Protein AF-0000000077523556 (afdb_homodimer)

Foldseek 3Di:
DPPPPPPPPPPPPPPPPPPPVPPQPWDFQFKEKEWEAFFAAQAPDAPDPVCVVQHVVDHPAHGPRRLVLLLVLLLVLLVVCVVVPVDDLVCPQLQEAAEEEPDPRLVSSSQSSQQSSNPPSDPPDTHDYHYDDPPLLQQWADQQQFQALQVVLCVQVVPDDGPVVQVDDQSVLQSLLVSNVDDDVVCVVPGSSRVSNQVSCVLSPHDHPPVCVVCVLVSLQSNLVSVCCSQCFAPNPDLLSLLNNHQNNLQVVLCVLVLSLVCVVVPDDGDSSNHRYYYYGHHQSNVRSNCRLFQNNCVQQRSSHTQEHGKMKMWIWIDRPNFIWIWIWTQRYSDCDVPSPTDTCQLRTAQAPNPDSIGGSVSSSLRRLSNHDPDPSLSSDHPPPPPSVVVSVVVSVVVVVVVVPVD/DPPDPPPPPPPPPPPPPPPPVPPQPWDFQFKEKEWEAFFAAQAPDAPDPVCVVQHVVDHPAHGPRRLVLLLVLLLVLLVVCVVVPVDDLVCPQLQEAAEEEPDPRLVSSSQSSQQSSNPPSDPPDTHDYHYDDPPLLQQWADPQVFQALQVVLCVQQVPDDGPVVQVDDQSVLQSLLVSNVDDDVVCVVPGSSRVSNQVSCVLSPHDHPPVCVVCVLVSLQSNLVSVCCSQCFAPNPDLLSLLNNHQNNLQVVLCVLVLSLVCVVVPDDGDSSNHRYYYYGHHQSNVRSNCRLFQNNCVQQRSSHTQEHGKMKMWIWIDRPNFIWIWIWTQRYSDVDVPSPGDTCQLRTAQAPVPDSIGGSVSSSLRRLSNHDPDPSLSSDHPPPPPSVVVSVVVSVVVVVVVVPVD

Nearest PDB structures (foldseek):
  4job-assembly1_A  TM=7.271E-01  e=7.415E-16  Homo sapiens
  3it1-assembly1_A  TM=7.153E-01  e=1.197E-15  Francisella tularensis subsp. holarctica LVS
  4jod-assembly1_A  TM=7.222E-01  e=1.061E-14  Homo sapiens
  8gdl-assembly2_B  TM=6.266E-01  e=1.496E-12  Xenopsylla cheopis
  7z1j-assembly1_A  TM=6.451E-01  e=2.537E-08  Escherichia coli K-12

Solvent-accessible surface area (backbone atoms only — not comparable to full-atom values): 42852 Å² total; per-residue (Å²): 136,85,83,77,79,77,75,77,76,76,75,74,77,74,73,72,72,69,73,68,70,69,78,75,77,63,40,82,66,34,37,42,34,41,31,25,26,35,38,34,34,22,69,85,44,70,92,47,78,77,56,48,74,74,25,71,35,38,68,46,22,48,23,69,65,11,44,53,31,21,34,49,50,8,38,52,50,10,53,66,34,29,73,66,57,79,36,64,60,65,54,39,58,63,30,47,44,38,39,16,26,85,41,60,38,18,32,23,28,44,45,33,19,40,22,30,27,41,62,89,58,55,81,80,55,49,51,45,55,40,36,55,48,88,88,59,37,48,66,46,65,68,74,86,78,24,53,28,56,52,53,61,46,29,73,69,30,67,86,63,84,58,70,78,76,36,85,44,69,43,51,40,50,42,50,50,38,59,53,71,65,67,86,50,75,64,59,73,75,38,52,49,52,54,50,50,15,48,51,30,39,36,76,69,73,38,82,61,57,66,76,50,57,78,38,42,69,63,50,35,30,54,55,33,47,48,49,17,55,74,52,16,29,66,93,38,61,32,54,71,47,28,20,58,47,37,0,46,34,50,36,48,57,47,47,52,56,51,52,44,51,52,30,68,74,67,55,76,88,36,87,65,69,58,46,33,36,38,38,38,21,29,46,43,69,57,52,45,44,53,30,41,56,38,52,37,30,62,84,67,60,31,63,48,46,71,60,39,46,37,12,34,40,37,42,34,33,26,38,51,89,86,40,54,27,30,40,31,33,40,32,59,47,48,67,74,45,98,72,45,58,61,38,78,45,32,43,49,28,39,72,25,50,72,90,37,82,52,24,48,43,69,39,53,61,61,38,35,62,74,30,43,33,84,46,86,68,33,65,27,46,40,86,86,48,60,69,51,48,44,49,44,50,46,55,53,52,49,53,55,48,60,65,55,56,77,105,136,85,80,78,80,78,78,77,76,74,76,76,75,75,74,74,72,70,74,66,71,68,81,75,76,62,39,82,64,32,36,41,34,40,32,24,27,35,39,34,33,22,70,85,44,67,94,46,78,76,58,48,73,73,26,70,34,38,69,46,24,50,24,71,66,11,44,54,30,21,34,49,49,8,37,53,51,9,52,67,33,28,73,64,58,77,36,63,59,65,55,38,62,64,31,47,45,39,38,15,26,84,41,60,39,18,31,24,27,44,45,32,20,40,23,30,26,42,62,90,57,55,80,78,54,48,52,43,56,41,37,55,47,89,87,58,37,48,66,47,64,68,72,86,76,22,54,29,57,52,51,61,46,28,73,69,31,66,85,63,83,58,71,75,77,36,83,44,69,41,49,42,49,42,51,50,37,59,55,69,65,67,85,51,74,64,58,74,74,38,52,48,52,54,49,50,15,48,52,30,39,36,78,68,73,39,83,62,58,66,75,51,57,78,38,41,68,60,50,36,31,54,56,32,48,49,50,18,56,75,50,16,29,64,94,38,62,31,52,71,48,28,20,56,48,37,0,47,34,48,37,48,57,48,47,52,56,52,50,44,50,52,31,67,73,68,54,76,88,37,87,67,71,59,45,34,36,39,36,40,22,28,45,44,69,57,52,47,42,53,30,44,55,37,51,38,29,62,85,69,60,31,64,47,46,70,60,40,46,36,12,34,40,39,42,33,32,27,38,50,88,84,40,56,27,31,40,32,33,39,31,60,48,49,63,73,43,102,66,51,58,63,38,79,45,32,44,48,27,39,73,25,50,71,91,38,84,52,23,48,43,70,38,52,61,61,39,34,63,74,31,42,33,84,45,85,65,33,67,27,47,39,84,84,50,61,69,52,48,44,50,45,51,46,54,54,53,49,52,54,50,58,64,54,56,77,106

InterPro domains:
  IPR000560 Histidine phosphatase superfamily, clade-2 [PF00328] (27-330)
  IPR000560 Histidine phosphatase superfamily, clade-2 [cd07061] (27-330)
  IPR029033 Histidine phosphatase superfamily [G3DSA:3.40.50.1240] (22-374)
  IPR029033 Histidine phosphatase superfamily [SSF53254] (24-372)
  IPR033379 Histidine acid phosphatase active site [PS00616] (28-42)
  IPR050645 Histidine Acid Phosphatase [PTHR11567] (14-372)

Organism: NCBI:txid2777116

Secondary structure (DSSP, 8-state):
--------------------------EEEEEEEEEE---B--SS--SSGGGGGG-TT-TTSBPHHHHHHHHHHHHHHIIIIITTSSS-TT--GGGEEEEE-S-HHHHHHHHHHHHHHTTTSSTT----EEEPPTT--SSS--GGG-HHHHHHHHHH-TT---GGGGSSHHHHHHHHHHHTT---HHHHHS-HHHHHHHHHHHHTTPPPPHHHHHTHHHHHHHHHHHHHHHHT-GGG--HHHHHHHHHHHHHHHHHHHHHHHHHHHH-SS-TTTT--EEEEEE-HHHHHHHHHHHT-HHHHT-TTS-PPTT-EEEEEEEESSS-EEEEEEEE--S---TT--EEE-GGGSTTS-TT-SSEEHHHHHGGGGGG--SSTTGGGS-TT-HHHHHHHHHHHHHHHHHHHTT-/--------------------------EEEEEEEEEE---B--SS--SSGGGGGG-TT-TTSBPHHHHHHHHHHHHHHIIIIITTSSS-TT--GGGEEEEE-S-HHHHHHHHHHHHHHTTTSSTT----EEEPPTT--SSS--GGG-HHHHHHHHHH-TT---GGGTSSHHHHHHHHHHHTT---HHHHHS-HHHHHHHHHHHHTTPPPPHHHHHTHHHHHHHHHHHHHHHHT-GGG--HHHHHHHHHHHHHHHHHHHHHHHHHHHH-SS-TTTT--EEEEEE-HHHHHHHHHHHT-HHHHT-TTS-PPTT-EEEEEEEESSS-EEEEEEEE--S---TT--EEE-GGGSTTS-TT-SSEEHHHHHGGGGGG--SSTTGGGS-TT-HHHHHHHHHHHHHHHHHHHTT-

Structure (mmCIF, N/CA/C/O backbone):
data_AF-0000000077523556-model_v1
#
loop_
_entity.id
_entity.type
_entity.pdbx_description
1 polymer 'Uncharacterized protein'
#
loop_
_atom_site.group_PDB
_atom_site.id
_atom_site.type_symbol
_atom_site.label_atom_id
_atom_site.label_alt_id
_atom_site.label_comp_id
_atom_site.label_asym_id
_atom_site.label_entity_id
_atom_site.label_seq_id
_atom_site.pdbx_PDB_ins_code
_atom_site.Cartn_x
_atom_site.Cartn_y
_atom_site.Cartn_z
_atom_site.occupancy
_atom_site.B_iso_or_equiv
_atom_site.auth_seq_id
_atom_site.auth_comp_id
_atom_site.auth_asym_id
_atom_site.auth_atom_id
_atom_site.pdbx_PDB_model_num
ATOM 1 N N . MET A 1 1 ? -63.594 -56.781 -56.844 1 28.36 1 MET A N 1
ATOM 2 C CA . MET A 1 1 ? -63.531 -55.469 -56.219 1 28.36 1 MET A CA 1
ATOM 3 C C . MET A 1 1 ? -62.75 -55.5 -54.906 1 28.36 1 MET A C 1
ATOM 5 O O . MET A 1 1 ? -63.25 -56 -53.906 1 28.36 1 MET A O 1
ATOM 9 N N . LEU A 1 2 ? -61.406 -55.719 -55.062 1 31.08 2 LEU A N 1
ATOM 10 C CA . LEU A 1 2 ? -60.25 -55.812 -54.156 1 31.08 2 LEU A CA 1
ATOM 11 C C . LEU A 1 2 ? -60.094 -54.531 -53.344 1 31.08 2 LEU A C 1
ATOM 13 O O . LEU A 1 2 ? -59.906 -53.438 -53.906 1 31.08 2 LEU A O 1
ATOM 17 N N . ARG A 1 3 ? -60.75 -54.438 -52.125 1 28.98 3 ARG A N 1
ATOM 18 C CA . ARG A 1 3 ? -60.812 -53.406 -51.062 1 28.98 3 ARG A CA 1
ATOM 19 C C . ARG A 1 3 ? -59.406 -53.031 -50.625 1 28.98 3 ARG A C 1
ATOM 21 O O . ARG A 1 3 ? -58.625 -53.875 -50.156 1 28.98 3 ARG A O 1
ATOM 28 N N . ALA A 1 4 ? -58.781 -52.031 -51.25 1 32.06 4 ALA A N 1
ATOM 29 C CA . ALA A 1 4 ? -57.5 -51.312 -51.031 1 32.06 4 ALA A CA 1
ATOM 30 C C . ALA A 1 4 ? -57.438 -50.781 -49.594 1 32.06 4 ALA A C 1
ATOM 32 O O . ALA A 1 4 ? -58.25 -49.938 -49.219 1 32.06 4 ALA A O 1
ATOM 33 N N . ALA A 1 5 ? -57.125 -51.625 -48.594 1 33.22 5 ALA A N 1
ATOM 34 C CA . ALA A 1 5 ? -56.906 -51.25 -47.188 1 33.22 5 ALA A CA 1
ATOM 35 C C . ALA A 1 5 ? -55.875 -50.125 -47.094 1 33.22 5 ALA A C 1
ATOM 37 O O . ALA A 1 5 ? -54.719 -50.281 -47.5 1 33.22 5 ALA A O 1
ATOM 38 N N . LEU A 1 6 ? -56.25 -48.844 -47.312 1 31.56 6 LEU A N 1
ATOM 39 C CA . LEU A 1 6 ? -55.469 -47.656 -47.094 1 31.56 6 LEU A CA 1
ATOM 40 C C . LEU A 1 6 ? -54.875 -47.594 -45.688 1 31.56 6 LEU A C 1
ATOM 42 O O . LEU A 1 6 ? -55.625 -47.594 -44.719 1 31.56 6 LEU A O 1
ATOM 46 N N . SER A 1 7 ? -53.781 -48.312 -45.438 1 31.12 7 SER A N 1
ATOM 47 C CA . SER A 1 7 ? -53.031 -48.219 -44.156 1 31.12 7 SER A CA 1
ATOM 48 C C . SER A 1 7 ? -52.656 -46.781 -43.875 1 31.12 7 SER A C 1
ATOM 50 O O . SER A 1 7 ? -52 -46.125 -44.688 1 31.12 7 SER A O 1
ATOM 52 N N . ILE A 1 8 ? -53.531 -46 -43.219 1 35.09 8 ILE A N 1
ATOM 53 C CA . ILE A 1 8 ? -53.219 -44.688 -42.688 1 35.09 8 ILE A CA 1
ATOM 54 C C . ILE A 1 8 ? -52 -44.75 -41.812 1 35.09 8 ILE A C 1
ATOM 56 O O . ILE A 1 8 ? -52.031 -45.406 -40.75 1 35.09 8 ILE A O 1
ATOM 60 N N . LEU A 1 9 ? -50.781 -44.812 -42.375 1 33.62 9 LEU A N 1
ATOM 61 C CA . LEU A 1 9 ? -49.562 -44.594 -41.625 1 33.62 9 LEU A CA 1
ATOM 62 C C . LEU A 1 9 ? -49.625 -43.281 -40.812 1 33.62 9 LEU A C 1
ATOM 64 O O . LEU A 1 9 ? -49.719 -42.188 -41.406 1 33.62 9 LEU A O 1
ATOM 68 N N . GLY A 1 10 ? -50.344 -43.312 -39.656 1 32.75 10 GLY A N 1
ATOM 69 C CA . GLY A 1 10 ? -50.219 -42.219 -38.719 1 32.75 10 GLY A CA 1
ATOM 70 C C . GLY A 1 10 ? -48.812 -41.781 -38.438 1 32.75 10 GLY A C 1
ATOM 71 O O . GLY A 1 10 ? -47.969 -42.562 -38 1 32.75 10 GLY A O 1
ATOM 72 N N . VAL A 1 11 ? -48.281 -40.844 -39.25 1 36.41 11 VAL A N 1
ATOM 73 C CA . VAL A 1 11 ? -47.031 -40.156 -38.969 1 36.41 11 VAL A CA 1
ATOM 74 C C . VAL A 1 11 ? -47.094 -39.562 -37.562 1 36.41 11 VAL A C 1
ATOM 76 O O . VAL A 1 11 ? -47.906 -38.688 -37.281 1 36.41 11 VAL A O 1
ATOM 79 N N . ILE A 1 12 ? -46.906 -40.406 -36.562 1 33.72 12 ILE A N 1
ATOM 80 C CA . ILE A 1 12 ? -46.625 -39.844 -35.219 1 33.72 12 ILE A CA 1
ATOM 81 C C . ILE A 1 12 ? -45.531 -38.75 -35.344 1 33.72 12 ILE A C 1
ATOM 83 O O . ILE A 1 12 ? -44.406 -39.062 -35.719 1 33.72 12 ILE A O 1
ATOM 87 N N . TYR A 1 13 ? -45.938 -37.5 -35.625 1 33.94 13 TYR A N 1
ATOM 88 C CA . TYR A 1 13 ? -45.094 -36.344 -35.406 1 33.94 13 TYR A CA 1
ATOM 89 C C . TYR A 1 13 ? -44.5 -36.375 -34 1 33.94 13 TYR A C 1
ATOM 91 O O . TYR A 1 13 ? -45.219 -36.188 -33 1 33.94 13 TYR A O 1
ATOM 99 N N . LEU A 1 14 ? -43.531 -37.25 -33.781 1 32.66 14 LEU A N 1
ATOM 100 C CA . LEU A 1 14 ? -42.719 -37.031 -32.594 1 32.66 14 LEU A CA 1
ATOM 101 C C . LEU A 1 14 ? -42.219 -35.594 -32.5 1 32.66 14 LEU A C 1
ATOM 103 O O . LEU A 1 14 ? -41.438 -35.156 -33.344 1 32.66 14 LEU A O 1
ATOM 107 N N . ALA A 1 15 ? -43.125 -34.656 -32.062 1 34.34 15 ALA A N 1
ATOM 108 C CA . ALA A 1 15 ? -42.656 -33.344 -31.594 1 34.34 15 ALA A CA 1
ATOM 109 C C . ALA A 1 15 ? -41.406 -33.5 -30.734 1 34.34 15 ALA A C 1
ATOM 111 O O . ALA A 1 15 ? -41.469 -34.062 -29.641 1 34.34 15 ALA A O 1
ATOM 112 N N . SER A 1 16 ? -40.281 -33.625 -31.328 1 33.97 16 SER A N 1
ATOM 113 C CA . SER A 1 16 ? -39.031 -33.375 -30.594 1 33.97 16 SER A CA 1
ATOM 114 C C . SER A 1 16 ? -39.156 -32.094 -29.766 1 33.97 16 SER A C 1
ATOM 116 O O . SER A 1 16 ? -39.312 -31 -30.312 1 33.97 16 SER A O 1
ATOM 118 N N . THR A 1 17 ? -39.844 -32.125 -28.672 1 36.03 17 THR A N 1
ATOM 119 C CA . THR A 1 17 ? -39.625 -31.047 -27.719 1 36.03 17 THR A CA 1
ATOM 120 C C . THR A 1 17 ? -38.125 -30.781 -27.547 1 36.03 17 THR A C 1
ATOM 122 O O . THR A 1 17 ? -37.406 -31.625 -27.016 1 36.03 17 THR A O 1
ATOM 125 N N . ALA A 1 18 ? -37.531 -30.156 -28.531 1 35.34 18 ALA A N 1
ATOM 126 C CA . ALA A 1 18 ? -36.25 -29.531 -28.203 1 35.34 18 ALA A CA 1
ATOM 127 C C . ALA A 1 18 ? -36.312 -28.891 -26.812 1 35.34 18 ALA A C 1
ATOM 129 O O . ALA A 1 18 ? -37.094 -27.969 -26.578 1 35.34 18 ALA A O 1
ATOM 130 N N . VAL A 1 19 ? -36.125 -29.594 -25.812 1 36.22 19 VAL A N 1
ATOM 131 C CA . VAL A 1 19 ? -35.75 -28.938 -24.562 1 36.22 19 VAL A CA 1
ATOM 132 C C . VAL A 1 19 ? -34.844 -27.75 -24.844 1 36.22 19 VAL A C 1
ATOM 134 O O . VAL A 1 19 ? -33.719 -27.922 -25.328 1 36.22 19 VAL A O 1
ATOM 137 N N . GLN A 1 20 ? -35.406 -26.766 -25.516 1 34.78 20 GLN A N 1
ATOM 138 C CA . GLN A 1 20 ? -34.625 -25.547 -25.422 1 34.78 20 GLN A CA 1
ATOM 139 C C . GLN A 1 20 ? -34 -25.391 -24.031 1 34.78 20 GLN A C 1
ATOM 141 O O . GLN A 1 20 ? -34.688 -25.203 -23.047 1 34.78 20 GLN A O 1
ATOM 146 N N . ALA A 1 21 ? -33 -26.188 -23.688 1 35.81 21 ALA A N 1
ATOM 147 C CA . ALA A 1 21 ? -32.219 -25.812 -22.531 1 35.81 21 ALA A CA 1
ATOM 148 C C . ALA A 1 21 ? -32.188 -24.297 -22.344 1 35.81 21 ALA A C 1
ATOM 150 O O . ALA A 1 21 ? -31.781 -23.562 -23.234 1 35.81 21 ALA A O 1
ATOM 151 N N . GLN A 1 22 ? -33.156 -23.703 -21.844 1 37.97 22 GLN A N 1
ATOM 152 C CA . GLN A 1 22 ? -33.156 -22.312 -21.438 1 37.97 22 GLN A CA 1
ATOM 153 C C . GLN A 1 22 ? -31.75 -21.844 -21.078 1 37.97 22 GLN A C 1
ATOM 155 O O . GLN A 1 22 ? -31.125 -22.391 -20.156 1 37.97 22 GLN A O 1
ATOM 160 N N . LYS A 1 23 ? -30.891 -21.547 -21.938 1 44.22 23 LYS A N 1
ATOM 161 C CA . LYS A 1 23 ? -29.625 -20.891 -21.609 1 44.22 23 LYS A CA 1
ATOM 162 C C . LYS A 1 23 ? -29.75 -20.047 -20.344 1 44.22 23 LYS A C 1
ATOM 164 O O . LYS A 1 23 ? -30.406 -19 -20.359 1 44.22 23 LYS A O 1
ATOM 169 N N . ALA A 1 24 ? -30 -20.516 -19.109 1 52.69 24 ALA A N 1
ATOM 170 C CA . ALA A 1 24 ? -30.094 -19.891 -17.781 1 52.69 24 ALA A CA 1
ATOM 171 C C . ALA A 1 24 ? -29.109 -18.734 -17.656 1 52.69 24 ALA A C 1
ATOM 173 O O . ALA A 1 24 ? -27.953 -18.859 -18.047 1 52.69 24 ALA A O 1
ATOM 174 N N . ASN A 1 25 ? -29.5 -17.453 -17.719 1 78.38 25 ASN A N 1
ATOM 175 C CA . ASN A 1 25 ? -28.812 -16.156 -17.703 1 78.38 25 ASN A CA 1
ATOM 176 C C . ASN A 1 25 ? -27.938 -15.992 -16.469 1 78.38 25 ASN A C 1
ATOM 178 O O . ASN A 1 25 ? -28.438 -15.617 -15.398 1 78.38 25 ASN A O 1
ATOM 182 N N . ARG A 1 26 ? -26.734 -16.609 -16.344 1 93.81 26 ARG A N 1
ATOM 183 C CA . ARG A 1 26 ? -25.766 -16.453 -15.258 1 93.81 26 ARG A CA 1
ATOM 184 C C . ARG A 1 26 ? -25.312 -15 -15.133 1 93.81 26 ARG A C 1
ATOM 186 O O . ARG A 1 26 ? -25.062 -14.336 -16.141 1 93.81 26 ARG A O 1
ATOM 193 N N . THR A 1 27 ? -25.438 -14.562 -13.914 1 96.44 27 THR A N 1
ATOM 194 C CA . THR A 1 27 ? -24.969 -13.211 -13.633 1 96.44 27 THR A CA 1
ATOM 195 C C . THR A 1 27 ? -23.688 -13.227 -12.82 1 96.44 27 THR A C 1
ATOM 197 O O . THR A 1 27 ? -23.625 -13.852 -11.758 1 96.44 27 THR A O 1
ATOM 200 N N . LEU A 1 28 ? -22.641 -12.594 -13.328 1 98 28 LEU A N 1
ATOM 201 C CA . LEU A 1 28 ? -21.391 -12.469 -12.578 1 98 28 LEU A CA 1
ATOM 202 C C . LEU A 1 28 ? -21.594 -11.594 -11.336 1 98 28 LEU A C 1
ATOM 204 O O . LEU A 1 28 ? -22.078 -10.469 -11.438 1 98 28 LEU A O 1
ATOM 208 N N . ILE A 1 29 ? -21.203 -12.086 -10.102 1 96.56 29 ILE A N 1
ATOM 209 C CA . ILE A 1 29 ? -21.5 -11.281 -8.922 1 96.56 29 ILE A CA 1
ATOM 210 C C . ILE A 1 29 ? -20.203 -11 -8.156 1 96.56 29 ILE A C 1
ATOM 212 O O . ILE A 1 29 ? -20.172 -10.133 -7.277 1 96.56 29 ILE A O 1
ATOM 216 N N . PHE A 1 30 ? -19.109 -11.773 -8.5 1 98 30 PHE A N 1
ATOM 217 C CA . PHE A 1 30 ? -17.875 -11.578 -7.758 1 98 30 PHE A CA 1
ATOM 218 C C . PHE A 1 30 ? -16.688 -12.125 -8.539 1 98 30 PHE A C 1
ATOM 220 O O . PHE A 1 30 ? -16.812 -13.094 -9.289 1 98 30 PHE A O 1
ATOM 227 N N . ALA A 1 31 ? -15.5 -11.523 -8.344 1 98.5 31 ALA A N 1
ATOM 228 C CA . ALA A 1 31 ? -14.266 -12.023 -8.938 1 98.5 31 ALA A CA 1
ATOM 229 C C . ALA A 1 31 ? -13.094 -11.906 -7.965 1 98.5 31 ALA A C 1
ATOM 231 O O . ALA A 1 31 ? -12.812 -10.82 -7.449 1 98.5 31 ALA A O 1
ATOM 232 N N . ASN A 1 32 ? -12.367 -13.047 -7.703 1 97.56 32 ASN A N 1
ATOM 233 C CA . ASN A 1 32 ? -11.055 -13.102 -7.074 1 97.56 32 ASN A CA 1
ATOM 234 C C . ASN A 1 32 ? -9.938 -13.219 -8.109 1 97.56 32 ASN A C 1
ATOM 236 O O . ASN A 1 32 ? -9.922 -14.164 -8.906 1 97.56 32 ASN A O 1
ATOM 240 N N . VAL A 1 33 ? -9.039 -12.336 -7.984 1 98.25 33 VAL A N 1
ATOM 241 C CA . VAL A 1 33 ? -7.945 -12.336 -8.953 1 98.25 33 VAL A CA 1
ATOM 242 C C . VAL A 1 33 ? -6.605 -12.406 -8.219 1 98.25 33 VAL A C 1
ATOM 244 O O . VAL A 1 33 ? -6.398 -11.695 -7.23 1 98.25 33 VAL A O 1
ATOM 247 N N . LEU A 1 34 ? -5.734 -13.273 -8.594 1 98.06 34 LEU A N 1
ATOM 248 C CA . LEU A 1 34 ? -4.371 -13.406 -8.094 1 98.06 34 LEU A CA 1
ATOM 249 C C . LEU A 1 34 ? -3.369 -13.391 -9.25 1 98.06 34 LEU A C 1
ATOM 251 O O . LEU A 1 34 ? -3.467 -14.195 -10.172 1 98.06 34 LEU A O 1
ATOM 255 N N . PHE A 1 35 ? -2.43 -12.469 -9.18 1 97.44 35 PHE A N 1
ATOM 256 C CA . PHE A 1 35 ? -1.509 -12.422 -10.312 1 97.44 35 PHE A CA 1
ATOM 257 C C . PHE A 1 35 ? -0.071 -12.258 -9.836 1 97.44 35 PHE A C 1
ATOM 259 O O . PHE A 1 35 ? 0.172 -11.672 -8.773 1 97.44 35 PHE A O 1
ATOM 266 N N . ARG A 1 36 ? 0.867 -12.805 -10.609 1 97.19 36 ARG A N 1
ATOM 267 C CA . ARG A 1 36 ? 2.303 -12.664 -10.391 1 97.19 36 ARG A CA 1
ATOM 268 C C . ARG A 1 36 ? 2.805 -11.32 -10.906 1 97.19 36 ARG A C 1
ATOM 270 O O . ARG A 1 36 ? 2.305 -10.812 -11.914 1 97.19 36 ARG A O 1
ATOM 277 N N . HIS A 1 37 ? 3.738 -10.773 -10.289 1 97.88 37 HIS A N 1
ATOM 278 C CA . HIS A 1 37 ? 4.367 -9.539 -10.742 1 97.88 37 HIS A CA 1
ATOM 279 C C . HIS A 1 37 ? 4.965 -9.703 -12.141 1 97.88 37 HIS A C 1
ATOM 281 O O . HIS A 1 37 ? 5.07 -10.828 -12.641 1 97.88 37 HIS A O 1
ATOM 287 N N . GLY A 1 38 ? 5.379 -8.586 -12.781 1 96.94 38 GLY A N 1
ATOM 288 C CA . GLY A 1 38 ? 5.973 -8.578 -14.109 1 96.94 38 GLY A CA 1
ATOM 289 C C . GLY A 1 38 ? 7.43 -9 -14.109 1 96.94 38 GLY A C 1
ATOM 290 O O . GLY A 1 38 ? 8.031 -9.18 -13.047 1 96.94 38 GLY A O 1
ATOM 291 N N . ALA A 1 39 ? 7.934 -9.078 -15.312 1 97.06 39 ALA A N 1
ATOM 292 C CA . ALA A 1 39 ? 9.336 -9.445 -15.484 1 97.06 39 ALA A CA 1
ATOM 293 C C . ALA A 1 39 ? 10.258 -8.492 -14.719 1 97.06 39 ALA A C 1
ATOM 295 O O . ALA A 1 39 ? 9.977 -7.297 -14.633 1 97.06 39 ALA A O 1
ATOM 296 N N . ARG A 1 40 ? 11.359 -9.047 -14.258 1 97.56 40 ARG A N 1
ATOM 297 C CA . ARG A 1 40 ? 12.227 -8.266 -13.375 1 97.56 40 ARG A CA 1
ATOM 298 C C . ARG A 1 40 ? 13.695 -8.578 -13.625 1 97.56 40 ARG A C 1
ATOM 300 O O . ARG A 1 40 ? 14.016 -9.516 -14.359 1 97.56 40 ARG A O 1
ATOM 307 N N . ALA A 1 41 ? 14.539 -7.777 -13.047 1 97.75 41 ALA A N 1
ATOM 308 C CA . ALA A 1 41 ? 15.977 -8.031 -13.008 1 97.75 41 ALA A CA 1
ATOM 309 C C . ALA A 1 41 ? 16.297 -9.219 -12.102 1 97.75 41 ALA A C 1
ATOM 311 O O . ALA A 1 41 ? 15.477 -9.617 -11.273 1 97.75 41 ALA A O 1
ATOM 312 N N . PRO A 1 42 ? 17.562 -9.805 -12.344 1 96.44 42 PRO A N 1
ATOM 313 C CA . PRO A 1 42 ? 18.016 -10.773 -11.344 1 96.44 42 PRO A CA 1
ATOM 314 C C . PRO A 1 42 ? 18.016 -10.219 -9.922 1 96.44 42 PRO A C 1
ATOM 316 O O . PRO A 1 42 ? 18.125 -9 -9.734 1 96.44 42 PRO A O 1
ATOM 319 N N . SER A 1 43 ? 17.875 -11.109 -8.961 1 93.62 43 SER A N 1
ATOM 320 C CA . SER A 1 43 ? 17.719 -10.648 -7.59 1 93.62 43 SER A CA 1
ATOM 321 C C . SER A 1 43 ? 19.078 -10.336 -6.957 1 93.62 43 SER A C 1
ATOM 323 O O . SER A 1 43 ? 19.219 -9.359 -6.211 1 93.62 43 SER A O 1
ATOM 325 N N . ALA A 1 44 ? 20.109 -11.133 -7.32 1 91.19 44 ALA A N 1
ATOM 326 C CA . ALA A 1 44 ? 21.344 -11.062 -6.535 1 91.19 44 ALA A CA 1
ATOM 327 C C . ALA A 1 44 ? 22.484 -10.477 -7.359 1 91.19 44 ALA A C 1
ATOM 329 O O . ALA A 1 44 ? 23.359 -9.781 -6.824 1 91.19 44 ALA A O 1
ATOM 330 N N . GLN A 1 45 ? 22.5 -10.82 -8.633 1 94.31 45 GLN A N 1
ATOM 331 C CA . GLN A 1 45 ? 23.625 -10.414 -9.461 1 94.31 45 GLN A CA 1
ATOM 332 C C . GLN A 1 45 ? 23.281 -10.469 -10.945 1 94.31 45 GLN A C 1
ATOM 334 O O . GLN A 1 45 ? 22.312 -11.141 -11.336 1 94.31 45 GLN A O 1
ATOM 339 N N . PHE A 1 46 ? 24.078 -9.766 -11.641 1 96.56 46 PHE A N 1
ATOM 340 C CA . PHE A 1 46 ? 24.094 -9.953 -13.086 1 96.56 46 PHE A CA 1
ATOM 341 C C . PHE A 1 46 ? 25.203 -10.914 -13.5 1 96.56 46 PHE A C 1
ATOM 343 O O . PHE A 1 46 ? 26.234 -11.016 -12.828 1 96.56 46 PHE A O 1
ATOM 350 N N . THR A 1 47 ? 24.969 -11.664 -14.562 1 96.88 47 THR A N 1
ATOM 351 C CA . THR A 1 47 ? 25.984 -12.602 -15.039 1 96.88 47 THR A CA 1
ATOM 352 C C . THR A 1 47 ? 27.125 -11.859 -15.727 1 96.88 47 THR A C 1
ATOM 354 O O . THR A 1 47 ? 28.25 -12.375 -15.828 1 96.88 47 THR A O 1
ATOM 357 N N . ASN A 1 48 ? 26.797 -10.711 -16.266 1 96.44 48 ASN A N 1
ATOM 358 C CA . ASN A 1 48 ? 27.719 -9.727 -16.828 1 96.44 48 ASN A CA 1
ATOM 359 C C . ASN A 1 48 ? 27.344 -8.305 -16.406 1 96.44 48 ASN A C 1
ATOM 361 O O . ASN A 1 48 ? 26.188 -7.895 -16.547 1 96.44 48 ASN A O 1
ATOM 365 N N . ALA A 1 49 ? 28.328 -7.574 -15.938 1 94 49 ALA A N 1
ATOM 366 C CA . ALA A 1 49 ? 28.094 -6.238 -15.398 1 94 49 ALA A CA 1
ATOM 367 C C . ALA A 1 49 ? 27.422 -5.34 -16.438 1 94 49 ALA A C 1
ATOM 369 O O . ALA A 1 49 ? 26.641 -4.457 -16.078 1 94 49 ALA A O 1
ATOM 370 N N . SER A 1 50 ? 27.688 -5.531 -17.641 1 94.81 50 SER A N 1
ATOM 371 C CA . SER A 1 50 ? 27.156 -4.695 -18.703 1 94.81 50 SER A CA 1
ATOM 372 C C . SER A 1 50 ? 25.641 -4.836 -18.828 1 94.81 50 SER A C 1
ATOM 374 O O . SER A 1 50 ? 24.969 -3.965 -19.391 1 94.81 50 SER A O 1
ATOM 376 N N . TYR A 1 51 ? 25.047 -5.922 -18.312 1 95.69 51 TYR A N 1
ATOM 377 C CA . TYR A 1 51 ? 23.609 -6.16 -18.438 1 95.69 51 TYR A CA 1
ATOM 378 C C . TYR A 1 51 ? 22.828 -5.254 -17.5 1 95.69 51 TYR A C 1
ATOM 380 O O . TYR A 1 51 ? 21.609 -5.121 -17.625 1 95.69 51 TYR A O 1
ATOM 388 N N . ALA A 1 52 ? 23.5 -4.578 -16.625 1 94.69 52 ALA A N 1
ATOM 389 C CA . ALA A 1 52 ? 22.828 -3.664 -15.695 1 94.69 52 ALA A CA 1
ATOM 390 C C . ALA A 1 52 ? 22.109 -2.559 -16.453 1 94.69 52 ALA A C 1
ATOM 392 O O . ALA A 1 52 ? 21.047 -2.088 -16.016 1 94.69 52 ALA A O 1
ATOM 393 N N . GLU A 1 53 ? 22.594 -2.168 -17.547 1 94.56 53 GLU A N 1
ATOM 394 C CA . GLU A 1 53 ? 22.016 -1.094 -18.344 1 94.56 53 GLU A CA 1
ATOM 395 C C . GLU A 1 53 ? 20.609 -1.453 -18.828 1 94.56 53 GLU A C 1
ATOM 397 O O . GLU A 1 53 ? 19.766 -0.57 -19.031 1 94.56 53 GLU A O 1
ATOM 402 N N . LYS A 1 54 ? 20.375 -2.768 -18.953 1 95.75 54 LYS A N 1
ATOM 403 C CA . LYS A 1 54 ? 19.078 -3.242 -19.406 1 95.75 54 LYS A CA 1
ATOM 404 C C . LYS A 1 54 ? 18.062 -3.254 -18.266 1 95.75 54 LYS A C 1
ATOM 406 O O . LYS A 1 54 ? 16.859 -3.428 -18.5 1 95.75 54 LYS A O 1
ATOM 411 N N . PHE A 1 55 ? 18.547 -3.02 -17.125 1 97.25 55 PHE A N 1
ATOM 412 C CA . PHE A 1 55 ? 17.719 -3.033 -15.93 1 97.25 55 PHE A CA 1
ATOM 413 C C . PHE A 1 55 ? 17.938 -1.771 -15.102 1 97.25 55 PHE A C 1
ATOM 415 O O . PHE A 1 55 ? 18.422 -1.838 -13.969 1 97.25 55 PHE A O 1
ATOM 422 N N . PRO A 1 56 ? 17.469 -0.675 -15.586 1 95.06 56 PRO A N 1
ATOM 423 C CA . PRO A 1 56 ? 17.844 0.622 -15.023 1 95.06 56 PRO A CA 1
ATOM 424 C C . PRO A 1 56 ? 17.297 0.824 -13.609 1 95.06 56 PRO A C 1
ATOM 426 O O . PRO A 1 56 ? 17.766 1.704 -12.883 1 95.06 56 PRO A O 1
ATOM 429 N N . ARG A 1 57 ? 16.375 0.053 -13.141 1 96.25 57 ARG A N 1
ATOM 430 C CA . ARG A 1 57 ? 15.812 0.229 -11.805 1 96.25 57 ARG A CA 1
ATOM 431 C C . ARG A 1 57 ? 16.562 -0.613 -10.773 1 96.25 57 ARG A C 1
ATOM 433 O O . ARG A 1 57 ? 16.266 -0.543 -9.578 1 96.25 57 ARG A O 1
ATOM 440 N N . GLY A 1 58 ? 17.438 -1.497 -11.258 1 94.62 58 GLY A N 1
ATOM 441 C CA . GLY A 1 58 ? 18.328 -2.217 -10.352 1 94.62 58 GLY A CA 1
ATOM 442 C C . GLY A 1 58 ? 17.891 -3.654 -10.125 1 94.62 58 GLY A C 1
ATOM 443 O O . GLY A 1 58 ? 16.891 -4.102 -10.672 1 94.62 58 GLY A O 1
ATOM 444 N N . LEU A 1 59 ? 18.672 -4.406 -9.32 1 95 59 LEU A N 1
ATOM 445 C CA . LEU A 1 59 ? 18.5 -5.824 -9.031 1 95 59 LEU A CA 1
ATOM 446 C C . LEU A 1 59 ? 17.156 -6.082 -8.367 1 95 59 LEU A C 1
ATOM 448 O O . LEU A 1 59 ? 16.766 -5.359 -7.441 1 95 59 LEU A O 1
ATOM 452 N N . GLY A 1 60 ? 16.406 -7.051 -8.906 1 96.19 60 GLY A N 1
ATOM 453 C CA . GLY A 1 60 ? 15.156 -7.512 -8.305 1 96.19 60 GLY A CA 1
ATOM 454 C C . GLY A 1 60 ? 13.953 -6.684 -8.711 1 96.19 60 GLY A C 1
ATOM 455 O O . GLY A 1 60 ? 12.812 -7.082 -8.477 1 96.19 60 GLY A O 1
ATOM 456 N N . GLU A 1 61 ? 14.211 -5.559 -9.391 1 97.62 61 GLU A N 1
ATOM 457 C CA . GLU A 1 61 ? 13.125 -4.637 -9.711 1 97.62 61 GLU A CA 1
ATOM 458 C C . GLU A 1 61 ? 12.57 -4.91 -11.109 1 97.62 61 GLU A C 1
ATOM 460 O O . GLU A 1 61 ? 13.211 -5.574 -11.922 1 97.62 61 GLU A O 1
ATOM 465 N N . LEU A 1 62 ? 11.391 -4.383 -11.375 1 97.94 62 LEU A N 1
ATOM 466 C CA . LEU A 1 62 ? 10.727 -4.59 -12.664 1 97.94 62 LEU A CA 1
ATOM 467 C C . LEU A 1 62 ? 11.586 -4.078 -13.812 1 97.94 62 LEU A C 1
ATOM 469 O O . LEU A 1 62 ? 12.219 -3.023 -13.695 1 97.94 62 LEU A O 1
ATOM 473 N N . SER A 1 63 ? 11.625 -4.789 -14.859 1 97.06 63 SER A N 1
ATOM 474 C CA . SER A 1 63 ? 12.188 -4.316 -16.109 1 97.06 63 SER A CA 1
ATOM 475 C C . SER A 1 63 ? 11.164 -3.508 -16.906 1 97.06 63 SER A C 1
ATOM 477 O O . SER A 1 63 ? 9.992 -3.439 -16.531 1 97.06 63 SER A O 1
ATOM 479 N N . ASP A 1 64 ? 11.586 -2.902 -18.016 1 96 64 ASP A N 1
ATOM 480 C CA . ASP A 1 64 ? 10.656 -2.188 -18.891 1 96 64 ASP A CA 1
ATOM 481 C C . ASP A 1 64 ? 9.609 -3.133 -19.453 1 96 64 ASP A C 1
ATOM 483 O O . ASP A 1 64 ? 8.43 -2.779 -19.547 1 96 64 ASP A O 1
ATOM 487 N N . GLN A 1 65 ? 10.086 -4.324 -19.75 1 94.88 65 GLN A N 1
ATOM 488 C CA . GLN A 1 65 ? 9.156 -5.336 -20.234 1 94.88 65 GLN A CA 1
ATOM 489 C C . GLN A 1 65 ? 8.125 -5.699 -19.172 1 94.88 65 GLN A C 1
ATOM 491 O O . GLN A 1 65 ? 6.945 -5.879 -19.484 1 94.88 65 GLN A O 1
ATOM 496 N N . GLY A 1 66 ? 8.57 -5.848 -17.938 1 96.31 66 GLY A N 1
ATOM 497 C CA . GLY A 1 66 ? 7.66 -6.133 -16.844 1 96.31 66 GLY A CA 1
ATOM 498 C C . GLY A 1 66 ? 6.605 -5.062 -16.656 1 96.31 66 GLY A C 1
ATOM 499 O O . GLY A 1 66 ? 5.438 -5.371 -16.406 1 96.31 66 GLY A O 1
ATOM 500 N N . ILE A 1 67 ? 6.996 -3.85 -16.797 1 97.12 67 ILE A N 1
ATOM 501 C CA . ILE A 1 67 ? 6.082 -2.721 -16.656 1 97.12 67 ILE A CA 1
ATOM 502 C C . ILE A 1 67 ? 5.062 -2.738 -17.797 1 97.12 67 ILE A C 1
ATOM 504 O O . ILE A 1 67 ? 3.855 -2.629 -17.562 1 97.12 67 ILE A O 1
ATOM 508 N N . GLU A 1 68 ? 5.539 -2.918 -18.984 1 95.75 68 GLU A N 1
ATOM 509 C CA . GLU A 1 68 ? 4.664 -2.928 -20.156 1 95.75 68 GLU A CA 1
ATOM 510 C C . GLU A 1 68 ? 3.635 -4.055 -20.062 1 95.75 68 GLU A C 1
ATOM 512 O O . GLU A 1 68 ? 2.447 -3.838 -20.312 1 95.75 68 GLU A O 1
ATOM 517 N N . ASN A 1 69 ? 4.094 -5.219 -19.688 1 95.5 69 ASN A N 1
ATOM 518 C CA . ASN A 1 69 ? 3.186 -6.359 -19.609 1 95.5 69 ASN A CA 1
ATOM 519 C C . ASN A 1 69 ? 2.215 -6.234 -18.453 1 95.5 69 ASN A C 1
ATOM 521 O O . ASN A 1 69 ? 1.088 -6.727 -18.516 1 95.5 69 ASN A O 1
ATOM 525 N N . SER A 1 70 ? 2.617 -5.582 -17.391 1 96.69 70 SER A N 1
ATOM 526 C CA . SER A 1 70 ? 1.7 -5.301 -16.297 1 96.69 70 SER A CA 1
ATOM 527 C C . SER A 1 70 ? 0.585 -4.359 -16.734 1 96.69 70 SER A C 1
ATOM 529 O O . SER A 1 70 ? -0.57 -4.527 -16.328 1 96.69 70 SER A O 1
ATOM 531 N N . TYR A 1 71 ? 0.963 -3.373 -17.516 1 96.5 71 TYR A N 1
ATOM 532 C CA . TYR A 1 71 ? -0.035 -2.482 -18.109 1 96.5 71 TYR A CA 1
ATOM 533 C C . TYR A 1 71 ? -1.037 -3.262 -18.953 1 96.5 71 TYR A C 1
ATOM 535 O O . TYR A 1 71 ? -2.248 -3.07 -18.812 1 96.5 71 TYR A O 1
ATOM 543 N N . LYS A 1 72 ? -0.523 -4.148 -19.734 1 94.69 72 LYS A N 1
ATOM 544 C CA . LYS A 1 72 ? -1.39 -4.961 -20.578 1 94.69 72 LYS A CA 1
ATOM 545 C C . LYS A 1 72 ? -2.311 -5.84 -19.734 1 94.69 72 LYS A C 1
ATOM 547 O O . LYS A 1 72 ? -3.477 -6.043 -20.094 1 94.69 72 LYS A O 1
ATOM 552 N N . LEU A 1 73 ? -1.748 -6.383 -18.688 1 95.25 73 LEU A N 1
ATOM 553 C CA . LEU A 1 73 ? -2.57 -7.18 -17.797 1 95.25 73 LEU A CA 1
ATOM 554 C C . LEU A 1 73 ? -3.709 -6.348 -17.219 1 95.25 73 LEU A C 1
ATOM 556 O O . LEU A 1 73 ? -4.848 -6.812 -17.141 1 95.25 73 LEU A O 1
ATOM 560 N N . GLY A 1 74 ? -3.389 -5.094 -16.797 1 96.31 74 GLY A N 1
ATOM 561 C CA . GLY A 1 74 ? -4.418 -4.188 -16.312 1 96.31 74 GLY A CA 1
ATOM 562 C C . GLY A 1 74 ? -5.48 -3.879 -17.344 1 96.31 74 GLY A C 1
ATOM 563 O O . GLY A 1 74 ? -6.672 -3.871 -17.031 1 96.31 74 GLY A O 1
ATOM 564 N N . ARG A 1 75 ? -5.098 -3.654 -18.562 1 95.44 75 ARG A N 1
ATOM 565 C CA . ARG A 1 75 ? -6.059 -3.393 -19.641 1 95.44 75 ARG A CA 1
ATOM 566 C C . ARG A 1 75 ? -6.969 -4.594 -19.859 1 95.44 75 ARG A C 1
ATOM 568 O O . ARG A 1 75 ? -8.172 -4.434 -20.078 1 95.44 75 ARG A O 1
ATOM 575 N N . PHE A 1 76 ? -6.355 -5.754 -19.828 1 94.06 76 PHE A N 1
ATOM 576 C CA . PHE A 1 76 ? -7.129 -6.98 -19.953 1 94.06 76 PHE A CA 1
ATOM 577 C C . PHE A 1 76 ? -8.234 -7.043 -18.906 1 94.06 76 PHE A C 1
ATOM 579 O O . PHE A 1 76 ? -9.398 -7.281 -19.234 1 94.06 76 PHE A O 1
ATOM 586 N N . LEU A 1 77 ? -7.875 -6.816 -17.672 1 96.12 77 LEU A N 1
ATOM 587 C CA . LEU A 1 77 ? -8.844 -6.832 -16.578 1 96.12 77 LEU A CA 1
ATOM 588 C C . LEU A 1 77 ? -9.852 -5.699 -16.734 1 96.12 77 LEU A C 1
ATOM 590 O O . LEU A 1 77 ? -11.023 -5.848 -16.375 1 96.12 77 LEU A O 1
ATOM 594 N N . GLY A 1 78 ? -9.367 -4.516 -17.219 1 96.81 78 GLY A N 1
ATOM 595 C CA . GLY A 1 78 ? -10.25 -3.391 -17.469 1 96.81 78 GLY A CA 1
ATOM 596 C C . GLY A 1 78 ? -11.336 -3.699 -18.484 1 96.81 78 GLY A C 1
ATOM 597 O O . GLY A 1 78 ? -12.508 -3.389 -18.25 1 96.81 78 GLY A O 1
ATOM 598 N N . VAL A 1 79 ? -10.984 -4.32 -19.562 1 94.94 79 VAL A N 1
ATOM 599 C CA . VAL A 1 79 ? -11.945 -4.703 -20.594 1 94.94 79 VAL A CA 1
ATOM 600 C C . VAL A 1 79 ? -12.945 -5.703 -20.016 1 94.94 79 VAL A C 1
ATOM 602 O O . VAL A 1 79 ? -14.156 -5.574 -20.219 1 94.94 79 VAL A O 1
ATOM 605 N N . ARG A 1 80 ? -12.516 -6.578 -19.25 1 95 80 ARG A N 1
ATOM 606 C CA . ARG A 1 80 ? -13.336 -7.676 -18.75 1 95 80 ARG A CA 1
ATOM 607 C C . ARG A 1 80 ? -14.289 -7.203 -17.656 1 95 80 ARG A C 1
ATOM 609 O O . ARG A 1 80 ? -15.445 -7.629 -17.609 1 95 80 ARG A O 1
ATOM 616 N N . TYR A 1 81 ? -13.789 -6.301 -16.812 1 97.56 81 TYR A N 1
ATOM 617 C CA . TYR A 1 81 ? -14.57 -6.059 -15.602 1 97.56 81 TYR A CA 1
ATOM 618 C C . TYR A 1 81 ? -15.039 -4.609 -15.539 1 97.56 81 TYR A C 1
ATOM 620 O O . TYR A 1 81 ? -16.016 -4.297 -14.852 1 97.56 81 TYR A O 1
ATOM 628 N N . VAL A 1 82 ? -14.344 -3.66 -16.172 1 98.06 82 VAL A N 1
ATOM 629 C CA . VAL A 1 82 ? -14.742 -2.258 -16.109 1 98.06 82 VAL A CA 1
ATOM 630 C C . VAL A 1 82 ? -15.555 -1.896 -17.344 1 98.06 82 VAL A C 1
ATOM 632 O O . VAL A 1 82 ? -16.719 -1.48 -17.234 1 98.06 82 VAL A O 1
ATOM 635 N N . ASP A 1 83 ? -15.047 -2.188 -18.547 1 97.44 83 ASP A N 1
ATOM 636 C CA . ASP A 1 83 ? -15.719 -1.85 -19.797 1 97.44 83 ASP A CA 1
ATOM 637 C C . ASP A 1 83 ? -17.031 -2.623 -19.938 1 97.44 83 ASP A C 1
ATOM 639 O O . ASP A 1 83 ? -17.969 -2.143 -20.578 1 97.44 83 ASP A O 1
ATOM 643 N N . SER A 1 84 ? -17.141 -3.758 -19.328 1 96.19 84 SER A N 1
ATOM 644 C CA . SER A 1 84 ? -18.328 -4.602 -19.391 1 96.19 84 SER A CA 1
ATOM 645 C C . SER A 1 84 ? -19.453 -4.051 -18.516 1 96.19 84 SER A C 1
ATOM 647 O O . SER A 1 84 ? -20.609 -4.445 -18.656 1 96.19 84 SER A O 1
ATOM 649 N N . GLY A 1 85 ? -19.078 -3.234 -17.531 1 97 85 GLY A N 1
ATOM 650 C CA . GLY A 1 85 ? -20.062 -2.66 -16.641 1 97 85 GLY A CA 1
ATOM 651 C C . GLY A 1 85 ? -20.172 -3.412 -15.32 1 97 85 GLY A C 1
ATOM 652 O O . GLY A 1 85 ? -20.969 -3.047 -14.453 1 97 85 GLY A O 1
ATOM 653 N N . PHE A 1 86 ? -19.359 -4.469 -15.133 1 97.81 86 PHE A N 1
ATOM 654 C CA . PHE A 1 86 ? -19.359 -5.195 -13.867 1 97.81 86 PHE A CA 1
ATOM 655 C C . PHE A 1 86 ? -18.922 -4.293 -12.719 1 97.81 86 PHE A C 1
ATOM 657 O O . PHE A 1 86 ? -19.547 -4.277 -11.656 1 97.81 86 PHE A O 1
ATOM 664 N N . LEU A 1 87 ? -17.812 -3.582 -12.969 1 98 87 LEU A N 1
ATOM 665 C CA . LEU A 1 87 ? -17.344 -2.541 -12.055 1 98 87 LEU A CA 1
ATOM 666 C C . LEU A 1 87 ? -17.719 -1.157 -12.578 1 98 87 LEU A C 1
ATOM 668 O O . LEU A 1 87 ? -17.828 -0.957 -13.789 1 98 87 LEU A O 1
ATOM 672 N N . ASN A 1 88 ? -17.922 -0.24 -11.625 1 97.06 88 ASN A N 1
ATOM 673 C CA . ASN A 1 88 ? -18.25 1.127 -12.023 1 97.06 88 ASN A CA 1
ATOM 674 C C . ASN A 1 88 ? -17.078 1.803 -12.727 1 97.06 88 ASN A C 1
ATOM 676 O O . ASN A 1 88 ? -15.938 1.737 -12.25 1 97.06 88 ASN A O 1
ATOM 680 N N . LYS A 1 89 ? -17.359 2.465 -13.789 1 97.25 89 LYS A N 1
ATOM 681 C CA . LYS A 1 89 ? -16.344 3.078 -14.633 1 97.25 89 LYS A CA 1
ATOM 682 C C . LYS A 1 89 ? -15.664 4.25 -13.914 1 97.25 89 LYS A C 1
ATOM 684 O O . LYS A 1 89 ? -14.578 4.68 -14.305 1 97.25 89 LYS A O 1
ATOM 689 N N . LYS A 1 90 ? -16.281 4.805 -12.883 1 96 90 LYS A N 1
ATOM 690 C CA . LYS A 1 90 ? -15.766 5.973 -12.18 1 96 90 LYS A CA 1
ATOM 691 C C . LYS A 1 90 ? -14.867 5.562 -11.016 1 96 90 LYS A C 1
ATOM 693 O O . LYS A 1 90 ? -14.414 6.41 -10.242 1 96 90 LYS A O 1
ATOM 698 N N . LEU A 1 91 ? -14.562 4.246 -10.898 1 97.06 91 LEU A N 1
ATOM 699 C CA . LEU A 1 91 ? -13.727 3.682 -9.844 1 97.06 91 LEU A CA 1
ATOM 700 C C . LEU A 1 91 ? -14.336 3.928 -8.469 1 97.06 91 LEU A C 1
ATOM 702 O O . LEU A 1 91 ? -13.844 4.762 -7.711 1 97.06 91 LEU A O 1
ATOM 706 N N . ILE A 1 92 ? -15.312 3.234 -8.102 1 96.19 92 ILE A N 1
ATOM 707 C CA . ILE A 1 92 ? -15.82 3.182 -6.734 1 96.19 92 ILE A CA 1
ATOM 708 C C . ILE A 1 92 ? -14.93 2.268 -5.891 1 96.19 92 ILE A C 1
ATOM 710 O O . ILE A 1 92 ? -15.008 1.042 -6 1 96.19 92 ILE A O 1
ATOM 714 N N . CYS A 1 93 ? -14.117 2.846 -5.066 1 94.69 93 CYS A N 1
ATOM 715 C CA . CYS A 1 93 ? -13.086 2.117 -4.336 1 94.69 93 CYS A CA 1
ATOM 716 C C . CYS A 1 93 ? -13.695 0.997 -3.5 1 94.69 93 CYS A C 1
ATOM 718 O O . CYS A 1 93 ? -13.094 -0.066 -3.346 1 94.69 93 CYS A O 1
ATOM 720 N N . LYS A 1 94 ? -14.883 1.199 -3.002 1 93.88 94 LYS A N 1
ATOM 721 C CA . LYS A 1 94 ? -15.516 0.228 -2.113 1 93.88 94 LYS A CA 1
ATOM 722 C C . LYS A 1 94 ? -15.898 -1.043 -2.869 1 93.88 94 LYS A C 1
ATOM 724 O O . LYS A 1 94 ? -16.156 -2.078 -2.256 1 93.88 94 LYS A O 1
ATOM 729 N N . GLU A 1 95 ? -15.906 -1.004 -4.172 1 96.25 95 GLU A N 1
ATOM 730 C CA . GLU A 1 95 ? -16.219 -2.178 -4.98 1 96.25 95 GLU A CA 1
ATOM 731 C C . GLU A 1 95 ? -15.016 -3.098 -5.113 1 96.25 95 GLU A C 1
ATOM 733 O O . GLU A 1 95 ? -15.148 -4.25 -5.527 1 96.25 95 GLU A O 1
ATOM 738 N N . MET A 1 96 ? -13.914 -2.564 -4.766 1 96.75 96 MET A N 1
ATOM 739 C CA . MET A 1 96 ? -12.68 -3.283 -5.078 1 96.75 96 MET A CA 1
ATOM 740 C C . MET A 1 96 ? -11.805 -3.428 -3.836 1 96.75 96 MET A C 1
ATOM 742 O O . MET A 1 96 ? -11.938 -2.65 -2.889 1 96.75 96 MET A O 1
ATOM 746 N N . TYR A 1 97 ? -11 -4.402 -3.861 1 97 97 TYR A N 1
ATOM 747 C CA . TYR A 1 97 ? -9.977 -4.641 -2.854 1 97 97 TYR A CA 1
ATOM 748 C C . TYR A 1 97 ? -8.695 -5.16 -3.492 1 97 97 TYR A C 1
ATOM 750 O O . TYR A 1 97 ? -8.695 -6.215 -4.129 1 97 97 TYR A O 1
ATOM 758 N N . PHE A 1 98 ? -7.629 -4.387 -3.383 1 98.12 98 PHE A N 1
ATOM 759 C CA . PHE A 1 98 ? -6.305 -4.777 -3.85 1 98.12 98 PHE A CA 1
ATOM 760 C C . PHE A 1 98 ? -5.348 -4.945 -2.676 1 98.12 98 PHE A C 1
ATOM 762 O O . PHE A 1 98 ? -5.254 -4.074 -1.812 1 98.12 98 PHE A O 1
ATOM 769 N N . ARG A 1 99 ? -4.656 -6.008 -2.641 1 97.56 99 ARG A N 1
ATOM 770 C CA . ARG A 1 99 ? -3.609 -6.242 -1.648 1 97.56 99 ARG A CA 1
ATOM 771 C C . ARG A 1 99 ? -2.363 -6.836 -2.297 1 97.56 99 ARG A C 1
ATOM 773 O O . ARG A 1 99 ? -2.459 -7.723 -3.146 1 97.56 99 ARG A O 1
ATOM 780 N N . SER A 1 100 ? -1.201 -6.32 -1.922 1 98.31 100 SER A N 1
ATOM 781 C CA . SER A 1 100 ? 0.066 -6.793 -2.473 1 98.31 100 SER A CA 1
ATOM 782 C C . SER A 1 100 ? 1 -7.277 -1.369 1 98.31 100 SER A C 1
ATOM 784 O O . SER A 1 100 ? 0.972 -6.762 -0.251 1 98.31 100 SER A O 1
ATOM 786 N N . VAL A 1 101 ? 1.77 -8.281 -1.745 1 97.06 101 VAL A N 1
ATOM 787 C CA . VAL A 1 101 ? 2.893 -8.609 -0.874 1 97.06 101 VAL A CA 1
ATOM 788 C C . VAL A 1 101 ? 3.846 -7.418 -0.786 1 97.06 101 VAL A C 1
ATOM 790 O O . VAL A 1 101 ? 3.918 -6.605 -1.708 1 97.06 101 VAL A O 1
ATOM 793 N N . LYS A 1 102 ? 4.539 -7.309 0.304 1 94.56 102 LYS A N 1
ATOM 794 C CA . LYS A 1 102 ? 5.406 -6.168 0.599 1 94.56 102 LYS A CA 1
ATOM 795 C C . LYS A 1 102 ? 6.715 -6.258 -0.18 1 94.56 102 LYS A C 1
ATOM 797 O O . LYS A 1 102 ? 7.793 -6.328 0.414 1 94.56 102 LYS A O 1
ATOM 802 N N . LEU A 1 103 ? 6.703 -6.227 -1.431 1 95.69 103 LEU A N 1
ATOM 803 C CA . LEU A 1 103 ? 7.816 -6.172 -2.375 1 95.69 103 LEU A CA 1
ATOM 804 C C . LEU A 1 103 ? 7.59 -5.082 -3.418 1 95.69 103 LEU A C 1
ATOM 806 O O . LEU A 1 103 ? 6.492 -4.961 -3.967 1 95.69 103 LEU A O 1
ATOM 810 N N . SER A 1 104 ? 8.609 -4.348 -3.688 1 96.88 104 SER A N 1
ATOM 811 C CA . SER A 1 104 ? 8.477 -3.209 -4.59 1 96.88 104 SER A CA 1
ATOM 812 C C . SER A 1 104 ? 7.957 -3.645 -5.957 1 96.88 104 SER A C 1
ATOM 814 O O . SER A 1 104 ? 7.082 -2.994 -6.527 1 96.88 104 SER A O 1
ATOM 816 N N . ARG A 1 105 ? 8.461 -4.73 -6.488 1 97.94 105 ARG A N 1
ATOM 817 C CA . ARG A 1 105 ? 8.055 -5.195 -7.812 1 97.94 105 ARG A CA 1
ATOM 818 C C . ARG A 1 105 ? 6.59 -5.602 -7.828 1 97.94 105 ARG A C 1
ATOM 820 O O . ARG A 1 105 ? 5.895 -5.402 -8.828 1 97.94 105 ARG A O 1
ATOM 827 N N . CYS A 1 106 ? 6.09 -6.176 -6.75 1 98.38 106 CYS A N 1
ATOM 828 C CA . CYS A 1 106 ? 4.691 -6.582 -6.668 1 98.38 106 CYS A CA 1
ATOM 829 C C . CYS A 1 106 ? 3.785 -5.375 -6.453 1 98.38 106 CYS A C 1
ATOM 831 O O . CYS A 1 106 ? 2.721 -5.277 -7.062 1 98.38 106 CYS A O 1
ATOM 833 N N . LEU A 1 107 ? 4.215 -4.457 -5.609 1 98.62 107 LEU A N 1
ATOM 834 C CA . LEU A 1 107 ? 3.459 -3.232 -5.363 1 98.62 107 LEU A CA 1
ATOM 835 C C . LEU A 1 107 ? 3.342 -2.402 -6.637 1 98.62 107 LEU A C 1
ATOM 837 O O . LEU A 1 107 ? 2.26 -1.909 -6.961 1 98.62 107 LEU A O 1
ATOM 841 N N . MET A 1 108 ? 4.445 -2.25 -7.32 1 98.62 108 MET A N 1
ATOM 842 C CA . MET A 1 108 ? 4.414 -1.495 -8.57 1 98.62 108 MET A CA 1
ATOM 843 C C . MET A 1 108 ? 3.52 -2.178 -9.602 1 98.62 108 MET A C 1
ATOM 845 O O . MET A 1 108 ? 2.73 -1.518 -10.273 1 98.62 108 MET A O 1
ATOM 849 N N . THR A 1 109 ? 3.623 -3.512 -9.672 1 98.5 109 THR A N 1
ATOM 850 C CA . THR A 1 109 ? 2.766 -4.25 -10.594 1 98.5 109 THR A CA 1
ATOM 851 C C . THR A 1 109 ? 1.293 -4.02 -10.266 1 98.5 109 THR A C 1
ATOM 853 O O . THR A 1 109 ? 0.489 -3.74 -11.156 1 98.5 109 THR A O 1
ATOM 856 N N . ALA A 1 110 ? 0.964 -4.133 -9.008 1 98.81 110 ALA A N 1
ATOM 857 C CA . ALA A 1 110 ? -0.42 -3.922 -8.586 1 98.81 110 ALA A CA 1
ATOM 858 C C . ALA A 1 110 ? -0.9 -2.523 -8.961 1 98.81 110 ALA A C 1
ATOM 860 O O . ALA A 1 110 ? -2.027 -2.352 -9.43 1 98.81 110 ALA A O 1
ATOM 861 N N . ALA A 1 111 ? -0.058 -1.535 -8.734 1 98.69 111 ALA A N 1
ATOM 862 C CA . ALA A 1 111 ? -0.411 -0.151 -9.039 1 98.69 111 ALA A CA 1
ATOM 863 C C . ALA A 1 111 ? -0.642 0.038 -10.539 1 98.69 111 ALA A C 1
ATOM 865 O O . ALA A 1 111 ? -1.605 0.691 -10.945 1 98.69 111 ALA A O 1
ATOM 866 N N . ILE A 1 112 ? 0.214 -0.536 -11.352 1 98.31 112 ILE A N 1
ATOM 867 C CA .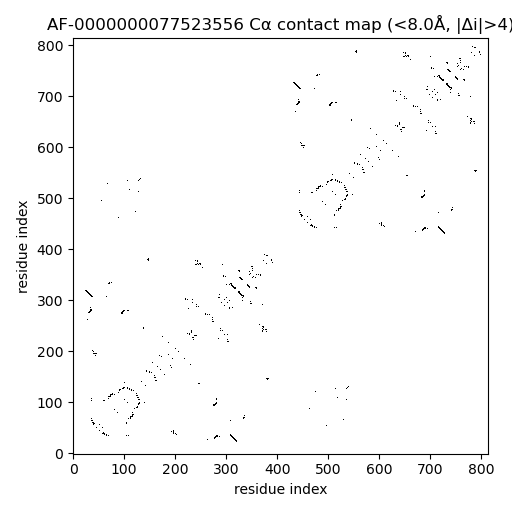 ILE A 1 112 ? 0.095 -0.428 -12.805 1 98.31 112 ILE A CA 1
ATOM 868 C C . ILE A 1 112 ? -1.194 -1.103 -13.266 1 98.31 112 ILE A C 1
ATOM 870 O O . ILE A 1 112 ? -1.967 -0.521 -14.031 1 98.31 112 ILE A O 1
ATOM 874 N N . VAL A 1 113 ? -1.383 -2.303 -12.758 1 98 113 VAL A N 1
ATOM 875 C CA . VAL A 1 113 ? -2.566 -3.064 -13.141 1 98 113 VAL A CA 1
ATOM 876 C C . VAL A 1 113 ? -3.826 -2.291 -12.758 1 98 113 VAL A C 1
ATOM 878 O O . VAL A 1 113 ? -4.719 -2.092 -13.586 1 98 113 VAL A O 1
ATOM 881 N N . GLY A 1 114 ? -3.893 -1.812 -11.555 1 98.38 114 GLY A N 1
ATOM 882 C CA . GLY A 1 114 ? -5.059 -1.079 -11.078 1 98.38 114 GLY A CA 1
ATOM 883 C C . GLY A 1 114 ? -5.344 0.17 -11.891 1 98.38 114 GLY A C 1
ATOM 884 O O . GLY A 1 114 ? -6.5 0.463 -12.203 1 98.38 114 GLY A O 1
ATOM 885 N N . SER A 1 115 ? -4.324 0.904 -12.164 1 97.88 115 SER A N 1
ATOM 886 C CA . SER A 1 115 ? -4.492 2.125 -12.953 1 97.88 115 SER A CA 1
ATOM 887 C C . SER A 1 115 ? -4.934 1.811 -14.375 1 97.88 115 SER A C 1
ATOM 889 O O . SER A 1 115 ? -5.836 2.459 -14.906 1 97.88 115 SER A O 1
ATOM 891 N N . ALA A 1 116 ? -4.352 0.815 -14.969 1 97.38 116 ALA A N 1
ATOM 892 C CA . ALA A 1 116 ? -4.625 0.463 -16.359 1 97.38 116 ALA A CA 1
ATOM 893 C C . ALA A 1 116 ? -6.047 -0.072 -16.516 1 97.38 116 ALA A C 1
ATOM 895 O O . ALA A 1 116 ? -6.645 0.046 -17.594 1 97.38 116 ALA A O 1
ATOM 896 N N . MET A 1 117 ? -6.605 -0.676 -15.523 1 97.62 117 MET A N 1
ATOM 897 C CA . MET A 1 117 ? -7.977 -1.174 -15.57 1 97.62 117 MET A CA 1
ATOM 898 C C . MET A 1 117 ? -8.953 -0.055 -15.922 1 97.62 117 MET A C 1
ATOM 900 O O . MET A 1 117 ? -9.992 -0.303 -16.531 1 97.62 117 MET A O 1
ATOM 904 N N . PHE A 1 118 ? -8.656 1.154 -15.555 1 98 118 PHE A N 1
ATOM 905 C CA . PHE A 1 118 ? -9.617 2.246 -15.68 1 98 118 PHE A CA 1
ATOM 906 C C . PHE A 1 118 ? -9.164 3.246 -16.734 1 98 118 PHE A C 1
ATOM 908 O O . PHE A 1 118 ? -9.711 4.348 -16.828 1 98 118 PHE A O 1
ATOM 915 N N . GLU A 1 119 ? -8.109 2.867 -17.453 1 95.69 119 GLU A N 1
ATOM 916 C CA . GLU A 1 119 ? -7.672 3.742 -18.531 1 95.69 119 GLU A CA 1
ATOM 917 C C . GLU A 1 119 ? -8.82 4.043 -19.5 1 95.69 119 GLU A C 1
ATOM 919 O O . GLU A 1 119 ? -9.555 3.141 -19.891 1 95.69 119 GLU A O 1
ATOM 924 N N . GLY A 1 120 ? -8.984 5.316 -19.812 1 96 120 GLY A N 1
ATOM 925 C CA . GLY A 1 120 ? -10.023 5.727 -20.734 1 96 120 GLY A CA 1
ATOM 926 C C . GLY A 1 120 ? -11.281 6.207 -20.047 1 96 120 GLY A C 1
ATOM 927 O O . GLY A 1 120 ? -12.195 6.727 -20.688 1 96 120 GLY A O 1
ATOM 928 N N . HIS A 1 121 ? -11.359 6.078 -18.75 1 96.69 121 HIS A N 1
ATOM 929 C CA . HIS A 1 121 ? -12.586 6.426 -18.031 1 96.69 121 HIS A CA 1
ATOM 930 C C . HIS A 1 121 ? -12.367 7.617 -17.109 1 96.69 121 HIS A C 1
ATOM 932 O O . HIS A 1 121 ? -13.305 8.078 -16.453 1 96.69 121 HIS A O 1
ATOM 938 N N . GLY A 1 122 ? -11.219 8.164 -17.094 1 93.19 122 GLY A N 1
ATOM 939 C CA . GLY A 1 122 ? -10.797 9.289 -16.281 1 93.19 122 GLY A CA 1
ATOM 940 C C . GLY A 1 122 ? -9.289 9.453 -16.219 1 93.19 122 GLY A C 1
ATOM 941 O O . GLY A 1 122 ? -8.547 8.516 -16.516 1 93.19 122 GLY A O 1
ATOM 942 N N . LYS A 1 123 ? -8.898 10.625 -15.797 1 92.75 123 LYS A N 1
ATOM 943 C CA . LYS A 1 123 ? -7.469 10.891 -15.703 1 92.75 123 LYS A CA 1
ATOM 944 C C . LYS A 1 123 ? -6.93 10.531 -14.32 1 92.75 123 LYS A C 1
ATOM 946 O O . LYS A 1 123 ? -7.57 10.82 -13.305 1 92.75 123 LYS A O 1
ATOM 951 N N . ASN A 1 124 ? -5.809 9.852 -14.273 1 95.62 124 ASN A N 1
ATOM 952 C CA . ASN A 1 124 ? -5.023 9.578 -13.078 1 95.62 124 ASN A CA 1
ATOM 953 C C . ASN A 1 124 ? -5.824 8.789 -12.039 1 95.62 124 ASN A C 1
ATOM 955 O O . ASN A 1 124 ? -5.77 9.094 -10.852 1 95.62 124 ASN A O 1
ATOM 959 N N . LEU A 1 125 ? -6.715 7.918 -12.555 1 97.19 125 LEU A N 1
ATOM 960 C CA . LEU A 1 125 ? -7.414 7.023 -11.641 1 97.19 125 LEU A CA 1
ATOM 961 C C . LEU A 1 125 ? -6.504 5.891 -11.188 1 97.19 125 LEU A C 1
ATOM 963 O O . LEU A 1 125 ? -5.973 5.145 -12.008 1 97.19 125 LEU A O 1
ATOM 967 N N . HIS A 1 126 ? -6.262 5.816 -9.891 1 97.56 126 HIS A N 1
ATOM 968 C CA . HIS A 1 126 ? -5.434 4.781 -9.281 1 97.56 126 HIS A CA 1
ATOM 969 C C . HIS A 1 126 ? -6.223 3.986 -8.25 1 97.56 126 HIS A C 1
ATOM 971 O O . HIS A 1 126 ? -6.836 4.562 -7.348 1 97.56 126 HIS A O 1
ATOM 977 N N . VAL A 1 127 ? -6.23 2.707 -8.406 1 98.06 127 VAL A N 1
ATOM 978 C CA . VAL A 1 127 ? -6.863 1.855 -7.402 1 98.06 127 VAL A CA 1
ATOM 979 C C . VAL A 1 127 ? -6.012 1.833 -6.133 1 98.06 127 VAL A C 1
ATOM 981 O O . VAL A 1 127 ? -4.797 1.637 -6.199 1 98.06 127 VAL A O 1
ATOM 984 N N . PRO A 1 128 ? -6.613 2.109 -4.992 1 97.94 128 PRO A N 1
ATOM 985 C CA . PRO A 1 128 ? -5.84 1.953 -3.758 1 97.94 128 PRO A CA 1
ATOM 986 C C . PRO A 1 128 ? -5.316 0.531 -3.566 1 97.94 128 PRO A C 1
ATOM 988 O O . PRO A 1 128 ? -6.086 -0.429 -3.637 1 97.94 128 PRO A O 1
ATOM 991 N N . VAL A 1 129 ? -4.035 0.396 -3.318 1 98.44 129 VAL A N 1
ATOM 992 C CA . VAL A 1 129 ? -3.406 -0.901 -3.094 1 98.44 129 VAL A CA 1
ATOM 993 C C . VAL A 1 129 ? -2.934 -1.003 -1.646 1 98.44 129 VAL A C 1
ATOM 995 O O . VAL A 1 129 ? -2.111 -0.2 -1.197 1 98.44 129 VAL A O 1
ATOM 998 N N . LEU A 1 130 ? -3.465 -1.942 -0.924 1 97.62 130 LEU A N 1
ATOM 999 C CA . LEU A 1 130 ? -3.002 -2.221 0.431 1 97.62 130 LEU A CA 1
ATOM 1000 C C . LEU A 1 130 ? -1.758 -3.102 0.41 1 97.62 130 LEU A C 1
ATOM 1002 O O . LEU A 1 130 ? -1.604 -3.947 -0.475 1 97.62 130 LEU A O 1
ATOM 1006 N N . THR A 1 131 ? -0.889 -2.896 1.372 1 96.94 131 THR A N 1
ATOM 1007 C CA . THR A 1 131 ? 0.278 -3.75 1.562 1 96.94 131 THR A CA 1
ATOM 1008 C C . THR A 1 131 ? -0.001 -4.82 2.611 1 96.94 131 THR A C 1
ATOM 1010 O O . THR A 1 131 ? -0.61 -4.539 3.646 1 96.94 131 THR A O 1
ATOM 1013 N N . GLU A 1 132 ? 0.443 -5.938 2.309 1 93.12 132 GLU A N 1
ATOM 1014 C CA . GLU A 1 132 ? 0.339 -6.98 3.324 1 93.12 132 GLU A CA 1
ATOM 1015 C C . GLU A 1 132 ? 1.018 -6.559 4.625 1 93.12 132 GLU A C 1
ATOM 1017 O O . GLU A 1 132 ? 2.1 -5.969 4.602 1 93.12 132 GLU A O 1
ATOM 1022 N N . GLU A 1 133 ? 0.414 -6.871 5.738 1 85.62 133 GLU A N 1
ATOM 1023 C CA . GLU A 1 133 ? 0.964 -6.527 7.047 1 85.62 133 GLU A CA 1
ATOM 1024 C C . GLU A 1 133 ? 2.029 -7.527 7.48 1 85.62 133 GLU A C 1
ATOM 1026 O O . GLU A 1 133 ? 2.041 -8.672 7.016 1 85.62 133 GLU A O 1
ATOM 1031 N N . THR A 1 134 ? 2.779 -7.027 8.359 1 79.06 134 THR A N 1
ATOM 1032 C CA . THR A 1 134 ? 3.777 -7.926 8.93 1 79.06 134 THR A CA 1
ATOM 1033 C C . THR A 1 134 ? 3.107 -9.07 9.68 1 79.06 134 THR A C 1
ATOM 1035 O O . THR A 1 134 ? 2.141 -8.859 10.414 1 79.06 134 THR A O 1
ATOM 1038 N N . ASN A 1 135 ? 3.479 -10.266 9.398 1 73.31 135 ASN A N 1
ATOM 1039 C CA . ASN A 1 135 ? 3.041 -11.477 10.078 1 73.31 135 ASN A CA 1
ATOM 1040 C C . ASN A 1 135 ? 1.621 -11.867 9.672 1 73.31 135 ASN A C 1
ATOM 1042 O O . ASN A 1 135 ? 0.984 -12.688 10.336 1 73.31 135 ASN A O 1
ATOM 1046 N N . GLU A 1 136 ? 1.121 -11.164 8.734 1 80.12 136 GLU A N 1
ATOM 1047 C CA . GLU A 1 136 ? -0.193 -11.547 8.227 1 80.12 136 GLU A CA 1
ATOM 1048 C C . GLU A 1 136 ? -0.136 -12.898 7.523 1 80.12 136 GLU A C 1
ATOM 1050 O O . GLU A 1 136 ? -1.112 -13.648 7.531 1 80.12 136 GLU A O 1
ATOM 1055 N N . ASN A 1 137 ? 0.961 -13.281 6.906 1 76.94 137 ASN A N 1
ATOM 1056 C CA . ASN A 1 137 ? 1.215 -14.531 6.203 1 76.94 137 ASN A CA 1
ATOM 1057 C C . ASN A 1 137 ? 0.123 -14.836 5.18 1 76.94 137 ASN A C 1
ATOM 1059 O O . ASN A 1 137 ? -0.37 -15.961 5.105 1 76.94 137 ASN A O 1
ATOM 1063 N N . LEU A 1 138 ? -0.296 -13.805 4.535 1 86.44 138 LEU A N 1
ATOM 1064 C CA . LEU A 1 138 ? -1.332 -13.938 3.52 1 86.44 138 LEU A CA 1
ATOM 1065 C C . LEU A 1 138 ? -0.717 -14.172 2.145 1 86.44 138 LEU A C 1
ATOM 1067 O O . LEU A 1 138 ? -1.039 -15.156 1.475 1 86.44 138 LEU A O 1
ATOM 1071 N N . LEU A 1 139 ? 0.152 -13.297 1.759 1 87.31 139 LEU A N 1
ATOM 1072 C CA . LEU A 1 139 ? 0.756 -13.359 0.432 1 87.31 139 LEU A CA 1
ATOM 1073 C C . LEU A 1 139 ? 2.244 -13.68 0.526 1 87.31 139 LEU A C 1
ATOM 1075 O O . LEU A 1 139 ? 2.973 -13.562 -0.462 1 87.31 139 LEU A O 1
ATOM 1079 N N . ASN A 1 140 ? 2.611 -13.836 1.733 1 79.69 140 ASN A N 1
ATOM 1080 C CA . ASN A 1 140 ? 3.973 -14.258 2.045 1 79.69 140 ASN A CA 1
ATOM 1081 C C . ASN A 1 140 ? 4.02 -15.125 3.299 1 79.69 140 ASN A C 1
ATOM 1083 O O . ASN A 1 140 ? 3.006 -15.289 3.98 1 79.69 140 ASN A O 1
ATOM 1087 N N . TYR A 1 141 ? 5.117 -15.789 3.418 1 78.69 141 TYR A N 1
ATOM 1088 C CA . TYR A 1 141 ? 5.289 -16.703 4.547 1 78.69 141 TYR A CA 1
ATOM 1089 C C . TYR A 1 141 ? 6.609 -16.438 5.262 1 78.69 141 TYR A C 1
ATOM 1091 O O . TYR A 1 141 ? 7.652 -16.297 4.617 1 78.69 141 TYR A O 1
ATOM 1099 N N . ASP A 1 142 ? 6.422 -16.25 6.574 1 72.19 142 ASP A N 1
ATOM 1100 C CA . ASP A 1 142 ? 7.633 -16.047 7.371 1 72.19 142 ASP A CA 1
ATOM 1101 C C . ASP A 1 142 ? 8.156 -17.375 7.906 1 72.19 142 ASP A C 1
ATOM 1103 O O . ASP A 1 142 ? 7.656 -17.891 8.906 1 72.19 142 ASP A O 1
ATOM 1107 N N . MET A 1 143 ? 9.164 -17.859 7.32 1 71.12 143 MET A N 1
ATOM 1108 C CA . MET A 1 143 ? 9.727 -19.172 7.691 1 71.12 143 MET A CA 1
ATOM 1109 C C . MET A 1 143 ? 10.414 -19.094 9.047 1 71.12 143 MET A C 1
ATOM 1111 O O . MET A 1 143 ? 10.594 -20.125 9.711 1 71.12 143 MET A O 1
ATOM 1115 N N . HIS A 1 144 ? 10.625 -17.891 9.547 1 70.06 144 HIS A N 1
ATOM 1116 C CA . HIS A 1 144 ? 11.414 -17.719 10.766 1 70.06 144 HIS A CA 1
ATOM 1117 C C . HIS A 1 144 ? 10.578 -18.031 12.008 1 70.06 144 HIS A C 1
ATOM 1119 O O . HIS A 1 144 ? 11.125 -18.453 13.039 1 70.06 144 HIS A O 1
ATOM 1125 N N . SER A 1 145 ? 9.414 -17.984 11.82 1 74.38 145 SER A N 1
ATOM 1126 C CA . SER A 1 145 ? 8.602 -18.047 13.031 1 74.38 145 SER A CA 1
ATOM 1127 C C . SER A 1 145 ? 7.832 -19.359 13.117 1 74.38 145 SER A C 1
ATOM 1129 O O . SER A 1 145 ? 7.109 -19.609 14.078 1 74.38 145 SER A O 1
ATOM 1131 N N . CYS A 1 146 ? 8.148 -20.281 12.141 1 85.12 146 CYS A N 1
ATOM 1132 C CA . CYS A 1 146 ? 7.348 -21.516 12.117 1 85.12 146 CYS A CA 1
ATOM 1133 C C . CYS A 1 146 ? 8.164 -22.703 12.586 1 85.12 146 CYS A C 1
ATOM 1135 O O . CYS A 1 146 ? 8.938 -23.281 11.812 1 85.12 146 CYS A O 1
ATOM 1137 N N . VAL A 1 147 ? 7.926 -23.188 13.766 1 86.44 147 VAL A N 1
ATOM 1138 C CA . VAL A 1 147 ? 8.664 -24.281 14.383 1 86.44 147 VAL A CA 1
ATOM 1139 C C . VAL A 1 147 ? 8.438 -25.562 13.602 1 86.44 147 VAL A C 1
ATOM 1141 O O . VAL A 1 147 ? 9.375 -26.328 13.383 1 86.44 147 VAL A O 1
ATOM 1144 N N . ARG A 1 148 ? 7.285 -25.781 13.234 1 89 148 ARG A N 1
ATOM 1145 C CA . ARG A 1 148 ? 6.938 -27.016 12.531 1 89 148 ARG A CA 1
ATOM 1146 C C . ARG A 1 148 ? 7.676 -27.109 11.203 1 89 148 ARG A C 1
ATOM 1148 O O . ARG A 1 148 ? 8.07 -28.203 10.797 1 89 148 ARG A O 1
ATOM 1155 N N . GLU A 1 149 ? 7.824 -26.047 10.508 1 88.81 149 GLU A N 1
ATOM 1156 C CA . GLU A 1 149 ? 8.555 -26.062 9.242 1 88.81 149 GLU A CA 1
ATOM 1157 C C . GLU A 1 149 ? 10.008 -26.469 9.453 1 88.81 149 GLU A C 1
ATOM 1159 O O . GLU A 1 149 ? 10.57 -27.219 8.648 1 88.81 149 GLU A O 1
ATOM 1164 N N . LYS A 1 150 ? 10.539 -25.953 10.469 1 88.69 150 LYS A N 1
ATOM 1165 C CA . LYS A 1 150 ? 11.906 -26.328 10.812 1 88.69 150 LYS A CA 1
ATOM 1166 C C . LYS A 1 150 ? 12.016 -27.828 11.062 1 88.69 150 LYS A C 1
ATOM 1168 O O . LYS A 1 150 ? 12.938 -28.484 10.562 1 88.69 150 LYS A O 1
ATOM 1173 N N . GLU A 1 151 ? 11.125 -28.328 11.75 1 90.44 151 GLU A N 1
ATOM 1174 C CA . GLU A 1 151 ? 11.117 -29.75 12.055 1 90.44 151 GLU A CA 1
ATOM 1175 C C . GLU A 1 151 ? 11.008 -30.594 10.789 1 90.44 151 GLU A C 1
ATOM 1177 O O . GLU A 1 151 ? 11.75 -31.547 10.609 1 90.44 151 GLU A O 1
ATOM 1182 N N . LEU A 1 152 ? 10.109 -30.203 9.938 1 90.56 152 LEU A N 1
ATOM 1183 C CA . LEU A 1 152 ? 9.883 -30.953 8.703 1 90.56 152 LEU A CA 1
ATOM 1184 C C . LEU A 1 152 ? 11.117 -30.906 7.812 1 90.56 152 LEU A C 1
ATOM 1186 O O . LEU A 1 152 ? 11.469 -31.906 7.176 1 90.56 152 LEU A O 1
ATOM 1190 N N . LEU A 1 153 ? 11.734 -29.75 7.781 1 90.81 153 LEU A N 1
ATOM 1191 C CA . LEU A 1 153 ? 12.945 -29.609 6.973 1 90.81 153 LEU A CA 1
ATOM 1192 C C . LEU A 1 153 ? 14.078 -30.453 7.547 1 90.81 153 LEU A C 1
ATOM 1194 O O . LEU A 1 153 ? 14.82 -31.094 6.801 1 90.81 153 LEU A O 1
ATOM 1198 N N . GLN A 1 154 ? 14.188 -30.5 8.828 1 91.75 154 GLN A N 1
ATOM 1199 C CA . GLN A 1 154 ? 15.266 -31.219 9.5 1 91.75 154 GLN A CA 1
ATOM 1200 C C . GLN A 1 154 ? 15.109 -32.719 9.352 1 91.75 154 GLN A C 1
ATOM 1202 O O . GLN A 1 154 ? 16.094 -33.469 9.461 1 91.75 154 GLN A O 1
ATOM 1207 N N . GLU A 1 155 ? 13.914 -33.125 9.117 1 92 155 GLU A N 1
ATOM 1208 C CA . GLU A 1 155 ? 13.688 -34.562 8.867 1 92 155 GLU A CA 1
ATOM 1209 C C . GLU A 1 155 ? 14.453 -35.031 7.633 1 92 155 GLU A C 1
ATOM 1211 O O . GLU A 1 155 ? 14.883 -36.188 7.566 1 92 155 GLU A O 1
ATOM 1216 N N . ILE A 1 156 ? 14.617 -34.188 6.75 1 93 156 ILE A N 1
ATOM 1217 C CA . ILE A 1 156 ? 15.258 -34.562 5.488 1 93 156 ILE A CA 1
ATOM 1218 C C . ILE A 1 156 ? 16.656 -33.938 5.43 1 93 156 ILE A C 1
ATOM 1220 O O . ILE A 1 156 ? 17.594 -34.562 4.918 1 93 156 ILE A O 1
ATOM 1224 N N . CYS A 1 157 ? 16.719 -32.719 5.934 1 94.25 157 CYS A N 1
ATOM 1225 C CA . CYS A 1 157 ? 17.984 -31.984 6.004 1 94.25 157 CYS A CA 1
ATOM 1226 C C . CYS A 1 157 ? 18.391 -31.734 7.449 1 94.25 157 CYS A C 1
ATOM 1228 O O . CYS A 1 157 ? 18.25 -30.609 7.949 1 94.25 157 CYS A O 1
ATOM 1230 N N . PRO A 1 158 ? 19.016 -32.594 8.07 1 92.94 158 PRO A N 1
ATOM 1231 C CA . PRO A 1 158 ? 19.266 -32.531 9.516 1 92.94 158 PRO A CA 1
ATOM 1232 C C . PRO A 1 158 ? 20.203 -31.391 9.891 1 92.94 158 PRO A C 1
ATOM 1234 O O . PRO A 1 158 ? 20.203 -30.938 11.039 1 92.94 158 PRO A O 1
ATOM 1237 N N . THR A 1 159 ? 20.984 -30.891 9 1 91.81 159 THR A N 1
ATOM 1238 C CA . THR A 1 159 ? 21.953 -29.844 9.312 1 91.81 159 THR A CA 1
ATOM 1239 C C . THR A 1 159 ? 21.281 -28.469 9.25 1 91.81 159 THR A C 1
ATOM 1241 O O . THR A 1 159 ? 21.922 -27.453 9.547 1 91.81 159 THR A O 1
ATOM 1244 N N . TYR A 1 160 ? 20.047 -28.5 8.844 1 89.94 160 TYR A N 1
ATOM 1245 C CA . TYR A 1 160 ? 19.344 -27.234 8.789 1 89.94 160 TYR A CA 1
ATOM 1246 C C . TYR A 1 160 ? 19.156 -26.656 10.188 1 89.94 160 TYR A C 1
ATOM 1248 O O . TYR A 1 160 ? 18.734 -27.359 11.109 1 89.94 160 TYR A O 1
ATOM 1256 N N . ASN A 1 161 ? 19.422 -25.359 10.383 1 84.12 161 ASN A N 1
ATOM 1257 C CA . ASN A 1 161 ? 19.219 -24.703 11.664 1 84.12 161 ASN A CA 1
ATOM 1258 C C . ASN A 1 161 ? 18.219 -23.547 11.547 1 84.12 161 ASN A C 1
ATOM 1260 O O . ASN A 1 161 ? 17.234 -23.5 12.273 1 84.12 161 ASN A O 1
ATOM 1264 N N . SER A 1 162 ? 18.531 -22.578 10.711 1 80.81 162 SER A N 1
ATOM 1265 C CA . SER A 1 162 ? 17.625 -21.453 10.477 1 80.81 162 SER A CA 1
ATOM 1266 C C . SER A 1 162 ? 17.844 -20.875 9.078 1 80.81 162 SER A C 1
ATOM 1268 O O . SER A 1 162 ? 18.906 -21.047 8.477 1 80.81 162 SER A O 1
ATOM 1270 N N . PHE A 1 163 ? 16.797 -20.203 8.688 1 74.81 163 PHE A N 1
ATOM 1271 C CA . PHE A 1 163 ? 16.922 -19.531 7.406 1 74.81 163 PHE A CA 1
ATOM 1272 C C . PHE A 1 163 ? 17.984 -18.438 7.469 1 74.81 163 PHE A C 1
ATOM 1274 O O . PHE A 1 163 ? 18.672 -18.172 6.484 1 74.81 163 PHE A O 1
ATOM 1281 N N . ASP A 1 164 ? 18.031 -17.797 8.594 1 70.12 164 ASP A N 1
ATOM 1282 C CA . ASP A 1 164 ? 18.938 -16.672 8.773 1 70.12 164 ASP A CA 1
ATOM 1283 C C . ASP A 1 164 ? 20.375 -17.062 8.492 1 70.12 164 ASP A C 1
ATOM 1285 O O . ASP A 1 164 ? 21.219 -16.219 8.164 1 70.12 164 ASP A O 1
ATOM 1289 N N . GLU A 1 165 ? 20.516 -18.25 8.516 1 69.81 165 GLU A N 1
ATOM 1290 C CA . GLU A 1 165 ? 21.859 -18.734 8.25 1 69.81 165 GLU A CA 1
ATOM 1291 C C . GLU A 1 165 ? 22.234 -18.594 6.777 1 69.81 165 GLU A C 1
ATOM 1293 O O . GLU A 1 165 ? 23.406 -18.578 6.422 1 69.81 165 GLU A O 1
ATOM 1298 N N . HIS A 1 166 ? 21.219 -18.516 5.902 1 66.62 166 HIS A N 1
ATOM 1299 C CA . HIS A 1 166 ? 21.5 -18.531 4.469 1 66.62 166 HIS A CA 1
ATOM 1300 C C . HIS A 1 166 ? 21.422 -17.141 3.869 1 66.62 166 HIS A C 1
ATOM 1302 O O . HIS A 1 166 ? 21.75 -16.938 2.693 1 66.62 166 HIS A O 1
ATOM 1308 N N . LYS A 1 167 ? 21.344 -16.047 4.496 1 67.38 167 LYS A N 1
ATOM 1309 C CA . LYS A 1 167 ? 21.453 -14.633 4.172 1 67.38 167 LYS A CA 1
ATOM 1310 C C . LYS A 1 167 ? 20.531 -14.25 3.021 1 67.38 167 LYS A C 1
ATOM 1312 O O . LYS A 1 167 ? 20.141 -13.086 2.893 1 67.38 167 LYS A O 1
ATOM 1317 N N . SER A 1 168 ? 20.25 -15.359 1.985 1 78.81 168 SER A N 1
ATOM 1318 C CA . SER A 1 168 ? 19.406 -15.055 0.827 1 78.81 168 SER A CA 1
ATOM 1319 C C . SER A 1 168 ? 18.656 -16.297 0.351 1 78.81 168 SER A C 1
ATOM 1321 O O . SER A 1 168 ? 19.031 -17.422 0.699 1 78.81 168 SER A O 1
ATOM 1323 N N . TRP A 1 169 ? 17.703 -16.109 -0.473 1 84.88 169 TRP A N 1
ATOM 1324 C CA . TRP A 1 169 ? 16.859 -17.188 -0.979 1 84.88 169 TRP A CA 1
ATOM 1325 C C . TRP A 1 169 ? 17.656 -18.125 -1.877 1 84.88 169 TRP A C 1
ATOM 1327 O O . TRP A 1 169 ? 17.625 -19.344 -1.697 1 84.88 169 TRP A O 1
ATOM 1337 N N . PRO A 1 170 ? 18.484 -17.641 -2.805 1 87.12 170 PRO A N 1
ATOM 1338 C CA . PRO A 1 170 ? 19.25 -18.562 -3.646 1 87.12 170 PRO A CA 1
ATOM 1339 C C . PRO A 1 170 ? 20.234 -19.406 -2.85 1 87.12 170 PRO A C 1
ATOM 1341 O O . PRO A 1 170 ? 20.484 -20.562 -3.195 1 87.12 170 PRO A O 1
ATOM 1344 N N . LEU A 1 171 ? 20.75 -18.828 -1.808 1 86.88 171 LEU A N 1
ATOM 1345 C CA . LEU A 1 171 ? 21.656 -19.594 -0.971 1 86.88 171 LEU A CA 1
ATOM 1346 C C . LEU A 1 171 ? 20.906 -20.688 -0.219 1 86.88 171 LEU A C 1
ATOM 1348 O O . LEU A 1 171 ? 21.422 -21.781 -0.009 1 86.88 171 LEU A O 1
ATOM 1352 N N . PHE A 1 172 ? 19.766 -20.344 0.134 1 91.31 172 PHE A N 1
ATOM 1353 C CA . PHE A 1 172 ? 18.922 -21.344 0.761 1 91.31 172 PHE A CA 1
ATOM 1354 C C . PHE A 1 172 ? 18.578 -22.469 -0.223 1 91.31 172 PHE A C 1
ATOM 1356 O O . PHE A 1 172 ? 18.609 -23.641 0.134 1 91.31 172 PHE A O 1
ATOM 1363 N N . GLU A 1 173 ? 18.312 -22.141 -1.411 1 93.19 173 GLU A N 1
ATOM 1364 C CA . GLU A 1 173 ? 18.047 -23.141 -2.449 1 93.19 173 GLU A CA 1
ATOM 1365 C C . GLU A 1 173 ? 19.25 -24.031 -2.689 1 93.19 173 GLU A C 1
ATOM 1367 O O . GLU A 1 173 ? 19.109 -25.234 -2.883 1 93.19 173 GLU A O 1
ATOM 1372 N N . ASP A 1 174 ? 20.406 -23.438 -2.672 1 92.62 174 ASP A N 1
ATOM 1373 C CA . ASP A 1 174 ? 21.641 -24.203 -2.803 1 92.62 174 ASP A CA 1
ATOM 1374 C C . ASP A 1 174 ? 21.766 -25.234 -1.683 1 92.62 174 ASP A C 1
ATOM 1376 O O . ASP A 1 174 ? 22.141 -26.391 -1.929 1 92.62 174 ASP A O 1
ATOM 1380 N N . PHE A 1 175 ? 21.531 -24.781 -0.548 1 93.31 175 PHE A N 1
ATOM 1381 C CA . PHE A 1 175 ? 21.594 -25.672 0.606 1 93.31 175 PHE A CA 1
ATOM 1382 C C . PHE A 1 175 ? 20.641 -26.844 0.432 1 93.31 175 PHE A C 1
ATOM 1384 O O . PHE A 1 175 ? 21.016 -28 0.641 1 93.31 175 PHE A O 1
ATOM 1391 N N . VAL A 1 176 ? 19.406 -26.547 0.092 1 94.75 176 VAL A N 1
ATOM 1392 C CA . VAL A 1 176 ? 18.375 -27.578 -0.068 1 94.75 176 VAL A CA 1
ATOM 1393 C C . VAL A 1 176 ? 18.766 -28.531 -1.188 1 94.75 176 VAL A C 1
ATOM 1395 O O . VAL A 1 176 ? 18.625 -29.75 -1.053 1 94.75 176 VAL A O 1
ATOM 1398 N N . TYR A 1 177 ? 19.234 -28 -2.289 1 95.75 177 TYR A N 1
ATOM 1399 C CA . TYR A 1 177 ? 19.719 -28.797 -3.404 1 95.75 177 TYR A CA 1
ATOM 1400 C C . TYR A 1 177 ? 20.75 -29.828 -2.934 1 95.75 177 TYR A C 1
ATOM 1402 O O . TYR A 1 177 ? 20.656 -31 -3.264 1 95.75 177 TYR A O 1
ATOM 1410 N N . ASN A 1 178 ? 21.688 -29.422 -2.184 1 94 178 ASN A N 1
ATOM 1411 C CA . ASN A 1 178 ? 22.734 -30.297 -1.674 1 94 178 ASN A CA 1
ATOM 1412 C C . ASN A 1 178 ? 22.172 -31.312 -0.689 1 94 178 ASN A C 1
ATOM 1414 O O . ASN A 1 178 ? 22.578 -32.469 -0.705 1 94 178 ASN A O 1
ATOM 1418 N N . CYS A 1 179 ? 21.297 -30.844 0.094 1 94.81 179 CYS A N 1
ATOM 1419 C CA . CYS A 1 179 ? 20.688 -31.719 1.099 1 94.81 179 CYS A CA 1
ATOM 1420 C C . CYS A 1 179 ? 19.922 -32.844 0.443 1 94.81 179 CYS A C 1
ATOM 1422 O O . CYS A 1 179 ? 19.906 -33.969 0.956 1 94.81 179 CYS A O 1
ATOM 1424 N N . LEU A 1 180 ? 19.234 -32.594 -0.63 1 95.25 180 LEU A N 1
ATOM 1425 C CA . LEU A 1 180 ? 18.406 -33.562 -1.326 1 95.25 180 LEU A CA 1
ATOM 1426 C C . LEU A 1 180 ? 19.266 -34.531 -2.145 1 95.25 180 LEU A C 1
ATOM 1428 O O . LEU A 1 180 ? 18.766 -35.5 -2.719 1 95.25 180 LEU A O 1
ATOM 1432 N N . ASN A 1 181 ? 20.547 -34.281 -2.264 1 93.88 181 ASN A N 1
ATOM 1433 C CA . ASN A 1 181 ? 21.516 -35.094 -3.012 1 93.88 181 ASN A CA 1
ATOM 1434 C C . ASN A 1 181 ? 21.109 -35.219 -4.473 1 93.88 181 ASN A C 1
ATOM 1436 O O . ASN A 1 181 ? 21.172 -36.312 -5.031 1 93.88 181 ASN A O 1
ATOM 1440 N N . ILE A 1 182 ? 20.531 -34.156 -4.996 1 93.25 182 ILE A N 1
ATOM 1441 C CA . ILE A 1 182 ? 20.219 -34.094 -6.422 1 93.25 182 ILE A CA 1
ATOM 1442 C C . ILE A 1 182 ? 21.516 -33.938 -7.219 1 93.25 182 ILE A C 1
ATOM 1444 O O . ILE A 1 182 ? 22.406 -33.188 -6.824 1 93.25 182 ILE A O 1
ATOM 1448 N N . SER A 1 183 ? 21.688 -34.719 -8.227 1 89.88 183 SER A N 1
ATOM 1449 C CA . SER A 1 183 ? 22.875 -34.625 -9.078 1 89.88 183 SER A CA 1
ATOM 1450 C C . SER A 1 183 ? 22.516 -34 -10.43 1 89.88 183 SER A C 1
ATOM 1452 O O . SER A 1 183 ? 21.703 -34.562 -11.18 1 89.88 183 SER A O 1
ATOM 1454 N N . ASN A 1 184 ? 23.047 -32.906 -10.727 1 93.94 184 ASN A N 1
ATOM 1455 C CA . ASN A 1 184 ? 22.938 -32.219 -12 1 93.94 184 ASN A CA 1
ATOM 1456 C C . ASN A 1 184 ? 24.219 -31.438 -12.328 1 93.94 184 ASN A C 1
ATOM 1458 O O . ASN A 1 184 ? 24.547 -30.469 -11.641 1 93.94 184 ASN A O 1
ATOM 1462 N N . PRO A 1 185 ? 24.891 -31.828 -13.375 1 94.19 185 PRO A N 1
ATOM 1463 C CA . PRO A 1 185 ? 26.203 -31.25 -13.672 1 94.19 185 PRO A CA 1
ATOM 1464 C C . PRO A 1 185 ? 26.141 -29.734 -13.859 1 94.19 185 PRO A C 1
ATOM 1466 O O . PRO A 1 185 ? 27.125 -29.047 -13.562 1 94.19 185 PRO A O 1
ATOM 1469 N N . ILE A 1 186 ? 25.094 -29.234 -14.328 1 95.88 186 ILE A N 1
ATOM 1470 C CA . ILE A 1 186 ? 24.984 -27.797 -14.555 1 95.88 186 ILE A CA 1
ATOM 1471 C C . ILE A 1 186 ? 25 -27.062 -13.219 1 95.88 186 ILE A C 1
ATOM 1473 O O . ILE A 1 186 ? 25.703 -26.062 -13.062 1 95.88 186 ILE A O 1
ATOM 1477 N N . PHE A 1 187 ? 24.25 -27.578 -12.219 1 94.88 187 PHE A N 1
ATOM 1478 C CA . PHE A 1 187 ? 24.156 -26.938 -10.914 1 94.88 187 PHE A CA 1
ATOM 1479 C C . PHE A 1 187 ? 25.438 -27.156 -10.109 1 94.88 187 PHE A C 1
ATOM 1481 O O . PHE A 1 187 ? 25.688 -26.453 -9.133 1 94.88 187 PHE A O 1
ATOM 1488 N N . ASP A 1 188 ? 26.234 -28.109 -10.539 1 92.38 188 ASP A N 1
ATOM 1489 C CA . ASP A 1 188 ? 27.547 -28.281 -9.93 1 92.38 188 ASP A CA 1
ATOM 1490 C C . ASP A 1 188 ? 28.5 -27.172 -10.359 1 92.38 188 ASP A C 1
ATOM 1492 O O . ASP A 1 188 ? 29.406 -26.797 -9.602 1 92.38 188 ASP A O 1
ATOM 1496 N N . LYS A 1 189 ? 28.234 -26.688 -11.555 1 93.19 189 LYS A N 1
ATOM 1497 C CA . LYS A 1 189 ? 29.094 -25.656 -12.109 1 93.19 189 LYS A CA 1
ATOM 1498 C C . LYS A 1 189 ? 28.562 -24.266 -11.789 1 93.19 189 LYS A C 1
ATOM 1500 O O . LYS A 1 189 ? 29.344 -23.328 -11.609 1 93.19 189 LYS A O 1
ATOM 1505 N N . TYR A 1 190 ? 27.234 -24.125 -11.812 1 95.12 190 TYR A N 1
ATOM 1506 C CA . TYR A 1 190 ? 26.594 -22.828 -11.602 1 95.12 190 TYR A CA 1
ATOM 1507 C C . TYR A 1 190 ? 25.734 -22.844 -10.344 1 95.12 190 TYR A C 1
ATOM 1509 O O . TYR A 1 190 ? 24.719 -23.531 -10.289 1 95.12 190 TYR A O 1
ATOM 1517 N N . PRO A 1 191 ? 26.094 -22.016 -9.383 1 94.19 191 PRO A N 1
ATOM 1518 C CA . PRO A 1 191 ? 25.219 -21.922 -8.203 1 94.19 191 PRO A CA 1
ATOM 1519 C C . PRO A 1 191 ? 23.844 -21.375 -8.539 1 94.19 191 PRO A C 1
ATOM 1521 O O . PRO A 1 191 ? 23.641 -20.781 -9.602 1 94.19 191 PRO A O 1
ATOM 1524 N N . PHE A 1 192 ? 22.859 -21.547 -7.621 1 95.19 192 PHE A N 1
ATOM 1525 C CA . PHE A 1 192 ? 21.469 -21.172 -7.848 1 95.19 192 PHE A CA 1
ATOM 1526 C C . PHE A 1 192 ? 21.359 -19.688 -8.148 1 95.19 192 PHE A C 1
ATOM 1528 O O . PHE A 1 192 ? 20.562 -19.266 -8.984 1 95.19 192 PHE A O 1
ATOM 1535 N N . LYS A 1 193 ? 22.109 -18.812 -7.469 1 94.56 193 LYS A N 1
ATOM 1536 C CA . LYS A 1 193 ? 22.062 -17.375 -7.711 1 94.56 193 LYS A CA 1
ATOM 1537 C C . LYS A 1 193 ? 22.406 -17.047 -9.164 1 94.56 193 LYS A C 1
ATOM 1539 O O . LYS A 1 193 ? 21.828 -16.125 -9.758 1 94.56 193 LYS A O 1
ATOM 1544 N N . THR A 1 194 ? 23.344 -17.812 -9.688 1 96.62 194 THR A N 1
ATOM 1545 C CA . THR A 1 194 ? 23.766 -17.594 -11.07 1 96.62 194 THR A CA 1
ATOM 1546 C C . THR A 1 194 ? 22.703 -18.094 -12.039 1 96.62 194 THR A C 1
ATOM 1548 O O . THR A 1 194 ? 22.422 -17.438 -13.039 1 96.62 194 THR A O 1
ATOM 1551 N N . ILE A 1 195 ? 22.172 -19.266 -11.758 1 96.69 195 ILE A N 1
ATOM 1552 C CA . ILE A 1 195 ? 21.125 -19.828 -12.602 1 96.69 195 ILE A CA 1
ATOM 1553 C C . ILE A 1 195 ? 19.906 -18.891 -12.609 1 96.69 195 ILE A C 1
ATOM 1555 O O . ILE A 1 195 ? 19.344 -18.609 -13.672 1 96.69 195 ILE A O 1
ATOM 1559 N N . GLU A 1 196 ? 19.531 -18.422 -11.469 1 95.88 196 GLU A N 1
ATOM 1560 C CA . GLU A 1 196 ? 18.422 -17.469 -11.359 1 95.88 196 GLU A CA 1
ATOM 1561 C C . GLU A 1 196 ? 18.688 -16.219 -12.195 1 95.88 196 GLU A C 1
ATOM 1563 O O . GLU A 1 196 ? 17.781 -15.711 -12.859 1 95.88 196 GLU A O 1
ATOM 1568 N N . ALA A 1 197 ? 19.906 -15.727 -12.156 1 97.25 197 ALA A N 1
ATOM 1569 C CA . ALA A 1 197 ? 20.281 -14.562 -12.953 1 97.25 197 ALA A CA 1
ATOM 1570 C C . ALA A 1 197 ? 20.125 -14.836 -14.445 1 97.25 197 ALA A C 1
ATOM 1572 O O . ALA A 1 197 ? 19.547 -14.031 -15.172 1 97.25 197 ALA A O 1
ATOM 1573 N N . TYR A 1 198 ? 20.609 -16.031 -14.867 1 97.69 198 TYR A N 1
ATOM 1574 C CA . TYR A 1 198 ? 20.484 -16.391 -16.266 1 97.69 198 TYR A CA 1
ATOM 1575 C C . TYR A 1 198 ? 19.016 -16.5 -16.688 1 97.69 198 TYR A C 1
ATOM 1577 O O . TYR A 1 198 ? 18.625 -16 -17.75 1 97.69 198 TYR A O 1
ATOM 1585 N N . ILE A 1 199 ? 18.203 -17.094 -15.867 1 95.88 199 ILE A N 1
ATOM 1586 C CA . ILE A 1 199 ? 16.797 -17.281 -16.188 1 95.88 199 ILE A CA 1
ATOM 1587 C C . ILE A 1 199 ? 16.094 -15.938 -16.328 1 95.88 199 ILE A C 1
ATOM 1589 O O . ILE A 1 199 ? 15.383 -15.703 -17.297 1 95.88 199 ILE A O 1
ATOM 1593 N N . ASN A 1 200 ? 16.312 -15.023 -15.414 1 96.19 200 ASN A N 1
ATOM 1594 C CA . ASN A 1 200 ? 15.641 -13.727 -15.453 1 96.19 200 ASN A CA 1
ATOM 1595 C C . ASN A 1 200 ? 16.156 -12.867 -16.609 1 96.19 200 ASN A C 1
ATOM 1597 O O . ASN A 1 200 ? 15.375 -12.164 -17.25 1 96.19 200 ASN A O 1
ATOM 1601 N N . GLN A 1 201 ? 17.484 -12.938 -16.828 1 97.81 201 GLN A N 1
ATOM 1602 C CA . GLN A 1 201 ? 18.047 -12.242 -17.984 1 97.81 201 GLN A CA 1
ATOM 1603 C C . GLN A 1 201 ? 17.469 -12.781 -19.297 1 97.81 201 GLN A C 1
ATOM 1605 O O . GLN A 1 201 ? 17.109 -12.016 -20.188 1 97.81 201 GLN A O 1
ATOM 1610 N N . PHE A 1 202 ? 17.312 -14.086 -19.375 1 96.69 202 PHE A N 1
ATOM 1611 C CA . PHE A 1 202 ? 16.75 -14.734 -20.547 1 96.69 202 PHE A CA 1
ATOM 1612 C C . PHE A 1 202 ? 15.305 -14.305 -20.766 1 96.69 202 PHE A C 1
ATOM 1614 O O . PHE A 1 202 ? 14.906 -13.992 -21.891 1 96.69 202 PHE A O 1
ATOM 1621 N N . LYS A 1 203 ? 14.508 -14.25 -19.688 1 94.56 203 LYS A N 1
ATOM 1622 C CA . LYS A 1 203 ? 13.102 -13.844 -19.734 1 94.56 203 LYS A CA 1
ATOM 1623 C C . LYS A 1 203 ? 12.961 -12.383 -20.141 1 94.56 203 LYS A C 1
ATOM 1625 O O . LYS A 1 203 ? 11.875 -11.93 -20.5 1 94.56 203 LYS A O 1
ATOM 1630 N N . ASN A 1 204 ? 14.047 -11.664 -20.109 1 95.56 204 ASN A N 1
ATOM 1631 C CA . ASN A 1 204 ? 14.055 -10.266 -20.516 1 95.56 204 ASN A CA 1
ATOM 1632 C C . ASN A 1 204 ? 14.805 -10.078 -21.828 1 95.56 204 ASN A C 1
ATOM 1634 O O . ASN A 1 204 ? 15.25 -8.969 -22.156 1 95.56 204 ASN A O 1
ATOM 1638 N N . GLY A 1 205 ? 15.086 -11.102 -22.547 1 95 205 GLY A N 1
ATOM 1639 C CA . GLY A 1 205 ? 15.57 -11.023 -23.906 1 95 205 GLY A CA 1
ATOM 1640 C C . GLY A 1 205 ? 17.062 -11.203 -24.031 1 95 205 GLY A C 1
ATOM 1641 O O . GLY A 1 205 ? 17.641 -11.023 -25.109 1 95 205 GLY A O 1
ATOM 1642 N N . ILE A 1 206 ? 17.75 -11.461 -22.953 1 97.12 206 ILE A N 1
ATOM 1643 C CA . ILE A 1 206 ? 19.188 -11.742 -23.031 1 97.12 206 ILE A CA 1
ATOM 1644 C C . ILE A 1 206 ? 19.406 -13.234 -23.234 1 97.12 206 ILE A C 1
ATOM 1646 O O . ILE A 1 206 ? 18.922 -14.062 -22.469 1 97.12 206 ILE A O 1
ATOM 1650 N N . ALA A 1 207 ? 20.219 -13.617 -24.188 1 97.06 207 ALA A N 1
ATOM 1651 C CA . ALA A 1 207 ? 20.391 -15.016 -24.578 1 97.06 207 ALA A CA 1
ATOM 1652 C C . ALA A 1 207 ? 21.109 -15.805 -23.484 1 97.06 207 ALA A C 1
ATOM 1654 O O . ALA A 1 207 ? 22.016 -15.281 -22.828 1 97.06 207 ALA A O 1
ATOM 1655 N N . LEU A 1 208 ? 20.797 -17.062 -23.391 1 97.44 208 LEU A N 1
ATOM 1656 C CA . LEU A 1 208 ? 21.484 -17.969 -22.484 1 97.44 208 LEU A CA 1
ATOM 1657 C C . LEU A 1 208 ? 22.797 -18.453 -23.094 1 97.44 208 LEU A C 1
ATOM 1659 O O . LEU A 1 208 ? 22.922 -18.562 -24.312 1 97.44 208 LEU A O 1
ATOM 1663 N N . PRO A 1 209 ? 23.766 -18.719 -22.203 1 96.5 209 PRO A N 1
ATOM 1664 C CA . PRO A 1 209 ? 24.891 -19.484 -22.734 1 96.5 209 PRO A CA 1
ATOM 1665 C C . PRO A 1 209 ? 24.469 -20.812 -23.344 1 96.5 209 PRO A C 1
ATOM 1667 O O . PRO A 1 209 ? 23.484 -21.422 -22.906 1 96.5 209 PRO A O 1
ATOM 1670 N N . LYS A 1 210 ? 25.281 -21.266 -24.281 1 96.94 210 LYS A N 1
ATOM 1671 C CA . LYS A 1 210 ? 24.938 -22.453 -25.047 1 96.94 210 LYS A CA 1
ATOM 1672 C C . LYS A 1 210 ? 24.656 -23.641 -24.141 1 96.94 210 LYS A C 1
ATOM 1674 O O . LYS A 1 210 ? 23.672 -24.375 -24.344 1 96.94 210 LYS A O 1
ATOM 1679 N N . VAL A 1 211 ? 25.438 -23.859 -23.141 1 96.5 211 VAL A N 1
ATOM 1680 C CA . VAL A 1 211 ? 25.312 -25.016 -22.25 1 96.5 211 VAL A CA 1
ATOM 1681 C C . VAL A 1 211 ? 23.953 -25 -21.562 1 96.5 211 VAL A C 1
ATOM 1683 O O . VAL A 1 211 ? 23.312 -26.031 -21.391 1 96.5 211 VAL A O 1
ATOM 1686 N N . LEU A 1 212 ? 23.484 -23.828 -21.156 1 97.31 212 LEU A N 1
ATOM 1687 C CA . LEU A 1 212 ? 22.188 -23.703 -20.484 1 97.31 212 LEU A CA 1
ATOM 1688 C C . LEU A 1 212 ? 21.047 -23.781 -21.5 1 97.31 212 LEU A C 1
ATOM 1690 O O . LEU A 1 212 ? 20.016 -24.406 -21.219 1 97.31 212 LEU A O 1
ATOM 1694 N N . ALA A 1 213 ? 21.25 -23.172 -22.609 1 97.5 213 ALA A N 1
ATOM 1695 C CA . ALA A 1 213 ? 20.219 -23.219 -23.656 1 97.5 213 ALA A CA 1
ATOM 1696 C C . ALA A 1 213 ? 19.938 -24.641 -24.094 1 97.5 213 ALA A C 1
ATOM 1698 O O . ALA A 1 213 ? 18.781 -25.047 -24.234 1 97.5 213 ALA A O 1
ATOM 1699 N N . ASP A 1 214 ? 21 -25.422 -24.281 1 97.38 214 ASP A N 1
ATOM 1700 C CA . ASP A 1 214 ? 20.875 -26.797 -24.766 1 97.38 214 ASP A CA 1
ATOM 1701 C C . ASP A 1 214 ? 20.234 -27.688 -23.703 1 97.38 214 ASP A C 1
ATOM 1703 O O . ASP A 1 214 ? 19.703 -28.75 -24.031 1 97.38 214 ASP A O 1
ATOM 1707 N N . ASN A 1 215 ? 20.281 -27.266 -22.484 1 96.75 215 ASN A N 1
ATOM 1708 C CA . ASN A 1 215 ? 19.797 -28.078 -21.375 1 96.75 215 ASN A CA 1
ATOM 1709 C C . ASN A 1 215 ? 18.703 -27.359 -20.594 1 96.75 215 ASN A C 1
ATOM 1711 O O . ASN A 1 215 ? 18.5 -27.625 -19.406 1 96.75 215 ASN A O 1
ATOM 1715 N N . TYR A 1 216 ? 18.062 -26.438 -21.156 1 96.12 216 TYR A N 1
ATOM 1716 C CA . TYR A 1 216 ? 17.141 -25.531 -20.469 1 96.12 216 TYR A CA 1
ATOM 1717 C C . TYR A 1 216 ? 16.078 -26.312 -19.719 1 96.12 216 TYR A C 1
ATOM 1719 O O . TYR A 1 216 ? 15.805 -26.031 -18.547 1 96.12 216 TYR A O 1
ATOM 1727 N N . ASP A 1 217 ? 15.445 -27.328 -20.312 1 95.38 217 ASP A N 1
ATOM 1728 C CA . ASP A 1 217 ? 14.367 -28.094 -19.688 1 95.38 217 ASP A CA 1
ATOM 1729 C C . ASP A 1 217 ? 14.852 -28.812 -18.438 1 95.38 217 ASP A C 1
ATOM 1731 O O . ASP A 1 217 ? 14.164 -28.844 -17.406 1 95.38 217 ASP A O 1
ATOM 1735 N N . THR A 1 218 ? 16 -29.406 -18.562 1 95.44 218 THR A N 1
ATOM 1736 C CA . THR A 1 218 ? 16.562 -30.109 -17.422 1 95.44 218 THR A CA 1
ATOM 1737 C C . THR A 1 218 ? 16.922 -29.156 -16.297 1 95.44 218 THR A C 1
ATOM 1739 O O . THR A 1 218 ? 16.766 -29.469 -15.117 1 95.44 218 THR A O 1
ATOM 1742 N N . VAL A 1 219 ? 17.422 -28.016 -16.672 1 96.56 219 VAL A N 1
ATOM 1743 C CA . VAL A 1 219 ? 17.75 -26.984 -15.695 1 96.56 219 VAL A CA 1
ATOM 1744 C C . VAL A 1 219 ? 16.5 -26.547 -14.961 1 96.56 219 VAL A C 1
ATOM 1746 O O . VAL A 1 219 ? 16.469 -26.516 -13.727 1 96.56 219 VAL A O 1
ATOM 1749 N N . MET A 1 220 ? 15.438 -26.281 -15.695 1 96.25 220 MET A N 1
ATOM 1750 C CA . MET A 1 220 ? 14.188 -25.828 -15.094 1 96.25 220 MET A CA 1
ATOM 1751 C C . MET A 1 220 ? 13.578 -26.906 -14.211 1 96.25 220 MET A C 1
ATOM 1753 O O . MET A 1 220 ? 13.023 -26.625 -13.148 1 96.25 220 MET A O 1
ATOM 1757 N N . LYS A 1 221 ? 13.68 -28.125 -14.641 1 96.06 221 LYS A N 1
ATOM 1758 C CA . LYS A 1 221 ? 13.172 -29.25 -13.852 1 96.06 221 LYS A CA 1
ATOM 1759 C C . LYS A 1 221 ? 13.852 -29.297 -12.484 1 96.06 221 LYS A C 1
ATOM 1761 O O . LYS A 1 221 ? 13.18 -29.406 -11.453 1 96.06 221 LYS A O 1
ATOM 1766 N N . THR A 1 222 ? 15.18 -29.203 -12.492 1 96.69 222 THR A N 1
ATOM 1767 C CA . THR A 1 222 ? 15.93 -29.234 -11.242 1 96.69 222 THR A CA 1
ATOM 1768 C C . THR A 1 222 ? 15.625 -28 -10.398 1 96.69 222 THR A C 1
ATOM 1770 O O . THR A 1 222 ? 15.422 -28.109 -9.18 1 96.69 222 THR A O 1
ATOM 1773 N N . TYR A 1 223 ? 15.594 -26.891 -11.07 1 96.56 223 TYR A N 1
ATOM 1774 C CA . TYR A 1 223 ? 15.312 -25.625 -10.406 1 96.56 223 TYR A CA 1
ATOM 1775 C C . TYR A 1 223 ? 13.961 -25.672 -9.695 1 96.56 223 TYR A C 1
ATOM 1777 O O . TYR A 1 223 ? 13.852 -25.297 -8.523 1 96.56 223 TYR A O 1
ATOM 1785 N N . THR A 1 224 ? 12.938 -26.141 -10.328 1 95.94 224 THR A N 1
ATOM 1786 C CA . THR A 1 224 ? 11.586 -26.188 -9.781 1 95.94 224 THR A CA 1
ATOM 1787 C C . THR A 1 224 ? 11.469 -27.281 -8.727 1 95.94 224 THR A C 1
ATOM 1789 O O . THR A 1 224 ? 10.719 -27.141 -7.758 1 95.94 224 THR A O 1
ATOM 1792 N N . GLN A 1 225 ? 12.18 -28.438 -8.945 1 96.62 225 GLN A N 1
ATOM 1793 C CA . GLN A 1 225 ? 12.172 -29.531 -7.984 1 96.62 225 GLN A CA 1
ATOM 1794 C C . GLN A 1 225 ? 12.578 -29.047 -6.594 1 96.62 225 GLN A C 1
ATOM 1796 O O . GLN A 1 225 ? 11.938 -29.391 -5.598 1 96.62 225 GLN A O 1
ATOM 1801 N N . VAL A 1 226 ? 13.578 -28.219 -6.559 1 96.81 226 VAL A N 1
ATOM 1802 C CA . VAL A 1 226 ? 14.055 -27.672 -5.293 1 96.81 226 VAL A CA 1
ATOM 1803 C C . VAL A 1 226 ? 12.984 -26.766 -4.695 1 96.81 226 VAL A C 1
ATOM 1805 O O . VAL A 1 226 ? 12.688 -26.844 -3.5 1 96.81 226 VAL A O 1
ATOM 1808 N N . GLY A 1 227 ? 12.398 -25.938 -5.551 1 95.56 227 GLY A N 1
ATOM 1809 C CA . GLY A 1 227 ? 11.312 -25.094 -5.105 1 95.56 227 GLY A CA 1
ATOM 1810 C C . GLY A 1 227 ? 10.125 -25.875 -4.57 1 95.56 227 GLY A C 1
ATOM 1811 O O . GLY A 1 227 ? 9.547 -25.516 -3.539 1 95.56 227 GLY A O 1
ATOM 1812 N N . HIS A 1 228 ? 9.789 -26.938 -5.227 1 97.06 228 HIS A N 1
ATOM 1813 C CA . HIS A 1 228 ? 8.68 -27.781 -4.805 1 97.06 228 HIS A CA 1
ATOM 1814 C C . HIS A 1 228 ? 8.953 -28.422 -3.451 1 97.06 228 HIS A C 1
ATOM 1816 O O . HIS A 1 228 ? 8.047 -28.578 -2.633 1 97.06 228 HIS A O 1
ATOM 1822 N N . PHE A 1 229 ? 10.164 -28.797 -3.271 1 96.94 229 PHE A N 1
ATOM 1823 C CA . PHE A 1 229 ? 10.523 -29.359 -1.974 1 96.94 229 PHE A CA 1
ATOM 1824 C C . PHE A 1 229 ? 10.32 -28.328 -0.866 1 96.94 229 PHE A C 1
ATOM 1826 O O . PHE A 1 229 ? 9.742 -28.641 0.177 1 96.94 229 PHE A O 1
ATOM 1833 N N . ILE A 1 230 ? 10.773 -27.141 -1.133 1 93.75 230 ILE A N 1
ATOM 1834 C CA . ILE A 1 230 ? 10.703 -26.078 -0.134 1 93.75 230 ILE A CA 1
ATOM 1835 C C . ILE A 1 230 ? 9.25 -25.734 0.15 1 93.75 230 ILE A C 1
ATOM 1837 O O . ILE A 1 230 ? 8.852 -25.594 1.31 1 93.75 230 ILE A O 1
ATOM 1841 N N . THR A 1 231 ? 8.375 -25.641 -0.822 1 94.69 231 THR A N 1
ATOM 1842 C CA . THR A 1 231 ? 7.02 -25.125 -0.688 1 94.69 231 THR A CA 1
ATOM 1843 C C . THR A 1 231 ? 6.047 -26.266 -0.36 1 94.69 231 THR A C 1
ATOM 1845 O O . THR A 1 231 ? 4.93 -26.016 0.095 1 94.69 231 THR A O 1
ATOM 1848 N N . GLY A 1 232 ? 6.473 -27.5 -0.622 1 95.62 232 GLY A N 1
ATOM 1849 C CA . GLY A 1 232 ? 5.586 -28.641 -0.441 1 95.62 232 GLY A CA 1
ATOM 1850 C C . GLY A 1 232 ? 4.59 -28.797 -1.574 1 95.62 232 GLY A C 1
ATOM 1851 O O . GLY A 1 232 ? 3.521 -29.391 -1.388 1 95.62 232 GLY A O 1
ATOM 1852 N N . THR A 1 233 ? 4.902 -28.297 -2.801 1 97.25 233 THR A N 1
ATOM 1853 C CA . THR A 1 233 ? 4.023 -28.391 -3.959 1 97.25 233 THR A CA 1
ATOM 1854 C C . THR A 1 233 ? 4.57 -29.375 -4.984 1 97.25 233 THR A C 1
ATOM 1856 O O . THR A 1 233 ? 5.645 -29.953 -4.785 1 97.25 233 THR A O 1
ATOM 1859 N N . GLY A 1 234 ? 3.73 -29.609 -6.031 1 96.38 234 GLY A N 1
ATOM 1860 C CA . GLY A 1 234 ? 4.188 -30.375 -7.184 1 96.38 234 GLY A CA 1
ATOM 1861 C C . GLY A 1 234 ? 4.734 -31.734 -6.82 1 96.38 234 GLY A C 1
ATOM 1862 O O . GLY A 1 234 ? 4.074 -32.531 -6.129 1 96.38 234 GLY A O 1
ATOM 1863 N N . MET A 1 235 ? 6.055 -32 -7.148 1 94.56 235 MET A N 1
ATOM 1864 C CA . MET A 1 235 ? 6.73 -33.281 -6.992 1 94.56 235 MET A CA 1
ATOM 1865 C C . MET A 1 235 ? 6.828 -33.688 -5.52 1 94.56 235 MET A C 1
ATOM 1867 O O . MET A 1 235 ? 6.977 -34.844 -5.191 1 94.56 235 MET A O 1
ATOM 1871 N N . TYR A 1 236 ? 6.742 -32.719 -4.688 1 96.06 236 TYR A N 1
ATOM 1872 C CA . TYR A 1 236 ? 6.844 -32.938 -3.25 1 96.06 236 TYR A CA 1
ATOM 1873 C C . TYR A 1 236 ? 5.555 -32.562 -2.541 1 96.06 236 TYR A C 1
ATOM 1875 O O . TYR A 1 236 ? 5.59 -31.969 -1.45 1 96.06 236 TYR A O 1
ATOM 1883 N N . HIS A 1 237 ? 4.516 -32.812 -3.16 1 96.44 237 HIS A N 1
ATOM 1884 C CA . HIS A 1 237 ? 3.201 -32.469 -2.639 1 96.44 237 HIS A CA 1
ATOM 1885 C C . HIS A 1 237 ? 3.035 -32.906 -1.195 1 96.44 237 HIS A C 1
ATOM 1887 O O . HIS A 1 237 ? 3.053 -34.125 -0.919 1 96.44 237 HIS A O 1
ATOM 1893 N N . ASP A 1 238 ? 2.861 -31.922 -0.272 1 95.5 238 ASP A N 1
ATOM 1894 C CA . ASP A 1 238 ? 2.693 -32.156 1.16 1 95.5 238 ASP A CA 1
ATOM 1895 C C . ASP A 1 238 ? 1.697 -31.156 1.76 1 95.5 238 ASP A C 1
ATOM 1897 O O . ASP A 1 238 ? 2.064 -30.031 2.105 1 95.5 238 ASP A O 1
ATOM 1901 N N . PRO A 1 239 ? 0.455 -31.594 1.993 1 94.31 239 PRO A N 1
ATOM 1902 C CA . PRO A 1 239 ? -0.578 -30.688 2.502 1 94.31 239 PRO A CA 1
ATOM 1903 C C . PRO A 1 239 ? -0.182 -30.016 3.818 1 94.31 239 PRO A C 1
ATOM 1905 O O . PRO A 1 239 ? -0.623 -28.906 4.109 1 94.31 239 PRO A O 1
ATOM 1908 N N . ARG A 1 240 ? 0.628 -30.672 4.672 1 92.19 240 ARG A N 1
ATOM 1909 C CA . ARG A 1 240 ? 1.065 -30.078 5.93 1 92.19 240 ARG A CA 1
ATOM 1910 C C . ARG A 1 240 ? 1.874 -28.812 5.676 1 92.19 240 ARG A C 1
ATOM 1912 O O . ARG A 1 240 ? 1.62 -27.766 6.293 1 92.19 240 ARG A O 1
ATOM 1919 N N . LYS A 1 241 ? 2.811 -28.859 4.738 1 92.94 241 LYS A N 1
ATOM 1920 C CA . LYS A 1 241 ? 3.621 -27.688 4.375 1 92.94 241 LYS A CA 1
ATOM 1921 C C . LYS A 1 241 ? 2.783 -26.641 3.668 1 92.94 241 LYS A C 1
ATOM 1923 O O . LYS A 1 241 ? 2.947 -25.438 3.914 1 92.94 241 LYS A O 1
ATOM 1928 N N . MET A 1 242 ? 1.939 -27.172 2.854 1 94.88 242 MET A N 1
ATOM 1929 C CA . MET A 1 242 ? 1.138 -26.25 2.051 1 94.88 242 MET A CA 1
ATOM 1930 C C . MET A 1 242 ? 0.167 -25.469 2.926 1 94.88 242 MET A C 1
ATOM 1932 O O . MET A 1 242 ? -0.075 -24.281 2.688 1 94.88 242 MET A O 1
ATOM 1936 N N . ARG A 1 243 ? -0.372 -26.047 3.945 1 92.56 243 ARG A N 1
ATOM 1937 C CA . ARG A 1 243 ? -1.253 -25.344 4.871 1 92.56 243 ARG A CA 1
ATOM 1938 C C . ARG A 1 243 ? -0.507 -24.219 5.598 1 92.56 243 ARG A C 1
ATOM 1940 O O . ARG A 1 243 ? -1.048 -23.141 5.801 1 92.56 243 ARG A O 1
ATOM 1947 N N . MET A 1 244 ? 0.696 -24.484 5.941 1 91.12 244 MET A N 1
ATOM 1948 C CA . MET A 1 244 ? 1.513 -23.5 6.648 1 91.12 244 MET A CA 1
ATOM 1949 C C . MET A 1 244 ? 1.797 -22.297 5.762 1 91.12 244 MET A C 1
ATOM 1951 O O . MET A 1 244 ? 1.789 -21.156 6.234 1 91.12 244 MET A O 1
ATOM 1955 N N . LYS A 1 245 ? 1.983 -22.578 4.574 1 93.12 245 LYS A N 1
ATOM 1956 C CA . LYS A 1 245 ? 2.521 -21.547 3.695 1 93.12 245 LYS A CA 1
ATOM 1957 C C . LYS A 1 245 ? 1.406 -20.844 2.92 1 93.12 245 LYS A C 1
ATOM 1959 O O . LYS A 1 245 ? 1.487 -19.656 2.646 1 93.12 245 LYS A O 1
ATOM 1964 N N . PHE A 1 246 ? 0.347 -21.625 2.572 1 95.25 246 PHE A N 1
ATOM 1965 C CA . PHE A 1 246 ? -0.67 -21.094 1.677 1 95.25 246 PHE A CA 1
ATOM 1966 C C . PHE A 1 246 ? -2.039 -21.094 2.344 1 95.25 246 PHE A C 1
ATOM 1968 O O . PHE A 1 246 ? -3.008 -20.562 1.797 1 95.25 246 PHE A O 1
ATOM 1975 N N . GLY A 1 247 ? -2.168 -21.703 3.49 1 94.38 247 GLY A N 1
ATOM 1976 C CA . GLY A 1 247 ? -3.459 -21.969 4.105 1 94.38 247 GLY A CA 1
ATOM 1977 C C . GLY A 1 247 ? -4.25 -20.703 4.398 1 94.38 247 GLY A C 1
ATOM 1978 O O . GLY A 1 247 ? -5.469 -20.688 4.242 1 94.38 247 GLY A O 1
ATOM 1979 N N . ASN A 1 248 ? -3.549 -19.672 4.875 1 93.44 248 ASN A N 1
ATOM 1980 C CA . ASN A 1 248 ? -4.234 -18.422 5.152 1 93.44 248 ASN A CA 1
ATOM 1981 C C . ASN A 1 248 ? -4.816 -17.797 3.883 1 93.44 248 ASN A C 1
ATOM 1983 O O . ASN A 1 248 ? -5.93 -17.281 3.896 1 93.44 248 ASN A O 1
ATOM 1987 N N . LEU A 1 249 ? -4.059 -17.812 2.83 1 96.06 249 LEU A N 1
ATOM 1988 C CA . LEU A 1 249 ? -4.539 -17.266 1.563 1 96.06 249 LEU A CA 1
ATOM 1989 C C . LEU A 1 249 ? -5.695 -18.109 1.022 1 96.06 249 LEU A C 1
ATOM 1991 O O . LEU A 1 249 ? -6.695 -17.562 0.552 1 96.06 249 LEU A O 1
ATOM 1995 N N . MET A 1 250 ? -5.559 -19.406 1.103 1 96.06 250 MET A N 1
ATOM 1996 C CA . MET A 1 250 ? -6.637 -20.297 0.667 1 96.06 250 MET A CA 1
ATOM 1997 C C . MET A 1 250 ? -7.918 -20.016 1.444 1 96.06 250 MET A C 1
ATOM 1999 O O . MET A 1 250 ? -9 -19.953 0.861 1 96.06 250 MET A O 1
ATOM 2003 N N . MET A 1 251 ? -7.742 -19.859 2.701 1 94.81 251 MET A N 1
ATOM 2004 C CA . MET A 1 251 ? -8.891 -19.531 3.539 1 94.81 251 MET A CA 1
ATOM 2005 C C . MET A 1 251 ? -9.516 -18.219 3.1 1 94.81 251 MET A C 1
ATOM 2007 O O . MET A 1 251 ? -10.742 -18.094 3.035 1 94.81 251 MET A O 1
ATOM 2011 N N . ALA A 1 252 ? -8.695 -17.266 2.854 1 95.12 252 ALA A N 1
ATOM 2012 C CA . ALA A 1 252 ? -9.195 -15.953 2.43 1 95.12 252 ALA A CA 1
ATOM 2013 C C . ALA A 1 252 ? -9.977 -16.062 1.126 1 95.12 252 ALA A C 1
ATOM 2015 O O . ALA A 1 252 ? -11.039 -15.445 0.982 1 95.12 252 ALA A O 1
ATOM 2016 N N . LEU A 1 253 ? -9.469 -16.797 0.204 1 96.62 253 LEU A N 1
ATOM 2017 C CA . LEU A 1 253 ? -10.133 -16.984 -1.082 1 96.62 253 LEU A CA 1
ATOM 2018 C C . LEU A 1 253 ? -11.508 -17.609 -0.899 1 96.62 253 LEU A C 1
ATOM 2020 O O . LEU A 1 253 ? -12.492 -17.172 -1.498 1 96.62 253 LEU A O 1
ATOM 2024 N N . MET A 1 254 ? -11.594 -18.641 -0.056 1 95.69 254 MET A N 1
ATOM 2025 C CA . MET A 1 254 ? -12.867 -19.312 0.208 1 95.69 254 MET A CA 1
ATOM 2026 C C . MET A 1 254 ? -13.828 -18.375 0.939 1 95.69 254 MET A C 1
ATOM 2028 O O . MET A 1 254 ? -15.016 -18.328 0.608 1 95.69 254 MET A O 1
ATOM 2032 N N . LYS A 1 255 ? -13.312 -17.656 1.865 1 93.44 255 LYS A N 1
ATOM 2033 C CA . LYS A 1 255 ? -14.141 -16.734 2.631 1 93.44 255 LYS A CA 1
ATOM 2034 C C . LYS A 1 255 ? -14.703 -15.625 1.738 1 93.44 255 LYS A C 1
ATOM 2036 O O . LYS A 1 255 ? -15.844 -15.195 1.914 1 93.44 255 LYS A O 1
ATOM 2041 N N . ASN A 1 256 ? -13.898 -15.133 0.843 1 94.94 256 ASN A N 1
ATOM 2042 C CA . ASN A 1 256 ? -14.336 -14.078 -0.057 1 94.94 256 ASN A CA 1
ATOM 2043 C C . ASN A 1 256 ? -15.586 -14.484 -0.83 1 94.94 256 ASN A C 1
ATOM 2045 O O . ASN A 1 256 ? -16.547 -13.727 -0.91 1 94.94 256 ASN A O 1
ATOM 2049 N N . VAL A 1 257 ? -15.594 -15.664 -1.369 1 95.44 257 VAL A N 1
ATOM 2050 C CA . VAL A 1 257 ? -16.719 -16.094 -2.197 1 95.44 257 VAL A CA 1
ATOM 2051 C C . VAL A 1 257 ? -17.922 -16.406 -1.312 1 95.44 257 VAL A C 1
ATOM 2053 O O . VAL A 1 257 ? -19.062 -16.078 -1.653 1 95.44 257 VAL A O 1
ATOM 2056 N N . LYS A 1 258 ? -17.688 -17.031 -0.198 1 92.69 258 LYS A N 1
ATOM 2057 C CA . LYS A 1 258 ? -18.781 -17.359 0.714 1 92.69 258 LYS A CA 1
ATOM 2058 C C . LYS A 1 258 ? -19.453 -16.094 1.235 1 92.69 258 LYS A C 1
ATOM 2060 O O . LYS A 1 258 ? -20.688 -15.984 1.238 1 92.69 258 LYS A O 1
ATOM 2065 N N . ASN A 1 259 ? -18.609 -15.172 1.704 1 92.19 259 ASN A N 1
ATOM 2066 C CA . ASN A 1 259 ? -19.141 -13.922 2.25 1 92.19 259 ASN A CA 1
ATOM 2067 C C . ASN A 1 259 ? -19.906 -13.133 1.194 1 92.19 259 ASN A C 1
ATOM 2069 O O . ASN A 1 259 ? -20.938 -12.539 1.489 1 92.19 259 ASN A O 1
ATOM 2073 N N . ARG A 1 260 ? -19.375 -13.109 0.033 1 94 260 ARG A N 1
ATOM 2074 C CA . ARG A 1 260 ? -20.062 -12.383 -1.028 1 94 260 ARG A CA 1
ATOM 2075 C C . ARG A 1 260 ? -21.438 -12.984 -1.301 1 94 260 ARG A C 1
ATOM 2077 O O . ARG A 1 260 ? -22.422 -12.258 -1.466 1 94 260 ARG A O 1
ATOM 2084 N N . TRP A 1 261 ? -21.484 -14.281 -1.379 1 93.94 261 TRP A N 1
ATOM 2085 C CA . TRP A 1 261 ? -22.766 -14.938 -1.636 1 93.94 261 TRP A CA 1
ATOM 2086 C C . TRP A 1 261 ? -23.766 -14.617 -0.536 1 93.94 261 TRP A C 1
ATOM 2088 O O . TRP A 1 261 ? -24.922 -14.266 -0.819 1 93.94 261 TRP A O 1
ATOM 2098 N N . SER A 1 262 ? -23.328 -14.711 0.635 1 91.31 262 SER A N 1
ATOM 2099 C CA . SER A 1 262 ? -24.188 -14.422 1.771 1 91.31 262 SER A CA 1
ATOM 2100 C C . SER A 1 262 ? -24.719 -12.992 1.718 1 91.31 262 SER A C 1
ATOM 2102 O O . SER A 1 262 ? -25.906 -12.742 1.955 1 91.31 262 SER A O 1
ATOM 2104 N N . CYS A 1 263 ? -23.844 -12.102 1.414 1 91.19 263 CYS A N 1
ATOM 2105 C CA . CYS A 1 263 ? -24.219 -10.695 1.334 1 91.19 263 CYS A CA 1
ATOM 2106 C C . CYS A 1 263 ? -25.172 -10.445 0.166 1 91.19 263 CYS A C 1
ATOM 2108 O O . CYS A 1 263 ? -26.125 -9.68 0.286 1 91.19 263 CYS A O 1
ATOM 2110 N N . TYR A 1 264 ? -24.875 -11.039 -0.909 1 90.56 264 TYR A N 1
ATOM 2111 C CA . TYR A 1 264 ? -25.688 -10.906 -2.123 1 90.56 264 TYR A CA 1
ATOM 2112 C C . TYR A 1 264 ? -27.094 -11.414 -1.901 1 90.56 264 TYR A C 1
ATOM 2114 O O . TYR A 1 264 ? -28.062 -10.797 -2.355 1 90.56 264 TYR A O 1
ATOM 2122 N N . LYS A 1 265 ? -27.234 -12.445 -1.223 1 87.94 265 LYS A N 1
ATOM 2123 C CA . LYS A 1 265 ? -28.531 -13.07 -0.993 1 87.94 265 LYS A CA 1
ATOM 2124 C C . LYS A 1 265 ? -29.328 -12.328 0.081 1 87.94 265 LYS A C 1
ATOM 2126 O O . LYS A 1 265 ? -30.531 -12.172 -0.034 1 87.94 265 LYS A O 1
ATOM 2131 N N . ASN A 1 266 ? -28.609 -11.938 1.083 1 80.94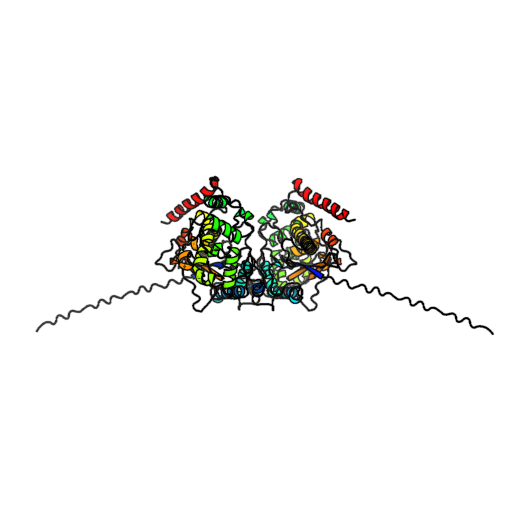 266 ASN A N 1
ATOM 2132 C CA . ASN A 1 266 ? -29.297 -11.422 2.252 1 80.94 266 ASN A CA 1
ATOM 2133 C C . ASN A 1 266 ? -29.344 -9.891 2.246 1 80.94 266 ASN A C 1
ATOM 2135 O O . ASN A 1 266 ? -30.109 -9.289 3 1 80.94 266 ASN A O 1
ATOM 2139 N N . GLY A 1 267 ? -28.688 -9.234 1.334 1 66.31 267 GLY A N 1
ATOM 2140 C CA . GLY A 1 267 ? -28.766 -7.809 1.067 1 66.31 267 GLY A CA 1
ATOM 2141 C C . GLY A 1 267 ? -28.016 -6.969 2.09 1 66.31 267 GLY A C 1
ATOM 2142 O O . GLY A 1 267 ? -27.125 -6.199 1.738 1 66.31 267 GLY A O 1
ATOM 2143 N N . LYS A 1 268 ? -28.719 -6.484 3.215 1 61.53 268 LYS A N 1
ATOM 2144 C CA . LYS A 1 268 ? -28.547 -5.188 3.865 1 61.53 268 LYS A CA 1
ATOM 2145 C C . LYS A 1 268 ? -27.375 -5.215 4.836 1 61.53 268 LYS A C 1
ATOM 2147 O O . LYS A 1 268 ? -26.656 -4.223 4.973 1 61.53 268 LYS A O 1
ATOM 2152 N N . ASN A 1 269 ? -27.094 -6.215 5.609 1 63.28 269 ASN A N 1
ATOM 2153 C CA . ASN A 1 269 ? -26.219 -5.934 6.746 1 63.28 269 ASN A CA 1
ATOM 2154 C C . ASN A 1 269 ? -24.859 -6.598 6.586 1 63.28 269 ASN A C 1
ATOM 2156 O O . ASN A 1 269 ? -24.359 -7.227 7.52 1 63.28 269 ASN A O 1
ATOM 2160 N N . CYS A 1 270 ? -24.359 -6.477 5.332 1 74.38 270 CYS A N 1
ATOM 2161 C CA . CYS A 1 270 ? -23.062 -7.129 5.258 1 74.38 270 CYS A CA 1
ATOM 2162 C C . CYS A 1 270 ? -21.938 -6.098 5.176 1 74.38 270 CYS A C 1
ATOM 2164 O O . CYS A 1 270 ? -22.125 -5.027 4.594 1 74.38 270 CYS A O 1
ATOM 2166 N N . ALA A 1 271 ? -20.938 -6.566 5.938 1 67.94 271 ALA A N 1
ATOM 2167 C CA . ALA A 1 271 ? -19.719 -5.762 5.852 1 67.94 271 ALA A CA 1
ATOM 2168 C C . ALA A 1 271 ? -19.203 -5.695 4.414 1 67.94 271 ALA A C 1
ATOM 2170 O O . ALA A 1 271 ? -19.328 -6.664 3.658 1 67.94 271 ALA A O 1
ATOM 2171 N N . HIS A 1 272 ? -18.875 -4.625 3.809 1 75.94 272 HIS A N 1
ATOM 2172 C CA . HIS A 1 272 ? -18.344 -4.391 2.475 1 75.94 272 HIS A CA 1
ATOM 2173 C C . HIS A 1 272 ? -19.344 -4.785 1.397 1 75.94 272 HIS A C 1
ATOM 2175 O O . HIS A 1 272 ? -19 -5.523 0.469 1 75.94 272 HIS A O 1
ATOM 2181 N N . LYS A 1 273 ? -20.531 -4.461 1.498 1 82.88 273 LYS A N 1
ATOM 2182 C CA . LYS A 1 273 ? -21.672 -4.809 0.657 1 82.88 273 LYS A CA 1
ATOM 2183 C C . LYS A 1 273 ? -21.375 -4.516 -0.812 1 82.88 273 LYS A C 1
ATOM 2185 O O . LYS A 1 273 ? -21.859 -5.223 -1.699 1 82.88 273 LYS A O 1
ATOM 2190 N N . LEU A 1 274 ? -20.484 -3.629 -1.013 1 89.06 274 LEU A N 1
ATOM 2191 C CA . LEU A 1 274 ? -20.281 -3.197 -2.391 1 89.06 274 LEU A CA 1
ATOM 2192 C C . LEU A 1 274 ? -19.125 -3.957 -3.027 1 89.06 274 LEU A C 1
ATOM 2194 O O . LEU A 1 274 ? -18.938 -3.916 -4.246 1 89.06 274 LEU A O 1
ATOM 2198 N N . ARG A 1 275 ? -18.359 -4.715 -2.27 1 94.38 275 ARG A N 1
ATOM 2199 C CA . ARG A 1 275 ? -17.156 -5.348 -2.779 1 94.38 275 ARG A CA 1
ATOM 2200 C C . ARG A 1 275 ? -17.484 -6.484 -3.738 1 94.38 275 ARG A C 1
ATOM 2202 O O . ARG A 1 275 ? -18.172 -7.434 -3.363 1 94.38 275 ARG A O 1
ATOM 2209 N N . ARG A 1 276 ? -16.969 -6.406 -4.938 1 95.38 276 ARG A N 1
ATOM 2210 C CA . ARG A 1 276 ? -17.266 -7.43 -5.934 1 95.38 276 ARG A CA 1
ATOM 2211 C C . ARG A 1 276 ? -16 -7.891 -6.641 1 95.38 276 ARG A C 1
ATOM 2213 O O . ARG A 1 276 ? -16.031 -8.828 -7.441 1 95.38 276 ARG A O 1
ATOM 2220 N N . PHE A 1 277 ? -14.891 -7.215 -6.359 1 98.38 277 PHE A N 1
ATOM 2221 C CA . PHE A 1 277 ? -13.625 -7.527 -7.012 1 98.38 277 PHE A CA 1
ATOM 2222 C C . PHE A 1 277 ? -12.477 -7.488 -6.012 1 98.38 277 PHE A C 1
ATOM 2224 O O . PHE A 1 277 ? -12.25 -6.469 -5.359 1 98.38 277 PHE A O 1
ATOM 2231 N N . VAL A 1 278 ? -11.797 -8.555 -5.844 1 98.31 278 VAL A N 1
ATOM 2232 C CA . VAL A 1 278 ? -10.641 -8.664 -4.953 1 98.31 278 VAL A CA 1
ATOM 2233 C C . VAL A 1 278 ? -9.422 -9.117 -5.742 1 98.31 278 VAL A C 1
ATOM 2235 O O . VAL A 1 278 ? -9.484 -10.094 -6.496 1 98.31 278 VAL A O 1
ATOM 2238 N N . ALA A 1 279 ? -8.336 -8.43 -5.594 1 98.62 279 ALA A N 1
ATOM 2239 C CA . ALA A 1 279 ? -7.117 -8.789 -6.324 1 98.62 279 ALA A CA 1
ATOM 2240 C C . ALA A 1 279 ? -5.918 -8.875 -5.383 1 98.62 279 ALA A C 1
ATOM 2242 O O . ALA A 1 279 ? -5.781 -8.055 -4.469 1 98.62 279 ALA A O 1
ATOM 2243 N N . TYR A 1 280 ? -5.09 -9.852 -5.605 1 98.38 280 TYR A N 1
ATOM 2244 C CA . TYR A 1 280 ? -3.84 -10.039 -4.879 1 98.38 280 TYR A CA 1
ATOM 2245 C C . TYR A 1 280 ? -2.646 -10.016 -5.828 1 98.38 280 TYR A C 1
ATOM 2247 O O . TYR A 1 280 ? -2.639 -10.711 -6.844 1 98.38 280 TYR A O 1
ATOM 2255 N N . SER A 1 281 ? -1.685 -9.148 -5.539 1 98.44 281 SER A N 1
ATOM 2256 C CA . SER A 1 281 ? -0.414 -9.102 -6.258 1 98.44 281 SER A CA 1
ATOM 2257 C C . SER A 1 281 ? 0.679 -9.844 -5.492 1 98.44 281 SER A C 1
ATOM 2259 O O . SER A 1 281 ? 0.971 -9.516 -4.344 1 98.44 281 SER A O 1
ATOM 2261 N N . THR A 1 282 ? 1.301 -10.773 -6.18 1 97.19 282 THR A N 1
ATOM 2262 C CA . THR A 1 282 ? 2.178 -11.664 -5.43 1 97.19 282 THR A CA 1
ATOM 2263 C C . THR A 1 282 ? 3.24 -12.273 -6.34 1 97.19 282 THR A C 1
ATOM 2265 O O . THR A 1 282 ? 3.623 -11.672 -7.344 1 97.19 282 THR A O 1
ATOM 2268 N N . GLN A 1 283 ? 3.775 -13.438 -5.926 1 96.25 283 GLN A N 1
ATOM 2269 C CA . GLN A 1 283 ? 4.91 -14.07 -6.59 1 96.25 283 GLN A CA 1
ATOM 2270 C C . GLN A 1 283 ? 4.516 -15.414 -7.195 1 96.25 283 GLN A C 1
ATOM 2272 O O . GLN A 1 283 ? 3.387 -15.875 -7.012 1 96.25 283 GLN A O 1
ATOM 2277 N N . ASP A 1 284 ? 5.406 -16.016 -7.949 1 95.31 284 ASP A N 1
ATOM 2278 C CA . ASP A 1 284 ? 5.172 -17.25 -8.688 1 95.31 284 ASP A CA 1
ATOM 2279 C C . ASP A 1 284 ? 4.887 -18.406 -7.734 1 95.31 284 ASP A C 1
ATOM 2281 O O . ASP A 1 284 ? 3.973 -19.203 -7.969 1 95.31 284 ASP A O 1
ATOM 2285 N N . TRP A 1 285 ? 5.656 -18.516 -6.66 1 95.06 285 TRP A N 1
ATOM 2286 C CA . TRP A 1 285 ? 5.531 -19.688 -5.793 1 95.06 285 TRP A CA 1
ATOM 2287 C C . TRP A 1 285 ? 4.203 -19.656 -5.043 1 95.06 285 TRP A C 1
ATOM 2289 O O . TRP A 1 285 ? 3.641 -20.719 -4.734 1 95.06 285 TRP A O 1
ATOM 2299 N N . ILE A 1 286 ? 3.672 -18.484 -4.793 1 96.44 286 ILE A N 1
ATOM 2300 C CA . ILE A 1 286 ? 2.361 -18.375 -4.16 1 96.44 286 ILE A CA 1
ATOM 2301 C C . ILE A 1 286 ? 1.276 -18.812 -5.137 1 96.44 286 ILE A C 1
ATOM 2303 O O . ILE A 1 286 ? 0.367 -19.562 -4.77 1 96.44 286 ILE A O 1
ATOM 2307 N N . LEU A 1 287 ? 1.388 -18.328 -6.332 1 96.56 287 LEU A N 1
ATOM 2308 C CA . LEU A 1 287 ? 0.443 -18.766 -7.359 1 96.56 287 LEU A CA 1
ATOM 2309 C C . LEU A 1 287 ? 0.467 -20.281 -7.516 1 96.56 287 LEU A C 1
ATOM 2311 O O . LEU A 1 287 ? -0.586 -20.922 -7.574 1 96.56 287 LEU A O 1
ATOM 2315 N N . SER A 1 288 ? 1.672 -20.844 -7.539 1 96.69 288 SER A N 1
ATOM 2316 C CA . SER A 1 288 ? 1.826 -22.297 -7.633 1 96.69 288 SER A CA 1
ATOM 2317 C C . SER A 1 288 ? 1.146 -23 -6.461 1 96.69 288 SER A C 1
ATOM 2319 O O . SER A 1 288 ? 0.499 -24.031 -6.645 1 96.69 288 SER A O 1
ATOM 2321 N N . GLY A 1 289 ? 1.349 -22.438 -5.277 1 97 289 GLY A N 1
ATOM 2322 C CA . GLY A 1 289 ? 0.743 -23.016 -4.094 1 97 289 GLY A CA 1
ATOM 2323 C C . GLY A 1 289 ? -0.773 -23.047 -4.156 1 97 289 GLY A C 1
ATOM 2324 O O . GLY A 1 289 ? -1.39 -24.078 -3.832 1 97 289 GLY A O 1
ATOM 2325 N N . VAL A 1 290 ? -1.357 -22 -4.598 1 97.44 290 VAL A N 1
ATOM 2326 C CA . VAL A 1 290 ? -2.809 -21.906 -4.719 1 97.44 290 VAL A CA 1
ATOM 2327 C C . VAL A 1 290 ? -3.297 -22.891 -5.785 1 97.44 290 VAL A C 1
ATOM 2329 O O . VAL A 1 290 ? -4.246 -23.641 -5.559 1 97.44 290 VAL A O 1
ATOM 2332 N N . MET A 1 291 ? -2.631 -22.922 -6.891 1 97.56 291 MET A N 1
ATOM 2333 C CA . MET A 1 291 ? -3.02 -23.797 -7.984 1 97.56 291 MET A CA 1
ATOM 2334 C C . MET A 1 291 ? -2.873 -25.266 -7.582 1 97.56 291 MET A C 1
ATOM 2336 O O . MET A 1 291 ? -3.719 -26.094 -7.926 1 97.56 291 MET A O 1
ATOM 2340 N N . GLU A 1 292 ? -1.79 -25.531 -6.879 1 97.69 292 GLU A N 1
ATOM 2341 C CA . GLU A 1 292 ? -1.594 -26.891 -6.395 1 97.69 292 GLU A CA 1
ATOM 2342 C C . GLU A 1 292 ? -2.684 -27.281 -5.398 1 97.69 292 GLU A C 1
ATOM 2344 O O . GLU A 1 292 ? -3.182 -28.406 -5.434 1 97.69 292 GLU A O 1
ATOM 2349 N N . SER A 1 293 ? -3.012 -26.391 -4.508 1 97.25 293 SER A N 1
ATOM 2350 C CA . SER A 1 293 ? -4.062 -26.656 -3.527 1 97.25 293 SER A CA 1
ATOM 2351 C C . SER A 1 293 ? -5.395 -26.938 -4.207 1 97.25 293 SER A C 1
ATOM 2353 O O . SER A 1 293 ? -6.168 -27.781 -3.736 1 97.25 293 SER A O 1
ATOM 2355 N N . LEU A 1 294 ? -5.625 -26.312 -5.344 1 97.75 294 LEU A N 1
ATOM 2356 C CA . LEU A 1 294 ? -6.871 -26.469 -6.082 1 97.75 294 LEU A CA 1
ATOM 2357 C C . LEU A 1 294 ? -6.785 -27.656 -7.035 1 97.75 294 LEU A C 1
ATOM 2359 O O . LEU A 1 294 ? -7.797 -28.078 -7.605 1 97.75 294 LEU A O 1
ATOM 2363 N N . GLY A 1 295 ? -5.625 -28.156 -7.254 1 96.5 295 GLY A N 1
ATOM 2364 C CA . GLY A 1 295 ? -5.414 -29.344 -8.055 1 96.5 295 GLY A CA 1
ATOM 2365 C C . GLY A 1 295 ? -5.238 -29.047 -9.531 1 96.5 295 GLY A C 1
ATOM 2366 O O . GLY A 1 295 ? -5.414 -29.938 -10.367 1 96.5 295 GLY A O 1
ATOM 2367 N N . VAL A 1 296 ? -4.852 -27.844 -9.906 1 97 296 VAL A N 1
ATOM 2368 C CA . VAL A 1 296 ? -4.855 -27.484 -11.32 1 97 296 VAL A CA 1
ATOM 2369 C C . VAL A 1 296 ? -3.426 -27.234 -11.797 1 97 296 VAL A C 1
ATOM 2371 O O . VAL A 1 296 ? -3.182 -27.078 -12.992 1 97 296 VAL A O 1
ATOM 2374 N N . LEU A 1 297 ? -2.41 -27.219 -10.938 1 97.25 297 LEU A N 1
ATOM 2375 C CA . LEU A 1 297 ? -1.046 -26.812 -11.258 1 97.25 297 LEU A CA 1
ATOM 2376 C C . LEU A 1 297 ? -0.457 -27.703 -12.344 1 97.25 297 LEU A C 1
ATOM 2378 O O . LEU A 1 297 ? 0.018 -27.203 -13.367 1 97.25 297 LEU A O 1
ATOM 2382 N N . ASN A 1 298 ? -0.51 -28.969 -12.172 1 96.44 298 ASN A N 1
ATOM 2383 C CA . ASN A 1 298 ? 0.146 -29.906 -13.086 1 96.44 298 ASN A CA 1
ATOM 2384 C C . ASN A 1 298 ? -0.438 -29.812 -14.492 1 96.44 298 ASN A C 1
ATOM 2386 O O . ASN A 1 298 ? 0.297 -29.875 -15.484 1 96.44 298 ASN A O 1
ATOM 2390 N N . SER A 1 299 ? -1.719 -29.609 -14.609 1 94.88 299 SER A N 1
ATOM 2391 C CA . SER A 1 299 ? -2.408 -29.609 -15.891 1 94.88 299 SER A CA 1
ATOM 2392 C C . SER A 1 299 ? -2.279 -28.266 -16.594 1 94.88 299 SER A C 1
ATOM 2394 O O . SER A 1 299 ? -2.629 -28.125 -17.766 1 94.88 299 SER A O 1
ATOM 2396 N N . THR A 1 300 ? -1.773 -27.25 -15.953 1 93.44 300 THR A N 1
ATOM 2397 C CA . THR A 1 300 ? -1.686 -25.922 -16.531 1 93.44 300 THR A CA 1
ATOM 2398 C C . THR A 1 300 ? -0.229 -25.5 -16.688 1 93.44 300 THR A C 1
ATOM 2400 O O . THR A 1 300 ? 0.3 -25.484 -17.812 1 93.44 300 THR A O 1
ATOM 2403 N N . VAL A 1 301 ? 0.467 -25.391 -15.664 1 92.69 301 VAL A N 1
ATOM 2404 C CA . VAL A 1 301 ? 1.849 -24.922 -15.641 1 92.69 301 VAL A CA 1
ATOM 2405 C C . VAL A 1 301 ? 2.799 -26.109 -15.797 1 92.69 301 VAL A C 1
ATOM 2407 O O . VAL A 1 301 ? 3.84 -26 -16.453 1 92.69 301 VAL A O 1
ATOM 2410 N N . THR A 1 302 ? 2.416 -27.266 -15.258 1 93.94 302 THR A N 1
ATOM 2411 C CA . THR A 1 302 ? 3.213 -28.469 -15.117 1 93.94 302 THR A CA 1
ATOM 2412 C C . THR A 1 302 ? 4.125 -28.391 -13.898 1 93.94 302 THR A C 1
ATOM 2414 O O . THR A 1 302 ? 4.195 -27.344 -13.242 1 93.94 302 THR A O 1
ATOM 2417 N N . TYR A 1 303 ? 4.801 -29.484 -13.578 1 94.44 303 TYR A N 1
ATOM 2418 C CA . TYR A 1 303 ? 5.66 -29.547 -12.398 1 94.44 303 TYR A CA 1
ATOM 2419 C C . TYR A 1 303 ? 7.098 -29.188 -12.758 1 94.44 303 TYR A C 1
ATOM 2421 O O . TYR A 1 303 ? 7.961 -29.109 -11.883 1 94.44 303 TYR A O 1
ATOM 2429 N N . THR A 1 304 ? 7.371 -28.812 -13.977 1 95.38 304 THR A N 1
ATOM 2430 C CA . THR A 1 304 ? 8.742 -28.531 -14.383 1 95.38 304 THR A CA 1
ATOM 2431 C C . THR A 1 304 ? 8.93 -27.062 -14.719 1 95.38 304 THR A C 1
ATOM 2433 O O . THR A 1 304 ? 9.953 -26.672 -15.273 1 95.38 304 THR A O 1
ATOM 2436 N N . LYS A 1 305 ? 7.93 -26.266 -14.406 1 93.5 305 LYS A N 1
ATOM 2437 C CA . LYS A 1 305 ? 7.988 -24.828 -14.656 1 93.5 305 LYS A CA 1
ATOM 2438 C C . LYS A 1 305 ? 7.344 -24.047 -13.508 1 93.5 305 LYS A C 1
ATOM 2440 O O . LYS A 1 305 ? 6.699 -24.641 -12.641 1 93.5 305 LYS A O 1
ATOM 2445 N N . TYR A 1 306 ? 7.605 -22.797 -13.508 1 94.06 306 TYR A N 1
ATOM 2446 C CA . TYR A 1 306 ? 6.879 -21.844 -12.656 1 94.06 306 TYR A CA 1
ATOM 2447 C C . TYR A 1 306 ? 5.895 -21.016 -13.477 1 94.06 306 TYR A C 1
ATOM 2449 O O . TYR A 1 306 ? 6.062 -20.859 -14.688 1 94.06 306 TYR A O 1
ATOM 2457 N N . PRO A 1 307 ? 4.816 -20.578 -12.766 1 95.31 307 PRO A N 1
ATOM 2458 C CA . PRO A 1 307 ? 3.98 -19.609 -13.484 1 95.31 307 PRO A CA 1
ATOM 2459 C C . PRO A 1 307 ? 4.785 -18.453 -14.062 1 95.31 307 PRO A C 1
ATOM 2461 O O . PRO A 1 307 ? 5.707 -17.953 -13.414 1 95.31 307 PRO A O 1
ATOM 2464 N N . GLU A 1 308 ? 4.469 -18.047 -15.227 1 94.5 308 GLU A N 1
ATOM 2465 C CA . GLU A 1 308 ? 5.207 -16.984 -15.922 1 94.5 308 GLU A CA 1
ATOM 2466 C C . GLU A 1 308 ? 4.914 -15.617 -15.312 1 94.5 308 GLU A C 1
ATOM 2468 O O . GLU A 1 308 ? 3.957 -15.461 -14.555 1 94.5 308 GLU A O 1
ATOM 2473 N N . TYR A 1 309 ? 5.789 -14.672 -15.633 1 95.81 309 TYR A N 1
ATOM 2474 C CA . TYR A 1 309 ? 5.535 -13.289 -15.25 1 95.81 309 TYR A CA 1
ATOM 2475 C C . TYR A 1 309 ? 4.184 -12.82 -15.773 1 95.81 309 TYR A C 1
ATOM 2477 O O . TYR A 1 309 ? 3.799 -13.156 -16.891 1 95.81 309 TYR A O 1
ATOM 2485 N N . ASN A 1 310 ? 3.436 -12.055 -14.906 1 95.81 310 ASN A N 1
ATOM 2486 C CA . ASN A 1 310 ? 2.135 -11.477 -15.219 1 95.81 310 ASN A CA 1
ATOM 2487 C C . ASN A 1 310 ? 1.091 -12.555 -15.492 1 95.81 310 ASN A C 1
ATOM 2489 O O . ASN A 1 310 ? 0.071 -12.289 -16.125 1 95.81 310 ASN A O 1
ATOM 2493 N N . SER A 1 311 ? 1.419 -13.812 -15.102 1 95.19 311 SER A N 1
ATOM 2494 C CA . SER A 1 311 ? 0.35 -14.812 -15.109 1 95.19 311 SER A CA 1
ATOM 2495 C C . SER A 1 311 ? -0.678 -14.531 -14.023 1 95.19 311 SER A C 1
ATOM 2497 O O . SER A 1 311 ? -0.43 -13.734 -13.117 1 95.19 311 SER A O 1
ATOM 2499 N N . MET A 1 312 ? -1.868 -15.219 -14.148 1 96.19 312 MET A N 1
ATOM 2500 C CA . MET A 1 312 ? -2.979 -14.82 -13.289 1 96.19 312 MET A CA 1
ATOM 2501 C C . MET A 1 312 ? -3.996 -15.945 -13.156 1 96.19 312 MET A C 1
ATOM 2503 O O . MET A 1 312 ? -4.219 -16.703 -14.102 1 96.19 312 MET A O 1
ATOM 2507 N N . ILE A 1 313 ? -4.52 -16.047 -11.977 1 96.69 313 ILE A N 1
ATOM 2508 C CA . ILE A 1 313 ? -5.695 -16.859 -11.711 1 96.69 313 ILE A CA 1
ATOM 2509 C C . ILE A 1 313 ? -6.906 -15.961 -11.469 1 96.69 313 ILE A C 1
ATOM 2511 O O . ILE A 1 313 ? -6.797 -14.938 -10.797 1 96.69 313 ILE A O 1
ATOM 2515 N N . ILE A 1 314 ? -8.016 -16.312 -12.055 1 97.62 314 ILE A N 1
ATOM 2516 C CA . ILE A 1 314 ? -9.289 -15.641 -11.828 1 97.62 314 ILE A CA 1
ATOM 2517 C C . ILE A 1 314 ? -10.32 -16.641 -11.312 1 97.62 314 ILE A C 1
ATOM 2519 O O . ILE A 1 314 ? -10.539 -17.688 -11.93 1 97.62 314 ILE A O 1
ATOM 2523 N N . ILE A 1 315 ? -10.938 -16.375 -10.234 1 98.44 315 ILE A N 1
ATOM 2524 C CA . ILE A 1 315 ? -12.062 -17.125 -9.695 1 98.44 315 ILE A CA 1
ATOM 2525 C C . ILE A 1 315 ? -13.312 -16.25 -9.695 1 98.44 315 ILE A C 1
ATOM 2527 O O . ILE A 1 315 ? -13.43 -15.328 -8.891 1 98.44 315 ILE A O 1
ATOM 2531 N N . GLU A 1 316 ? -14.227 -16.594 -10.531 1 98.38 316 GLU A N 1
ATOM 2532 C CA . GLU A 1 316 ? -15.461 -15.844 -10.672 1 98.38 316 GLU A CA 1
ATOM 2533 C C . GLU A 1 316 ? -16.641 -16.594 -10.039 1 98.38 316 GLU A C 1
ATOM 2535 O O . GLU A 1 316 ? -16.719 -17.812 -10.125 1 98.38 316 GLU A O 1
ATOM 2540 N N . MET A 1 317 ? -17.484 -15.844 -9.469 1 98.44 317 MET A N 1
ATOM 2541 C CA . MET A 1 317 ? -18.719 -16.422 -8.945 1 98.44 317 MET A CA 1
ATOM 2542 C C . MET A 1 317 ? -19.938 -15.891 -9.703 1 98.44 317 MET A C 1
ATOM 2544 O O . MET A 1 317 ? -20.062 -14.68 -9.914 1 98.44 317 MET A O 1
ATOM 2548 N N . TYR A 1 318 ? -20.812 -16.797 -10.047 1 97.88 318 TYR A N 1
ATOM 2549 C CA . TYR A 1 318 ? -22.016 -16.484 -10.797 1 97.88 318 TYR A CA 1
ATOM 2550 C C . TYR A 1 318 ? -23.266 -16.875 -10.008 1 97.88 318 TYR A C 1
ATOM 2552 O O . TYR A 1 318 ? -23.25 -17.844 -9.258 1 97.88 318 TYR A O 1
ATOM 2560 N N . ASP A 1 319 ? -24.266 -16.094 -10.164 1 97.06 319 ASP A N 1
ATOM 2561 C CA . ASP A 1 319 ? -25.594 -16.469 -9.719 1 97.06 319 ASP A CA 1
ATOM 2562 C C . ASP A 1 319 ? -26.391 -17.125 -10.859 1 97.06 319 ASP A C 1
ATOM 2564 O O . ASP A 1 319 ? -26.688 -16.469 -11.859 1 97.06 319 ASP A O 1
ATOM 2568 N N . ASN A 1 320 ? -26.656 -18.375 -10.711 1 96.44 320 ASN A N 1
ATOM 2569 C CA . ASN A 1 320 ? -27.5 -19.109 -11.648 1 96.44 320 ASN A CA 1
ATOM 2570 C C . ASN A 1 320 ? -28.891 -19.375 -11.07 1 96.44 320 ASN A C 1
ATOM 2572 O O . ASN A 1 320 ? -29.203 -20.5 -10.672 1 96.44 320 ASN A O 1
ATOM 2576 N N . GLY A 1 321 ? -29.766 -18.391 -11.156 1 94.12 321 GLY A N 1
ATOM 2577 C CA . GLY A 1 321 ? -31.125 -18.516 -10.648 1 94.12 321 GLY A CA 1
ATOM 2578 C C . GLY A 1 321 ? -31.172 -18.828 -9.164 1 94.12 321 GLY A C 1
ATOM 2579 O O . GLY A 1 321 ? -31.875 -19.75 -8.742 1 94.12 321 GLY A O 1
ATOM 2580 N N . GLY A 1 322 ? -30.281 -18.219 -8.469 1 93.94 322 GLY A N 1
ATOM 2581 C CA . GLY A 1 322 ? -30.281 -18.406 -7.027 1 93.94 322 GLY A CA 1
ATOM 2582 C C . GLY A 1 322 ? -29.281 -19.453 -6.566 1 93.94 322 GLY A C 1
ATOM 2583 O O . GLY A 1 322 ? -29.172 -19.719 -5.367 1 93.94 322 GLY A O 1
ATOM 2584 N N . LYS A 1 323 ? -28.578 -20.016 -7.438 1 95.81 323 LYS A N 1
ATOM 2585 C CA . LYS A 1 323 ? -27.547 -21 -7.117 1 95.81 323 LYS A CA 1
ATOM 2586 C C . LYS A 1 323 ? -26.156 -20.469 -7.441 1 95.81 323 LYS A C 1
ATOM 2588 O O . LYS A 1 323 ? -25.859 -20.156 -8.602 1 95.81 323 LYS A O 1
ATOM 2593 N N . PRO A 1 324 ? -25.359 -20.391 -6.418 1 97.12 324 PRO A N 1
ATOM 2594 C CA . PRO A 1 324 ? -24.016 -19.859 -6.68 1 97.12 324 PRO A CA 1
ATOM 2595 C C . PRO A 1 324 ? -23.109 -20.875 -7.383 1 97.12 324 PRO A C 1
ATOM 2597 O O . PRO A 1 324 ? -23.062 -22.047 -6.98 1 97.12 324 PRO A O 1
ATOM 2600 N N . GLU A 1 325 ? -22.406 -20.422 -8.406 1 98.06 325 GLU A N 1
ATOM 2601 C CA . GLU A 1 325 ? -21.484 -21.25 -9.18 1 98.06 325 GLU A CA 1
ATOM 2602 C C . GLU A 1 325 ? -20.156 -20.547 -9.414 1 98.06 325 GLU A C 1
ATOM 2604 O O . GLU A 1 325 ? -20.109 -19.312 -9.438 1 98.06 325 GLU A O 1
ATOM 2609 N N . ILE A 1 326 ? -19.156 -21.359 -9.609 1 98.19 326 ILE A N 1
ATOM 2610 C CA . ILE A 1 326 ? -17.797 -20.844 -9.742 1 98.19 326 ILE A CA 1
ATOM 2611 C C . ILE A 1 326 ? -17.25 -21.172 -11.117 1 98.19 326 ILE A C 1
ATOM 2613 O O . ILE A 1 326 ? -17.453 -22.281 -11.625 1 98.19 326 ILE A O 1
ATOM 2617 N N . LYS A 1 327 ? -16.562 -20.234 -11.695 1 97.88 327 LYS A N 1
ATOM 2618 C CA . LYS A 1 327 ? -15.68 -20.422 -12.836 1 97.88 327 LYS A CA 1
ATOM 2619 C C . LYS A 1 327 ? -14.258 -19.984 -12.508 1 97.88 327 LYS A C 1
ATOM 2621 O O . LYS A 1 327 ? -14.055 -18.953 -11.852 1 97.88 327 LYS A O 1
ATOM 2626 N N . MET A 1 328 ? -13.312 -20.781 -12.906 1 97.62 328 MET A N 1
ATOM 2627 C CA . MET A 1 328 ? -11.914 -20.438 -12.68 1 97.62 328 MET A CA 1
ATOM 2628 C C . MET A 1 328 ? -11.141 -20.406 -13.992 1 97.62 328 MET A C 1
ATOM 2630 O O . MET A 1 328 ? -11.305 -21.297 -14.836 1 97.62 328 MET A O 1
ATOM 2634 N N . PHE A 1 329 ? -10.305 -19.406 -14.133 1 96.5 329 PHE A N 1
ATOM 2635 C CA . PHE A 1 329 ? -9.469 -19.25 -15.312 1 96.5 329 PHE A CA 1
ATOM 2636 C C . PHE A 1 329 ? -8.008 -19.109 -14.922 1 96.5 329 PHE A C 1
ATOM 2638 O O . PHE A 1 329 ? -7.695 -18.609 -13.844 1 96.5 329 PHE A O 1
ATOM 2645 N N . TYR A 1 330 ? -7.133 -19.625 -15.742 1 95.69 330 TYR A N 1
ATOM 2646 C CA . TYR A 1 330 ? -5.695 -19.391 -15.656 1 95.69 330 TYR A CA 1
ATOM 2647 C C . TYR A 1 330 ? -5.18 -18.703 -16.906 1 95.69 330 TYR A C 1
ATOM 2649 O O . TYR A 1 330 ? -5.355 -19.188 -18.031 1 95.69 330 TYR A O 1
ATOM 2657 N N . LYS A 1 331 ? -4.637 -17.5 -16.703 1 93.75 331 LYS A N 1
ATOM 2658 C CA . LYS A 1 331 ? -3.941 -16.781 -17.766 1 93.75 331 LYS A CA 1
ATOM 2659 C C . LYS A 1 331 ? -2.434 -17.016 -17.688 1 93.75 331 LYS A C 1
ATOM 2661 O O . LYS A 1 331 ? -1.771 -16.547 -16.766 1 93.75 331 LYS A O 1
ATOM 2666 N N . LYS A 1 332 ? -1.842 -17.641 -18.672 1 87.56 332 LYS A N 1
ATOM 2667 C CA . LYS A 1 332 ? -0.496 -18.203 -18.625 1 87.56 332 LYS A CA 1
ATOM 2668 C C . LYS A 1 332 ? 0.562 -17.094 -18.719 1 87.56 332 LYS A C 1
ATOM 2670 O O . LYS A 1 332 ? 1.64 -17.219 -18.141 1 87.56 332 LYS A O 1
ATOM 2675 N N . ASP A 1 333 ? 0.49 -16.234 -19.641 1 73.81 333 ASP A N 1
ATOM 2676 C CA . ASP A 1 333 ? 1.617 -15.328 -19.828 1 73.81 333 ASP A CA 1
ATOM 2677 C C . ASP A 1 333 ? 1.138 -13.922 -20.156 1 73.81 333 ASP A C 1
ATOM 2679 O O . ASP A 1 333 ? -0.06 -13.633 -20.094 1 73.81 333 ASP A O 1
ATOM 2683 N N . GLU A 1 334 ? 2.148 -13.047 -20.344 1 63.97 334 GLU A N 1
ATOM 2684 C CA . GLU A 1 334 ? 2.012 -11.609 -20.562 1 63.97 334 GLU A CA 1
ATOM 2685 C C . GLU A 1 334 ? 1.375 -11.328 -21.922 1 63.97 334 GLU A C 1
ATOM 2687 O O . GLU A 1 334 ? 0.788 -10.266 -22.125 1 63.97 334 GLU A O 1
ATOM 2692 N N . VAL A 1 335 ? 1.621 -12.344 -22.875 1 58.38 335 VAL A N 1
ATOM 2693 C CA . VAL A 1 335 ? 1.265 -12.023 -24.25 1 58.38 335 VAL A CA 1
ATOM 2694 C C . VAL A 1 335 ? -0.247 -12.133 -24.438 1 58.38 335 VAL A C 1
ATOM 2696 O O . VAL A 1 335 ? -0.844 -13.164 -24.141 1 58.38 335 VAL A O 1
ATOM 2699 N N . ILE A 1 336 ? -0.832 -10.867 -24.422 1 51.56 336 ILE A N 1
ATOM 2700 C CA . ILE A 1 336 ? -2.264 -10.812 -24.703 1 51.56 336 ILE A CA 1
ATOM 2701 C C . ILE A 1 336 ? -2.51 -10.953 -26.203 1 51.56 336 ILE A C 1
ATOM 2703 O O . ILE A 1 336 ? -2.18 -10.055 -26.969 1 51.56 336 ILE A O 1
ATOM 2707 N N . THR A 1 337 ? -2.129 -11.93 -26.938 1 48.53 337 THR A N 1
ATOM 2708 C CA . THR A 1 337 ? -2.594 -12.055 -28.312 1 48.53 337 THR A CA 1
ATOM 2709 C C . THR A 1 337 ? -4.094 -12.344 -28.359 1 48.53 337 THR A C 1
ATOM 2711 O O . THR A 1 337 ? -4.688 -12.711 -27.344 1 48.53 337 THR A O 1
ATOM 2714 N N . ALA A 1 338 ? -4.707 -11.828 -29.422 1 46.75 338 ALA A N 1
ATOM 2715 C CA . ALA A 1 338 ? -6.121 -12.125 -29.625 1 46.75 338 ALA A CA 1
ATOM 2716 C C . ALA A 1 338 ? -6.496 -13.469 -29.016 1 46.75 338 ALA A C 1
ATOM 2718 O O . ALA A 1 338 ? -7.617 -13.641 -28.531 1 46.75 338 ALA A O 1
ATOM 2719 N N . GLU A 1 339 ? -5.66 -14.297 -29.25 1 44.97 339 GLU A N 1
ATOM 2720 C CA . GLU A 1 339 ? -5.82 -15.641 -28.688 1 44.97 339 GLU A CA 1
ATOM 2721 C C . GLU A 1 339 ? -5.363 -15.695 -27.234 1 44.97 339 GLU A C 1
ATOM 2723 O O . GLU A 1 339 ? -4.746 -16.672 -26.812 1 44.97 339 GLU A O 1
ATOM 2728 N N . ASN A 1 340 ? -5.008 -14.602 -26.609 1 51.94 340 ASN A N 1
ATOM 2729 C CA . ASN A 1 340 ? -4.566 -14.492 -25.234 1 51.94 340 ASN A CA 1
ATOM 2730 C C . ASN A 1 340 ? -5.426 -15.344 -24.297 1 51.94 340 ASN A C 1
ATOM 2732 O O . ASN A 1 340 ? -6.547 -14.961 -23.953 1 51.94 340 ASN A O 1
ATOM 2736 N N . GLU A 1 341 ? -5.031 -16.641 -24.328 1 63.72 341 GLU A N 1
ATOM 2737 C CA . GLU A 1 341 ? -5.559 -17.969 -24 1 63.72 341 GLU A CA 1
ATOM 2738 C C . GLU A 1 341 ? -5.852 -18.094 -22.516 1 63.72 341 GLU A C 1
ATOM 2740 O O . GLU A 1 341 ? -4.957 -18.406 -21.734 1 63.72 341 GLU A O 1
ATOM 2745 N N . MET A 1 342 ? -6.664 -17.234 -22 1 84.19 342 MET A N 1
ATOM 2746 C CA . MET A 1 342 ? -7.266 -17.609 -20.719 1 84.19 342 MET A CA 1
ATOM 2747 C C . MET A 1 342 ? -7.824 -19.031 -20.766 1 84.19 342 MET A C 1
ATOM 2749 O O . MET A 1 342 ? -8.672 -19.328 -21.609 1 84.19 342 MET A O 1
ATOM 2753 N N . LEU A 1 343 ? -7.25 -19.906 -20.016 1 91 343 LEU A N 1
ATOM 2754 C CA . LEU A 1 343 ? -7.68 -21.297 -19.922 1 91 343 LEU A CA 1
ATOM 2755 C C . LEU A 1 343 ? -8.789 -21.453 -18.875 1 91 343 LEU A C 1
ATOM 2757 O O . LEU A 1 343 ? -8.633 -21.031 -17.734 1 91 343 LEU A O 1
ATOM 2761 N N . ASP A 1 344 ? -9.914 -21.984 -19.328 1 94.56 344 ASP A N 1
ATOM 2762 C CA . ASP A 1 344 ? -10.914 -22.406 -18.344 1 94.56 344 ASP A CA 1
ATOM 2763 C C . ASP A 1 344 ? -10.477 -23.672 -17.625 1 94.56 344 ASP A C 1
ATOM 2765 O O . ASP A 1 344 ? -10.391 -24.75 -18.219 1 94.56 344 ASP A O 1
ATOM 2769 N N . VAL A 1 345 ? -10.234 -23.531 -16.344 1 96.5 345 VAL A N 1
ATOM 2770 C CA . VAL A 1 345 ? -9.68 -24.672 -15.609 1 96.5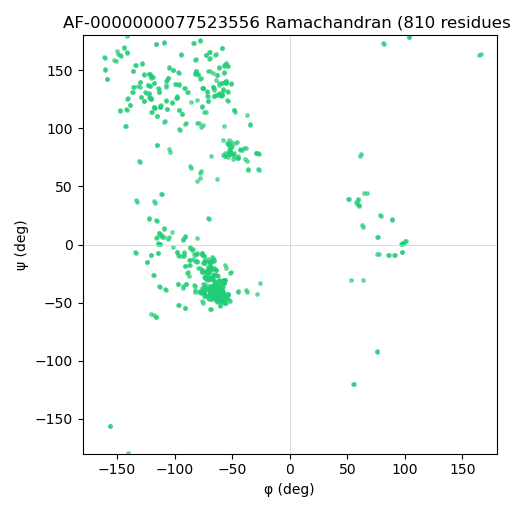 345 VAL A CA 1
ATOM 2771 C C . VAL A 1 345 ? -10.68 -25.141 -14.555 1 96.5 345 VAL A C 1
ATOM 2773 O O . VAL A 1 345 ? -10.305 -25.828 -13.594 1 96.5 345 VAL A O 1
ATOM 2776 N N . THR A 1 346 ? -11.906 -24.828 -14.688 1 97.62 346 THR A N 1
ATOM 2777 C CA . THR A 1 346 ? -12.945 -25.109 -13.703 1 97.62 346 THR A CA 1
ATOM 2778 C C . THR A 1 346 ? -13.07 -26.609 -13.461 1 97.62 346 THR A C 1
ATOM 2780 O O . THR A 1 346 ? -13.086 -27.062 -12.312 1 97.62 346 THR A O 1
ATOM 2783 N N . LYS A 1 347 ? -13.031 -27.375 -14.531 1 96.75 347 LYS A N 1
ATOM 2784 C CA . LYS A 1 347 ? -13.266 -28.812 -14.461 1 96.75 347 LYS A CA 1
ATOM 2785 C C . LYS A 1 347 ? -12.07 -29.531 -13.844 1 96.75 347 LYS A C 1
ATOM 2787 O O . LYS A 1 347 ? -12.164 -30.703 -13.477 1 96.75 347 LYS A O 1
ATOM 2792 N N . LEU A 1 348 ? -10.984 -28.797 -13.781 1 96.56 348 LEU A N 1
ATOM 2793 C CA . LEU A 1 348 ? -9.766 -29.406 -13.273 1 96.56 348 LEU A CA 1
ATOM 2794 C C . LEU A 1 348 ? -9.695 -29.297 -11.75 1 96.56 348 LEU A C 1
ATOM 2796 O O . LEU A 1 348 ? -8.898 -29.984 -11.109 1 96.56 348 LEU A O 1
ATOM 2800 N N . ILE A 1 349 ? -10.484 -28.406 -11.18 1 97.5 349 ILE A N 1
ATOM 2801 C CA . ILE A 1 349 ? -10.445 -28.172 -9.742 1 97.5 349 ILE A CA 1
ATOM 2802 C C . ILE A 1 349 ? -10.859 -29.422 -8.992 1 97.5 349 ILE A C 1
ATOM 2804 O O . ILE A 1 349 ? -11.789 -30.125 -9.398 1 97.5 349 ILE A O 1
ATOM 2808 N N . ARG A 1 350 ? -10.195 -29.531 -7.844 1 94.5 350 ARG A N 1
ATOM 2809 C CA . ARG A 1 350 ? -10.539 -30.656 -6.984 1 94.5 350 ARG A CA 1
ATOM 2810 C C . ARG A 1 350 ? -12.023 -30.625 -6.613 1 94.5 350 ARG A C 1
ATOM 2812 O O . ARG A 1 350 ? -12.562 -29.562 -6.305 1 94.5 350 ARG A O 1
ATOM 2819 N N . ASN A 1 351 ? -12.734 -31.703 -6.711 1 92.06 351 ASN A N 1
ATOM 2820 C CA . ASN A 1 351 ? -14.094 -31.938 -6.246 1 92.06 351 ASN A CA 1
ATOM 2821 C C . ASN A 1 351 ? -15.117 -31.297 -7.18 1 92.06 351 ASN A C 1
ATOM 2823 O O . ASN A 1 351 ? -16.328 -31.422 -6.973 1 92.06 351 ASN A O 1
ATOM 2827 N N . CYS A 1 352 ? -14.633 -30.484 -8.18 1 96.56 352 CYS A N 1
ATOM 2828 C CA . CYS A 1 352 ? -15.594 -29.938 -9.133 1 96.56 352 CYS A CA 1
ATOM 2829 C C . CYS A 1 352 ? -16 -31 -10.156 1 96.56 352 CYS A C 1
ATOM 2831 O O . CYS A 1 352 ? -15.18 -31.828 -10.562 1 96.56 352 CYS A O 1
ATOM 2833 N N . PRO A 1 353 ? -17.297 -30.938 -10.516 1 95.94 353 PRO A N 1
ATOM 2834 C CA . PRO A 1 353 ? -17.734 -31.906 -11.516 1 95.94 353 PRO A CA 1
ATOM 2835 C C . PRO A 1 353 ? -17 -31.75 -12.852 1 95.94 353 PRO A C 1
ATOM 2837 O O . PRO A 1 353 ? -16.812 -30.641 -13.328 1 95.94 353 PRO A O 1
ATOM 2840 N N . LYS A 1 354 ? -16.656 -32.844 -13.422 1 94.44 354 LYS A N 1
ATOM 2841 C CA . LYS A 1 354 ? -15.859 -32.812 -14.641 1 94.44 354 LYS A CA 1
ATOM 2842 C C . LYS A 1 354 ? -16.734 -32.625 -15.875 1 94.44 354 LYS A C 1
ATOM 2844 O O . LYS A 1 354 ? -16.234 -32.281 -16.953 1 94.44 354 LYS A O 1
ATOM 2849 N N . ASP A 1 355 ? -18.047 -32.781 -15.719 1 94.06 355 ASP A N 1
ATOM 2850 C CA . ASP A 1 355 ? -18.969 -32.75 -16.859 1 94.06 355 ASP A CA 1
ATOM 2851 C C . ASP A 1 355 ? -19.75 -31.438 -16.891 1 94.06 355 ASP A C 1
ATOM 2853 O O . ASP A 1 355 ? -20.672 -31.266 -17.688 1 94.06 355 ASP A O 1
ATOM 2857 N N . GLN A 1 356 ? -19.391 -30.531 -15.961 1 93.06 356 GLN A N 1
ATOM 2858 C CA . GLN A 1 356 ? -20.078 -29.25 -15.906 1 93.06 356 GLN A CA 1
ATOM 2859 C C . GLN A 1 356 ? -19.125 -28.078 -16.141 1 93.06 356 GLN A C 1
ATOM 2861 O O . GLN A 1 356 ? -17.984 -28.109 -15.664 1 93.06 356 GLN A O 1
ATOM 2866 N N . ASP A 1 357 ? -19.625 -27.141 -16.781 1 94.06 357 ASP A N 1
ATOM 2867 C CA . ASP A 1 357 ? -18.812 -25.969 -17.109 1 94.06 357 ASP A CA 1
ATOM 2868 C C . ASP A 1 357 ? -18.625 -25.078 -15.891 1 94.06 357 ASP A C 1
ATOM 2870 O O . ASP A 1 357 ? -17.703 -24.25 -15.852 1 94.06 357 ASP A O 1
ATOM 2874 N N . TYR A 1 358 ? -19.531 -25.188 -14.969 1 97.25 358 TYR A N 1
ATOM 2875 C CA . TYR A 1 358 ? -19.469 -24.422 -13.727 1 97.25 358 TYR A CA 1
ATOM 2876 C C . TYR A 1 358 ? -19.438 -25.359 -12.516 1 97.25 358 TYR A C 1
ATOM 2878 O O . TYR A 1 358 ? -20 -26.453 -12.547 1 97.25 358 TYR A O 1
ATOM 2886 N N . CYS A 1 359 ? -18.75 -24.891 -11.57 1 98 359 CYS A N 1
ATOM 2887 C CA . CYS A 1 359 ? -18.641 -25.656 -10.344 1 98 359 CYS A CA 1
ATOM 2888 C C . CYS A 1 359 ? -19.547 -25.094 -9.258 1 98 359 CYS A C 1
ATOM 2890 O O . CYS A 1 359 ? -19.438 -23.922 -8.898 1 98 359 CYS A O 1
ATOM 2892 N N . PRO A 1 360 ? -20.469 -25.906 -8.711 1 97.69 360 PRO A N 1
ATOM 2893 C CA . PRO A 1 360 ? -21.266 -25.391 -7.59 1 97.69 360 PRO A CA 1
ATOM 2894 C C . PRO A 1 360 ? -20.391 -24.891 -6.441 1 97.69 360 PRO A C 1
ATOM 2896 O O . PRO A 1 360 ? -19.375 -25.484 -6.117 1 97.69 360 PRO A O 1
ATOM 2899 N N . LEU A 1 361 ? -20.766 -23.797 -5.809 1 97 361 LEU A N 1
ATOM 2900 C CA . LEU A 1 361 ? -19.984 -23.156 -4.762 1 97 361 LEU A CA 1
ATOM 2901 C C . LEU A 1 361 ? -19.625 -24.141 -3.658 1 97 361 LEU A C 1
ATOM 2903 O O . LEU A 1 361 ? -18.5 -24.172 -3.182 1 97 361 LEU A O 1
ATOM 2907 N N . GLU A 1 362 ? -20.578 -24.938 -3.273 1 95 362 GLU A N 1
ATOM 2908 C CA . GLU A 1 362 ? -20.359 -25.891 -2.184 1 95 362 GLU A CA 1
ATOM 2909 C C . GLU A 1 362 ? -19.25 -26.875 -2.518 1 95 362 GLU A C 1
ATOM 2911 O O . GLU A 1 362 ? -18.422 -27.188 -1.66 1 95 362 GLU A O 1
ATOM 2916 N N . LYS A 1 363 ? -19.266 -27.312 -3.729 1 95.81 363 LYS A N 1
ATOM 2917 C CA . LYS A 1 363 ? -18.203 -28.234 -4.168 1 95.81 363 LYS A CA 1
ATOM 2918 C C . LYS A 1 363 ? -16.859 -27.531 -4.227 1 95.81 363 LYS A C 1
ATOM 2920 O O . LYS A 1 363 ? -15.836 -28.109 -3.832 1 95.81 363 LYS A O 1
ATOM 2925 N N . PHE A 1 364 ? -16.828 -26.359 -4.672 1 96.94 364 PHE A N 1
ATOM 2926 C CA . PHE A 1 364 ? -15.609 -25.578 -4.77 1 96.94 364 PHE A CA 1
ATOM 2927 C C . PHE A 1 364 ? -15 -25.344 -3.393 1 96.94 364 PHE A C 1
ATOM 2929 O O . PHE A 1 364 ? -13.797 -25.547 -3.199 1 96.94 364 PHE A O 1
ATOM 2936 N N . VAL A 1 365 ? -15.805 -24.922 -2.441 1 94.06 365 VAL A N 1
ATOM 2937 C CA . VAL A 1 365 ? -15.312 -24.562 -1.114 1 94.06 365 VAL A CA 1
ATOM 2938 C C . VAL A 1 365 ? -14.852 -25.828 -0.378 1 94.06 365 VAL A C 1
ATOM 2940 O O . VAL A 1 365 ? -13.922 -25.766 0.429 1 94.06 365 VAL A O 1
ATOM 2943 N N . SER A 1 366 ? -15.438 -26.922 -0.676 1 89.12 366 SER A N 1
ATOM 2944 C CA . SER A 1 366 ? -15.109 -28.156 0.027 1 89.12 366 SER A CA 1
ATOM 2945 C C . SER A 1 366 ? -13.922 -28.859 -0.622 1 89.12 366 SER A C 1
ATOM 2947 O O . SER A 1 366 ? -13.492 -29.922 -0.155 1 89.12 366 SER A O 1
ATOM 2949 N N . CYS A 1 367 ? -13.469 -28.25 -1.675 1 85.81 367 CYS A N 1
ATOM 2950 C CA . CYS A 1 367 ? -12.453 -28.938 -2.459 1 85.81 367 CYS A CA 1
ATOM 2951 C C . CYS A 1 367 ? -11.156 -29.078 -1.672 1 85.81 367 CYS A C 1
ATOM 2953 O O . CYS A 1 367 ? -10.359 -29.984 -1.924 1 85.81 367 CYS A O 1
ATOM 2955 N N . CYS A 1 368 ? -10.977 -28.141 -0.707 1 85.38 368 CYS A N 1
ATOM 2956 C CA . CYS A 1 368 ? -9.586 -27.938 -0.303 1 85.38 368 CYS A CA 1
ATOM 2957 C C . CYS A 1 368 ? -9.461 -27.922 1.215 1 85.38 368 CYS A C 1
ATOM 2959 O O . CYS A 1 368 ? -8.664 -27.156 1.762 1 85.38 368 CYS A O 1
ATOM 2961 N N . ASP A 1 369 ? -10.195 -28.703 1.801 1 88.12 369 ASP A N 1
ATOM 2962 C CA . ASP A 1 369 ? -10.188 -28.688 3.26 1 88.12 369 ASP A CA 1
ATOM 2963 C C . ASP A 1 369 ? -8.789 -28.969 3.809 1 88.12 369 ASP A C 1
ATOM 2965 O O . ASP A 1 369 ? -8.375 -28.359 4.797 1 88.12 369 ASP A O 1
ATOM 2969 N N . ASP A 1 370 ? -8.094 -29.875 3.166 1 90.5 370 ASP A N 1
ATOM 2970 C CA . ASP A 1 370 ? -6.766 -30.281 3.621 1 90.5 370 ASP A CA 1
ATOM 2971 C C . ASP A 1 370 ? -5.758 -29.141 3.469 1 90.5 370 ASP A C 1
ATOM 2973 O O . ASP A 1 370 ? -4.656 -29.203 4.02 1 90.5 370 ASP A O 1
ATOM 2977 N N . TYR A 1 371 ? -6.105 -28.094 2.793 1 94.38 371 TYR A N 1
ATOM 2978 C CA . TYR A 1 371 ? -5.148 -27.047 2.459 1 94.38 371 TYR A CA 1
ATOM 2979 C C . TYR A 1 371 ? -5.52 -25.734 3.143 1 94.38 371 TYR A C 1
ATOM 2981 O O . TYR A 1 371 ? -4.898 -24.703 2.893 1 94.38 371 TYR A O 1
ATOM 2989 N N . LEU A 1 372 ? -6.512 -25.75 3.996 1 92.88 372 LEU A N 1
ATOM 2990 C CA . LEU A 1 372 ? -6.992 -24.531 4.645 1 92.88 372 LEU A CA 1
ATOM 2991 C C . LEU A 1 372 ? -6.418 -24.406 6.051 1 92.88 372 LEU A C 1
ATOM 2993 O O . LEU A 1 372 ? -6.305 -25.391 6.773 1 92.88 372 LEU A O 1
ATOM 2997 N N . GLU A 1 373 ? -6.035 -23.156 6.352 1 87.69 373 GLU A N 1
ATOM 2998 C CA . GLU A 1 373 ? -5.676 -22.828 7.727 1 87.69 373 GLU A CA 1
ATOM 2999 C C . GLU A 1 373 ? -6.859 -22.219 8.477 1 87.69 373 GLU A C 1
ATOM 3001 O O . GLU A 1 373 ? -7.066 -21 8.445 1 87.69 373 GLU A O 1
ATOM 3006 N N . TYR A 1 374 ? -7.52 -23 9.242 1 81.5 374 TYR A N 1
ATOM 3007 C CA . TYR A 1 374 ? -8.734 -22.547 9.906 1 81.5 374 TYR A CA 1
ATOM 3008 C C . TYR A 1 374 ? -8.406 -21.625 11.07 1 81.5 374 TYR A C 1
ATOM 3010 O O . TYR A 1 374 ? -9.156 -20.688 11.352 1 81.5 374 TYR A O 1
ATOM 3018 N N . VAL A 1 375 ? -7.301 -21.922 11.688 1 79.12 375 VAL A N 1
ATOM 3019 C CA . VAL A 1 375 ? -6.777 -21.062 12.758 1 79.12 375 VAL A CA 1
ATOM 3020 C C . VAL A 1 375 ? -5.395 -20.547 12.375 1 79.12 375 VAL A C 1
ATOM 3022 O O . VAL A 1 375 ? -4.43 -21.312 12.32 1 79.12 375 VAL A O 1
ATOM 3025 N N . PRO A 1 376 ? -5.375 -19.312 12.203 1 81.25 376 PRO A N 1
ATOM 3026 C CA . PRO A 1 376 ? -4.094 -18.75 11.758 1 81.25 376 PRO A CA 1
ATOM 3027 C C . PRO A 1 376 ? -2.934 -19.141 12.672 1 81.25 376 PRO A C 1
ATOM 3029 O O . PRO A 1 376 ? -3.008 -18.938 13.883 1 81.25 376 PRO A O 1
ATOM 3032 N N . GLY A 1 377 ? -1.958 -19.734 12.047 1 81.19 377 GLY A N 1
ATOM 3033 C CA . GLY A 1 377 ? -0.736 -20.031 12.766 1 81.19 377 GLY A CA 1
ATOM 3034 C C . GLY A 1 377 ? -0.75 -21.422 13.406 1 81.19 377 GLY A C 1
ATOM 3035 O O . GLY A 1 377 ? 0.278 -21.891 13.891 1 81.19 377 GLY A O 1
ATOM 3036 N N . ALA A 1 378 ? -1.808 -22.094 13.422 1 82.5 378 ALA A N 1
ATOM 3037 C CA . ALA A 1 378 ? -1.938 -23.391 14.086 1 82.5 378 ALA A CA 1
ATOM 3038 C C . ALA A 1 378 ? -1.002 -24.422 13.461 1 82.5 378 ALA A C 1
ATOM 3040 O O . ALA A 1 378 ? -0.408 -25.234 14.172 1 82.5 378 ALA A O 1
ATOM 3041 N N . SER A 1 379 ? -0.858 -24.375 12.164 1 85.75 379 SER A N 1
ATOM 3042 C CA . SER A 1 379 ? -0.046 -25.359 11.461 1 85.75 379 SER A CA 1
ATOM 3043 C C . SER A 1 379 ? 1.436 -25.188 11.773 1 85.75 379 SER A C 1
ATOM 3045 O O . SER A 1 379 ? 2.244 -26.078 11.5 1 85.75 379 SER A O 1
ATOM 3047 N N . CYS A 1 380 ? 1.775 -24.047 12.32 1 85.94 380 CYS A N 1
ATOM 3048 C CA . CYS A 1 380 ? 3.178 -23.734 12.578 1 85.94 380 CYS A CA 1
ATOM 3049 C C . CYS A 1 380 ? 3.58 -24.156 13.984 1 85.94 380 CYS A C 1
ATOM 3051 O O . CYS A 1 380 ? 4.754 -24.094 14.344 1 85.94 380 CYS A O 1
ATOM 3053 N N . LEU A 1 381 ? 2.539 -24.578 14.711 1 79.75 381 LEU A N 1
ATOM 3054 C CA . LEU A 1 381 ? 2.844 -25 16.078 1 79.75 381 LEU A CA 1
ATOM 3055 C C . LEU A 1 381 ? 3.496 -26.375 16.078 1 79.75 381 LEU A C 1
ATOM 3057 O O . LEU A 1 381 ? 3.158 -27.234 15.258 1 79.75 381 LEU A O 1
ATOM 3061 N N . GLY A 1 382 ? 4.57 -26.594 16.828 1 68.38 382 GLY A N 1
ATOM 3062 C CA . GLY A 1 382 ? 5.34 -27.828 16.875 1 68.38 382 GLY A CA 1
ATOM 3063 C C . GLY A 1 382 ? 4.5 -29.047 17.219 1 68.38 382 GLY A C 1
ATOM 3064 O O . GLY A 1 382 ? 3.336 -28.906 17.594 1 68.38 382 GLY A O 1
ATOM 3065 N N . GLN A 1 383 ? 4.938 -30.234 16.844 1 61 383 GLN A N 1
ATOM 3066 C CA . GLN A 1 383 ? 4.273 -31.531 17.047 1 61 383 GLN A CA 1
ATOM 3067 C C . GLN A 1 383 ? 3.729 -31.656 18.469 1 61 383 GLN A C 1
ATOM 3069 O O . GLN A 1 383 ? 2.676 -32.25 18.672 1 61 383 GLN A O 1
ATOM 3074 N N . ASN A 1 384 ? 4.5 -31.188 19.422 1 50.72 384 ASN A N 1
ATOM 3075 C CA . ASN A 1 384 ? 4.094 -31.391 20.812 1 50.72 384 ASN A CA 1
ATOM 3076 C C . ASN A 1 384 ? 2.977 -30.438 21.203 1 50.72 384 ASN A C 1
ATOM 3078 O O . ASN A 1 384 ? 2.525 -30.438 22.359 1 50.72 384 ASN A O 1
ATOM 3082 N N . SER A 1 385 ? 2.742 -29.594 20.312 1 53.28 385 SER A N 1
ATOM 3083 C CA . SER A 1 385 ? 1.702 -28.656 20.719 1 53.28 385 SER A CA 1
ATOM 3084 C C . SER A 1 385 ? 0.312 -29.203 20.391 1 53.28 385 SER A C 1
ATOM 3086 O O . SER A 1 385 ? -0.107 -29.219 19.234 1 53.28 385 SER A O 1
ATOM 3088 N N . ASP A 1 386 ? -0.136 -30.203 20.984 1 46.56 386 ASP A N 1
ATOM 3089 C CA . ASP A 1 386 ? -1.389 -30.953 20.906 1 46.56 386 ASP A CA 1
ATOM 3090 C C . ASP A 1 386 ? -2.574 -30.016 20.688 1 46.56 386 ASP A C 1
ATOM 3092 O O . ASP A 1 386 ? -3.57 -30.406 20.078 1 46.56 386 ASP A O 1
ATOM 3096 N N . VAL A 1 387 ? -2.604 -28.906 21.297 1 47.06 387 VAL A N 1
ATOM 3097 C CA . VAL A 1 387 ? -3.854 -28.188 21.547 1 47.06 387 VAL A CA 1
ATOM 3098 C C . VAL A 1 387 ? -4.41 -27.656 20.219 1 47.06 387 VAL A C 1
ATOM 3100 O O . VAL A 1 387 ? -5.594 -27.828 19.922 1 47.06 387 VAL A O 1
ATOM 3103 N N . LEU A 1 388 ? -3.736 -26.922 19.469 1 48.91 388 LEU A N 1
ATOM 3104 C CA . LEU A 1 388 ? -4.309 -26.125 18.391 1 48.91 388 LEU A CA 1
ATOM 3105 C C . LEU A 1 388 ? -4.383 -26.906 17.094 1 48.91 388 LEU A C 1
ATOM 3107 O O . LEU A 1 388 ? -5.184 -26.594 16.219 1 48.91 388 LEU A O 1
ATOM 3111 N N . GLU A 1 389 ? -3.557 -27.938 16.891 1 48.72 389 GLU A N 1
ATOM 3112 C CA . GLU A 1 389 ? -3.709 -28.812 15.742 1 48.72 389 GLU A CA 1
ATOM 3113 C C . GLU A 1 389 ? -5.035 -29.562 15.789 1 48.72 389 GLU A C 1
ATOM 3115 O O . GLU A 1 389 ? -5.652 -29.812 14.75 1 48.72 389 GLU A O 1
ATOM 3120 N N . GLU A 1 390 ? -5.402 -29.875 16.953 1 46.78 390 GLU A N 1
ATOM 3121 C CA . GLU A 1 390 ? -6.719 -30.484 17.109 1 46.78 390 GLU A CA 1
ATOM 3122 C C . GLU A 1 390 ? -7.824 -29.531 16.688 1 46.78 390 GLU A C 1
ATOM 3124 O O . GLU A 1 390 ? -8.828 -29.953 16.094 1 46.78 390 GLU A O 1
ATOM 3129 N N . GLY A 1 391 ? -7.656 -28.312 16.938 1 43.66 391 GLY A N 1
ATOM 3130 C CA . GLY A 1 391 ? -8.672 -27.359 16.5 1 43.66 391 GLY A CA 1
ATOM 3131 C C . GLY A 1 391 ? -8.82 -27.297 14.992 1 43.66 391 GLY A C 1
ATOM 3132 O O . GLY A 1 391 ? -9.938 -27.266 14.477 1 43.66 391 GLY A O 1
ATOM 3133 N N . ASN A 1 392 ? -7.734 -27.344 14.328 1 47.81 392 ASN A N 1
ATOM 3134 C CA . ASN A 1 392 ? -7.789 -27.453 12.875 1 47.81 392 ASN A CA 1
ATOM 3135 C C . ASN A 1 392 ? -8.359 -28.797 12.43 1 47.81 392 ASN A C 1
ATOM 3137 O O . ASN A 1 392 ? -9.125 -28.859 11.469 1 47.81 392 ASN A O 1
ATOM 3141 N N . SER A 1 393 ? -7.953 -29.844 13.18 1 48.03 393 SER A N 1
ATOM 3142 C CA . SER A 1 393 ? -8.469 -31.172 12.875 1 48.03 393 SER A CA 1
ATOM 3143 C C . SER A 1 393 ? -9.953 -31.281 13.227 1 48.03 393 SER A C 1
ATOM 3145 O O . SER A 1 393 ? -10.727 -31.875 12.469 1 48.03 393 SER A O 1
ATOM 3147 N N . LEU A 1 394 ? -10.289 -30.734 14.328 1 43.78 394 LEU A N 1
ATOM 3148 C CA . LEU A 1 394 ? -11.688 -30.797 14.758 1 43.78 394 LEU A CA 1
ATOM 3149 C C . LEU A 1 394 ? -12.57 -29.922 13.875 1 43.78 394 LEU A C 1
ATOM 3151 O O . LEU A 1 394 ? -13.68 -30.328 13.508 1 43.78 394 LEU A O 1
ATOM 3155 N N . LYS A 1 395 ? -12.102 -28.781 13.617 1 48.19 395 LYS A N 1
ATOM 3156 C CA . LYS A 1 395 ? -12.914 -27.922 12.773 1 48.19 395 LYS A CA 1
ATOM 3157 C C . LYS A 1 395 ? -12.945 -28.422 11.336 1 48.19 395 LYS A C 1
ATOM 3159 O O . LYS A 1 395 ? -13.945 -28.25 10.633 1 48.19 395 LYS A O 1
ATOM 3164 N N . ARG A 1 396 ? -11.977 -29.266 10.961 1 46.03 396 ARG A N 1
ATOM 3165 C CA . ARG A 1 396 ? -12 -29.969 9.688 1 46.03 396 ARG A CA 1
ATOM 3166 C C . ARG A 1 396 ? -13.055 -31.062 9.695 1 46.03 396 ARG A C 1
ATOM 3168 O O . ARG A 1 396 ? -13.789 -31.234 8.719 1 46.03 396 ARG A O 1
ATOM 3175 N N . LYS A 1 397 ? -13.227 -31.766 10.82 1 49.12 397 LYS A N 1
ATOM 3176 C CA . LYS A 1 397 ? -14.219 -32.812 10.984 1 49.12 397 LYS A CA 1
ATOM 3177 C C . LYS A 1 397 ? -15.617 -32.219 11.133 1 49.12 397 LYS A C 1
ATOM 3179 O O . LYS A 1 397 ? -16.594 -32.812 10.633 1 49.12 397 LYS A O 1
ATOM 3184 N N . ARG A 1 398 ? -15.797 -31.172 11.859 1 42.72 398 ARG A N 1
ATOM 3185 C CA . ARG A 1 398 ? -17.141 -30.641 12.07 1 42.72 398 ARG A CA 1
ATOM 3186 C C . ARG A 1 398 ? -17.719 -30.062 10.781 1 42.72 398 ARG A C 1
ATOM 3188 O O . ARG A 1 398 ? -18.922 -30.125 10.547 1 42.72 398 ARG A O 1
ATOM 3195 N N . ARG A 1 399 ? -17.062 -29.438 10.031 1 45.5 399 ARG A N 1
ATOM 3196 C CA . ARG A 1 399 ? -17.594 -28.891 8.789 1 45.5 399 ARG A CA 1
ATOM 3197 C C . ARG A 1 399 ? -17.875 -29.984 7.781 1 45.5 399 ARG A C 1
ATOM 3199 O O . ARG A 1 399 ? -18.734 -29.844 6.902 1 45.5 399 ARG A O 1
ATOM 3206 N N . THR A 1 400 ? -17.203 -31.062 7.922 1 36.22 400 THR A N 1
ATOM 3207 C CA . THR A 1 400 ? -17.688 -32.188 7.141 1 36.22 400 THR A CA 1
ATOM 3208 C C . THR A 1 400 ? -19.062 -32.625 7.621 1 36.22 400 THR A C 1
ATOM 3210 O O . THR A 1 400 ? -19.859 -33.156 6.836 1 36.22 400 THR A O 1
ATOM 3213 N N . LYS A 1 401 ? -19.312 -32.5 8.883 1 39.31 401 LYS A N 1
ATOM 3214 C CA . LYS A 1 401 ? -20.625 -32.906 9.359 1 39.31 401 LYS A CA 1
ATOM 3215 C C . LYS A 1 401 ? -21.703 -31.891 8.969 1 39.31 401 LYS A C 1
ATOM 3217 O O . LYS A 1 401 ? -22.859 -32.25 8.75 1 39.31 401 LYS A O 1
ATOM 3222 N N . ARG A 1 402 ? -21.453 -30.672 9.117 1 40.53 402 ARG A N 1
ATOM 3223 C CA . ARG A 1 402 ? -22.516 -29.719 8.805 1 40.53 402 ARG A CA 1
ATOM 3224 C C . ARG A 1 402 ? -22.875 -29.766 7.324 1 40.53 402 ARG A C 1
ATOM 3226 O O . ARG A 1 402 ? -24.031 -29.5 6.949 1 40.53 402 ARG A O 1
ATOM 3233 N N . TYR A 1 403 ? -21.953 -29.906 6.508 1 31.23 403 TYR A N 1
ATOM 3234 C CA . TYR A 1 403 ? -22.328 -30.031 5.102 1 31.23 403 TYR A CA 1
ATOM 3235 C C . TYR A 1 403 ? -22.922 -31.406 4.812 1 31.23 403 TYR A C 1
ATOM 3237 O O . TYR A 1 403 ? -23.547 -31.609 3.773 1 31.23 403 TYR A O 1
ATOM 3245 N N . ALA A 1 404 ? -22.766 -32.312 5.664 1 32.78 404 ALA A N 1
ATOM 3246 C CA . ALA A 1 404 ? -23.484 -33.562 5.465 1 32.78 404 ALA A CA 1
ATOM 3247 C C . ALA A 1 404 ? -24.969 -33.406 5.746 1 32.78 404 ALA A C 1
ATOM 3249 O O . ALA A 1 404 ? -25.781 -34.281 5.387 1 32.78 404 ALA A O 1
ATOM 3250 N N . GLY A 1 405 ? -25.297 -32.406 6.547 1 28.28 405 GLY A N 1
ATOM 3251 C CA . GLY A 1 405 ? -26.719 -32.375 6.824 1 28.28 405 GLY A CA 1
ATOM 3252 C C . GLY A 1 405 ? -27.547 -31.906 5.648 1 28.28 405 GLY A C 1
ATOM 3253 O O . GLY A 1 405 ? -28.781 -31.828 5.746 1 28.28 405 GLY A O 1
ATOM 3254 N N . TYR A 1 406 ? -27.031 -31.141 4.801 1 25.84 406 TYR A N 1
ATOM 3255 C CA . TYR A 1 406 ? -27.969 -30.812 3.73 1 25.84 406 TYR A CA 1
ATOM 3256 C C . TYR A 1 406 ? -28.203 -32.031 2.826 1 25.84 406 TYR A C 1
ATOM 3258 O O . TYR A 1 406 ? -28.391 -31.875 1.619 1 25.84 406 TYR A O 1
ATOM 3266 N N . GLU A 1 407 ? -27.984 -33.219 3.283 1 20.88 407 GLU A N 1
ATOM 3267 C CA . GLU A 1 407 ? -28.797 -34.188 2.553 1 20.88 407 GLU A CA 1
ATOM 3268 C C . GLU A 1 407 ? -30.266 -34.031 2.914 1 20.88 407 GLU A C 1
ATOM 3270 O O . GLU A 1 407 ? -30.609 -33.812 4.078 1 20.88 407 GLU A O 1
ATOM 3275 N N . MET B 1 1 ? 67.688 77.938 -1.785 1 27.34 1 MET B N 1
ATOM 3276 C CA . MET B 1 1 ? 67.312 76.688 -2.453 1 27.34 1 MET B CA 1
ATOM 3277 C C . MET B 1 1 ? 66.438 75.812 -1.562 1 27.34 1 MET B C 1
ATOM 3279 O O . MET B 1 1 ? 66.875 75.25 -0.602 1 27.34 1 MET B O 1
ATOM 3283 N N . LEU B 1 2 ? 65.188 76.375 -1.311 1 30.7 2 LEU B N 1
ATOM 3284 C CA . LEU B 1 2 ? 64 75.938 -0.544 1 30.7 2 LEU B CA 1
ATOM 3285 C C . LEU B 1 2 ? 63.469 74.625 -1.049 1 30.7 2 LEU B C 1
ATOM 3287 O O . LEU B 1 2 ? 62.969 74.562 -2.174 1 30.7 2 LEU B O 1
ATOM 3291 N N . ARG B 1 3 ? 64.125 73.5 -0.711 1 29.08 3 ARG B N 1
ATOM 3292 C CA . ARG B 1 3 ? 63.781 72.125 -1.073 1 29.08 3 ARG B CA 1
ATOM 3293 C C . ARG B 1 3 ? 62.375 71.75 -0.632 1 29.08 3 ARG B C 1
ATOM 3295 O O . ARG B 1 3 ? 62.031 71.875 0.542 1 29.08 3 ARG B O 1
ATOM 3302 N N . ALA B 1 4 ? 61.406 71.75 -1.58 1 31.89 4 ALA B N 1
ATOM 3303 C CA . ALA B 1 4 ? 60 71.375 -1.633 1 31.89 4 ALA B CA 1
ATOM 3304 C C . ALA B 1 4 ? 59.781 70 -1.116 1 31.89 4 ALA B C 1
ATOM 3306 O O . ALA B 1 4 ? 60.344 69 -1.665 1 31.89 4 ALA B O 1
ATOM 3307 N N . ALA B 1 5 ? 59.594 69.75 0.192 1 33.09 5 ALA B N 1
ATOM 3308 C CA . ALA B 1 5 ? 59.25 68.5 0.881 1 33.09 5 ALA B CA 1
ATOM 3309 C C . ALA B 1 5 ? 58 67.875 0.299 1 33.09 5 ALA B C 1
ATOM 3311 O O . ALA B 1 5 ? 56.906 68.5 0.395 1 33.09 5 ALA B O 1
ATOM 3312 N N . LEU B 1 6 ? 58.062 67.25 -0.869 1 31.67 6 LEU B N 1
ATOM 3313 C CA . LEU B 1 6 ? 56.969 66.5 -1.482 1 31.67 6 LEU B CA 1
ATOM 3314 C C . LEU B 1 6 ? 56.375 65.438 -0.501 1 31.67 6 LEU B C 1
ATOM 3316 O O . LEU B 1 6 ? 57.094 64.562 -0.019 1 31.67 6 LEU B O 1
ATOM 3320 N N . SER B 1 7 ? 55.438 65.875 0.345 1 31.27 7 SER B N 1
ATOM 3321 C CA . SER B 1 7 ? 54.656 65 1.214 1 31.27 7 SER B CA 1
ATOM 3322 C C . SER B 1 7 ? 53.969 63.875 0.413 1 31.27 7 SER B C 1
ATOM 3324 O O . SER B 1 7 ? 53.156 64.125 -0.485 1 31.27 7 SER B O 1
ATOM 3326 N N . ILE B 1 8 ? 54.625 62.75 0.167 1 35.44 8 ILE B N 1
ATOM 3327 C CA . ILE B 1 8 ? 54.062 61.562 -0.427 1 35.44 8 ILE B CA 1
ATOM 3328 C C . ILE B 1 8 ? 52.844 61.094 0.399 1 35.44 8 ILE B C 1
ATOM 3330 O O . ILE B 1 8 ? 53 60.719 1.564 1 35.44 8 ILE B O 1
ATOM 3334 N N . LEU B 1 9 ? 51.688 61.719 0.231 1 33.94 9 LEU B N 1
ATOM 3335 C CA . LEU B 1 9 ? 50.438 61.188 0.738 1 33.94 9 LEU B CA 1
ATOM 3336 C C . LEU B 1 9 ? 50.25 59.75 0.288 1 33.94 9 LEU B C 1
ATOM 3338 O O . LEU B 1 9 ? 50.125 59.469 -0.909 1 33.94 9 LEU B O 1
ATOM 3342 N N . GLY B 1 10 ? 50.875 58.781 0.967 1 33.09 10 GLY B N 1
ATOM 3343 C CA . GLY B 1 10 ? 50.594 57.344 0.771 1 33.09 10 GLY B CA 1
ATOM 3344 C C . GLY B 1 10 ? 49.094 57.031 0.847 1 33.09 10 GLY B C 1
ATOM 3345 O O . GLY B 1 10 ? 48.469 57.281 1.873 1 33.09 10 GLY B O 1
ATOM 3346 N N . VAL B 1 11 ? 48.406 57.125 -0.27 1 36.41 11 VAL B N 1
ATOM 3347 C CA . VAL B 1 11 ? 47.031 56.594 -0.401 1 36.41 11 VAL B CA 1
ATOM 3348 C C . VAL B 1 11 ? 47 55.156 0.101 1 36.41 11 VAL B C 1
ATOM 3350 O O . VAL B 1 11 ? 47.656 54.281 -0.461 1 36.41 11 VAL B O 1
ATOM 3353 N N . ILE B 1 12 ? 46.844 54.969 1.379 1 33.28 12 ILE B N 1
ATOM 3354 C CA . ILE B 1 12 ? 46.5 53.656 1.906 1 33.28 12 ILE B CA 1
ATOM 3355 C C . ILE B 1 12 ? 45.281 53.094 1.161 1 33.28 12 ILE B C 1
ATOM 3357 O O . ILE B 1 12 ? 44.188 53.656 1.24 1 33.28 12 ILE B O 1
ATOM 3361 N N . TYR B 1 13 ? 45.5 52.469 0.002 1 34 13 TYR B N 1
ATOM 3362 C CA . TYR B 1 13 ? 44.5 51.594 -0.61 1 34 13 TYR B CA 1
ATOM 3363 C C . TYR B 1 13 ? 43.938 50.594 0.399 1 34 13 TYR B C 1
ATOM 3365 O O . TYR B 1 13 ? 44.656 49.688 0.841 1 34 13 TYR B O 1
ATOM 3373 N N . LEU B 1 14 ? 43.062 51.062 1.263 1 32.44 14 LEU B N 1
ATOM 3374 C CA . LEU B 1 14 ? 42.25 50.094 1.982 1 32.44 14 LEU B CA 1
ATOM 3375 C C . LEU B 1 14 ? 41.625 49.062 1.021 1 32.44 14 LEU B C 1
ATOM 3377 O O . LEU B 1 14 ? 40.781 49.438 0.207 1 32.44 14 LEU B O 1
ATOM 3381 N N . ALA B 1 15 ? 42.438 48.062 0.603 1 34.22 15 ALA B N 1
ATOM 3382 C CA . ALA B 1 15 ? 41.844 46.844 -0.009 1 34.22 15 ALA B CA 1
ATOM 3383 C C . ALA B 1 15 ? 40.625 46.375 0.767 1 34.22 15 ALA B C 1
ATOM 3385 O O . ALA B 1 15 ? 40.75 45.906 1.91 1 34.22 15 ALA B O 1
ATOM 3386 N N . SER B 1 16 ? 39.469 46.938 0.551 1 34.31 16 SER B N 1
ATOM 3387 C CA . SER B 1 16 ? 38.25 46.25 0.959 1 34.31 16 SER B CA 1
ATOM 3388 C C . SER B 1 16 ? 38.281 44.781 0.559 1 34.31 16 SER B C 1
ATOM 3390 O O . SER B 1 16 ? 38.312 44.469 -0.63 1 34.31 16 SER B O 1
ATOM 3392 N N . THR B 1 17 ? 39.031 43.969 1.236 1 35.91 17 THR B N 1
ATOM 3393 C CA . THR B 1 17 ? 38.781 42.562 1.083 1 35.91 17 THR B CA 1
ATOM 3394 C C . THR B 1 17 ? 37.281 42.25 1.156 1 35.91 17 THR B C 1
ATOM 3396 O O . THR B 1 17 ? 36.656 42.438 2.207 1 35.91 17 THR B O 1
ATOM 3399 N N . ALA B 1 18 ? 36.531 42.562 0.104 1 35.66 18 ALA B N 1
ATOM 3400 C CA . ALA B 1 18 ? 35.25 41.906 -0.01 1 35.66 18 ALA B CA 1
ATOM 3401 C C . ALA B 1 18 ? 35.312 40.469 0.434 1 35.66 18 ALA B C 1
ATOM 3403 O O . ALA B 1 18 ? 36.062 39.656 -0.156 1 35.66 18 ALA B O 1
ATOM 3404 N N . VAL B 1 19 ? 35.219 40.188 1.63 1 36.06 19 VAL B N 1
ATOM 3405 C CA . VAL B 1 19 ? 34.875 38.812 2.033 1 36.06 19 VAL B CA 1
ATOM 3406 C C . VAL B 1 19 ? 33.875 38.219 1.053 1 36.06 19 VAL B C 1
ATOM 3408 O O . VAL B 1 19 ? 32.719 38.688 0.964 1 36.06 19 VAL B O 1
ATOM 3411 N N . GLN B 1 20 ? 34.312 38.062 -0.176 1 35 20 GLN B N 1
ATOM 3412 C CA . GLN B 1 20 ? 33.438 37.188 -0.944 1 35 20 GLN B CA 1
ATOM 3413 C C . GLN B 1 20 ? 32.938 36.031 -0.084 1 35 20 GLN B C 1
ATOM 3415 O O . GLN B 1 20 ? 33.719 35.188 0.343 1 35 20 GLN B O 1
ATOM 3420 N N . ALA B 1 21 ? 32.031 36.25 0.834 1 35.97 21 ALA B N 1
ATOM 3421 C CA . ALA B 1 21 ? 31.312 35.125 1.395 1 35.97 21 ALA B CA 1
ATOM 3422 C C . ALA B 1 21 ? 31.234 33.969 0.389 1 35.97 21 ALA B C 1
ATOM 3424 O O . ALA B 1 21 ? 30.688 34.125 -0.707 1 35.97 21 ALA B O 1
ATOM 3425 N N . GLN B 1 22 ? 32.188 33.219 0.208 1 37.94 22 GLN B N 1
ATOM 3426 C CA . GLN B 1 22 ? 32.125 31.984 -0.569 1 37.94 22 GLN B CA 1
ATOM 3427 C C . GLN B 1 22 ? 30.75 31.375 -0.528 1 37.94 22 GLN B C 1
ATOM 3429 O O . GLN B 1 22 ? 30.25 31 0.54 1 37.94 22 GLN B O 1
ATOM 3434 N N . LYS B 1 23 ? 29.781 31.781 -1.214 1 44.06 23 LYS B N 1
ATOM 3435 C CA . LYS B 1 23 ? 28.531 31.062 -1.374 1 44.06 23 LYS B CA 1
ATOM 3436 C C . LYS B 1 23 ? 28.734 29.562 -1.197 1 44.06 23 LYS B C 1
ATOM 3438 O O . LYS B 1 23 ? 29.344 28.906 -2.047 1 44.06 23 LYS B O 1
ATOM 3443 N N . ALA B 1 24 ? 29.125 28.938 -0.063 1 52.66 24 ALA B N 1
ATOM 3444 C CA . ALA B 1 24 ? 29.328 27.547 0.325 1 52.66 24 ALA B CA 1
ATOM 3445 C C . ALA B 1 24 ? 28.312 26.625 -0.362 1 52.66 24 ALA B C 1
ATOM 3447 O O . ALA B 1 24 ? 27.125 26.953 -0.421 1 52.66 24 ALA B O 1
ATOM 3448 N N . ASN B 1 25 ? 28.625 25.844 -1.418 1 78.19 25 ASN B N 1
ATOM 3449 C CA . ASN B 1 25 ? 27.906 24.953 -2.32 1 78.19 25 ASN B CA 1
ATOM 3450 C C . ASN B 1 25 ? 27.172 23.875 -1.555 1 78.19 25 ASN B C 1
ATOM 3452 O O . ASN B 1 25 ? 27.75 22.844 -1.205 1 78.19 25 ASN B O 1
ATOM 3456 N N . ARG B 1 26 ? 26 24.125 -0.887 1 93.69 26 ARG B N 1
ATOM 3457 C CA . ARG B 1 26 ? 25.156 23.156 -0.203 1 93.69 26 ARG B CA 1
ATOM 3458 C C . ARG B 1 26 ? 24.641 22.094 -1.175 1 93.69 26 ARG B C 1
ATOM 3460 O O . ARG B 1 26 ? 24.266 22.406 -2.303 1 93.69 26 ARG B O 1
ATOM 3467 N N . THR B 1 27 ? 24.859 20.891 -0.734 1 96.44 27 THR B N 1
ATOM 3468 C CA . THR B 1 27 ? 24.375 19.781 -1.53 1 96.44 27 THR B CA 1
ATOM 3469 C C . THR B 1 27 ? 23.172 19.125 -0.855 1 96.44 27 THR B C 1
ATOM 3471 O O . THR B 1 27 ? 23.25 18.719 0.308 1 96.44 27 THR B O 1
ATOM 3474 N N . LEU B 1 28 ? 22.047 19.031 -1.556 1 98 28 LEU B N 1
ATOM 3475 C CA . LEU B 1 28 ? 20.891 18.312 -1.039 1 98 28 LEU B CA 1
ATOM 3476 C C . LEU B 1 28 ? 21.172 16.828 -0.913 1 98 28 LEU B C 1
ATOM 3478 O O . LEU B 1 28 ? 21.594 16.188 -1.88 1 98 28 LEU B O 1
ATOM 3482 N N . ILE B 1 29 ? 20.922 16.188 0.296 1 96.56 29 ILE B N 1
ATOM 3483 C CA . ILE B 1 29 ? 21.297 14.789 0.426 1 96.56 29 ILE B CA 1
ATOM 3484 C C . ILE B 1 29 ? 20.078 13.969 0.839 1 96.56 29 ILE B C 1
ATOM 3486 O O . ILE B 1 29 ? 20.094 12.742 0.759 1 96.56 29 ILE B O 1
ATOM 3490 N N . PHE B 1 30 ? 19 14.688 1.311 1 98 30 PHE B N 1
ATOM 3491 C CA . PHE B 1 30 ? 17.828 13.945 1.768 1 98 30 PHE B CA 1
ATOM 3492 C C . PHE B 1 30 ? 16.594 14.836 1.789 1 98 30 PHE B C 1
ATOM 3494 O O . PHE B 1 30 ? 16.688 16.047 2.016 1 98 30 PHE B O 1
ATOM 3501 N N . ALA B 1 31 ? 15.414 14.234 1.594 1 98.5 31 ALA B N 1
ATOM 3502 C CA . ALA B 1 31 ? 14.148 14.961 1.705 1 98.5 31 ALA B CA 1
ATOM 3503 C C . ALA B 1 31 ? 13.078 14.094 2.367 1 98.5 31 ALA B C 1
ATOM 3505 O O . ALA B 1 31 ? 12.805 12.977 1.911 1 98.5 31 ALA B O 1
ATOM 3506 N N . ASN B 1 32 ? 12.445 14.602 3.471 1 97.62 32 ASN B N 1
ATOM 3507 C CA . ASN B 1 32 ? 11.203 14.094 4.051 1 97.62 32 ASN B CA 1
ATOM 3508 C C . ASN B 1 32 ? 10 14.906 3.586 1 97.62 32 ASN B C 1
ATOM 3510 O O . ASN B 1 32 ? 9.953 16.125 3.77 1 97.62 32 ASN B O 1
ATOM 3514 N N . VAL B 1 33 ? 9.078 14.188 3.098 1 98.19 33 VAL B N 1
ATOM 3515 C CA . VAL B 1 33 ? 7.891 14.867 2.586 1 98.19 33 VAL B CA 1
ATOM 3516 C C . VAL B 1 33 ? 6.637 14.297 3.248 1 98.19 33 VAL B C 1
ATOM 3518 O O . VAL B 1 33 ? 6.5 13.07 3.371 1 98.19 33 VAL B O 1
ATOM 3521 N N . LEU B 1 34 ? 5.777 15.109 3.746 1 98.06 34 LEU B N 1
ATOM 3522 C CA . LEU B 1 34 ? 4.48 14.75 4.309 1 98.06 34 LEU B CA 1
ATOM 3523 C C . LEU B 1 34 ? 3.365 15.562 3.654 1 98.06 34 LEU B C 1
ATOM 3525 O O . LEU B 1 34 ? 3.406 16.797 3.658 1 98.06 34 LEU B O 1
ATOM 3529 N N . PHE B 1 35 ? 2.387 14.875 3.092 1 97.38 35 PHE B N 1
ATOM 3530 C CA . PHE B 1 35 ? 1.354 15.656 2.422 1 97.38 35 PHE B CA 1
ATOM 3531 C C . PHE B 1 35 ? -0.033 15.117 2.754 1 97.38 35 PHE B C 1
ATOM 3533 O O . PHE B 1 35 ? -0.194 13.922 3.025 1 97.38 35 PHE B O 1
ATOM 3540 N N . ARG B 1 36 ? -1.016 16.031 2.773 1 97.12 36 ARG B N 1
ATOM 3541 C CA . ARG B 1 36 ? -2.426 15.695 2.957 1 97.12 36 ARG B CA 1
ATOM 3542 C C . ARG B 1 36 ? -3.043 15.188 1.658 1 97.12 36 ARG B C 1
ATOM 3544 O O . ARG B 1 36 ? -2.678 15.641 0.571 1 97.12 36 ARG B O 1
ATOM 3551 N N . HIS B 1 37 ? -3.936 14.312 1.729 1 97.88 37 HIS B N 1
ATOM 3552 C CA . HIS B 1 37 ? -4.664 13.82 0.566 1 97.88 37 HIS B CA 1
ATOM 3553 C C . HIS B 1 37 ? -5.395 14.961 -0.147 1 97.88 37 HIS B C 1
ATOM 3555 O O . HIS B 1 37 ? -5.504 16.062 0.388 1 97.88 37 HIS B O 1
ATOM 3561 N N . GLY B 1 38 ? -5.918 14.703 -1.365 1 96.81 38 GLY B N 1
ATOM 3562 C CA . GLY B 1 38 ? -6.645 15.68 -2.166 1 96.81 38 GLY B CA 1
ATOM 3563 C C . GLY B 1 38 ? -8.07 15.883 -1.701 1 96.81 38 GLY B C 1
ATOM 3564 O O . GLY B 1 38 ? -8.555 15.164 -0.824 1 96.81 38 GLY B O 1
ATOM 3565 N N . ALA B 1 39 ? -8.68 16.828 -2.367 1 96.94 39 ALA B N 1
ATOM 3566 C CA . ALA B 1 39 ? -10.078 17.141 -2.051 1 96.94 39 ALA B CA 1
ATOM 3567 C C . ALA B 1 39 ? -10.953 15.898 -2.189 1 96.94 39 ALA B C 1
ATOM 3569 O O . ALA B 1 39 ? -10.727 15.062 -3.068 1 96.94 39 ALA B O 1
ATOM 3570 N N . ARG B 1 40 ? -11.984 15.852 -1.356 1 97.5 40 ARG B N 1
ATOM 3571 C CA . ARG B 1 40 ? -12.789 14.633 -1.295 1 97.5 40 ARG B CA 1
ATOM 3572 C C . ARG B 1 40 ? -14.258 14.953 -1.071 1 97.5 40 ARG B C 1
ATOM 3574 O O . ARG B 1 40 ? -14.609 16.109 -0.809 1 97.5 40 ARG B O 1
ATOM 3581 N N . ALA B 1 41 ? -15.078 13.953 -1.211 1 97.75 41 ALA B N 1
ATOM 3582 C CA . ALA B 1 41 ? -16.484 14.023 -0.848 1 97.75 41 ALA B CA 1
ATOM 3583 C C . ALA B 1 41 ? -16.672 14.094 0.666 1 97.75 41 ALA B C 1
ATOM 3585 O O . ALA B 1 41 ? -15.742 13.766 1.42 1 97.75 41 ALA B O 1
ATOM 3586 N N . PRO B 1 42 ? -17.906 14.602 1.088 1 96.38 42 PRO B N 1
ATOM 3587 C CA . PRO B 1 42 ? -18.219 14.461 2.514 1 96.38 42 PRO B CA 1
ATOM 3588 C C . PRO B 1 42 ? -18.094 13.016 3.004 1 96.38 42 PRO B C 1
ATOM 3590 O O . PRO B 1 42 ? -18.25 12.078 2.219 1 96.38 42 PRO B O 1
ATOM 3593 N N . SER B 1 43 ? -17.828 12.875 4.285 1 93.38 43 SER B N 1
ATOM 3594 C CA . SER B 1 43 ? -17.562 11.539 4.809 1 93.38 43 SER B CA 1
ATOM 3595 C C . SER B 1 43 ? -18.859 10.797 5.117 1 93.38 43 SER B C 1
ATOM 3597 O O . SER B 1 43 ? -18.953 9.594 4.891 1 93.38 43 SER B O 1
ATOM 3599 N N . ALA B 1 44 ? -19.891 11.555 5.586 1 90.94 44 ALA B N 1
ATOM 3600 C CA . ALA B 1 44 ? -21.031 10.852 6.164 1 90.94 44 ALA B CA 1
ATOM 3601 C C . ALA B 1 44 ? -22.281 11.039 5.309 1 90.94 44 ALA B C 1
ATOM 3603 O O . ALA B 1 44 ? -23.109 10.141 5.215 1 90.94 44 ALA B O 1
ATOM 3604 N N . GLN B 1 45 ? -22.406 12.234 4.734 1 94.12 45 GLN B N 1
ATOM 3605 C CA . GLN B 1 45 ? -23.625 12.539 4.008 1 94.12 45 GLN B CA 1
ATOM 3606 C C . GLN B 1 45 ? -23.422 13.719 3.061 1 94.12 45 GLN B C 1
ATOM 3608 O O . GLN B 1 45 ? -22.484 14.5 3.223 1 94.12 45 GLN B O 1
ATOM 3613 N N . PHE B 1 46 ? -24.328 13.75 2.156 1 96.62 46 PHE B N 1
ATOM 3614 C CA . PHE B 1 46 ? -24.469 14.969 1.364 1 96.62 46 PHE B CA 1
ATOM 3615 C C . PHE B 1 46 ? -25.578 15.852 1.936 1 96.62 46 PHE B C 1
ATOM 3617 O O . PHE B 1 46 ? -26.531 15.352 2.541 1 96.62 46 PHE B O 1
ATOM 3624 N N . THR B 1 47 ? -25.438 17.156 1.799 1 96.88 47 THR B N 1
ATOM 3625 C CA . THR B 1 47 ? -26.453 18.078 2.303 1 96.88 47 THR B CA 1
ATOM 3626 C C . THR B 1 47 ? -27.688 18.062 1.407 1 96.88 47 THR B C 1
ATOM 3628 O O . THR B 1 47 ? -28.781 18.422 1.844 1 96.88 47 THR B O 1
ATOM 3631 N N . ASN B 1 48 ? -27.453 17.75 0.162 1 96.44 48 ASN B N 1
ATOM 3632 C CA . ASN B 1 48 ? -28.469 17.469 -0.852 1 96.44 48 ASN B CA 1
ATOM 3633 C C . ASN B 1 48 ? -28.109 16.25 -1.688 1 96.44 48 ASN B C 1
ATOM 3635 O O . ASN B 1 48 ? -27 16.156 -2.213 1 96.44 48 ASN B O 1
ATOM 3639 N N . ALA B 1 49 ? -29.062 15.352 -1.836 1 94.06 49 ALA B N 1
ATOM 3640 C CA . ALA B 1 49 ? -28.828 14.086 -2.52 1 94.06 49 ALA B CA 1
ATOM 3641 C C . ALA B 1 49 ? -28.312 14.32 -3.938 1 94.06 49 ALA B C 1
ATOM 3643 O O . ALA B 1 49 ? -27.531 13.523 -4.457 1 94.06 49 ALA B O 1
ATOM 3644 N N . SER B 1 50 ? -28.703 15.344 -4.551 1 94.75 50 SER B N 1
ATOM 3645 C CA . SER B 1 50 ? -28.312 15.633 -5.93 1 94.75 50 SER B CA 1
ATOM 3646 C C . SER B 1 50 ? -26.828 15.891 -6.047 1 94.75 50 SER B C 1
ATOM 3648 O O . SER B 1 50 ? -26.25 15.781 -7.137 1 94.75 50 SER B O 1
ATOM 3650 N N . TYR B 1 51 ? -26.125 16.25 -4.949 1 95.75 51 TYR B N 1
ATOM 3651 C CA . TYR B 1 51 ? -24.703 16.578 -4.992 1 95.75 51 TYR B CA 1
ATOM 3652 C C . TYR B 1 51 ? -23.859 15.312 -5.145 1 95.75 51 TYR B C 1
ATOM 3654 O O . TYR B 1 51 ? -22.672 15.391 -5.461 1 95.75 51 TYR B O 1
ATOM 3662 N N . ALA B 1 52 ? -24.484 14.172 -5.012 1 94.69 52 ALA B N 1
ATOM 3663 C CA . ALA B 1 52 ? -23.766 12.914 -5.176 1 94.69 52 ALA B CA 1
ATOM 3664 C C . ALA B 1 52 ? -23.172 12.797 -6.578 1 94.69 52 ALA B C 1
ATOM 3666 O O . ALA B 1 52 ? -22.094 12.211 -6.762 1 94.69 52 ALA B O 1
ATOM 3667 N N . GLU B 1 53 ? -23.781 13.344 -7.531 1 94.69 53 GLU B N 1
ATOM 3668 C CA . GLU B 1 53 ? -23.344 13.273 -8.922 1 94.69 53 GLU B CA 1
ATOM 3669 C C . GLU B 1 53 ? -21.984 13.93 -9.109 1 94.69 53 GLU B C 1
ATOM 3671 O O . GLU B 1 53 ? -21.219 13.539 -9.992 1 94.69 53 GLU B O 1
ATOM 3676 N N . LYS B 1 54 ? -21.703 14.898 -8.227 1 95.75 54 LYS B N 1
ATOM 3677 C CA . LYS B 1 54 ? -20.422 15.609 -8.305 1 95.75 54 LYS B CA 1
ATOM 3678 C C . LYS B 1 54 ? -19.312 14.805 -7.656 1 95.75 54 LYS B C 1
ATOM 3680 O O . LYS B 1 54 ? -18.125 15.141 -7.797 1 95.75 54 LYS B O 1
ATOM 3685 N N . PHE B 1 55 ? -19.688 13.758 -7.051 1 97.25 55 PHE B N 1
ATOM 3686 C CA . PHE B 1 55 ? -18.75 12.898 -6.348 1 97.25 55 PHE B CA 1
ATOM 3687 C C . PHE B 1 55 ? -18.953 11.438 -6.746 1 97.25 55 PHE B C 1
ATOM 3689 O O . PHE B 1 55 ? -19.312 10.609 -5.914 1 97.25 55 PHE B O 1
ATOM 3696 N N . PRO B 1 56 ? -18.578 11.109 -7.938 1 95.12 56 PRO B N 1
ATOM 3697 C CA . PRO B 1 56 ? -18.953 9.82 -8.516 1 95.12 56 PRO B CA 1
ATOM 3698 C C . PRO B 1 56 ? -18.281 8.641 -7.809 1 95.12 56 PRO B C 1
ATOM 3700 O O . PRO B 1 56 ? -18.734 7.5 -7.957 1 95.12 56 PRO B O 1
ATOM 3703 N N . ARG B 1 57 ? -17.297 8.836 -7.016 1 96.31 57 ARG B N 1
ATOM 3704 C CA . ARG B 1 57 ? -16.594 7.738 -6.348 1 96.31 57 ARG B CA 1
ATOM 3705 C C . ARG B 1 57 ? -17.188 7.477 -4.969 1 96.31 57 ARG B C 1
ATOM 3707 O O . ARG B 1 57 ? -16.781 6.535 -4.281 1 96.31 57 ARG B O 1
ATOM 3714 N N . GLY B 1 58 ? -18.078 8.375 -4.516 1 94.62 58 GLY B N 1
ATOM 3715 C CA . GLY B 1 58 ? -18.828 8.117 -3.297 1 94.62 58 GLY B CA 1
ATOM 3716 C C . GLY B 1 58 ? -18.312 8.898 -2.104 1 94.62 58 GLY B C 1
ATOM 3717 O O . GLY B 1 58 ? -17.328 9.648 -2.219 1 94.62 58 GLY B O 1
ATOM 3718 N N . LEU B 1 59 ? -18.969 8.734 -0.937 1 94.94 59 LEU B N 1
ATOM 3719 C CA . LEU B 1 59 ? -18.688 9.453 0.306 1 94.94 59 LEU B CA 1
ATOM 3720 C C . LEU B 1 59 ? -17.266 9.172 0.789 1 94.94 59 LEU B C 1
ATOM 3722 O O . LEU B 1 59 ? -16.828 8.023 0.794 1 94.94 59 LEU B O 1
ATOM 3726 N N . GLY B 1 60 ? -16.531 10.242 1.1 1 96.12 60 GLY B N 1
ATOM 3727 C CA . GLY B 1 60 ? -15.219 10.148 1.708 1 96.12 60 GLY B CA 1
ATOM 3728 C C . GLY B 1 60 ? -14.102 9.977 0.694 1 96.12 60 GLY B C 1
ATOM 3729 O O . GLY B 1 60 ? -12.922 10.102 1.029 1 96.12 60 GLY B O 1
ATOM 3730 N N . GLU B 1 61 ? -14.484 9.742 -0.568 1 97.62 61 GLU B N 1
ATOM 3731 C CA . GLU B 1 61 ? -13.484 9.438 -1.59 1 97.62 61 GLU B CA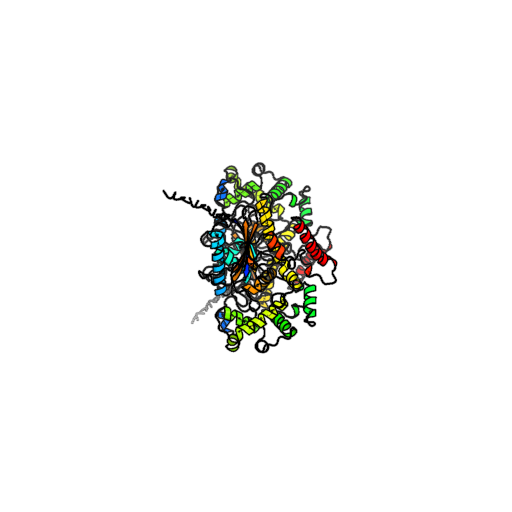 1
ATOM 3732 C C . GLU B 1 61 ? -13.062 10.703 -2.336 1 97.62 61 GLU B C 1
ATOM 3734 O O . GLU B 1 61 ? -13.75 11.719 -2.289 1 97.62 61 GLU B O 1
ATOM 3739 N N . LEU B 1 62 ? -11.938 10.625 -3.018 1 97.88 62 LEU B N 1
ATOM 3740 C CA . LEU B 1 62 ? -11.398 11.766 -3.756 1 97.88 62 LEU B CA 1
ATOM 3741 C C . LEU B 1 62 ? -12.398 12.25 -4.801 1 97.88 62 LEU B C 1
ATOM 3743 O O . LEU B 1 62 ? -13.055 11.445 -5.461 1 97.88 62 LEU B O 1
ATOM 3747 N N . SER B 1 63 ? -12.516 13.516 -4.93 1 96.94 63 SER B N 1
ATOM 3748 C CA . SER B 1 63 ? -13.227 14.125 -6.047 1 96.94 63 SER B CA 1
ATOM 3749 C C . SER B 1 63 ? -12.328 14.242 -7.277 1 96.94 63 SER B C 1
ATOM 3751 O O . SER B 1 63 ? -11.125 13.969 -7.203 1 96.94 63 SER B O 1
ATOM 3753 N N . ASP B 1 64 ? -12.898 14.664 -8.414 1 95.81 64 ASP B N 1
ATOM 3754 C CA . ASP B 1 64 ? -12.094 14.898 -9.609 1 95.81 64 ASP B CA 1
ATOM 3755 C C . ASP B 1 64 ? -11.062 16 -9.375 1 95.81 64 ASP B C 1
ATOM 3757 O O . ASP B 1 64 ? -9.922 15.891 -9.82 1 95.81 64 ASP B O 1
ATOM 3761 N N . GLN B 1 65 ? -11.508 16.969 -8.609 1 94.56 65 GLN B N 1
ATOM 3762 C CA . GLN B 1 65 ? -10.586 18.047 -8.258 1 94.56 65 GLN B CA 1
ATOM 3763 C C . GLN B 1 65 ? -9.438 17.531 -7.398 1 94.56 65 GLN B C 1
ATOM 3765 O O . GLN B 1 65 ? -8.281 17.938 -7.578 1 94.56 65 GLN B O 1
ATOM 3770 N N . GLY B 1 66 ? -9.742 16.672 -6.441 1 96.19 66 GLY B N 1
ATOM 3771 C CA . GLY B 1 66 ? -8.711 16.078 -5.609 1 96.19 66 GLY B CA 1
ATOM 3772 C C . GLY B 1 66 ? -7.691 15.273 -6.406 1 96.19 66 GLY B C 1
ATOM 3773 O O . GLY B 1 66 ? -6.492 15.344 -6.133 1 96.19 66 GLY B O 1
ATOM 3774 N N . ILE B 1 67 ? -8.164 14.586 -7.387 1 97 67 ILE B N 1
ATOM 3775 C CA . ILE B 1 67 ? -7.293 13.781 -8.242 1 97 67 ILE B CA 1
ATOM 3776 C C . ILE B 1 67 ? -6.395 14.703 -9.07 1 97 67 ILE B C 1
ATOM 3778 O O . ILE B 1 67 ? -5.176 14.508 -9.117 1 97 67 ILE B O 1
ATOM 3782 N N . GLU B 1 68 ? -6.973 15.695 -9.648 1 95.62 68 GLU B N 1
ATOM 3783 C CA . GLU B 1 68 ? -6.219 16.625 -10.477 1 95.62 68 GLU B CA 1
ATOM 3784 C C . GLU B 1 68 ? -5.137 17.344 -9.672 1 95.62 68 GLU B C 1
ATOM 3786 O O . GLU B 1 68 ? -3.99 17.453 -10.117 1 95.62 68 GLU B O 1
ATOM 3791 N N . ASN B 1 69 ? -5.5 17.797 -8.5 1 95.44 69 ASN B N 1
ATOM 3792 C CA . ASN B 1 69 ? -4.539 18.531 -7.68 1 95.44 69 ASN B CA 1
ATOM 3793 C C . ASN B 1 69 ? -3.461 17.609 -7.121 1 95.44 69 ASN B C 1
ATOM 3795 O O . ASN B 1 69 ? -2.324 18.031 -6.906 1 95.44 69 ASN B O 1
ATOM 3799 N N . SER B 1 70 ? -3.787 16.359 -6.898 1 96.56 70 SER B N 1
ATOM 3800 C CA . SER B 1 70 ? -2.777 15.383 -6.496 1 96.56 70 SER B CA 1
ATOM 3801 C C . SER B 1 70 ? -1.76 15.148 -7.605 1 96.56 70 SER B C 1
ATOM 3803 O O . SER B 1 70 ? -0.563 15.016 -7.34 1 96.56 70 SER B O 1
ATOM 3805 N N . TYR B 1 71 ? -2.264 15.094 -8.828 1 96.44 71 TYR B N 1
ATOM 3806 C CA . TYR B 1 71 ? -1.374 15 -9.977 1 96.44 71 TYR B CA 1
ATOM 3807 C C . TYR B 1 71 ? -0.427 16.188 -10.031 1 96.44 71 TYR B C 1
ATOM 3809 O O . TYR B 1 71 ? 0.781 16.031 -10.219 1 96.44 71 TYR B O 1
ATOM 3817 N N . LYS B 1 72 ? -0.972 17.344 -9.82 1 94.5 72 LYS B N 1
ATOM 3818 C CA . LYS B 1 72 ? -0.158 18.547 -9.844 1 94.5 72 LYS B CA 1
ATOM 3819 C C . LYS B 1 72 ? 0.885 18.531 -8.727 1 94.5 72 LYS B C 1
ATOM 3821 O O . LYS B 1 72 ? 2.018 18.984 -8.922 1 94.5 72 LYS B O 1
ATOM 3826 N N . LEU B 1 73 ? 0.459 18.078 -7.574 1 95.06 73 LEU B N 1
ATOM 3827 C CA . LEU B 1 73 ? 1.404 17.938 -6.473 1 95.06 73 LEU B CA 1
ATOM 3828 C C . LEU B 1 73 ? 2.555 17.016 -6.844 1 95.06 73 LEU B C 1
ATOM 3830 O O . LEU B 1 73 ? 3.717 17.312 -6.555 1 95.06 73 LEU B O 1
ATOM 3834 N N . GLY B 1 74 ? 2.215 15.875 -7.5 1 96.25 74 GLY B N 1
ATOM 3835 C CA . GLY B 1 74 ? 3.24 14.961 -7.973 1 96.25 74 GLY B CA 1
ATOM 3836 C C . GLY B 1 74 ? 4.18 15.594 -8.984 1 96.25 74 GLY B C 1
ATOM 3837 O O . GLY B 1 74 ? 5.395 15.406 -8.914 1 96.25 74 GLY B O 1
ATOM 3838 N N . ARG B 1 75 ? 3.668 16.359 -9.906 1 95.25 75 ARG B N 1
ATOM 3839 C CA . ARG B 1 75 ? 4.5 17.047 -10.891 1 95.25 75 ARG B CA 1
ATOM 3840 C C . ARG B 1 75 ? 5.438 18.047 -10.219 1 95.25 75 ARG B C 1
ATOM 3842 O O . ARG B 1 75 ? 6.605 18.156 -10.602 1 95.25 75 ARG B O 1
ATOM 3849 N N . PHE B 1 76 ? 4.891 18.734 -9.25 1 93.88 76 PHE B N 1
ATOM 3850 C CA . PHE B 1 76 ? 5.711 19.672 -8.492 1 93.88 76 PHE B CA 1
ATOM 3851 C C . PHE B 1 76 ? 6.914 18.969 -7.875 1 93.88 76 PHE B C 1
ATOM 3853 O O . PHE B 1 76 ? 8.047 19.422 -8.023 1 93.88 76 PHE B O 1
ATOM 3860 N N . LEU B 1 77 ? 6.672 17.875 -7.211 1 95.81 77 LEU B N 1
ATOM 3861 C CA . LEU B 1 77 ? 7.746 17.094 -6.598 1 95.81 77 LEU B CA 1
ATOM 3862 C C . LEU B 1 77 ? 8.68 16.516 -7.656 1 95.81 77 LEU B C 1
ATOM 3864 O O . LEU B 1 77 ? 9.883 16.391 -7.434 1 95.81 77 LEU B O 1
ATOM 3868 N N . GLY B 1 78 ? 8.078 16.094 -8.82 1 96.75 78 GLY B N 1
ATOM 3869 C CA . GLY B 1 78 ? 8.883 15.594 -9.922 1 96.75 78 GLY B CA 1
ATOM 3870 C C . GLY B 1 78 ? 9.883 16.609 -10.453 1 96.75 78 GLY B C 1
ATOM 3871 O O . GLY B 1 78 ? 11.055 16.297 -10.656 1 96.75 78 GLY B O 1
ATOM 3872 N N . VAL B 1 79 ? 9.445 17.812 -10.648 1 94.75 79 VAL B N 1
ATOM 3873 C CA . VAL B 1 79 ? 10.312 18.891 -11.125 1 94.75 79 VAL B CA 1
ATOM 3874 C C . VAL B 1 79 ? 11.414 19.156 -10.094 1 94.75 79 VAL B C 1
ATOM 3876 O O . VAL B 1 79 ? 12.586 19.281 -10.445 1 94.75 79 VAL B O 1
ATOM 3879 N N . ARG B 1 80 ? 11.102 19.125 -8.883 1 94.81 80 ARG B N 1
ATOM 3880 C CA . ARG B 1 80 ? 12.023 19.516 -7.82 1 94.81 80 ARG B CA 1
ATOM 3881 C C . ARG B 1 80 ? 13.055 18.422 -7.566 1 94.81 80 ARG B C 1
ATOM 3883 O O . ARG B 1 80 ? 14.227 18.703 -7.324 1 94.81 80 ARG B O 1
ATOM 3890 N N . TYR B 1 81 ? 12.609 17.156 -7.66 1 97.5 81 TYR B N 1
ATOM 3891 C CA . TYR B 1 81 ? 13.5 16.125 -7.145 1 97.5 81 TYR B CA 1
ATOM 3892 C C . TYR B 1 81 ? 13.914 15.156 -8.25 1 97.5 81 TYR B C 1
ATOM 3894 O O . TYR B 1 81 ? 14.945 14.492 -8.148 1 97.5 81 TYR B O 1
ATOM 3902 N N . VAL B 1 82 ? 13.109 14.977 -9.297 1 98 82 VAL B N 1
ATOM 3903 C CA . VAL B 1 82 ? 13.445 14.039 -10.359 1 98 82 VAL B CA 1
ATOM 3904 C C . VAL B 1 82 ? 14.109 14.781 -11.516 1 98 82 VAL B C 1
ATOM 3906 O O . VAL B 1 82 ? 15.25 14.477 -11.883 1 98 82 VAL B O 1
ATOM 3909 N N . ASP B 1 83 ? 13.492 15.852 -12.016 1 97.31 83 ASP B N 1
ATOM 3910 C CA . ASP B 1 83 ? 14.016 16.609 -13.148 1 97.31 83 ASP B CA 1
ATOM 3911 C C . ASP B 1 83 ? 15.336 17.281 -12.789 1 97.31 83 ASP B C 1
ATOM 3913 O O . ASP B 1 83 ? 16.188 17.5 -13.656 1 97.31 83 ASP B O 1
ATOM 3917 N N . SER B 1 84 ? 15.562 17.562 -11.539 1 96.06 84 SER B N 1
ATOM 3918 C CA . SER B 1 84 ? 16.781 18.219 -11.062 1 96.06 84 SER B CA 1
ATOM 3919 C C . SER B 1 84 ? 17.953 17.25 -11.023 1 96.06 84 SER B C 1
ATOM 3921 O O . SER B 1 84 ? 19.109 17.672 -10.938 1 96.06 84 SER B O 1
ATOM 3923 N N . GLY B 1 85 ? 17.641 15.961 -10.969 1 96.94 85 GLY B N 1
ATOM 3924 C CA . GLY B 1 85 ? 18.672 14.945 -10.922 1 96.94 85 GLY B CA 1
ATOM 3925 C C . GLY B 1 85 ? 18.969 14.445 -9.516 1 96.94 85 GLY B C 1
ATOM 3926 O O . GLY B 1 85 ? 19.844 13.602 -9.32 1 96.94 85 GLY B O 1
ATOM 3927 N N . PHE B 1 86 ? 18.25 14.953 -8.508 1 97.81 86 PHE B N 1
ATOM 3928 C CA . PHE B 1 86 ? 18.406 14.469 -7.145 1 97.81 86 PHE B CA 1
ATOM 3929 C C . PHE B 1 86 ? 18.047 12.992 -7.047 1 97.81 86 PHE B C 1
ATOM 3931 O O . PHE B 1 86 ? 18.766 12.203 -6.438 1 97.81 86 PHE B O 1
ATOM 3938 N N . LEU B 1 87 ? 16.875 12.664 -7.641 1 98 87 LEU B N 1
ATOM 3939 C CA . LEU B 1 87 ? 16.453 11.273 -7.797 1 98 87 LEU B CA 1
ATOM 3940 C C . LEU B 1 87 ? 16.703 10.789 -9.219 1 98 87 LEU B C 1
ATOM 3942 O O . LEU B 1 87 ? 16.672 11.586 -10.164 1 98 87 LEU B O 1
ATOM 3946 N N . ASN B 1 88 ? 16.953 9.477 -9.32 1 97.06 88 ASN B N 1
ATOM 3947 C CA . ASN B 1 88 ? 17.172 8.898 -10.641 1 97.06 88 ASN B CA 1
ATOM 3948 C C . ASN B 1 88 ? 15.906 8.938 -11.484 1 97.06 88 ASN B C 1
ATOM 3950 O O . ASN B 1 88 ? 14.828 8.57 -11.016 1 97.06 88 ASN B O 1
ATOM 3954 N N . LYS B 1 89 ? 16.062 9.328 -12.719 1 97.25 89 LYS B N 1
ATOM 3955 C CA . LYS B 1 89 ? 14.922 9.523 -13.617 1 97.25 89 LYS B CA 1
ATOM 3956 C C . LYS B 1 89 ? 14.273 8.195 -13.977 1 97.25 89 LYS B C 1
ATOM 3958 O O . LYS B 1 89 ? 13.133 8.156 -14.445 1 97.25 89 LYS B O 1
ATOM 3963 N N . LYS B 1 90 ? 14.961 7.078 -13.789 1 96 90 LYS B N 1
ATOM 3964 C CA . LYS B 1 90 ? 14.461 5.762 -14.172 1 96 90 LYS B CA 1
ATOM 3965 C C . LYS B 1 90 ? 13.703 5.105 -13.016 1 96 90 LYS B C 1
ATOM 3967 O O . LYS B 1 90 ? 13.281 3.953 -13.125 1 96 90 LYS B O 1
ATOM 3972 N N . LEU B 1 9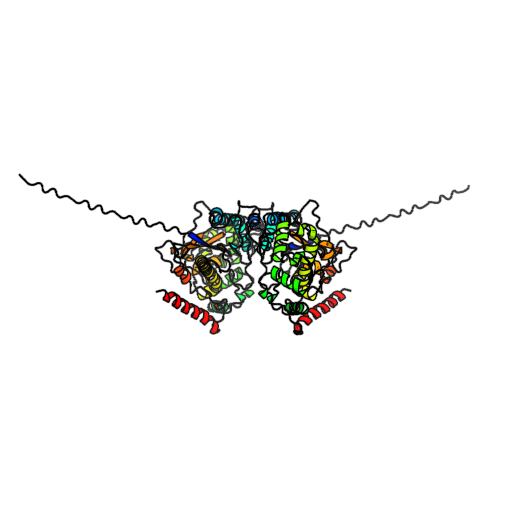1 ? 13.484 5.852 -11.914 1 97.06 91 LEU B N 1
ATOM 3973 C CA . LEU B 1 91 ? 12.789 5.383 -10.719 1 97.06 91 LEU B CA 1
ATOM 3974 C C . LEU B 1 91 ? 13.531 4.211 -10.086 1 97.06 91 LEU B C 1
ATOM 3976 O O . LEU B 1 91 ? 13.102 3.061 -10.203 1 97.06 91 LEU B O 1
ATOM 3980 N N . ILE B 1 92 ? 14.562 4.43 -9.398 1 96.19 92 ILE B N 1
ATOM 3981 C CA . ILE B 1 92 ? 15.203 3.451 -8.531 1 96.19 92 ILE B CA 1
ATOM 3982 C C . ILE B 1 92 ? 14.453 3.365 -7.207 1 96.19 92 ILE B C 1
ATOM 3984 O O . ILE B 1 92 ? 14.57 4.25 -6.355 1 96.19 92 ILE B O 1
ATOM 3988 N N . CYS B 1 93 ? 13.703 2.318 -7.031 1 94.62 93 CYS B N 1
ATOM 3989 C CA . CYS B 1 93 ? 12.789 2.189 -5.902 1 94.62 93 CYS B CA 1
ATOM 3990 C C . CYS B 1 93 ? 13.531 2.316 -4.578 1 94.62 93 CYS B C 1
ATOM 3992 O O . CYS B 1 93 ? 12.992 2.859 -3.611 1 94.62 93 CYS B O 1
ATOM 3994 N N . LYS B 1 94 ? 14.75 1.869 -4.52 1 93.88 94 LYS B N 1
ATOM 3995 C CA . LYS B 1 94 ? 15.516 1.86 -3.275 1 93.88 94 LYS B CA 1
ATOM 3996 C C . LYS B 1 94 ? 15.875 3.279 -2.842 1 93.88 94 LYS B C 1
ATOM 3998 O O . LYS B 1 94 ? 16.25 3.504 -1.69 1 93.88 94 LYS B O 1
ATOM 4003 N N . GLU B 1 95 ? 15.75 4.238 -3.713 1 96.25 95 GLU B N 1
ATOM 4004 C CA . GLU B 1 95 ? 16.031 5.633 -3.379 1 96.25 95 GLU B CA 1
ATOM 4005 C C . GLU B 1 95 ? 14.867 6.273 -2.643 1 96.25 95 GLU B C 1
ATOM 4007 O O . GLU B 1 95 ? 15.016 7.344 -2.049 1 96.25 95 GLU B O 1
ATOM 4012 N N . MET B 1 96 ? 13.789 5.617 -2.717 1 96.81 96 MET B N 1
ATOM 4013 C CA . MET B 1 96 ? 12.57 6.266 -2.248 1 96.81 96 MET B CA 1
ATOM 4014 C C . MET B 1 96 ? 11.828 5.379 -1.25 1 96.81 96 MET B C 1
ATOM 4016 O O . MET B 1 96 ? 12.016 4.16 -1.237 1 96.81 96 MET B O 1
ATOM 4020 N N . TYR B 1 97 ? 11.062 5.992 -0.449 1 97.06 97 TYR B N 1
ATOM 4021 C CA . TYR B 1 97 ? 10.156 5.336 0.487 1 97.06 97 TYR B CA 1
ATOM 4022 C C . TYR B 1 97 ? 8.844 6.102 0.594 1 97.06 97 TYR B C 1
ATOM 4024 O O . TYR B 1 97 ? 8.828 7.273 0.977 1 97.06 97 TYR B O 1
ATOM 4032 N N . PHE B 1 98 ? 7.754 5.469 0.193 1 98.12 98 PHE B N 1
ATOM 4033 C CA . PHE B 1 98 ? 6.41 6.016 0.325 1 98.12 98 PHE B CA 1
ATOM 4034 C C . PHE B 1 98 ? 5.586 5.191 1.308 1 98.12 98 PHE B C 1
ATOM 4036 O O . PHE B 1 98 ? 5.539 3.963 1.211 1 98.12 98 PHE B O 1
ATOM 4043 N N . ARG B 1 99 ? 4.961 5.824 2.211 1 97.56 99 ARG B N 1
ATOM 4044 C CA . ARG B 1 99 ? 4.031 5.176 3.135 1 97.56 99 ARG B CA 1
ATOM 4045 C C . ARG B 1 99 ? 2.754 5.996 3.289 1 97.56 99 ARG B C 1
ATOM 4047 O O . ARG B 1 99 ? 2.807 7.219 3.404 1 97.56 99 ARG B O 1
ATOM 4054 N N . SER B 1 100 ? 1.614 5.316 3.254 1 98.31 100 SER B N 1
ATOM 4055 C CA . SER B 1 100 ? 0.321 5.98 3.387 1 98.31 100 SER B CA 1
ATOM 4056 C C . SER B 1 100 ? -0.47 5.422 4.562 1 98.31 100 SER B C 1
ATOM 4058 O O . SER B 1 100 ? -0.35 4.238 4.895 1 98.31 100 SER B O 1
ATOM 4060 N N . VAL B 1 101 ? -1.217 6.324 5.16 1 97 101 VAL B N 1
ATOM 4061 C CA . VAL B 1 101 ? -2.227 5.828 6.086 1 97 101 VAL B CA 1
ATOM 4062 C C . VAL B 1 101 ? -3.223 4.941 5.344 1 97 101 VAL B C 1
ATOM 4064 O O . VAL B 1 101 ? -3.42 5.098 4.137 1 97 101 VAL B O 1
ATOM 4067 N N . LYS B 1 102 ? -3.814 4.016 6.031 1 94.44 102 LYS B N 1
ATOM 4068 C CA . LYS B 1 102 ? -4.695 3.006 5.449 1 94.44 102 LYS B CA 1
ATOM 4069 C C . LYS B 1 102 ? -6.074 3.588 5.145 1 94.44 102 LYS B C 1
ATOM 4071 O O . LYS B 1 102 ? -7.082 3.125 5.684 1 94.44 102 LYS B O 1
ATOM 4076 N N . LEU B 1 103 ? -6.191 4.527 4.324 1 95.62 103 LEU B N 1
ATOM 4077 C CA . LEU B 1 103 ? -7.395 5.152 3.783 1 95.62 103 LEU B CA 1
ATOM 4078 C C . LEU B 1 103 ? -7.328 5.238 2.264 1 95.62 103 LEU B C 1
ATOM 4080 O O . LEU B 1 103 ? -6.297 5.625 1.704 1 95.62 103 LEU B O 1
ATOM 4084 N N . SER B 1 104 ? -8.406 4.906 1.632 1 96.81 104 SER B N 1
ATOM 4085 C CA . SER B 1 104 ? -8.422 4.855 0.173 1 96.81 104 SER B CA 1
ATOM 4086 C C . SER B 1 104 ? -8.023 6.195 -0.433 1 96.81 104 SER B C 1
ATOM 4088 O O . SER B 1 104 ? -7.238 6.242 -1.384 1 96.81 104 SER B O 1
ATOM 4090 N N . ARG B 1 105 ? -8.523 7.277 0.101 1 97.88 105 ARG B N 1
ATOM 4091 C CA . ARG B 1 105 ? -8.234 8.602 -0.442 1 97.88 105 ARG B CA 1
ATOM 4092 C C . ARG B 1 105 ? -6.758 8.945 -0.293 1 97.88 105 ARG B C 1
ATOM 4094 O O . ARG B 1 105 ? -6.176 9.602 -1.16 1 97.88 105 ARG B O 1
ATOM 4101 N N . CYS B 1 106 ? -6.121 8.531 0.78 1 98.38 106 CYS B N 1
ATOM 4102 C CA . CYS B 1 106 ? -4.707 8.805 0.997 1 98.38 106 CYS B CA 1
ATOM 4103 C C . CYS B 1 106 ? -3.84 7.895 0.132 1 98.38 106 CYS B C 1
ATOM 4105 O O . CYS B 1 106 ? -2.848 8.344 -0.446 1 98.38 106 CYS B O 1
ATOM 4107 N N . LEU B 1 107 ? -4.223 6.637 0.026 1 98.62 107 LEU B N 1
ATOM 4108 C CA . LEU B 1 107 ? -3.506 5.688 -0.819 1 98.62 107 LEU B CA 1
ATOM 4109 C C . LEU B 1 107 ? -3.557 6.113 -2.281 1 98.62 107 LEU B C 1
ATOM 4111 O O . LEU B 1 107 ? -2.539 6.09 -2.977 1 98.62 107 LEU B O 1
ATOM 4115 N N . MET B 1 108 ? -4.734 6.477 -2.729 1 98.62 108 MET B N 1
ATOM 4116 C CA . MET B 1 108 ? -4.867 6.934 -4.109 1 98.62 108 MET B CA 1
ATOM 4117 C C . MET B 1 108 ? -4.051 8.195 -4.348 1 98.62 108 MET B C 1
ATOM 4119 O O . MET B 1 108 ? -3.369 8.312 -5.367 1 98.62 108 MET B O 1
ATOM 4123 N N . THR B 1 109 ? -4.094 9.117 -3.379 1 98.44 109 THR B N 1
ATOM 4124 C CA . THR B 1 109 ? -3.305 10.336 -3.504 1 98.44 109 THR B CA 1
ATOM 4125 C C . THR B 1 109 ? -1.818 10.008 -3.615 1 98.44 109 THR B C 1
ATOM 4127 O O . THR B 1 109 ? -1.123 10.539 -4.484 1 98.44 109 THR B O 1
ATOM 4130 N N . ALA B 1 110 ? -1.359 9.141 -2.746 1 98.81 110 ALA B N 1
ATOM 4131 C CA . ALA B 1 110 ? 0.048 8.758 -2.773 1 98.81 110 ALA B CA 1
ATOM 4132 C C . ALA B 1 110 ? 0.424 8.148 -4.121 1 98.81 110 ALA B C 1
ATOM 4134 O O . ALA B 1 110 ? 1.486 8.445 -4.672 1 98.81 110 ALA B O 1
ATOM 4135 N N . ALA B 1 111 ? -0.436 7.293 -4.641 1 98.69 111 ALA B N 1
ATOM 4136 C CA . ALA B 1 111 ? -0.181 6.637 -5.922 1 98.69 111 ALA B CA 1
ATOM 4137 C C . ALA B 1 111 ? -0.113 7.656 -7.055 1 98.69 111 ALA B C 1
ATOM 4139 O O . ALA B 1 111 ? 0.772 7.586 -7.91 1 98.69 111 ALA B O 1
ATOM 4140 N N . ILE B 1 112 ? -1.019 8.609 -7.062 1 98.25 112 ILE B N 1
ATOM 4141 C CA . ILE B 1 112 ? -1.054 9.641 -8.094 1 98.25 112 ILE B CA 1
ATOM 4142 C C . ILE B 1 112 ? 0.212 10.492 -8.016 1 98.25 112 ILE B C 1
ATOM 4144 O O . ILE B 1 112 ? 0.873 10.734 -9.023 1 98.25 112 ILE B O 1
ATOM 4148 N N . VAL B 1 113 ? 0.509 10.898 -6.789 1 97.94 113 VAL B N 1
ATOM 4149 C CA . VAL B 1 113 ? 1.682 11.742 -6.582 1 97.94 113 VAL B CA 1
ATOM 4150 C C . VAL B 1 113 ? 2.936 11.008 -7.047 1 97.94 113 VAL B C 1
ATOM 4152 O O . VAL B 1 113 ? 3.729 11.547 -7.824 1 97.94 113 VAL B O 1
ATOM 4155 N N . GLY B 1 114 ? 3.104 9.781 -6.641 1 98.31 114 GLY B N 1
ATOM 4156 C CA . GLY B 1 114 ? 4.273 9 -7.012 1 98.31 114 GLY B CA 1
ATOM 4157 C C . GLY B 1 114 ? 4.418 8.812 -8.508 1 98.31 114 GLY B C 1
ATOM 4158 O O . GLY B 1 114 ? 5.52 8.914 -9.055 1 98.31 114 GLY B O 1
ATOM 4159 N N . SER B 1 115 ? 3.342 8.5 -9.141 1 97.88 115 SER B N 1
ATOM 4160 C CA . SER B 1 115 ? 3.371 8.305 -10.586 1 97.88 115 SER B CA 1
ATOM 4161 C C . SER B 1 115 ? 3.68 9.609 -11.312 1 97.88 115 SER B C 1
ATOM 4163 O O . SER B 1 115 ? 4.496 9.625 -12.242 1 97.88 115 SER B O 1
ATOM 4165 N N . ALA B 1 116 ? 3.086 10.688 -10.891 1 97.31 116 ALA B N 1
ATOM 4166 C CA . ALA B 1 116 ? 3.23 11.977 -11.547 1 97.31 116 ALA B CA 1
ATOM 4167 C C . ALA B 1 116 ? 4.648 12.516 -11.391 1 97.31 116 ALA B C 1
ATOM 4169 O O . ALA B 1 116 ? 5.125 13.289 -12.227 1 97.31 116 ALA B O 1
ATOM 4170 N N . MET B 1 117 ? 5.34 12.172 -10.352 1 97.56 117 MET B N 1
ATOM 4171 C CA . MET B 1 117 ? 6.723 12.594 -10.141 1 97.56 117 MET B CA 1
ATOM 4172 C C . MET B 1 117 ? 7.598 12.188 -11.32 1 97.56 117 MET B C 1
ATOM 4174 O O . MET B 1 117 ? 8.578 12.859 -11.633 1 97.56 117 MET B O 1
ATOM 4178 N N . PHE B 1 118 ? 7.281 11.109 -11.969 1 98.06 118 PHE B N 1
ATOM 4179 C CA . PHE B 1 118 ? 8.164 10.539 -12.977 1 98.06 118 PHE B CA 1
ATOM 4180 C C . PHE B 1 118 ? 7.559 10.672 -14.367 1 98.06 118 PHE B C 1
ATOM 4182 O O . PHE B 1 118 ? 8.039 10.047 -15.32 1 98.06 118 PHE B O 1
ATOM 4189 N N . GLU B 1 119 ? 6.457 11.406 -14.438 1 95.69 119 GLU B N 1
ATOM 4190 C CA . GLU B 1 119 ? 5.871 11.641 -15.75 1 95.69 119 GLU B CA 1
ATOM 4191 C C . GLU B 1 119 ? 6.898 12.219 -16.719 1 95.69 119 GLU B C 1
ATOM 4193 O O . GLU B 1 119 ? 7.633 13.148 -16.375 1 95.69 119 GLU B O 1
ATOM 4198 N N . GLY B 1 120 ? 6.977 11.633 -17.891 1 96.06 120 GLY B N 1
ATOM 4199 C CA . GLY B 1 120 ? 7.898 12.117 -18.906 1 96.06 120 GLY B CA 1
ATOM 4200 C C . GLY B 1 120 ? 9.195 11.336 -18.953 1 96.06 120 GLY B C 1
ATOM 4201 O O . GLY B 1 120 ? 10.016 11.531 -19.859 1 96.06 120 GLY B O 1
ATOM 4202 N N . HIS B 1 121 ? 9.414 10.438 -18.031 1 96.75 121 HIS B N 1
ATOM 4203 C CA . HIS B 1 121 ? 10.688 9.727 -17.953 1 96.75 121 HIS B CA 1
ATOM 4204 C C . HIS B 1 121 ? 10.508 8.242 -18.234 1 96.75 121 HIS B C 1
ATOM 4206 O O . HIS B 1 121 ? 11.484 7.488 -18.25 1 96.75 121 HIS B O 1
ATOM 4212 N N . GLY B 1 122 ? 9.344 7.82 -18.5 1 93.31 122 GLY B N 1
ATOM 4213 C CA . GLY B 1 122 ? 8.953 6.449 -18.797 1 93.31 122 GLY B CA 1
ATOM 4214 C C . GLY B 1 122 ? 7.453 6.227 -18.734 1 93.31 122 GLY B C 1
ATOM 4215 O O . GLY B 1 122 ? 6.73 7.02 -18.125 1 93.31 122 GLY B O 1
ATOM 4216 N N . LYS B 1 123 ? 7.062 5.129 -19.297 1 92.94 123 LYS B N 1
ATOM 4217 C CA . LYS B 1 123 ? 5.637 4.82 -19.297 1 92.94 123 LYS B CA 1
ATOM 4218 C C . LYS B 1 123 ? 5.262 3.977 -18.078 1 92.94 123 LYS B C 1
ATOM 4220 O O . LYS B 1 123 ? 5.988 3.051 -17.719 1 92.94 123 LYS B O 1
ATOM 4225 N N . ASN B 1 124 ? 4.184 4.336 -17.422 1 95.75 124 ASN B N 1
ATOM 4226 C CA . ASN B 1 124 ? 3.541 3.564 -16.359 1 95.75 124 ASN B CA 1
ATOM 4227 C C . ASN B 1 124 ? 4.48 3.332 -15.188 1 95.75 124 ASN B C 1
ATOM 4229 O O . ASN B 1 124 ? 4.535 2.23 -14.641 1 95.75 124 ASN B O 1
ATOM 4233 N N . LEU B 1 125 ? 5.355 4.332 -14.938 1 97.25 125 LEU B N 1
ATOM 4234 C CA . LEU B 1 125 ? 6.188 4.258 -13.742 1 97.25 125 LEU B CA 1
ATOM 4235 C C . LEU B 1 125 ? 5.383 4.605 -12.492 1 97.25 125 LEU B C 1
ATOM 4237 O O . LEU B 1 125 ? 4.812 5.695 -12.406 1 97.25 125 LEU B O 1
ATOM 4241 N N . HIS B 1 126 ? 5.273 3.658 -11.586 1 97.56 126 HIS B N 1
ATOM 4242 C CA . HIS B 1 126 ? 4.559 3.836 -10.328 1 97.56 126 HIS B CA 1
ATOM 4243 C C . HIS B 1 126 ? 5.484 3.611 -9.133 1 97.56 126 HIS B C 1
ATOM 4245 O O . HIS B 1 126 ? 6.152 2.578 -9.047 1 97.56 126 HIS B O 1
ATOM 4251 N N . VAL B 1 127 ? 5.539 4.57 -8.266 1 98.06 127 VAL B N 1
ATOM 4252 C CA . VAL B 1 127 ? 6.305 4.398 -7.039 1 98.06 127 VAL B CA 1
ATOM 4253 C C . VAL B 1 127 ? 5.59 3.412 -6.117 1 98.06 127 VAL B C 1
ATOM 4255 O O . VAL B 1 127 ? 4.383 3.525 -5.895 1 98.06 127 VAL B O 1
ATOM 4258 N N . PRO B 1 128 ? 6.297 2.408 -5.652 1 98 128 PRO B N 1
ATOM 4259 C CA . PRO B 1 128 ? 5.66 1.54 -4.656 1 98 128 PRO B CA 1
ATOM 4260 C C . PRO B 1 128 ? 5.223 2.297 -3.406 1 98 128 PRO B C 1
ATOM 4262 O O . PRO B 1 128 ? 6.023 3.012 -2.801 1 98 128 PRO B O 1
ATOM 4265 N N . VAL B 1 129 ? 3.977 2.135 -3.02 1 98.44 129 VAL B N 1
ATOM 4266 C CA . VAL B 1 129 ? 3.432 2.781 -1.83 1 98.44 129 VAL B CA 1
ATOM 4267 C C . VAL B 1 129 ? 3.111 1.728 -0.771 1 98.44 129 VAL B C 1
ATOM 4269 O O . VAL B 1 129 ? 2.299 0.83 -1.006 1 98.44 129 VAL B O 1
ATOM 4272 N N . LEU B 1 130 ? 3.756 1.823 0.353 1 97.62 130 LEU B N 1
ATOM 4273 C CA . LEU B 1 130 ? 3.449 0.957 1.485 1 97.62 130 LEU B CA 1
ATOM 4274 C C . LEU B 1 130 ? 2.252 1.486 2.266 1 97.62 130 LEU B C 1
ATOM 4276 O O . LEU B 1 130 ? 2.043 2.699 2.344 1 97.62 130 LEU B O 1
ATOM 4280 N N . THR B 1 131 ? 1.48 0.582 2.822 1 96.94 131 THR B N 1
ATOM 4281 C CA . THR B 1 131 ? 0.379 0.937 3.711 1 96.94 131 THR B CA 1
ATOM 4282 C C . THR B 1 131 ? 0.813 0.853 5.172 1 96.94 131 THR B C 1
ATOM 4284 O O . THR B 1 131 ? 1.513 -0.083 5.562 1 96.94 131 THR B O 1
ATOM 4287 N N . GLU B 1 132 ? 0.405 1.796 5.867 1 93.25 132 GLU B N 1
ATOM 4288 C CA . GLU B 1 132 ? 0.665 1.717 7.301 1 93.25 132 GLU B CA 1
ATOM 4289 C C . GLU B 1 132 ? 0.104 0.427 7.895 1 93.25 132 GLU B C 1
ATOM 4291 O O . GLU B 1 132 ? -1.002 0.007 7.547 1 93.25 132 GLU B O 1
ATOM 4296 N N . GLU B 1 133 ? 0.831 -0.183 8.797 1 85.69 133 GLU B N 1
ATOM 4297 C CA . GLU B 1 133 ? 0.404 -1.423 9.438 1 85.69 133 GLU B CA 1
ATOM 4298 C C . GLU B 1 133 ? -0.561 -1.146 10.586 1 85.69 133 GLU B C 1
ATOM 4300 O O . GLU B 1 133 ? -0.56 -0.053 11.156 1 85.69 133 GLU B O 1
ATOM 4305 N N . THR B 1 134 ? -1.251 -2.182 10.844 1 79.19 134 THR B N 1
ATOM 4306 C CA . THR B 1 134 ? -2.139 -2.072 11.992 1 79.19 134 THR B CA 1
ATOM 4307 C C . THR B 1 134 ? -1.339 -1.867 13.273 1 79.19 134 THR B C 1
ATOM 4309 O O . THR B 1 134 ? -0.315 -2.521 13.484 1 79.19 134 THR B O 1
ATOM 4312 N N . ASN B 1 135 ? -1.658 -0.893 14.031 1 73.19 135 ASN B N 1
ATOM 4313 C CA . ASN B 1 135 ? -1.092 -0.599 15.344 1 73.19 135 ASN B CA 1
ATOM 4314 C C . ASN B 1 135 ? 0.294 0.03 15.227 1 73.19 135 ASN B C 1
ATOM 4316 O O . ASN B 1 135 ? 1.035 0.095 16.203 1 73.19 135 ASN B O 1
ATOM 4320 N N . GLU B 1 136 ? 0.657 0.306 14.039 1 79.94 136 GLU B N 1
ATOM 4321 C CA . GLU B 1 136 ? 1.925 1.008 13.867 1 79.94 136 GLU B CA 1
ATOM 4322 C C . GLU B 1 136 ? 1.857 2.42 14.438 1 79.94 136 GLU B C 1
ATOM 4324 O O . GLU B 1 136 ? 2.867 2.961 14.898 1 79.94 136 GLU B O 1
ATOM 4329 N N . ASN B 1 137 ? 0.721 3.074 14.461 1 76.94 137 ASN B N 1
ATOM 4330 C CA . ASN B 1 137 ? 0.454 4.414 14.984 1 76.94 137 ASN B CA 1
ATOM 4331 C C . ASN B 1 137 ? 1.444 5.434 14.43 1 76.94 137 ASN B C 1
ATOM 4333 O O . ASN B 1 137 ? 1.979 6.254 15.18 1 76.94 137 ASN B O 1
ATOM 4337 N N . LEU B 1 138 ? 1.741 5.266 13.188 1 86.31 138 LEU B N 1
ATOM 4338 C CA . LEU B 1 138 ? 2.672 6.172 12.531 1 86.31 138 LEU B CA 1
ATOM 4339 C C . LEU B 1 138 ? 1.927 7.34 11.883 1 86.31 138 LEU B C 1
ATOM 4341 O O . LEU B 1 138 ? 2.223 8.5 12.164 1 86.31 138 LEU B O 1
ATOM 4345 N N . LEU B 1 139 ? 0.982 7.016 11.055 1 87.31 139 LEU B N 1
ATOM 4346 C CA . LEU B 1 139 ? 0.247 8.031 10.312 1 87.31 139 LEU B CA 1
ATOM 4347 C C . LEU B 1 139 ? -1.204 8.102 10.773 1 87.31 139 LEU B C 1
ATOM 4349 O O . LEU B 1 139 ? -2.033 8.758 10.133 1 87.31 139 LEU B O 1
ATOM 4353 N N . ASN B 1 140 ? -1.449 7.273 11.695 1 79.44 140 ASN B N 1
ATOM 4354 C CA . ASN B 1 140 ? -2.748 7.246 12.359 1 79.44 140 ASN B CA 1
ATOM 4355 C C . ASN B 1 140 ? -2.621 6.855 13.828 1 79.44 140 ASN B C 1
ATOM 4357 O O . ASN B 1 140 ? -1.539 6.477 14.281 1 79.44 140 ASN B O 1
ATOM 4361 N N . TYR B 1 141 ? -3.643 7.168 14.523 1 78.31 141 TYR B N 1
ATOM 4362 C CA . TYR B 1 141 ? -3.641 6.887 15.961 1 78.31 141 TYR B CA 1
ATOM 4363 C C . TYR B 1 141 ? -4.902 6.137 16.375 1 78.31 141 TYR B C 1
ATOM 4365 O O . TYR B 1 141 ? -6.008 6.492 15.953 1 78.31 141 TYR B O 1
ATOM 4373 N N . ASP B 1 142 ? -4.605 5.02 17.047 1 71.19 142 ASP B N 1
ATOM 4374 C CA . ASP B 1 142 ? -5.742 4.25 17.547 1 71.19 142 ASP B CA 1
ATOM 4375 C C . ASP B 1 142 ? -6.129 4.691 18.953 1 71.19 142 ASP B C 1
ATOM 4377 O O . ASP B 1 142 ? -5.492 4.289 19.938 1 71.19 142 ASP B O 1
ATOM 4381 N N . MET B 1 143 ? -7.16 5.406 19.062 1 70.69 143 MET B N 1
ATOM 4382 C CA . MET B 1 143 ? -7.602 5.953 20.344 1 70.69 143 MET B CA 1
ATOM 4383 C C . MET B 1 143 ? -8.133 4.848 21.25 1 70.69 143 MET B C 1
ATOM 4385 O O . MET B 1 143 ? -8.164 5 22.484 1 70.69 143 MET B O 1
ATOM 4389 N N . HIS B 1 144 ? -8.383 3.691 20.688 1 68.88 144 HIS B N 1
ATOM 4390 C CA . HIS B 1 144 ? -9.047 2.631 21.438 1 68.88 144 HIS B CA 1
ATOM 4391 C C . HIS B 1 144 ? -8.07 1.931 22.375 1 68.88 144 HIS B C 1
ATOM 4393 O O . HIS B 1 144 ? -8.477 1.399 23.422 1 68.88 144 HIS B O 1
ATOM 4399 N N . SER B 1 145 ? -6.957 2.072 22.078 1 73.81 145 SER B N 1
ATOM 4400 C CA . SER B 1 145 ? -6.012 1.234 22.812 1 73.81 145 SER B CA 1
ATOM 4401 C C . SER B 1 145 ? -5.18 2.062 23.781 1 73.81 145 SER B C 1
ATOM 4403 O O . SER B 1 145 ? -4.348 1.521 24.516 1 73.81 145 SER B O 1
ATOM 4405 N N . CYS B 1 146 ? -5.543 3.385 23.891 1 84.88 146 CYS B N 1
ATOM 4406 C CA . CYS B 1 146 ? -4.699 4.238 24.719 1 84.88 146 CYS B CA 1
ATOM 4407 C C . CYS B 1 146 ? -5.418 4.629 26.016 1 84.88 146 CYS B C 1
ATOM 4409 O O . CYS B 1 146 ? -6.23 5.559 26.016 1 84.88 146 CYS B O 1
ATOM 4411 N N . VAL B 1 147 ? -5.043 4.059 27.109 1 86.19 147 VAL B N 1
ATOM 4412 C CA . VAL B 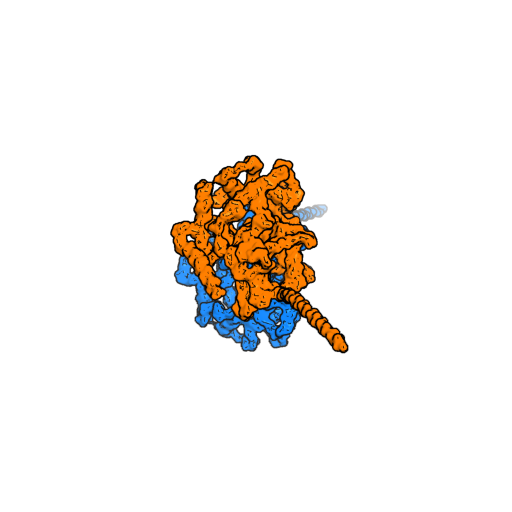1 147 ? -5.668 4.27 28.406 1 86.19 147 VAL B CA 1
ATOM 4413 C C . VAL B 1 147 ? -5.465 5.719 28.859 1 86.19 147 VAL B C 1
ATOM 4415 O O . VAL B 1 147 ? -6.383 6.344 29.391 1 86.19 147 VAL B O 1
ATOM 4418 N N . ARG B 1 148 ? -4.348 6.188 28.656 1 88.88 148 ARG B N 1
ATOM 4419 C CA . ARG B 1 148 ? -4.016 7.539 29.094 1 88.88 148 ARG B CA 1
ATOM 4420 C C . ARG B 1 148 ? -4.879 8.578 28.391 1 88.88 148 ARG B C 1
ATOM 4422 O O . ARG B 1 148 ? -5.262 9.586 28.984 1 88.88 148 ARG B O 1
ATOM 4429 N N . GLU B 1 149 ? -5.145 8.383 27.125 1 88.62 149 GLU B N 1
ATOM 4430 C CA . GLU B 1 149 ? -5.996 9.312 26.391 1 88.62 149 GLU B CA 1
ATOM 4431 C C . GLU B 1 149 ? -7.402 9.359 26.984 1 88.62 149 GLU B C 1
ATOM 4433 O O . GLU B 1 149 ? -8 10.43 27.094 1 88.62 149 GLU B O 1
ATOM 4438 N N . LYS B 1 150 ? -7.852 8.227 27.312 1 88.31 150 LYS B N 1
ATOM 4439 C CA . LYS B 1 150 ? -9.164 8.164 27.953 1 88.31 150 LYS B CA 1
ATOM 4440 C C . LYS B 1 150 ? -9.172 8.953 29.266 1 88.31 150 LYS B C 1
ATOM 4442 O O . LYS B 1 150 ? -10.109 9.711 29.531 1 88.31 150 LYS B O 1
ATOM 4447 N N . GLU B 1 151 ? -8.195 8.797 29.984 1 90.19 151 GLU B N 1
ATOM 4448 C CA . GLU B 1 151 ? -8.094 9.5 31.266 1 90.19 151 GLU B CA 1
ATOM 4449 C C . GLU B 1 151 ? -8.07 11.016 31.062 1 90.19 151 GLU B C 1
ATOM 4451 O O . GLU B 1 151 ? -8.773 11.75 31.75 1 90.19 151 GLU B O 1
ATOM 4456 N N . LEU B 1 152 ? -7.27 11.438 30.125 1 90.44 152 LEU B N 1
ATOM 4457 C CA . LEU B 1 152 ? -7.137 12.867 29.859 1 90.44 152 LEU B CA 1
ATOM 4458 C C . LEU B 1 152 ? -8.453 13.453 29.375 1 90.44 152 LEU B C 1
ATOM 4460 O O . LEU B 1 152 ? -8.812 14.578 29.75 1 90.44 152 LEU B O 1
ATOM 4464 N N . LEU B 1 153 ? -9.133 12.688 28.562 1 90.31 153 LEU B N 1
ATOM 4465 C CA . LEU B 1 153 ? -10.422 13.148 28.062 1 90.31 153 LEU B CA 1
ATOM 4466 C C . LEU B 1 153 ? -11.445 13.227 29.188 1 90.31 153 LEU B C 1
ATOM 4468 O O . LEU B 1 153 ? -12.227 14.172 29.266 1 90.31 153 LEU B O 1
ATOM 4472 N N . GLN B 1 154 ? -11.414 12.289 30.062 1 91.31 154 GLN B N 1
ATOM 4473 C CA . GLN B 1 154 ? -12.383 12.203 31.156 1 91.31 154 GLN B CA 1
ATOM 4474 C C . GLN B 1 154 ? -12.164 13.312 32.188 1 91.31 154 GLN B C 1
ATOM 4476 O O . GLN B 1 154 ? -13.078 13.672 32.906 1 91.31 154 GLN B O 1
ATOM 4481 N N . GLU B 1 155 ? -10.977 13.805 32.219 1 91.75 155 GLU B N 1
ATOM 4482 C CA . GLU B 1 155 ? -10.695 14.938 33.094 1 91.75 155 GLU B CA 1
ATOM 4483 C C . GLU B 1 155 ? -11.562 16.141 32.719 1 91.75 155 GLU B C 1
ATOM 4485 O O . GLU B 1 155 ? -11.938 16.922 33.594 1 91.75 155 GLU B O 1
ATOM 4490 N N . ILE B 1 156 ? -11.852 16.266 31.547 1 92.56 156 ILE B N 1
ATOM 4491 C CA . ILE B 1 156 ? -12.602 17.422 31.078 1 92.56 156 ILE B CA 1
ATOM 4492 C C . ILE B 1 156 ? -14.031 17 30.719 1 92.56 156 ILE B C 1
ATOM 4494 O O . ILE B 1 156 ? -14.984 17.734 30.969 1 92.56 156 ILE B O 1
ATOM 4498 N N . CYS B 1 157 ? -14.117 15.82 30.125 1 94 157 CYS B N 1
ATOM 4499 C CA . CYS B 1 157 ? -15.398 15.234 29.75 1 94 157 CYS B CA 1
ATOM 4500 C C . CYS B 1 157 ? -15.664 13.953 30.547 1 94 157 CYS B C 1
ATOM 4502 O O . CYS B 1 157 ? -15.539 12.852 30 1 94 157 CYS B O 1
ATOM 4504 N N . PRO B 1 158 ? -16.188 14.031 31.672 1 92.44 158 PRO B N 1
ATOM 4505 C CA . PRO B 1 158 ? -16.281 12.875 32.562 1 92.44 158 PRO B CA 1
ATOM 4506 C C . PRO B 1 158 ? -17.25 11.805 32.062 1 92.44 158 PRO B C 1
ATOM 4508 O O . PRO B 1 158 ? -17.156 10.641 32.469 1 92.44 158 PRO B O 1
ATOM 4511 N N . THR B 1 159 ? -18.156 12.125 31.203 1 91.44 159 THR B N 1
ATOM 4512 C CA . THR B 1 159 ? -19.125 11.164 30.719 1 91.44 159 THR B CA 1
ATOM 4513 C C . THR B 1 159 ? -18.562 10.352 29.562 1 91.44 159 THR B C 1
ATOM 4515 O O . THR B 1 159 ? -19.219 9.453 29.031 1 91.44 159 THR B O 1
ATOM 4518 N N . TYR B 1 160 ? -17.359 10.734 29.188 1 89.31 160 TYR B N 1
ATOM 4519 C CA . TYR B 1 160 ? -16.734 9.969 28.109 1 89.31 160 TYR B CA 1
ATOM 4520 C C . TYR B 1 160 ? -16.438 8.539 28.562 1 89.31 160 TYR B C 1
ATOM 4522 O O . TYR B 1 160 ? -15.883 8.328 29.641 1 89.31 160 TYR B O 1
ATOM 4530 N N . ASN B 1 161 ? -16.781 7.555 27.766 1 82.88 161 ASN B N 1
ATOM 4531 C CA . ASN B 1 161 ? -16.484 6.156 28.078 1 82.88 161 ASN B CA 1
ATOM 4532 C C . ASN B 1 161 ? -15.57 5.535 27.031 1 82.88 161 ASN B C 1
ATOM 4534 O O . ASN B 1 161 ? -14.508 5.016 27.359 1 82.88 161 ASN B O 1
ATOM 4538 N N . SER B 1 162 ? -16.047 5.508 25.75 1 79.56 162 SER B N 1
ATOM 4539 C CA . SER B 1 162 ? -15.234 4.996 24.656 1 79.56 162 SER B CA 1
ATOM 4540 C C . SER B 1 162 ? -15.594 5.664 23.328 1 79.56 162 SER B C 1
ATOM 4542 O O . SER B 1 162 ? -16.703 6.184 23.172 1 79.56 162 SER B O 1
ATOM 4544 N N . PHE B 1 163 ? -14.609 5.559 22.484 1 73.19 163 PHE B N 1
ATOM 4545 C CA . PHE B 1 163 ? -14.883 6.082 21.156 1 73.19 163 PHE B CA 1
ATOM 4546 C C . PHE B 1 163 ? -15.984 5.281 20.484 1 73.19 163 PHE B C 1
ATOM 4548 O O . PHE B 1 163 ? -16.781 5.828 19.703 1 73.19 163 PHE B O 1
ATOM 4555 N N . ASP B 1 164 ? -15.977 4.016 20.703 1 68.69 164 ASP B N 1
ATOM 4556 C CA . ASP B 1 164 ? -16.906 3.104 20.047 1 68.69 164 ASP B CA 1
ATOM 4557 C C . ASP B 1 164 ? -18.344 3.529 20.281 1 68.69 164 ASP B C 1
ATOM 4559 O O . ASP B 1 164 ? -19.234 3.205 19.5 1 68.69 164 ASP B O 1
ATOM 4563 N N . GLU B 1 165 ? -18.453 4.25 21.234 1 68.62 165 GLU B N 1
ATOM 4564 C CA . GLU B 1 165 ? -19.797 4.715 21.531 1 68.62 165 GLU B CA 1
ATOM 4565 C C . GLU B 1 165 ? -20.297 5.719 20.5 1 68.62 165 GLU B C 1
ATOM 4567 O O . GLU B 1 165 ? -21.5 5.926 20.344 1 68.62 165 GLU B O 1
ATOM 4572 N N . HIS B 1 166 ? -19.344 6.328 19.812 1 66.38 166 HIS B N 1
ATOM 4573 C CA . HIS B 1 166 ? -19.75 7.418 18.922 1 66.38 166 HIS B CA 1
ATOM 4574 C C . HIS B 1 166 ? -19.797 6.953 17.469 1 66.38 166 HIS B C 1
ATOM 4576 O O . HIS B 1 166 ? -20.328 7.648 16.609 1 66.38 166 HIS B O 1
ATOM 4582 N N . LYS B 1 167 ? -19.469 5.777 17.125 1 66.12 167 LYS B N 1
ATOM 4583 C CA . LYS B 1 167 ? -19.703 5.074 15.867 1 66.12 167 LYS B CA 1
ATOM 4584 C C . LYS B 1 167 ? -18.969 5.766 14.719 1 66.12 167 LYS B C 1
ATOM 4586 O O . LYS B 1 167 ? -18.688 5.141 13.695 1 66.12 167 LYS B O 1
ATOM 4591 N N . SER B 1 168 ? -18.797 7.258 14.844 1 77.94 168 SER B N 1
ATOM 4592 C CA . SER B 1 168 ? -18.141 8 13.773 1 77.94 168 SER B CA 1
ATOM 4593 C C . SER B 1 168 ? -17.391 9.211 14.312 1 77.94 168 SER B C 1
ATOM 4595 O O . SER B 1 168 ? -17.656 9.664 15.43 1 77.94 168 SER B O 1
ATOM 4597 N N . TRP B 1 169 ? -16.547 9.742 13.547 1 84 169 TRP B N 1
ATOM 4598 C CA . TRP B 1 169 ? -15.711 10.875 13.945 1 84 169 TRP B CA 1
ATOM 4599 C C . TRP B 1 169 ? -16.562 12.125 14.148 1 84 169 TRP B C 1
ATOM 4601 O O . TRP B 1 169 ? -16.453 12.789 15.18 1 84 169 TRP B O 1
ATOM 4611 N N . PRO B 1 170 ? -17.516 12.453 13.266 1 86.12 170 PRO B N 1
ATOM 4612 C CA . PRO B 1 170 ? -18.312 13.656 13.492 1 86.12 170 PRO B CA 1
ATOM 4613 C C . PRO B 1 170 ? -19.172 13.562 14.75 1 86.12 170 PRO B C 1
ATOM 4615 O O . PRO B 1 170 ? -19.391 14.57 15.43 1 86.12 170 PRO B O 1
ATOM 4618 N N . LEU B 1 171 ? -19.594 12.375 15.047 1 85.88 171 LEU B N 1
ATOM 4619 C CA . LEU B 1 171 ? -20.375 12.211 16.266 1 85.88 171 LEU B CA 1
ATOM 4620 C C . LEU B 1 171 ? -19.5 12.391 17.5 1 85.88 171 LEU B C 1
ATOM 4622 O O . LEU B 1 171 ? -19.953 12.914 18.516 1 85.88 171 LEU B O 1
ATOM 4626 N N . PHE B 1 172 ? -18.359 11.953 17.344 1 90.69 172 PHE B N 1
ATOM 4627 C CA . PHE B 1 172 ? -17.406 12.172 18.422 1 90.69 172 PHE B CA 1
ATOM 4628 C C . PHE B 1 172 ? -17.109 13.664 18.594 1 90.69 172 PHE B C 1
ATOM 4630 O O . PHE B 1 172 ? -17.047 14.164 19.719 1 90.69 172 PHE B O 1
ATOM 4637 N N . GLU B 1 173 ? -16.969 14.359 17.562 1 92.69 173 GLU B N 1
ATOM 4638 C CA . GLU B 1 173 ? -16.766 15.805 17.609 1 92.69 173 GLU B CA 1
ATOM 4639 C C . GLU B 1 173 ? -17.953 16.516 18.25 1 92.69 173 GLU B C 1
ATOM 4641 O O . GLU B 1 173 ? -17.781 17.453 19.016 1 92.69 173 GLU B O 1
ATOM 4646 N N . ASP B 1 174 ? -19.141 16.062 17.922 1 92.12 174 ASP B N 1
ATOM 4647 C CA . ASP B 1 174 ? -20.328 16.609 18.547 1 92.12 174 ASP B CA 1
ATOM 4648 C C . ASP B 1 174 ? -20.297 16.438 20.062 1 92.12 174 ASP B C 1
ATOM 4650 O O . ASP B 1 174 ? -20.625 17.344 20.812 1 92.12 174 ASP B O 1
ATOM 4654 N N . PHE B 1 175 ? -19.969 15.289 20.438 1 92.94 175 PHE B N 1
ATOM 4655 C CA . PHE B 1 175 ? -19.859 15 21.859 1 92.94 175 PHE B CA 1
ATOM 4656 C C . PHE B 1 175 ? -18.875 15.945 22.547 1 92.94 175 PHE B C 1
ATOM 4658 O O . PHE B 1 175 ? -19.172 16.516 23.594 1 92.94 175 PHE B O 1
ATOM 4665 N N . VAL B 1 176 ? -17.703 16.062 21.969 1 94.44 176 VAL B N 1
ATOM 4666 C CA . VAL B 1 176 ? -16.641 16.906 22.531 1 94.44 176 VAL B CA 1
ATOM 4667 C C . VAL B 1 176 ? -17.094 18.359 22.578 1 94.44 176 VAL B C 1
ATOM 4669 O O . VAL B 1 176 ? -16.875 19.062 23.562 1 94.44 176 VAL B O 1
ATOM 4672 N N . TYR B 1 177 ? -17.703 18.812 21.5 1 95.5 177 TYR B N 1
ATOM 4673 C CA . TYR B 1 177 ? -18.25 20.156 21.438 1 95.5 177 TYR B CA 1
ATOM 4674 C C . TYR B 1 177 ? -19.172 20.422 22.609 1 95.5 177 TYR B C 1
ATOM 4676 O O . TYR B 1 177 ? -19.062 21.453 23.281 1 95.5 177 TYR B O 1
ATOM 4684 N N . ASN B 1 178 ? -20.047 19.562 22.906 1 93.69 178 ASN B N 1
ATOM 4685 C CA . ASN B 1 178 ? -20.984 19.703 24 1 93.69 178 ASN B CA 1
ATOM 4686 C C . ASN B 1 178 ? -20.281 19.656 25.359 1 93.69 178 ASN B C 1
ATOM 4688 O O . ASN B 1 178 ? -20.641 20.406 26.266 1 93.69 178 ASN B O 1
ATOM 4692 N N . CYS B 1 179 ? -19.375 18.781 25.406 1 94.62 179 CYS B N 1
ATOM 4693 C CA . CYS B 1 179 ? -18.625 18.609 26.656 1 94.62 179 CYS B CA 1
ATOM 4694 C C . CYS B 1 179 ? -17.859 19.891 27.016 1 94.62 179 CYS B C 1
ATOM 4696 O O . CYS B 1 179 ? -17.75 20.234 28.188 1 94.62 179 CYS B O 1
ATOM 4698 N N . LEU B 1 180 ? -17.297 20.562 26.047 1 95.25 180 LEU B N 1
ATOM 4699 C CA . LEU B 1 180 ? -16.5 21.766 26.25 1 95.25 180 LEU B CA 1
ATOM 4700 C C . LEU B 1 180 ? -17.406 22.969 26.531 1 95.25 180 LEU B C 1
ATOM 4702 O O . LEU B 1 180 ? -16.906 24.062 26.828 1 95.25 180 LEU B O 1
ATOM 4706 N N . ASN B 1 181 ? -18.688 22.844 26.406 1 93.75 181 ASN B N 1
ATOM 4707 C CA . ASN B 1 181 ? -19.672 23.891 26.625 1 93.75 181 ASN B CA 1
ATOM 4708 C C . ASN B 1 181 ? -19.406 25.109 25.734 1 93.75 181 ASN B C 1
ATOM 4710 O O . ASN B 1 181 ? -19.469 26.234 26.203 1 93.75 181 ASN B O 1
ATOM 4714 N N . ILE B 1 182 ? -18.953 24.828 24.531 1 93.19 182 ILE B N 1
ATOM 4715 C CA . ILE B 1 182 ? -18.797 25.875 23.531 1 93.19 182 ILE B CA 1
ATOM 4716 C C . ILE B 1 182 ? -20.156 26.328 23.031 1 93.19 182 ILE B C 1
ATOM 4718 O O . ILE B 1 182 ? -21.047 25.5 22.812 1 93.19 182 ILE B O 1
ATOM 4722 N N . SER B 1 183 ? -20.406 27.578 22.984 1 89.88 183 SER B N 1
ATOM 4723 C CA . SER B 1 183 ? -21.656 28.109 22.484 1 89.88 183 SER B CA 1
ATOM 4724 C C . SER B 1 183 ? -21.484 28.75 21.109 1 89.88 183 SER B C 1
ATOM 4726 O O . SER B 1 183 ? -20.734 29.703 20.953 1 89.88 183 SER B O 1
ATOM 4728 N N . ASN B 1 184 ? -22.109 28.234 20.141 1 93.81 184 ASN B N 1
ATOM 4729 C CA . ASN B 1 184 ? -22.156 28.734 18.766 1 93.81 184 ASN B CA 1
ATOM 4730 C C . ASN B 1 184 ? -23.5 28.422 18.109 1 93.81 184 ASN B C 1
ATOM 4732 O O . ASN B 1 184 ? -23.812 27.25 17.844 1 93.81 184 ASN B O 1
ATOM 4736 N N . PRO B 1 185 ? -24.25 29.438 17.797 1 94.25 185 PRO B N 1
ATOM 4737 C CA . PRO B 1 185 ? -25.609 29.234 17.297 1 94.25 185 PRO B CA 1
ATOM 4738 C C . PRO B 1 185 ? -25.656 28.375 16.031 1 94.25 185 PRO B C 1
ATOM 4740 O O . PRO B 1 185 ? -26.625 27.656 15.805 1 94.25 185 PRO B O 1
ATOM 4743 N N . ILE B 1 186 ? -24.688 28.453 15.25 1 95.81 186 ILE B N 1
ATOM 4744 C CA . ILE B 1 186 ? -24.672 27.688 14.008 1 95.81 186 ILE B CA 1
ATOM 4745 C C . ILE B 1 186 ? -24.594 26.203 14.312 1 95.81 186 ILE B C 1
ATOM 4747 O O . ILE B 1 186 ? -25.328 25.391 13.727 1 95.81 186 ILE B O 1
ATOM 4751 N N . PHE B 1 187 ? -23.734 25.812 15.266 1 94.69 187 PHE B N 1
ATOM 4752 C CA . PHE B 1 187 ? -23.531 24.406 15.617 1 94.69 187 PHE B CA 1
ATOM 4753 C C . PHE B 1 187 ? -24.719 23.891 16.438 1 94.69 187 PHE B C 1
ATOM 4755 O O . PHE B 1 187 ? -24.906 22.672 16.562 1 94.69 187 PHE B O 1
ATOM 4762 N N . ASP B 1 188 ? -25.516 24.797 16.953 1 92.19 188 ASP B N 1
ATOM 4763 C CA . ASP B 1 188 ? -26.75 24.391 17.609 1 92.19 188 ASP B CA 1
ATOM 4764 C C . ASP B 1 188 ? -27.797 23.938 16.594 1 92.19 188 ASP B C 1
ATOM 4766 O O . ASP B 1 188 ? -28.625 23.094 16.891 1 92.19 188 ASP B O 1
ATOM 4770 N N . LYS B 1 189 ? -27.656 24.547 15.422 1 93.06 189 LYS B N 1
ATOM 4771 C CA . LYS B 1 189 ? -28.609 24.25 14.375 1 93.06 189 LYS B CA 1
ATOM 4772 C C . LYS B 1 189 ? -28.125 23.125 13.469 1 93.06 189 LYS B C 1
ATOM 4774 O O . LYS B 1 189 ? -28.922 22.344 12.945 1 93.06 189 LYS B O 1
ATOM 4779 N N . TYR B 1 190 ? -26.812 23.094 13.227 1 95.06 190 TYR B N 1
ATOM 4780 C CA . TYR B 1 190 ? -26.219 22.125 12.32 1 95.06 190 TYR B CA 1
ATOM 4781 C C . TYR B 1 190 ? -25.234 21.219 13.062 1 95.06 190 TYR B C 1
ATOM 4783 O O . TYR B 1 190 ? -24.188 21.672 13.516 1 95.06 190 TYR B O 1
ATOM 4791 N N . PRO B 1 191 ? -25.531 19.922 13.086 1 93.88 191 PRO B N 1
ATOM 4792 C CA . PRO B 1 191 ? -24.547 19.016 13.688 1 93.88 191 PRO B CA 1
ATOM 4793 C C . PRO B 1 191 ? -23.234 18.969 12.922 1 93.88 191 PRO B C 1
ATOM 4795 O O . PRO B 1 191 ? -23.172 19.391 11.766 1 93.88 191 PRO B O 1
ATOM 4798 N N . PHE B 1 192 ? -22.156 18.453 13.555 1 94.81 192 PHE B N 1
ATOM 4799 C CA . PHE B 1 192 ? -20.828 18.438 12.984 1 94.81 192 PHE B CA 1
ATOM 4800 C C . PHE B 1 192 ? -20.812 17.703 11.656 1 94.81 192 PHE B C 1
ATOM 4802 O O . PHE B 1 192 ? -20.109 18.109 10.719 1 94.81 192 PHE B O 1
ATOM 4809 N N . LYS B 1 193 ? -21.531 16.578 11.508 1 94 193 LYS B N 1
ATOM 4810 C CA . LYS B 1 193 ? -21.562 15.828 10.25 1 94 193 LYS B CA 1
ATOM 4811 C C . LYS B 1 193 ? -22.078 16.688 9.109 1 94 193 LYS B C 1
ATOM 4813 O O . LYS B 1 193 ? -21.594 16.578 7.973 1 94 193 LYS B O 1
ATOM 4818 N N . THR B 1 194 ? -23.031 17.547 9.43 1 96.44 194 THR B N 1
ATOM 4819 C CA . THR B 1 194 ? -23.594 18.422 8.422 1 96.44 194 THR B CA 1
ATOM 4820 C C . THR B 1 194 ? -22.609 19.547 8.062 1 96.44 194 THR B C 1
ATOM 4822 O O . THR B 1 194 ? -22.453 19.875 6.891 1 96.44 194 THR B O 1
ATOM 4825 N N . ILE B 1 195 ? -22 20.109 9.062 1 96.56 195 ILE B N 1
ATOM 4826 C CA . ILE B 1 195 ? -21.016 21.156 8.844 1 96.56 195 ILE B CA 1
ATOM 4827 C C . ILE B 1 195 ? -19.844 20.625 8.016 1 96.56 195 ILE B C 1
ATOM 4829 O O . ILE B 1 195 ? -19.406 21.266 7.062 1 96.56 195 ILE B O 1
ATOM 4833 N N . GLU B 1 196 ? -19.375 19.469 8.367 1 95.62 196 GLU B N 1
ATOM 4834 C CA . GLU B 1 196 ? -18.312 18.828 7.609 1 95.62 196 GLU B CA 1
ATOM 4835 C C . GLU B 1 196 ? -18.719 18.625 6.148 1 95.62 196 GLU B C 1
ATOM 4837 O O . GLU B 1 196 ? -17.922 18.828 5.242 1 95.62 196 GLU B O 1
ATOM 4842 N N . ALA B 1 197 ? -19.953 18.219 5.914 1 97.19 197 ALA B N 1
ATOM 4843 C CA . ALA B 1 197 ? -20.469 18.047 4.555 1 97.19 197 ALA B CA 1
ATOM 4844 C C . ALA B 1 197 ? -20.438 19.359 3.785 1 97.19 197 ALA B C 1
ATOM 4846 O O . ALA B 1 197 ? -19.969 19.406 2.645 1 97.19 197 ALA B O 1
ATOM 4847 N N . TYR B 1 198 ? -20.906 20.422 4.453 1 97.62 198 TYR B N 1
ATOM 4848 C CA . TYR B 1 198 ? -20.906 21.734 3.812 1 97.62 198 TYR B CA 1
ATOM 4849 C C . TYR B 1 198 ? -19.484 22.188 3.473 1 97.62 198 TYR B C 1
ATOM 4851 O O . TYR B 1 198 ? -19.234 22.672 2.373 1 97.62 198 TYR B O 1
ATOM 4859 N N . ILE B 1 199 ? -18.562 21.984 4.379 1 95.69 199 ILE B N 1
ATOM 4860 C CA . ILE B 1 199 ? -17.188 22.422 4.18 1 95.69 199 ILE B CA 1
ATOM 4861 C C . ILE B 1 199 ? -16.578 21.688 2.994 1 95.69 199 ILE B C 1
ATOM 4863 O O . ILE B 1 199 ? -15.977 22.297 2.115 1 95.69 199 ILE B O 1
ATOM 4867 N N . ASN B 1 200 ? -16.75 20.391 2.914 1 96 200 ASN B N 1
ATOM 4868 C CA . ASN B 1 200 ? -16.141 19.594 1.844 1 96 200 ASN B CA 1
ATOM 4869 C C . ASN B 1 200 ? -16.812 19.891 0.498 1 96 200 ASN B C 1
ATOM 4871 O O . ASN B 1 200 ? -16.125 19.953 -0.528 1 96 200 ASN B O 1
ATOM 4875 N N . GLN B 1 201 ? -18.141 20.047 0.534 1 97.75 201 GLN B N 1
ATOM 4876 C CA . GLN B 1 201 ? -18.844 20.422 -0.682 1 97.75 201 GLN B CA 1
ATOM 4877 C C . GLN B 1 201 ? -18.391 21.797 -1.176 1 97.75 201 GLN B C 1
ATOM 4879 O O . GLN B 1 201 ? -18.172 21.984 -2.373 1 97.75 201 GLN B O 1
ATOM 4884 N N . PHE B 1 202 ? -18.188 22.719 -0.255 1 96.62 202 PHE B N 1
ATOM 4885 C CA . PHE B 1 202 ? -17.703 24.062 -0.58 1 96.62 202 PHE B CA 1
ATOM 4886 C C . PHE B 1 202 ? -16.312 24 -1.191 1 96.62 202 PHE B C 1
ATOM 4888 O O . PHE B 1 202 ? -16.047 24.672 -2.195 1 96.62 202 PHE B O 1
ATOM 4895 N N . LYS B 1 203 ? -15.414 23.188 -0.619 1 94.38 203 LYS B N 1
ATOM 4896 C CA . LYS B 1 203 ? -14.039 23.031 -1.1 1 94.38 203 LYS B CA 1
ATOM 4897 C C . LYS B 1 203 ? -14.016 22.391 -2.479 1 94.38 203 LYS B C 1
ATOM 4899 O O . LYS B 1 203 ? -12.984 22.406 -3.158 1 94.38 203 LYS B O 1
ATOM 4904 N N . ASN B 1 204 ? -15.125 21.844 -2.891 1 95.5 204 ASN B N 1
ATOM 4905 C CA . ASN B 1 204 ? -15.242 21.25 -4.219 1 95.5 204 ASN B CA 1
ATOM 4906 C C . ASN B 1 204 ? -16.125 22.094 -5.133 1 95.5 204 ASN B C 1
ATOM 4908 O O . ASN B 1 204 ? -16.656 21.594 -6.129 1 95.5 204 ASN B O 1
ATOM 4912 N N . GLY B 1 205 ? -16.438 23.281 -4.785 1 94.94 205 GLY B N 1
ATOM 4913 C CA . GLY B 1 205 ? -17.062 24.25 -5.684 1 94.94 205 GLY B CA 1
ATOM 4914 C C . GLY B 1 205 ? -18.562 24.391 -5.473 1 94.94 205 GLY B C 1
ATOM 4915 O O . GLY B 1 205 ? -19.234 25.062 -6.25 1 94.94 205 GLY B O 1
ATOM 4916 N N . ILE B 1 206 ? -19.109 23.703 -4.504 1 97.06 206 ILE B N 1
ATOM 4917 C CA . ILE B 1 206 ? -20.516 23.875 -4.191 1 97.06 206 ILE B CA 1
ATOM 4918 C C . ILE B 1 206 ? -20.703 25 -3.182 1 97.06 206 ILE B C 1
ATOM 4920 O O . ILE B 1 206 ? -20.094 24.984 -2.109 1 97.06 206 ILE B O 1
ATOM 4924 N N . ALA B 1 207 ? -21.594 25.922 -3.42 1 97.06 207 ALA B N 1
ATOM 4925 C CA . ALA B 1 207 ? -21.734 27.125 -2.6 1 97.06 207 ALA B CA 1
ATOM 4926 C C . ALA B 1 207 ? -22.312 26.781 -1.227 1 97.06 207 ALA B C 1
ATOM 4928 O O . ALA B 1 207 ? -23.172 25.906 -1.104 1 97.06 207 ALA B O 1
ATOM 4929 N N . LEU B 1 208 ? -21.922 27.547 -0.251 1 97.38 208 LEU B N 1
ATOM 4930 C CA . LEU B 1 208 ? -22.469 27.422 1.096 1 97.38 208 LEU B CA 1
ATOM 4931 C C . LEU B 1 208 ? -23.812 28.141 1.196 1 97.38 208 LEU B C 1
ATOM 4933 O O . LEU B 1 208 ? -24.047 29.141 0.507 1 97.38 208 LEU B O 1
ATOM 4937 N N . PRO B 1 209 ? -24.672 27.609 2.068 1 96.5 209 PRO B N 1
ATOM 4938 C CA . PRO B 1 209 ? -25.812 28.469 2.418 1 96.5 209 PRO B CA 1
ATOM 4939 C C . PRO B 1 209 ? -25.391 29.812 2.99 1 96.5 209 PRO B C 1
ATOM 4941 O O . PRO B 1 209 ? -24.328 29.922 3.627 1 96.5 209 PRO B O 1
ATOM 4944 N N . LYS B 1 210 ? -26.266 30.781 2.832 1 96.94 210 LYS B N 1
ATOM 4945 C CA . LYS B 1 210 ? -25.938 32.156 3.195 1 96.94 210 LYS B CA 1
ATOM 4946 C C . LYS B 1 210 ? -25.5 32.25 4.652 1 96.94 210 LYS B C 1
ATOM 4948 O O . LYS B 1 210 ? -24.516 32.906 4.969 1 96.94 210 LYS B O 1
ATOM 4953 N N . VAL B 1 211 ? -26.156 31.609 5.543 1 96.44 211 VAL B N 1
ATOM 4954 C CA . VAL B 1 211 ? -25.891 31.688 6.973 1 96.44 211 VAL B CA 1
ATOM 4955 C C . VAL B 1 211 ? -24.469 31.203 7.262 1 96.44 211 VAL B C 1
ATOM 4957 O O . VAL B 1 211 ? -23.766 31.781 8.094 1 96.44 211 VAL B O 1
ATOM 4960 N N . LEU B 1 212 ? -24.031 30.141 6.598 1 97.31 212 LEU B N 1
ATOM 4961 C CA . LEU B 1 212 ? -22.688 29.609 6.793 1 97.31 212 LEU B CA 1
ATOM 4962 C C . LEU B 1 212 ? -21.656 30.484 6.094 1 97.31 212 LEU B C 1
ATOM 4964 O O . LEU B 1 212 ? -20.562 30.719 6.633 1 97.31 212 LEU B O 1
ATOM 4968 N N . ALA B 1 213 ? -21.984 30.922 4.938 1 97.44 213 ALA B N 1
ATOM 4969 C CA . ALA B 1 213 ? -21.078 31.781 4.188 1 97.44 213 ALA B CA 1
ATOM 4970 C C . ALA B 1 213 ? -20.766 33.062 4.953 1 97.44 213 ALA B C 1
ATOM 4972 O O . ALA B 1 213 ? -19.609 33.469 5.043 1 97.44 213 ALA B O 1
ATOM 4973 N N . ASP B 1 214 ? -21.812 33.688 5.52 1 97.38 214 ASP B N 1
ATOM 4974 C CA . ASP B 1 214 ? -21.672 34.938 6.238 1 97.38 214 ASP B CA 1
ATOM 4975 C C . ASP B 1 214 ? -20.875 34.75 7.535 1 97.38 214 ASP B C 1
ATOM 4977 O O . ASP B 1 214 ? -20.328 35.719 8.078 1 97.38 214 ASP B O 1
ATOM 4981 N N . ASN B 1 215 ? -20.828 33.562 8 1 96.75 215 ASN B N 1
ATOM 4982 C CA . ASN B 1 215 ? -20.188 33.281 9.281 1 96.75 215 ASN B CA 1
ATOM 4983 C C . ASN B 1 215 ? -19.062 32.25 9.141 1 96.75 215 ASN B C 1
ATOM 4985 O O . ASN B 1 215 ? -18.734 31.547 10.086 1 96.75 215 ASN B O 1
ATOM 4989 N N . TYR B 1 216 ? -18.516 32.094 8 1 96 216 TYR B N 1
ATOM 4990 C CA . TYR B 1 216 ? -17.578 31.031 7.672 1 96 216 TYR B CA 1
ATOM 4991 C C . TYR B 1 216 ? -16.406 31.016 8.641 1 96 216 TYR B C 1
ATOM 4993 O O . TYR B 1 216 ? -16.031 29.953 9.156 1 96 216 TYR B O 1
ATOM 5001 N N . ASP B 1 217 ? -15.789 32.156 8.969 1 95.25 217 ASP B N 1
ATOM 5002 C CA . ASP B 1 217 ? -14.617 32.219 9.836 1 95.25 217 ASP B CA 1
ATOM 5003 C C . ASP B 1 217 ? -14.938 31.734 11.242 1 95.25 217 ASP B C 1
ATOM 5005 O O . ASP B 1 217 ? -14.148 31 11.844 1 95.25 217 ASP B O 1
ATOM 5009 N N . THR B 1 218 ? -16.062 32.156 11.711 1 95.31 218 THR B N 1
ATOM 5010 C CA . THR B 1 218 ? -16.484 31.734 13.047 1 95.31 218 THR B CA 1
ATOM 5011 C C . THR B 1 218 ? -16.766 30.234 13.078 1 95.31 218 THR B C 1
ATOM 5013 O O . THR B 1 218 ? -16.469 29.562 14.07 1 95.31 218 THR B O 1
ATOM 5016 N N . VAL B 1 219 ? -17.359 29.766 12.031 1 96.5 219 VAL B N 1
ATOM 5017 C CA . VAL B 1 219 ? -17.625 28.328 11.914 1 96.5 219 VAL B CA 1
ATOM 5018 C C . VAL B 1 219 ? -16.328 27.547 11.93 1 96.5 219 VAL B C 1
ATOM 5020 O O . VAL B 1 219 ? -16.172 26.594 12.695 1 96.5 219 VAL B O 1
ATOM 5023 N N . MET B 1 220 ? -15.367 27.984 11.156 1 96.12 220 MET B N 1
ATOM 5024 C CA . MET B 1 220 ? -14.086 27.281 11.07 1 96.12 220 MET B CA 1
ATOM 5025 C C . MET B 1 220 ? -13.336 27.359 12.398 1 96.12 220 MET B C 1
ATOM 5027 O O . MET B 1 220 ? -12.695 26.391 12.812 1 96.12 220 MET B O 1
ATOM 5031 N N . LYS B 1 221 ? -13.414 28.469 13.055 1 95.94 221 LYS B N 1
ATOM 5032 C CA . LYS B 1 221 ? -12.781 28.625 14.359 1 95.94 221 LYS B CA 1
ATOM 5033 C C . LYS B 1 221 ? -13.312 27.594 15.352 1 95.94 221 LYS B C 1
ATOM 5035 O O . LYS B 1 221 ? -12.531 26.922 16.031 1 95.94 221 LYS B O 1
ATOM 5040 N N . THR B 1 222 ? -14.633 27.484 15.414 1 96.56 222 THR B N 1
ATOM 5041 C CA . THR B 1 222 ? -15.25 26.516 16.328 1 96.56 222 THR B CA 1
ATOM 5042 C C . THR B 1 222 ? -14.922 25.094 15.914 1 96.56 222 THR B C 1
ATOM 5044 O O . THR B 1 222 ? -14.602 24.25 16.766 1 96.56 222 THR B O 1
ATOM 5047 N N . TYR B 1 223 ? -15.031 24.875 14.625 1 96.44 223 TYR B N 1
ATOM 5048 C CA . TYR B 1 223 ? -14.742 23.562 14.07 1 96.44 223 TYR B CA 1
ATOM 5049 C C . TYR B 1 223 ? -13.32 23.109 14.422 1 96.44 223 TYR B C 1
ATOM 5051 O O . TYR B 1 223 ? -13.109 22 14.898 1 96.44 223 TYR B O 1
ATOM 5059 N N . THR B 1 224 ? -12.352 23.938 14.266 1 95.88 224 THR B N 1
ATOM 5060 C CA . THR B 1 224 ? -10.953 23.625 14.516 1 95.88 224 THR B CA 1
ATOM 5061 C C . THR B 1 224 ? -10.672 23.547 16.016 1 95.88 224 THR B C 1
ATOM 5063 O O . THR B 1 224 ? -9.836 22.766 16.453 1 95.88 224 THR B O 1
ATOM 5066 N N . GLN B 1 225 ? -11.344 24.438 16.812 1 96.5 225 GLN B N 1
ATOM 5067 C CA . GLN B 1 225 ? -11.18 24.422 18.266 1 96.5 225 GLN B CA 1
ATOM 5068 C C . GLN B 1 225 ? -11.461 23.031 18.844 1 96.5 225 GLN B C 1
ATOM 5070 O O . GLN B 1 225 ? -10.719 22.531 19.688 1 96.5 225 GLN B O 1
ATOM 5075 N N . VAL B 1 226 ? -12.5 22.422 18.344 1 96.56 226 VAL B N 1
ATOM 5076 C CA . VAL B 1 226 ? -12.875 21.094 18.781 1 96.56 226 VAL B CA 1
ATOM 5077 C C . VAL B 1 226 ? -11.797 20.094 18.375 1 96.56 226 VAL B C 1
ATOM 5079 O O . VAL B 1 226 ? -11.383 19.25 19.188 1 96.56 226 VAL B O 1
ATOM 5082 N N . GLY B 1 227 ? -11.344 20.219 17.141 1 95.25 227 GLY B N 1
ATOM 5083 C CA . GLY B 1 227 ? -10.258 19.359 16.672 1 95.25 227 GLY B CA 1
ATOM 5084 C C . GLY B 1 227 ? -8.984 19.531 17.484 1 95.25 227 GLY B C 1
ATOM 5085 O O . GLY B 1 227 ? -8.328 18.531 17.812 1 95.25 227 GLY B O 1
ATOM 5086 N N . HIS B 1 228 ? -8.664 20.734 17.828 1 96.81 228 HIS B N 1
ATOM 5087 C CA . HIS B 1 228 ? -7.477 21.016 18.625 1 96.81 228 HIS B CA 1
ATOM 5088 C C . HIS B 1 228 ? -7.582 20.406 20.016 1 96.81 228 HIS B C 1
ATOM 5090 O O . HIS B 1 228 ? -6.586 19.938 20.562 1 96.81 228 HIS B O 1
ATOM 5096 N N . PHE B 1 229 ? -8.75 20.469 20.547 1 96.62 229 PHE B N 1
ATOM 5097 C CA . PHE B 1 229 ? -8.945 19.844 21.844 1 96.62 229 PHE B CA 1
ATOM 5098 C C . PHE B 1 229 ? -8.688 18.344 21.766 1 96.62 229 PHE B C 1
ATOM 5100 O O . PHE B 1 229 ? -7.996 17.781 22.609 1 96.62 229 PHE B O 1
ATOM 5107 N N . ILE B 1 230 ? -9.219 17.75 20.734 1 93.31 230 ILE B N 1
ATOM 5108 C CA . ILE B 1 230 ? -9.094 16.312 20.578 1 93.31 230 ILE B CA 1
ATOM 5109 C C . ILE B 1 230 ? -7.633 15.93 20.344 1 93.31 230 ILE B C 1
ATOM 5111 O O . ILE B 1 230 ? -7.129 14.984 20.953 1 93.31 230 ILE B O 1
ATOM 5115 N N . THR B 1 231 ? -6.871 16.641 19.562 1 94.31 231 THR B N 1
ATOM 5116 C CA . THR B 1 231 ? -5.531 16.266 19.125 1 94.31 231 THR B CA 1
ATOM 5117 C C . THR B 1 231 ? -4.48 16.812 20.094 1 94.31 231 THR B C 1
ATOM 5119 O O . THR B 1 231 ? -3.334 16.344 20.078 1 94.31 231 THR B O 1
ATOM 5122 N N . GLY B 1 232 ? -4.863 17.797 20.891 1 95.44 232 GLY B N 1
ATOM 5123 C CA . GLY B 1 232 ? -3.912 18.438 21.781 1 95.44 232 GLY B CA 1
ATOM 5124 C C . GLY B 1 232 ? -3.031 19.453 21.062 1 95.44 232 GLY B C 1
ATOM 5125 O O . GLY B 1 232 ? -1.922 19.734 21.516 1 95.44 232 GLY B O 1
ATOM 5126 N N . THR B 1 233 ? -3.496 20.031 19.922 1 97.12 233 THR B N 1
ATOM 5127 C CA . THR B 1 233 ? -2.736 21 19.156 1 97.12 233 THR B CA 1
ATOM 5128 C C . THR B 1 233 ? -3.344 22.391 19.281 1 97.12 233 THR B C 1
ATOM 5130 O O . THR B 1 233 ? -4.367 22.578 19.953 1 97.12 233 THR B O 1
ATOM 5133 N N . GLY B 1 234 ? -2.596 23.391 18.703 1 96.31 234 GLY B N 1
ATOM 5134 C CA . GLY B 1 234 ? -3.131 24.734 18.578 1 96.31 234 GLY B CA 1
ATOM 5135 C C . GLY B 1 234 ? -3.572 25.328 19.906 1 96.31 234 GLY B C 1
ATOM 5136 O O . GLY B 1 234 ? -2.805 25.344 20.875 1 96.31 234 GLY B O 1
ATOM 5137 N N . MET B 1 235 ? -4.902 25.688 20.031 1 94.44 235 MET B N 1
ATOM 5138 C CA . MET B 1 235 ? -5.496 26.375 21.172 1 94.44 235 MET B CA 1
ATOM 5139 C C . MET B 1 235 ? -5.426 25.516 22.422 1 94.44 235 MET B C 1
ATOM 5141 O O . MET B 1 235 ? -5.48 26.031 23.547 1 94.44 235 MET B O 1
ATOM 5145 N N . TYR B 1 236 ? -5.301 24.25 22.219 1 95.88 236 TYR B N 1
ATOM 5146 C CA . TYR B 1 236 ? -5.242 23.312 23.344 1 95.88 236 TYR B CA 1
ATOM 5147 C C . TYR B 1 236 ? -3.904 22.578 23.375 1 95.88 236 TYR B C 1
ATOM 5149 O O . TYR B 1 236 ? -3.85 21.375 23.641 1 95.88 236 TYR B O 1
ATOM 5157 N N . HIS B 1 237 ? -2.924 23.266 23.047 1 96.38 237 HIS B N 1
ATOM 5158 C CA . HIS B 1 237 ? -1.579 22.703 22.984 1 96.38 237 HIS B CA 1
ATOM 5159 C C . HIS B 1 237 ? -1.248 21.922 24.25 1 96.38 237 HIS B C 1
ATOM 5161 O O . HIS B 1 237 ? -1.174 22.5 25.344 1 96.38 237 HIS B O 1
ATOM 5167 N N . ASP B 1 238 ? -1.034 20.578 24.094 1 95.38 238 ASP B N 1
ATOM 5168 C CA . ASP B 1 238 ? -0.712 19.656 25.172 1 95.38 238 ASP B CA 1
ATOM 5169 C C . ASP B 1 238 ? 0.296 18.609 24.703 1 95.38 238 ASP B C 1
ATOM 5171 O O . ASP B 1 238 ? -0.082 17.594 24.125 1 95.38 238 ASP B O 1
ATOM 5175 N N . PRO B 1 239 ? 1.575 18.766 25.062 1 94.25 239 PRO B N 1
ATOM 5176 C CA . PRO B 1 239 ? 2.613 17.844 24.594 1 94.25 239 PRO B CA 1
ATOM 5177 C C . PRO B 1 239 ? 2.322 16.391 24.984 1 94.25 239 PRO B C 1
ATOM 5179 O O . PRO B 1 239 ? 2.736 15.469 24.297 1 94.25 239 PRO B O 1
ATOM 5182 N N . ARG B 1 240 ? 1.634 16.156 26.125 1 92.25 240 ARG B N 1
ATOM 5183 C CA . ARG B 1 240 ? 1.299 14.789 26.531 1 92.25 240 ARG B CA 1
ATOM 5184 C C . ARG B 1 240 ? 0.411 14.109 25.5 1 92.25 240 ARG B C 1
ATOM 5186 O O . ARG B 1 240 ? 0.68 12.984 25.078 1 92.25 240 ARG B O 1
ATOM 5193 N N . LYS B 1 241 ? -0.613 14.797 25.016 1 92.81 241 LYS B N 1
ATOM 5194 C CA . LYS B 1 241 ? -1.51 14.273 23.984 1 92.81 241 LYS B CA 1
ATOM 5195 C C . LYS B 1 241 ? -0.796 14.156 22.641 1 92.81 241 LYS B C 1
ATOM 5197 O O . LYS B 1 241 ? -0.989 13.18 21.922 1 92.81 241 LYS B O 1
ATOM 5202 N N . MET B 1 242 ? -0.017 15.156 22.438 1 94.81 242 MET B N 1
ATOM 5203 C CA . MET B 1 242 ? 0.656 15.203 21.141 1 94.81 242 MET B CA 1
ATOM 5204 C C . MET B 1 242 ? 1.674 14.078 21.016 1 94.81 242 MET B C 1
ATOM 5206 O O . MET B 1 242 ? 1.835 13.492 19.938 1 94.81 242 MET B O 1
ATOM 5210 N N . ARG B 1 243 ? 2.344 13.703 22.062 1 92.56 243 ARG B N 1
ATOM 5211 C CA . ARG B 1 243 ? 3.279 12.586 22.031 1 92.56 243 ARG B CA 1
ATOM 5212 C C . ARG B 1 243 ? 2.557 11.273 21.734 1 92.56 243 ARG B C 1
ATOM 5214 O O . ARG B 1 243 ? 3.062 10.438 20.984 1 92.56 243 ARG B O 1
ATOM 5221 N N . MET B 1 244 ? 1.404 11.141 22.281 1 91.06 244 MET B N 1
ATOM 5222 C CA . MET B 1 244 ? 0.617 9.93 22.078 1 91.06 244 MET B CA 1
ATOM 5223 C C . MET B 1 244 ? 0.186 9.797 20.625 1 91.06 244 MET B C 1
ATOM 5225 O O . MET B 1 244 ? 0.188 8.695 20.078 1 91.06 244 MET B O 1
ATOM 5229 N N . LYS B 1 245 ? -0.111 10.859 20.094 1 92.94 245 LYS B N 1
ATOM 5230 C CA . LYS B 1 245 ? -0.782 10.828 18.797 1 92.94 245 LYS B CA 1
ATOM 5231 C C . LYS B 1 245 ? 0.216 11.008 17.656 1 92.94 245 LYS B C 1
ATOM 5233 O O . LYS B 1 245 ? 0.045 10.438 16.578 1 92.94 245 LYS B O 1
ATOM 5238 N N . PHE B 1 246 ? 1.266 11.828 17.906 1 95.19 246 PHE B N 1
ATOM 5239 C CA . PHE B 1 246 ? 2.158 12.203 16.812 1 95.19 246 PHE B CA 1
ATOM 5240 C C . PHE B 1 246 ? 3.59 11.773 17.109 1 95.19 246 PHE B C 1
ATOM 5242 O O . PHE B 1 246 ? 4.469 11.883 16.266 1 95.19 246 PHE B O 1
ATOM 5249 N N . GLY B 1 247 ? 3.867 11.312 18.312 1 94.31 247 GLY B N 1
ATOM 5250 C CA . GLY B 1 247 ? 5.227 11.078 18.766 1 94.31 247 GLY B CA 1
ATOM 5251 C C . GLY B 1 247 ? 5.977 10.07 17.922 1 94.31 247 GLY B C 1
ATOM 5252 O O . GLY B 1 247 ? 7.176 10.227 17.672 1 94.31 247 GLY B O 1
ATOM 5253 N N . ASN B 1 248 ? 5.281 9 17.516 1 93.44 248 ASN B N 1
ATOM 5254 C CA . ASN B 1 248 ? 5.93 8 16.672 1 93.44 248 ASN B CA 1
ATOM 5255 C C . ASN B 1 248 ? 6.344 8.586 15.328 1 93.44 248 ASN B C 1
ATOM 5257 O O . ASN B 1 248 ? 7.426 8.273 14.82 1 93.44 248 ASN B O 1
ATOM 5261 N N . LEU B 1 249 ? 5.484 9.352 14.734 1 96 249 LEU B N 1
ATOM 5262 C CA . LEU B 1 249 ? 5.809 9.984 13.453 1 96 249 LEU B CA 1
ATOM 5263 C C . LEU B 1 249 ? 6.941 10.992 13.617 1 96 249 LEU B C 1
ATOM 5265 O O . LEU B 1 249 ? 7.859 11.039 12.797 1 96 249 LEU B O 1
ATOM 5269 N N . MET B 1 250 ? 6.883 11.773 14.672 1 96.06 250 MET B N 1
ATOM 5270 C CA . MET B 1 250 ? 7.953 12.734 14.945 1 96.06 250 MET B CA 1
ATOM 5271 C C . MET B 1 250 ? 9.289 12.016 15.109 1 96.06 250 MET B C 1
ATOM 5273 O O . MET B 1 250 ? 10.305 12.469 14.578 1 96.06 250 MET B O 1
ATOM 5277 N N . MET B 1 251 ? 9.227 10.961 15.828 1 94.88 251 MET B N 1
ATOM 5278 C CA . MET B 1 251 ? 10.438 10.156 16 1 94.88 251 MET B CA 1
ATOM 5279 C C . MET B 1 251 ? 10.953 9.664 14.656 1 94.88 251 MET B C 1
ATOM 5281 O O . MET B 1 251 ? 12.164 9.688 14.398 1 94.88 251 MET B O 1
ATOM 5285 N N . ALA B 1 252 ? 10.07 9.188 13.852 1 95.19 252 ALA B N 1
ATOM 5286 C CA . ALA B 1 252 ? 10.453 8.68 12.539 1 95.19 252 ALA B CA 1
ATOM 5287 C C . ALA B 1 252 ? 11.109 9.773 11.695 1 95.19 252 ALA B C 1
ATOM 5289 O O . ALA B 1 252 ? 12.117 9.531 11.031 1 95.19 252 ALA B O 1
ATOM 5290 N N . LEU B 1 253 ? 10.539 10.93 11.711 1 96.62 253 LEU B N 1
ATOM 5291 C CA . LEU B 1 253 ? 11.078 12.047 10.945 1 96.62 253 LEU B CA 1
ATOM 5292 C C . LEU B 1 253 ? 12.492 12.391 11.406 1 96.62 253 LEU B C 1
ATOM 5294 O O . LEU B 1 253 ? 13.383 12.602 10.578 1 96.62 253 LEU B O 1
ATOM 5298 N N . MET B 1 254 ? 12.719 12.422 12.711 1 95.69 254 MET B N 1
ATOM 5299 C CA . MET B 1 254 ? 14.039 12.727 13.258 1 95.69 254 MET B CA 1
ATOM 5300 C C . MET B 1 254 ? 15.023 11.609 12.93 1 95.69 254 MET B C 1
ATOM 5302 O O . MET B 1 254 ? 16.172 11.883 12.555 1 95.69 254 MET B O 1
ATOM 5306 N N . LYS B 1 255 ? 14.57 10.406 13.039 1 93.5 255 LYS B N 1
ATOM 5307 C CA . LYS B 1 255 ? 15.43 9.266 12.75 1 93.5 255 LYS B CA 1
ATOM 5308 C C . LYS B 1 255 ? 15.844 9.242 11.281 1 93.5 255 LYS B C 1
ATOM 5310 O O . LYS B 1 255 ? 16.969 8.875 10.953 1 93.5 255 LYS B O 1
ATOM 5315 N N . ASN B 1 256 ? 14.922 9.562 10.406 1 95 256 ASN B N 1
ATOM 5316 C CA . ASN B 1 256 ? 15.227 9.578 8.977 1 95 256 ASN B CA 1
ATOM 5317 C C . ASN B 1 256 ? 16.406 10.492 8.664 1 95 256 ASN B C 1
ATOM 5319 O O . ASN B 1 256 ? 17.328 10.102 7.938 1 95 256 ASN B O 1
ATOM 5323 N N . VAL B 1 257 ? 16.422 11.68 9.211 1 95.5 257 VAL B N 1
ATOM 5324 C CA . VAL B 1 257 ? 17.469 12.633 8.883 1 95.5 257 VAL B CA 1
ATOM 5325 C C . VAL B 1 257 ? 18.766 12.227 9.57 1 95.5 257 VAL B C 1
ATOM 5327 O O . VAL B 1 257 ? 19.844 12.32 8.984 1 95.5 257 VAL B O 1
ATOM 5330 N N . LYS B 1 258 ? 18.672 11.773 10.789 1 92.81 258 LYS B N 1
ATOM 5331 C CA . LYS B 1 258 ? 19.875 11.352 11.508 1 92.81 258 LYS B CA 1
ATOM 5332 C C . LYS B 1 258 ? 20.531 10.164 10.82 1 92.81 258 LYS B C 1
ATOM 5334 O O . LYS B 1 258 ? 21.75 10.156 10.625 1 92.81 258 LYS B O 1
ATOM 5339 N N . ASN B 1 259 ? 19.688 9.172 10.516 1 92.31 259 ASN B N 1
ATOM 5340 C CA . ASN B 1 259 ? 20.219 7.973 9.875 1 92.31 259 ASN B CA 1
ATOM 5341 C C . ASN B 1 259 ? 20.828 8.281 8.516 1 92.31 259 ASN B C 1
ATOM 5343 O O . ASN B 1 259 ? 21.859 7.719 8.148 1 92.31 259 ASN B O 1
ATOM 5347 N N . ARG B 1 260 ? 20.188 9.125 7.793 1 94.06 260 ARG B N 1
ATOM 5348 C CA . ARG B 1 260 ? 20.719 9.484 6.488 1 94.06 260 ARG B CA 1
ATOM 5349 C C . ARG B 1 260 ? 22.094 10.148 6.629 1 94.06 260 ARG B C 1
ATOM 5351 O O . ARG B 1 260 ? 23.016 9.844 5.875 1 94.06 260 ARG B O 1
ATOM 5358 N N . TRP B 1 261 ? 22.203 11.062 7.559 1 93.94 261 TRP B N 1
ATOM 5359 C CA . TRP B 1 261 ? 23.469 11.75 7.762 1 93.94 261 TRP B CA 1
ATOM 5360 C C . TRP B 1 261 ? 24.562 10.758 8.125 1 93.94 261 TRP B C 1
ATOM 5362 O O . TRP B 1 261 ? 25.672 10.797 7.562 1 93.94 261 TRP B O 1
ATOM 5372 N N . SER B 1 262 ? 24.25 9.906 9 1 91.44 262 SER B N 1
ATOM 5373 C CA . SER B 1 262 ? 25.203 8.898 9.43 1 91.44 262 SER B CA 1
ATOM 5374 C C . SER B 1 262 ? 25.656 8.031 8.266 1 91.44 262 SER B C 1
ATOM 5376 O O . SER B 1 262 ? 26.844 7.742 8.117 1 91.44 262 SER B O 1
ATOM 5378 N N . CYS B 1 263 ? 24.719 7.645 7.477 1 91.25 263 CYS B N 1
ATOM 5379 C CA . CYS B 1 263 ? 25.031 6.801 6.328 1 91.25 263 CYS B CA 1
ATOM 5380 C C . CYS B 1 263 ? 25.844 7.566 5.289 1 91.25 263 CYS B C 1
ATOM 5382 O O . CYS B 1 263 ? 26.766 7.016 4.691 1 91.25 263 CYS B O 1
ATOM 5384 N N . TYR B 1 264 ? 25.469 8.758 5.059 1 90.81 264 TYR B N 1
ATOM 5385 C CA . TYR B 1 264 ? 26.125 9.625 4.09 1 90.81 264 TYR B CA 1
ATOM 5386 C C . TYR B 1 264 ? 27.594 9.859 4.473 1 90.81 264 TYR B C 1
ATOM 5388 O O . TYR B 1 264 ? 28.469 9.836 3.615 1 90.81 264 TYR B O 1
ATOM 5396 N N . LYS B 1 265 ? 27.828 10.023 5.676 1 87.94 265 LYS B N 1
ATOM 5397 C CA . LYS B 1 265 ? 29.172 10.328 6.172 1 87.94 265 LYS B CA 1
ATOM 5398 C C . LYS B 1 265 ? 30.031 9.07 6.23 1 87.94 265 LYS B C 1
ATOM 5400 O O . LYS B 1 265 ? 31.219 9.117 5.918 1 87.94 265 LYS B O 1
ATOM 5405 N N . ASN B 1 266 ? 29.406 8.016 6.656 1 81.12 266 ASN B N 1
ATOM 5406 C CA . ASN B 1 266 ? 30.203 6.828 6.949 1 81.12 266 ASN B CA 1
ATOM 5407 C C . ASN B 1 266 ? 30.188 5.836 5.789 1 81.12 266 ASN B C 1
ATOM 5409 O O . ASN B 1 266 ? 30.984 4.91 5.742 1 81.12 266 ASN B O 1
ATOM 5413 N N . GLY B 1 267 ? 29.391 6.066 4.746 1 66.38 267 GLY B N 1
ATOM 5414 C CA . GLY B 1 267 ? 29.375 5.34 3.486 1 66.38 267 GLY B CA 1
ATOM 5415 C C . GLY B 1 267 ? 28.703 3.986 3.582 1 66.38 267 GLY B C 1
ATOM 5416 O O . GLY B 1 267 ? 27.75 3.707 2.85 1 66.38 267 GLY B O 1
ATOM 5417 N N . LYS B 1 268 ? 29.5 2.85 3.877 1 61.53 268 LYS B N 1
ATOM 5418 C CA . LYS B 1 268 ? 29.328 1.504 3.336 1 61.53 268 LYS B CA 1
ATOM 5419 C C . LYS B 1 268 ? 28.25 0.737 4.098 1 61.53 268 LYS B C 1
ATOM 5421 O O . LYS B 1 268 ? 27.5 -0.045 3.504 1 61.53 268 LYS B O 1
ATOM 5426 N N . ASN B 1 269 ? 28.094 0.767 5.383 1 63.44 269 ASN B N 1
ATOM 5427 C CA . ASN B 1 269 ? 27.328 -0.325 5.98 1 63.44 269 ASN B CA 1
ATOM 5428 C C . ASN B 1 269 ? 25.984 0.159 6.531 1 63.44 269 ASN B C 1
ATOM 5430 O O . ASN B 1 269 ? 25.641 -0.151 7.672 1 63.44 269 ASN B O 1
ATOM 5434 N N . CYS B 1 270 ? 25.359 1.016 5.691 1 74.56 270 CYS B N 1
ATOM 5435 C CA . CYS B 1 270 ? 24.094 1.422 6.281 1 74.56 270 CYS B CA 1
ATOM 5436 C C . CYS B 1 270 ? 22.922 0.764 5.562 1 74.56 270 CYS B C 1
ATOM 5438 O O . CYS B 1 270 ? 22.984 0.528 4.355 1 74.56 270 CYS B O 1
ATOM 5440 N N . ALA B 1 271 ? 22.016 0.447 6.504 1 68 271 ALA B N 1
ATOM 5441 C CA . ALA B 1 271 ? 20.75 -0.07 5.965 1 68 271 ALA B CA 1
ATOM 5442 C C . ALA B 1 271 ? 20.094 0.946 5.035 1 68 271 ALA B C 1
ATOM 5444 O O . ALA B 1 271 ? 20.172 2.154 5.27 1 68 271 ALA B O 1
ATOM 5445 N N . HIS B 1 272 ? 19.688 0.695 3.846 1 76.25 272 HIS B N 1
ATOM 5446 C CA . HIS B 1 272 ? 19.016 1.524 2.855 1 76.25 272 HIS B CA 1
ATOM 5447 C C . HIS B 1 272 ? 19.922 2.645 2.359 1 76.25 272 HIS B C 1
ATOM 5449 O O . HIS B 1 272 ? 19.531 3.812 2.354 1 76.25 272 HIS B O 1
ATOM 5455 N N . LYS B 1 273 ? 21.094 2.418 2.068 1 82.81 273 LYS B N 1
ATOM 5456 C CA . LYS B 1 273 ? 22.156 3.334 1.67 1 82.81 273 LYS B CA 1
ATOM 5457 C C . LYS B 1 273 ? 21.703 4.246 0.534 1 82.81 273 LYS B C 1
ATOM 5459 O O . LYS B 1 273 ? 22.125 5.398 0.445 1 82.81 273 LYS B O 1
ATOM 5464 N N . LEU B 1 274 ? 20.75 3.783 -0.173 1 89.25 274 LEU B N 1
ATOM 5465 C CA . LEU B 1 274 ? 20.391 4.535 -1.365 1 89.25 274 LEU B CA 1
ATOM 5466 C C . LEU B 1 274 ? 19.203 5.457 -1.077 1 89.25 274 LEU B C 1
ATOM 5468 O O . LEU B 1 274 ? 18.891 6.344 -1.875 1 89.25 274 LEU B O 1
ATOM 5472 N N . ARG B 1 275 ? 18.562 5.336 0.065 1 94.44 275 ARG B N 1
ATOM 5473 C CA . ARG B 1 275 ? 17.344 6.074 0.342 1 94.44 275 ARG B CA 1
ATOM 5474 C C . ARG B 1 275 ? 17.625 7.559 0.547 1 94.44 275 ARG B C 1
ATOM 5476 O O . ARG B 1 275 ? 18.406 7.93 1.434 1 94.44 275 ARG B O 1
ATOM 5483 N N . ARG B 1 276 ? 16.984 8.391 -0.223 1 95.44 276 ARG B N 1
ATOM 5484 C CA . ARG B 1 276 ? 17.219 9.828 -0.12 1 95.44 276 ARG B CA 1
ATOM 5485 C C . ARG B 1 276 ? 15.914 10.602 -0.104 1 95.44 276 ARG B C 1
ATOM 5487 O O . ARG B 1 276 ? 15.906 11.82 0.075 1 95.44 276 ARG B O 1
ATOM 5494 N N . PHE B 1 277 ? 14.805 9.898 -0.322 1 98.38 277 PHE B N 1
ATOM 5495 C CA . PHE B 1 277 ? 13.5 10.539 -0.382 1 98.38 277 PHE B CA 1
ATOM 5496 C C . PHE B 1 277 ? 12.453 9.703 0.35 1 98.38 277 PHE B C 1
ATOM 5498 O O . PHE B 1 277 ? 12.242 8.531 0.021 1 98.38 277 PHE B O 1
ATOM 5505 N N . VAL B 1 278 ? 11.844 10.234 1.345 1 98.31 278 VAL B N 1
ATOM 5506 C CA . VAL B 1 278 ? 10.797 9.578 2.113 1 98.31 278 VAL B CA 1
ATOM 5507 C C . VAL B 1 278 ? 9.523 10.414 2.076 1 98.31 278 VAL B C 1
ATOM 5509 O O . VAL B 1 278 ? 9.555 11.625 2.326 1 98.31 278 VAL B O 1
ATOM 5512 N N . ALA B 1 279 ? 8.43 9.805 1.759 1 98.62 279 ALA B N 1
ATOM 5513 C CA . ALA B 1 279 ? 7.168 10.531 1.68 1 98.62 279 ALA B CA 1
ATOM 5514 C C . ALA B 1 279 ? 6.078 9.812 2.477 1 98.62 279 ALA B C 1
ATOM 5516 O O . ALA B 1 279 ? 5.992 8.586 2.461 1 98.62 279 ALA B O 1
ATOM 5517 N N . TYR B 1 280 ? 5.281 10.586 3.156 1 98.38 280 TYR B N 1
ATOM 5518 C CA . TYR B 1 280 ? 4.121 10.102 3.898 1 98.38 280 TYR B CA 1
ATOM 5519 C C . TYR B 1 280 ? 2.838 10.75 3.389 1 98.38 280 TYR B C 1
ATOM 5521 O O . TYR B 1 280 ? 2.76 11.969 3.262 1 98.38 280 TYR B O 1
ATOM 5529 N N . SER B 1 281 ? 1.866 9.922 3.016 1 98.44 281 SER B N 1
ATOM 5530 C CA . SER B 1 281 ? 0.528 10.375 2.648 1 98.44 281 SER B CA 1
ATOM 5531 C C . SER B 1 281 ? -0.443 10.227 3.814 1 98.44 281 SER B C 1
ATOM 5533 O O . SER B 1 281 ? -0.627 9.125 4.344 1 98.44 281 SER B O 1
ATOM 5535 N N . THR B 1 282 ? -1.092 11.328 4.141 1 97.12 282 THR B N 1
ATOM 5536 C CA . THR B 1 282 ? -1.845 11.305 5.391 1 97.12 282 THR B CA 1
ATOM 5537 C C . THR B 1 282 ? -2.967 12.336 5.363 1 97.12 282 THR B C 1
ATOM 5539 O O . THR B 1 282 ? -3.482 12.68 4.297 1 97.12 282 THR B O 1
ATOM 5542 N N . GLN B 1 283 ? -3.391 12.766 6.57 1 96.12 283 GLN B N 1
ATOM 5543 C CA . GLN B 1 283 ? -4.559 13.625 6.738 1 96.12 283 GLN B CA 1
ATOM 5544 C C . GLN B 1 283 ? -4.164 14.977 7.32 1 96.12 283 GLN B C 1
ATOM 5546 O O . GLN B 1 283 ? -3.006 15.188 7.68 1 96.12 283 GLN B O 1
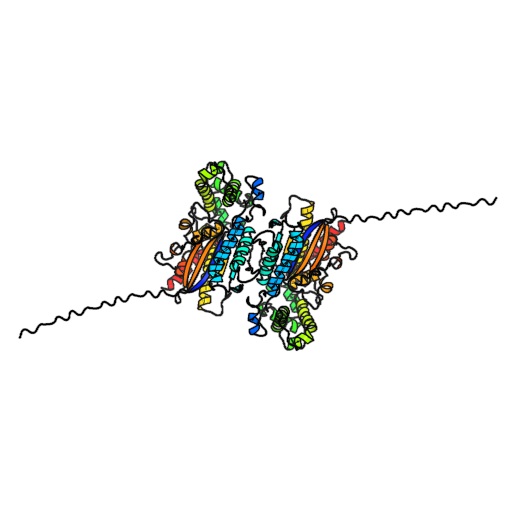ATOM 5551 N N . ASP B 1 284 ? -5.109 15.883 7.379 1 95.12 284 ASP B N 1
ATOM 5552 C CA . ASP B 1 284 ? -4.895 17.266 7.816 1 95.12 284 ASP B CA 1
ATOM 5553 C C . ASP B 1 284 ? -4.457 17.312 9.281 1 95.12 284 ASP B C 1
ATOM 5555 O O . ASP B 1 284 ? -3.541 18.047 9.633 1 95.12 284 ASP B O 1
ATOM 5559 N N . TRP B 1 285 ? -5.105 16.531 10.133 1 94.75 285 TRP B N 1
ATOM 5560 C CA . TRP B 1 285 ? -4.836 16.641 11.562 1 94.75 285 TRP B CA 1
ATOM 5561 C C . TRP B 1 285 ? -3.439 16.125 11.898 1 94.75 285 TRP B C 1
ATOM 5563 O O . TRP B 1 285 ? -2.797 16.609 12.836 1 94.75 285 TRP B O 1
ATOM 5573 N N . ILE B 1 286 ? -2.943 15.195 11.117 1 96.31 286 ILE B N 1
ATOM 5574 C CA . ILE B 1 286 ? -1.582 14.695 11.297 1 96.31 286 ILE B CA 1
ATOM 5575 C C . ILE B 1 286 ? -0.583 15.781 10.891 1 96.31 286 ILE B C 1
ATOM 5577 O O . ILE B 1 286 ? 0.394 16.031 11.602 1 96.31 286 ILE B O 1
ATOM 5581 N N . LEU B 1 287 ? -0.84 16.359 9.758 1 96.5 287 LEU B N 1
ATOM 5582 C CA . LEU B 1 287 ? 0.014 17.453 9.32 1 96.5 287 LEU B CA 1
ATOM 5583 C C . LEU B 1 287 ? 0.047 18.562 10.367 1 96.5 287 LEU B C 1
ATOM 5585 O O . LEU B 1 287 ? 1.118 19.078 10.695 1 96.5 287 LEU B O 1
ATOM 5589 N N . SER B 1 288 ? -1.12 18.906 10.914 1 96.56 288 SER B N 1
ATOM 5590 C CA . SER B 1 288 ? -1.213 19.906 11.961 1 96.56 288 SER B CA 1
ATOM 5591 C C . SER B 1 288 ? -0.385 19.516 13.18 1 96.56 288 SER B C 1
ATOM 5593 O O . SER B 1 288 ? 0.285 20.359 13.773 1 96.56 288 SER B O 1
ATOM 5595 N N . GLY B 1 289 ? -0.494 18.25 13.539 1 96.94 289 GLY B N 1
ATOM 5596 C CA . GLY B 1 289 ? 0.256 17.766 14.688 1 96.94 289 GLY B CA 1
ATOM 5597 C C . GLY B 1 289 ? 1.758 17.906 14.516 1 96.94 289 GLY B C 1
ATOM 5598 O O . GLY B 1 289 ? 2.451 18.344 15.43 1 96.94 289 GLY B O 1
ATOM 5599 N N . VAL B 1 290 ? 2.242 17.562 13.367 1 97.38 290 VAL B N 1
ATOM 5600 C CA . VAL B 1 290 ? 3.668 17.672 13.078 1 97.38 290 VAL B CA 1
ATOM 5601 C C . VAL B 1 290 ? 4.09 19.141 13.078 1 97.38 290 VAL B C 1
ATOM 5603 O O . VAL B 1 290 ? 5.094 19.5 13.695 1 97.38 290 VAL B O 1
ATOM 5606 N N . MET B 1 291 ? 3.314 19.969 12.445 1 97.5 291 MET B N 1
ATOM 5607 C CA . MET B 1 291 ? 3.631 21.391 12.367 1 97.5 291 MET B CA 1
ATOM 5608 C C . MET B 1 291 ? 3.598 22.031 13.75 1 97.5 291 MET B C 1
ATOM 5610 O O . MET B 1 291 ? 4.441 22.875 14.062 1 97.5 291 MET B O 1
ATOM 5614 N N . GLU B 1 292 ? 2.607 21.609 14.516 1 97.69 292 GLU B N 1
ATOM 5615 C CA . GLU B 1 292 ? 2.525 22.125 15.875 1 97.69 292 GLU B CA 1
ATOM 5616 C C . GLU B 1 292 ? 3.727 21.688 16.703 1 97.69 292 GLU B C 1
ATOM 5618 O O . GLU B 1 292 ? 4.273 22.469 17.484 1 97.69 292 GLU B O 1
ATOM 5623 N N . SER B 1 293 ? 4.102 20.453 16.578 1 97.19 293 SER B N 1
ATOM 5624 C CA . SER B 1 293 ? 5.258 19.922 17.297 1 97.19 293 SER B CA 1
ATOM 5625 C C . SER B 1 293 ? 6.527 20.688 16.953 1 97.19 293 SER B C 1
ATOM 5627 O O . SER B 1 293 ? 7.379 20.922 17.797 1 97.19 293 SER B O 1
ATOM 5629 N N . LEU B 1 294 ? 6.613 21.141 15.711 1 97.81 294 LEU B N 1
ATOM 5630 C CA . LEU B 1 294 ? 7.781 21.875 15.227 1 97.81 294 LEU B CA 1
ATOM 5631 C C . LEU B 1 294 ? 7.656 23.359 15.516 1 97.81 294 LEU B C 1
ATOM 5633 O O . LEU B 1 294 ? 8.617 24.109 15.359 1 97.81 294 LEU B O 1
ATOM 5637 N N . GLY B 1 295 ? 6.5 23.797 15.867 1 96.5 295 GLY B N 1
ATOM 5638 C CA . GLY B 1 295 ? 6.266 25.172 16.281 1 96.5 295 GLY B CA 1
ATOM 5639 C C . GLY B 1 295 ? 5.926 26.094 15.125 1 96.5 295 GLY B C 1
ATOM 5640 O O . GLY B 1 295 ? 6.051 27.312 15.234 1 96.5 295 GLY B O 1
ATOM 5641 N N . VAL B 1 296 ? 5.457 25.562 14 1 97 296 VAL B N 1
ATOM 5642 C CA . VAL B 1 296 ? 5.301 26.406 12.812 1 97 296 VAL B CA 1
ATOM 5643 C C . VAL B 1 296 ? 3.82 26.531 12.469 1 97 296 VAL B C 1
ATOM 5645 O O . VAL B 1 296 ? 3.449 27.344 11.609 1 97 296 VAL B O 1
ATOM 5648 N N . LEU B 1 297 ? 2.898 25.828 13.102 1 97.19 297 LEU B N 1
ATOM 5649 C CA . LEU B 1 297 ? 1.49 25.734 12.727 1 97.19 297 LEU B CA 1
ATOM 5650 C C . LEU B 1 297 ? 0.835 27.125 12.758 1 97.19 297 LEU B C 1
ATOM 5652 O O . LEU B 1 297 ? 0.237 27.547 11.766 1 97.19 297 LEU B O 1
ATOM 5656 N N . ASN B 1 298 ? 0.962 27.812 13.836 1 96.38 298 ASN B N 1
ATOM 5657 C CA . ASN B 1 298 ? 0.261 29.078 14.016 1 96.38 298 ASN B CA 1
ATOM 5658 C C . ASN B 1 298 ? 0.693 30.125 12.984 1 96.38 298 ASN B C 1
ATOM 5660 O O . ASN B 1 298 ? -0.135 30.875 12.477 1 96.38 298 ASN B O 1
ATOM 5664 N N . SER B 1 299 ? 1.953 30.125 12.625 1 94.94 299 SER B N 1
ATOM 5665 C CA . SER B 1 299 ? 2.506 31.141 11.727 1 94.94 299 SER B CA 1
ATOM 5666 C C . SER B 1 299 ? 2.24 30.781 10.266 1 94.94 299 SER B C 1
ATOM 5668 O O . SER B 1 299 ? 2.457 31.594 9.375 1 94.94 299 SER B O 1
ATOM 5670 N N . THR B 1 300 ? 1.748 29.625 9.961 1 93.44 300 THR B N 1
ATOM 5671 C CA . THR B 1 300 ? 1.535 29.188 8.586 1 93.44 300 THR B CA 1
ATOM 5672 C C . THR B 1 300 ? 0.05 28.969 8.312 1 93.44 300 THR B C 1
ATOM 5674 O O . THR B 1 300 ? -0.592 29.766 7.641 1 93.44 300 THR B O 1
ATOM 5677 N N . VAL B 1 301 ? -0.539 28.094 8.969 1 92.56 301 VAL B N 1
ATOM 5678 C CA . VAL B 1 301 ? -1.933 27.703 8.773 1 92.56 301 VAL B CA 1
ATOM 5679 C C . VAL B 1 301 ? -2.836 28.547 9.664 1 92.56 301 VAL B C 1
ATOM 5681 O O . VAL B 1 301 ? -3.945 28.906 9.273 1 92.56 301 VAL B O 1
ATOM 5684 N N . THR B 1 302 ? -2.344 28.906 10.844 1 93.81 302 THR B N 1
ATOM 5685 C CA . THR B 1 302 ? -3.064 29.562 11.93 1 93.81 302 THR B CA 1
ATOM 5686 C C . THR B 1 302 ? -3.852 28.547 12.75 1 93.81 302 THR B C 1
ATOM 5688 O O . THR B 1 302 ? -3.922 27.375 12.383 1 93.81 302 THR B O 1
ATOM 5691 N N . TYR B 1 303 ? -4.43 28.984 13.867 1 94.12 303 TYR B N 1
ATOM 5692 C CA . TYR B 1 303 ? -5.156 28.078 14.758 1 94.12 303 TYR B CA 1
ATOM 5693 C C . TYR B 1 303 ? -6.641 28.047 14.406 1 94.12 303 TYR B C 1
ATOM 5695 O O . TYR B 1 303 ? -7.414 27.297 15.008 1 94.12 303 TYR B O 1
ATOM 5703 N N . THR B 1 304 ? -7.055 28.719 13.352 1 95.06 304 THR B N 1
ATOM 5704 C CA . THR B 1 304 ? -8.469 28.781 13.023 1 95.06 304 THR B CA 1
ATOM 5705 C C . THR B 1 304 ? -8.758 28.062 11.711 1 95.06 304 THR B C 1
ATOM 5707 O O . THR B 1 304 ? -9.852 28.172 11.156 1 95.06 304 THR B O 1
ATOM 5710 N N . LYS B 1 305 ? -7.773 27.344 11.203 1 93.38 305 LYS B N 1
ATOM 5711 C CA . LYS B 1 305 ? -7.922 26.594 9.961 1 93.38 305 LYS B CA 1
ATOM 5712 C C . LYS B 1 305 ? -7.203 25.25 10.047 1 93.38 305 LYS B C 1
ATOM 5714 O O . LYS B 1 305 ? -6.445 25 10.984 1 93.38 305 LYS B O 1
ATOM 5719 N N . TYR B 1 306 ? -7.527 24.406 9.133 1 93.94 306 TYR B N 1
ATOM 5720 C CA . TYR B 1 306 ? -6.766 23.188 8.898 1 93.94 306 TYR B CA 1
ATOM 5721 C C . TYR B 1 306 ? -5.91 23.312 7.641 1 93.94 306 TYR B C 1
ATOM 5723 O O . TYR B 1 306 ? -6.207 24.125 6.758 1 93.94 306 TYR B O 1
ATOM 5731 N N . PRO B 1 307 ? -4.789 22.547 7.652 1 95.25 307 PRO B N 1
ATOM 5732 C CA . PRO B 1 307 ? -4.078 22.484 6.371 1 95.25 307 PRO B CA 1
ATOM 5733 C C . PRO B 1 307 ? -4.996 22.125 5.203 1 95.25 307 PRO B C 1
ATOM 5735 O O . PRO B 1 307 ? -5.863 21.266 5.336 1 95.25 307 PRO B O 1
ATOM 5738 N N . GLU B 1 308 ? -4.824 22.766 4.109 1 94.25 308 GLU B N 1
ATOM 5739 C CA . GLU B 1 308 ? -5.676 22.562 2.938 1 94.25 308 GLU B CA 1
ATOM 5740 C C . GLU B 1 308 ? -5.391 21.219 2.268 1 94.25 308 GLU B C 1
ATOM 5742 O O . GLU B 1 308 ? -4.371 20.594 2.545 1 94.25 308 GLU B O 1
ATOM 5747 N N . TYR B 1 309 ? -6.348 20.812 1.44 1 95.75 309 TYR B N 1
ATOM 5748 C CA . TYR B 1 309 ? -6.121 19.625 0.615 1 95.75 309 TYR B CA 1
ATOM 5749 C C . TYR B 1 309 ? -4.855 19.781 -0.223 1 95.75 309 TYR B C 1
ATOM 5751 O O . TYR B 1 309 ? -4.57 20.859 -0.732 1 95.75 309 TYR B O 1
ATOM 5759 N N . ASN B 1 310 ? -4.059 18.656 -0.319 1 95.62 310 ASN B N 1
ATOM 5760 C CA . ASN B 1 310 ? -2.824 18.562 -1.091 1 95.62 310 ASN B CA 1
ATOM 5761 C C . ASN B 1 310 ? -1.763 19.531 -0.559 1 95.62 310 ASN B C 1
ATOM 5763 O O . ASN B 1 310 ? -0.832 19.891 -1.279 1 95.62 310 ASN B O 1
ATOM 5767 N N . SER B 1 311 ? -1.987 20.031 0.69 1 95.12 311 SER B N 1
ATOM 5768 C CA . SER B 1 311 ? -0.881 20.75 1.323 1 95.12 311 SER B CA 1
ATOM 5769 C C . SER B 1 311 ? 0.242 19.781 1.709 1 95.12 311 SER B C 1
ATOM 5771 O O . SER B 1 311 ? 0.053 18.562 1.711 1 95.12 311 SER B O 1
ATOM 5773 N N . MET B 1 312 ? 1.451 20.391 2.021 1 96.12 312 MET B N 1
ATOM 5774 C CA . MET B 1 312 ? 2.625 19.531 2.156 1 96.12 312 MET B CA 1
ATOM 5775 C C . MET B 1 312 ? 3.703 20.219 2.99 1 96.12 312 MET B C 1
ATOM 5777 O O . MET B 1 312 ? 3.863 21.438 2.932 1 96.12 312 MET B O 1
ATOM 5781 N N . ILE B 1 313 ? 4.352 19.406 3.783 1 96.69 313 ILE B N 1
ATOM 5782 C CA . ILE B 1 313 ? 5.59 19.812 4.449 1 96.69 313 ILE B CA 1
ATOM 5783 C C . ILE B 1 313 ? 6.773 19.094 3.805 1 96.69 313 ILE B C 1
ATOM 5785 O O . ILE B 1 313 ? 6.688 17.906 3.477 1 96.69 313 ILE B O 1
ATOM 5789 N N . ILE B 1 314 ? 7.832 19.812 3.58 1 97.62 314 ILE B N 1
ATOM 5790 C CA . ILE B 1 314 ? 9.086 19.266 3.08 1 97.62 314 ILE B CA 1
ATOM 5791 C C . ILE B 1 314 ? 10.211 19.578 4.066 1 97.62 314 ILE B C 1
ATOM 5793 O O . ILE B 1 314 ? 10.414 20.734 4.438 1 97.62 314 ILE B O 1
ATOM 5797 N N . ILE B 1 315 ? 10.93 18.625 4.496 1 98.44 315 ILE B N 1
ATOM 5798 C CA . ILE B 1 315 ? 12.141 18.766 5.297 1 98.44 315 ILE B CA 1
ATOM 5799 C C . ILE B 1 315 ? 13.344 18.25 4.508 1 98.44 315 ILE B C 1
ATOM 5801 O O . ILE B 1 315 ? 13.5 17.047 4.32 1 98.44 315 ILE B O 1
ATOM 5805 N N . GLU B 1 316 ? 14.172 19.141 4.133 1 98.31 316 GLU B N 1
ATOM 5806 C CA . GLU B 1 316 ? 15.359 18.812 3.346 1 98.31 316 GLU B CA 1
ATOM 5807 C C . GLU B 1 316 ? 16.625 18.875 4.195 1 98.31 316 GLU B C 1
ATOM 5809 O O . GLU B 1 316 ? 16.75 19.75 5.059 1 98.31 316 GLU B O 1
ATOM 5814 N N . MET B 1 317 ? 17.484 18 3.922 1 98.44 317 MET B N 1
ATOM 5815 C CA . MET B 1 317 ? 18.797 18.031 4.566 1 98.44 317 MET B CA 1
ATOM 5816 C C . MET B 1 317 ? 19.906 18.328 3.555 1 98.44 317 MET B C 1
ATOM 5818 O O . MET B 1 317 ? 19.953 17.703 2.492 1 98.44 317 MET B O 1
ATOM 5822 N N . TYR B 1 318 ? 20.781 19.219 3.928 1 97.88 318 TYR B N 1
ATOM 5823 C CA . TYR B 1 318 ? 21.891 19.625 3.084 1 97.88 318 TYR B CA 1
ATOM 5824 C C . TYR B 1 318 ? 23.219 19.344 3.76 1 97.88 318 TYR B C 1
ATOM 5826 O O . TYR B 1 318 ? 23.328 19.422 4.988 1 97.88 318 TYR B O 1
ATOM 5834 N N . ASP B 1 319 ? 24.156 19 2.982 1 97.06 319 ASP B N 1
ATOM 5835 C CA . ASP B 1 319 ? 25.562 18.984 3.42 1 97.06 319 ASP B CA 1
ATOM 5836 C C . ASP B 1 319 ? 26.25 20.297 3.088 1 97.06 319 ASP B C 1
ATOM 5838 O O . ASP B 1 319 ? 26.422 20.641 1.915 1 97.06 319 ASP B O 1
ATOM 5842 N N . ASN B 1 320 ? 26.594 21.031 4.086 1 96.44 320 ASN B N 1
ATOM 5843 C CA . ASN B 1 320 ? 27.359 22.266 3.963 1 96.44 320 ASN B CA 1
ATOM 5844 C C . ASN B 1 320 ? 28.812 22.078 4.383 1 96.44 320 ASN B C 1
ATOM 5846 O O . ASN B 1 320 ? 29.219 22.531 5.457 1 96.44 320 ASN B O 1
ATOM 5850 N N . GLY B 1 321 ? 29.625 21.531 3.512 1 94.12 321 GLY B N 1
ATOM 5851 C CA . GLY B 1 321 ? 31.031 21.297 3.805 1 94.12 321 GLY B CA 1
ATOM 5852 C C . GLY B 1 321 ? 31.25 20.391 4.996 1 94.12 321 GLY B C 1
ATOM 5853 O O . GLY B 1 321 ? 32.031 20.703 5.895 1 94.12 321 GLY B O 1
ATOM 5854 N N . GLY B 1 322 ? 30.406 19.422 5.055 1 93.88 322 GLY B N 1
ATOM 5855 C CA . GLY B 1 322 ? 30.547 18.453 6.129 1 93.88 322 GLY B CA 1
ATOM 5856 C C . GLY B 1 322 ? 29.656 18.719 7.316 1 93.88 322 GLY B C 1
ATOM 5857 O O . GLY B 1 322 ? 29.672 17.984 8.312 1 93.88 322 GLY B O 1
ATOM 5858 N N . LYS B 1 323 ? 28.906 19.719 7.254 1 95.75 323 LYS B N 1
ATOM 5859 C CA . LYS B 1 323 ? 27.953 20.062 8.312 1 95.75 323 LYS B CA 1
ATOM 5860 C C . LYS B 1 323 ? 26.516 19.891 7.84 1 95.75 323 LYS B C 1
ATOM 5862 O O . LYS B 1 323 ? 26.094 20.547 6.891 1 95.75 323 LYS B O 1
ATOM 5867 N N . PRO B 1 324 ? 25.828 19.031 8.531 1 97.19 324 PRO B N 1
ATOM 5868 C CA . PRO B 1 324 ? 24.438 18.828 8.109 1 97.19 324 PRO B CA 1
ATOM 5869 C C . PRO B 1 324 ? 23.516 19.984 8.508 1 97.19 324 PRO B C 1
ATOM 5871 O O . PRO B 1 324 ? 23.547 20.438 9.656 1 97.19 324 PRO B O 1
ATOM 5874 N N . GLU B 1 325 ? 22.688 20.422 7.574 1 98.06 325 GLU B N 1
ATOM 5875 C CA . GLU B 1 325 ? 21.734 21.5 7.793 1 98.06 325 GLU B CA 1
ATOM 5876 C C . GLU B 1 325 ? 20.359 21.156 7.234 1 98.06 325 GLU B C 1
ATOM 5878 O O . GLU B 1 325 ? 20.25 20.359 6.301 1 98.06 325 GLU B O 1
ATOM 5883 N N . ILE B 1 326 ? 19.391 21.781 7.828 1 98.19 326 ILE B N 1
ATOM 5884 C CA . ILE B 1 326 ? 18 21.469 7.484 1 98.19 326 ILE B CA 1
ATOM 5885 C C . ILE B 1 326 ? 17.328 22.719 6.906 1 98.19 326 ILE B C 1
ATOM 5887 O O . ILE B 1 326 ? 17.531 23.828 7.395 1 98.19 326 ILE B O 1
ATOM 5891 N N . LYS B 1 327 ? 16.547 22.5 5.883 1 97.88 327 LYS B N 1
ATOM 5892 C CA . LYS B 1 327 ? 15.555 23.453 5.387 1 97.88 327 LYS B CA 1
ATOM 5893 C C . LYS B 1 327 ? 14.156 22.844 5.406 1 97.88 327 LYS B C 1
ATOM 5895 O O . LYS B 1 327 ? 13.977 21.672 5.074 1 97.88 327 LYS B O 1
ATOM 5900 N N . MET B 1 328 ? 13.219 23.625 5.855 1 97.62 328 MET B N 1
ATOM 5901 C CA . MET B 1 328 ? 11.836 23.172 5.887 1 97.62 328 MET B CA 1
ATOM 5902 C C . MET B 1 328 ? 10.93 24.109 5.098 1 97.62 328 MET B C 1
ATOM 5904 O O . MET B 1 328 ? 11.047 25.328 5.203 1 97.62 328 MET B O 1
ATOM 5908 N N . PHE B 1 329 ? 10.039 23.516 4.336 1 96.44 329 PHE B N 1
ATOM 5909 C CA . PHE B 1 329 ? 9.078 24.281 3.537 1 96.44 329 PHE B CA 1
ATOM 5910 C C . PHE B 1 329 ? 7.656 23.812 3.824 1 96.44 329 PHE B C 1
ATOM 5912 O O . PHE B 1 329 ? 7.434 22.656 4.18 1 96.44 329 PHE B O 1
ATOM 5919 N N . TYR B 1 330 ? 6.73 24.734 3.773 1 95.62 330 TYR B N 1
ATOM 5920 C CA . TYR B 1 330 ? 5.301 24.438 3.805 1 95.62 330 TYR B CA 1
ATOM 5921 C C . TYR B 1 330 ? 4.625 24.906 2.52 1 95.62 330 TYR B C 1
ATOM 5923 O O . TYR B 1 330 ? 4.703 26.078 2.158 1 95.62 330 TYR B O 1
ATOM 5931 N N . LYS B 1 331 ? 4.051 23.938 1.804 1 93.62 331 LYS B N 1
ATOM 5932 C CA . LYS B 1 331 ? 3.217 24.25 0.645 1 93.62 331 LYS B CA 1
ATOM 5933 C C . LYS B 1 331 ? 1.738 24.281 1.021 1 93.62 331 LYS B C 1
ATOM 5935 O O . LYS B 1 331 ? 1.15 23.234 1.319 1 93.62 331 LYS B O 1
ATOM 5940 N N . LYS B 1 332 ? 1.071 25.391 0.924 1 87.44 332 LYS B N 1
ATOM 5941 C CA . LYS B 1 332 ? -0.234 25.656 1.521 1 87.44 332 LYS B CA 1
ATOM 5942 C C . LYS B 1 332 ? -1.349 24.969 0.73 1 87.44 332 LYS B C 1
ATOM 5944 O O . LYS B 1 332 ? -2.363 24.562 1.3 1 87.44 332 LYS B O 1
ATOM 5949 N N . ASP B 1 333 ? -1.399 25.094 -0.52 1 73.69 333 ASP B N 1
ATOM 5950 C CA . ASP B 1 333 ? -2.584 24.609 -1.219 1 73.69 333 ASP B CA 1
ATOM 5951 C C . ASP B 1 333 ? -2.205 23.953 -2.543 1 73.69 333 ASP B C 1
ATOM 5953 O O . ASP B 1 333 ? -1.023 23.734 -2.822 1 73.69 333 ASP B O 1
ATOM 5957 N N . GLU B 1 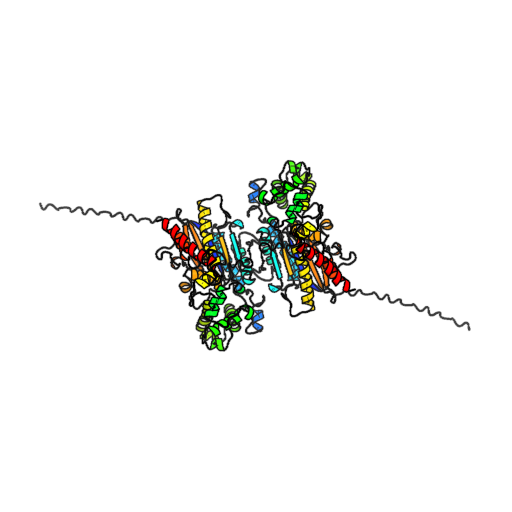334 ? -3.277 23.484 -3.217 1 64.5 334 GLU B N 1
ATOM 5958 C CA . GLU B 1 334 ? -3.23 22.734 -4.465 1 64.5 334 GLU B CA 1
ATOM 5959 C C . GLU B 1 334 ? -2.732 23.594 -5.617 1 64.5 334 GLU B C 1
ATOM 5961 O O . GLU B 1 334 ? -2.244 23.078 -6.625 1 64.5 334 GLU B O 1
ATOM 5966 N N . VAL B 1 335 ? -3.045 24.984 -5.445 1 57.53 335 VAL B N 1
ATOM 5967 C CA . VAL B 1 335 ? -2.842 25.859 -6.598 1 57.53 335 VAL B CA 1
ATOM 5968 C C . VAL B 1 335 ? -1.351 26.125 -6.797 1 57.53 335 VAL B C 1
ATOM 5970 O O . VAL B 1 335 ? -0.658 26.531 -5.863 1 57.53 335 VAL B O 1
ATOM 5973 N N . ILE B 1 336 ? -0.858 25.344 -7.863 1 50.5 336 ILE B N 1
ATOM 5974 C CA . ILE B 1 336 ? 0.538 25.562 -8.227 1 50.5 336 ILE B CA 1
ATOM 5975 C C . ILE B 1 336 ? 0.649 26.797 -9.109 1 50.5 336 ILE B C 1
ATOM 5977 O O . ILE B 1 336 ? 0.168 26.812 -10.25 1 50.5 336 ILE B O 1
ATOM 5981 N N . THR B 1 337 ? 0.229 27.953 -8.859 1 47.69 337 THR B N 1
ATOM 5982 C CA . THR B 1 337 ? 0.669 29.047 -9.727 1 47.69 337 THR B CA 1
ATOM 5983 C C . THR B 1 337 ? 2.178 29.25 -9.617 1 47.69 337 THR B C 1
ATOM 5985 O O . THR B 1 337 ? 2.803 28.797 -8.648 1 47.69 337 THR B O 1
ATOM 5988 N N . ALA B 1 338 ? 2.729 29.547 -10.773 1 46.78 338 ALA B N 1
ATOM 5989 C CA . ALA B 1 338 ? 4.156 29.859 -10.766 1 46.78 338 ALA B CA 1
ATOM 5990 C C . ALA B 1 338 ? 4.594 30.391 -9.406 1 46.78 338 ALA B C 1
ATOM 5992 O O . ALA B 1 338 ? 5.719 30.141 -8.961 1 46.78 338 ALA B O 1
ATOM 5993 N N . GLU B 1 339 ? 3.639 31.062 -8.883 1 43.88 339 GLU B N 1
ATOM 5994 C CA . GLU B 1 339 ? 3.816 31.734 -7.602 1 43.88 339 GLU B CA 1
ATOM 5995 C C . GLU B 1 339 ? 3.496 30.812 -6.434 1 43.88 339 GLU B C 1
ATOM 5997 O O . GLU B 1 339 ? 3.555 31.219 -5.273 1 43.88 339 GLU B O 1
ATOM 6002 N N . ASN B 1 340 ? 2.633 29.828 -6.656 1 51.53 340 ASN B N 1
ATOM 6003 C CA . ASN B 1 340 ? 2.1 29.016 -5.57 1 51.53 340 ASN B CA 1
ATOM 6004 C C . ASN B 1 340 ? 3.213 28.453 -4.691 1 51.53 340 ASN B C 1
ATOM 6006 O O . ASN B 1 340 ? 3.883 27.5 -5.066 1 51.53 340 ASN B O 1
ATOM 6010 N N . GLU B 1 341 ? 3.662 29.406 -3.736 1 62.16 341 GLU B N 1
ATOM 6011 C CA . GLU B 1 341 ? 4.766 29.859 -2.891 1 62.16 341 GLU B CA 1
ATOM 6012 C C . GLU B 1 341 ? 5.043 28.859 -1.77 1 62.16 341 GLU B C 1
ATOM 6014 O O . GLU B 1 341 ? 4.16 28.562 -0.962 1 62.16 341 GLU B O 1
ATOM 6019 N N . MET B 1 342 ? 5.668 27.781 -2.104 1 83.19 342 MET B N 1
ATOM 6020 C CA . MET B 1 342 ? 6.359 27.078 -1.024 1 83.19 342 MET B CA 1
ATOM 6021 C C . MET B 1 342 ? 6.969 28.078 -0.038 1 83.19 342 MET B C 1
ATOM 6023 O O . MET B 1 342 ? 7.746 28.953 -0.428 1 83.19 342 MET B O 1
ATOM 6027 N N . LEU B 1 343 ? 6.426 28.125 1.191 1 90.81 343 LEU B N 1
ATOM 6028 C CA . LEU B 1 343 ? 6.926 28.984 2.258 1 90.81 343 LEU B CA 1
ATOM 6029 C C . LEU B 1 343 ? 8.141 28.359 2.938 1 90.81 343 LEU B C 1
ATOM 6031 O O . LEU B 1 343 ? 8.086 27.188 3.361 1 90.81 343 LEU B O 1
ATOM 6035 N N . ASP B 1 344 ? 9.234 29.109 2.959 1 94.56 344 ASP B N 1
ATOM 6036 C CA . ASP B 1 344 ? 10.352 28.688 3.805 1 94.56 344 ASP B CA 1
ATOM 6037 C C . ASP B 1 344 ? 10.047 28.953 5.281 1 94.56 344 ASP B C 1
ATOM 6039 O O . ASP B 1 344 ? 9.938 30.094 5.707 1 94.56 344 ASP B O 1
ATOM 6043 N N . VAL B 1 345 ? 9.93 27.875 6.031 1 96.56 345 VAL B N 1
ATOM 6044 C CA . VAL B 1 345 ? 9.508 28.031 7.422 1 96.56 345 VAL B CA 1
ATOM 6045 C C . VAL B 1 345 ? 10.633 27.578 8.359 1 96.56 345 VAL B C 1
ATOM 6047 O O . VAL B 1 345 ? 10.391 27.281 9.531 1 96.56 345 VAL B O 1
ATOM 6050 N N . THR B 1 346 ? 11.828 27.547 7.914 1 97.69 346 THR B N 1
ATOM 6051 C CA . THR B 1 346 ? 12.977 27.031 8.656 1 97.69 346 THR B CA 1
ATOM 6052 C C . THR B 1 346 ? 13.195 27.828 9.93 1 97.69 346 THR B C 1
ATOM 6054 O O . THR B 1 346 ? 13.352 27.266 11.016 1 97.69 346 THR B O 1
ATOM 6057 N N . LYS B 1 347 ? 13.086 29.141 9.82 1 96.81 347 LYS B N 1
ATOM 6058 C CA . LYS B 1 347 ? 13.398 30.047 10.93 1 96.81 347 LYS B CA 1
ATOM 6059 C C . LYS B 1 347 ? 12.305 30 11.992 1 96.81 347 LYS B C 1
ATOM 6061 O O . LYS B 1 347 ? 12.492 30.484 13.109 1 96.81 347 LYS B O 1
ATOM 6066 N N . LEU B 1 348 ? 11.195 29.406 11.578 1 96.69 348 LEU B N 1
ATOM 6067 C CA . LEU B 1 348 ? 10.062 29.359 12.5 1 96.69 348 LEU B CA 1
ATOM 6068 C C . LEU B 1 348 ? 10.148 28.141 13.406 1 96.69 348 LEU B C 1
ATOM 6070 O O . LEU B 1 348 ? 9.445 28.062 14.422 1 96.69 348 LEU B O 1
ATOM 6074 N N . ILE B 1 349 ? 10.945 27.156 13.031 1 97.5 349 ILE B N 1
ATOM 6075 C CA . ILE B 1 349 ? 11.047 25.906 13.773 1 97.5 349 ILE B CA 1
ATOM 6076 C C . ILE B 1 349 ? 11.586 26.188 15.172 1 97.5 349 ILE B C 1
ATOM 6078 O O . ILE B 1 349 ? 12.508 26.984 15.344 1 97.5 349 ILE B O 1
ATOM 6082 N N . ARG B 1 350 ? 11.039 25.359 16.062 1 94.56 350 ARG B N 1
ATOM 6083 C CA . ARG B 1 350 ? 11.531 25.453 17.422 1 94.56 350 ARG B CA 1
ATOM 6084 C C . ARG B 1 350 ? 13.039 25.219 17.484 1 94.56 350 ARG B C 1
ATOM 6086 O O . ARG B 1 350 ? 13.555 24.328 16.828 1 94.56 350 ARG B O 1
ATOM 6093 N N . ASN B 1 351 ? 13.773 26.031 18.188 1 92.19 351 ASN B N 1
ATOM 6094 C CA . ASN B 1 351 ? 15.188 25.891 18.516 1 92.19 351 ASN B CA 1
ATOM 6095 C C . ASN B 1 351 ? 16.078 26.234 17.328 1 92.19 351 ASN B C 1
ATOM 6097 O O . ASN B 1 351 ? 17.312 26.219 17.438 1 92.19 351 ASN B O 1
ATOM 6101 N N . CYS B 1 352 ? 15.469 26.438 16.109 1 96.62 352 CYS B N 1
ATOM 6102 C CA . CYS B 1 352 ? 16.297 26.844 14.984 1 96.62 352 CYS B CA 1
ATOM 6103 C C . CYS B 1 352 ? 16.641 28.328 15.078 1 96.62 352 CYS B C 1
ATOM 6105 O O . CYS B 1 352 ? 15.828 29.141 15.523 1 96.62 352 CYS B O 1
ATOM 6107 N N . PRO B 1 353 ? 17.891 28.641 14.672 1 96 353 PRO B N 1
ATOM 6108 C CA . PRO B 1 353 ? 18.266 30.047 14.711 1 96 353 PRO B CA 1
ATOM 6109 C C . PRO B 1 353 ? 17.406 30.922 13.805 1 96 353 PRO B C 1
ATOM 6111 O O . PRO B 1 353 ? 17.125 30.547 12.664 1 96 353 PRO B O 1
ATOM 6114 N N . LYS B 1 354 ? 17.047 32.031 14.305 1 94.56 354 LYS B N 1
ATOM 6115 C CA . LYS B 1 354 ? 16.125 32.906 13.578 1 94.56 354 LYS B CA 1
ATOM 6116 C C . LYS B 1 354 ? 16.859 33.75 12.547 1 94.56 354 LYS B C 1
ATOM 6118 O O . LYS B 1 354 ? 16.25 34.312 11.641 1 94.56 354 LYS B O 1
ATOM 6123 N N . ASP B 1 355 ? 18.188 33.812 12.641 1 94.12 355 ASP B N 1
ATOM 6124 C CA . ASP B 1 355 ? 18.984 34.688 11.781 1 94.12 355 ASP B CA 1
ATOM 6125 C C . ASP B 1 355 ? 19.703 33.875 10.695 1 94.12 355 ASP B C 1
ATOM 6127 O O . ASP B 1 355 ? 20.531 34.438 9.961 1 94.12 355 ASP B O 1
ATOM 6131 N N . GLN B 1 356 ? 19.391 32.562 10.625 1 93.19 356 GLN B N 1
ATOM 6132 C CA . GLN B 1 356 ? 20.031 31.719 9.633 1 93.19 356 GLN B CA 1
ATOM 6133 C C . GLN B 1 356 ? 19 31.094 8.695 1 93.19 356 GLN B C 1
ATOM 6135 O O . GLN B 1 356 ? 17.922 30.703 9.133 1 93.19 356 GLN B O 1
ATOM 6140 N N . ASP B 1 357 ? 19.406 31 7.508 1 94.19 357 ASP B N 1
ATOM 6141 C CA . ASP B 1 357 ? 18.5 30.453 6.5 1 94.19 357 ASP B CA 1
ATOM 6142 C C . ASP B 1 357 ? 18.391 28.938 6.629 1 94.19 357 ASP B C 1
ATOM 6144 O O . ASP B 1 357 ? 17.438 28.328 6.137 1 94.19 357 ASP B O 1
ATOM 6148 N N . TYR B 1 358 ? 19.391 28.344 7.211 1 97.25 358 TYR B N 1
ATOM 6149 C CA . TYR B 1 358 ? 19.438 26.906 7.441 1 97.25 358 TYR B CA 1
ATOM 6150 C C . TYR B 1 358 ? 19.562 26.594 8.93 1 97.25 358 TYR B C 1
ATOM 6152 O O . TYR B 1 358 ? 20.188 27.359 9.672 1 97.25 358 TYR B O 1
ATOM 6160 N N . CYS B 1 359 ? 18.953 25.562 9.266 1 98.06 359 CYS B N 1
ATOM 6161 C CA . CYS B 1 359 ? 19 25.125 10.656 1 98.06 359 CYS B CA 1
ATOM 6162 C C . CYS B 1 359 ? 19.984 23.969 10.836 1 98.06 359 CYS B C 1
ATOM 6164 O O . CYS B 1 359 ? 19.844 22.922 10.203 1 98.06 359 CYS B O 1
ATOM 6166 N N . PRO B 1 360 ? 21 24.141 11.711 1 97.75 360 PRO B N 1
ATOM 6167 C CA . PRO B 1 360 ? 21.875 23 11.961 1 97.75 360 PRO B CA 1
ATOM 6168 C C . PRO B 1 360 ? 21.109 21.75 12.414 1 97.75 360 PRO B C 1
ATOM 6170 O O . PRO B 1 360 ? 20.141 21.859 13.18 1 97.75 360 PRO B O 1
ATOM 6173 N N . LEU B 1 361 ? 21.484 20.578 11.953 1 97 361 LEU B N 1
ATOM 6174 C CA . LEU B 1 361 ? 20.781 19.328 12.234 1 97 361 LEU B CA 1
ATOM 6175 C C . LEU B 1 361 ? 20.609 19.125 13.734 1 97 361 LEU B C 1
ATOM 6177 O O . LEU B 1 361 ? 19.516 18.734 14.188 1 97 361 LEU B O 1
ATOM 6181 N N . GLU B 1 362 ? 21.625 19.406 14.484 1 95.06 362 GLU B N 1
ATOM 6182 C CA . GLU B 1 362 ? 21.562 19.203 15.93 1 95.06 362 GLU B CA 1
ATOM 6183 C C . GLU B 1 362 ? 20.469 20.047 16.562 1 95.06 362 GLU B C 1
ATOM 6185 O O . GLU B 1 362 ? 19.75 19.578 17.453 1 95.06 362 GLU B O 1
ATOM 6190 N N . LYS B 1 363 ? 20.375 21.25 16.125 1 95.88 363 LYS B N 1
ATOM 6191 C CA . LYS B 1 363 ? 19.328 22.141 16.625 1 95.88 363 LYS B CA 1
ATOM 6192 C C . LYS B 1 363 ? 17.938 21.656 16.203 1 95.88 363 LYS B C 1
ATOM 6194 O O . LYS B 1 363 ? 17 21.688 16.984 1 95.88 363 LYS B O 1
ATOM 6199 N N . PHE B 1 364 ? 17.812 21.219 15.031 1 96.94 364 PHE B N 1
ATOM 6200 C CA . PHE B 1 364 ? 16.562 20.719 14.492 1 96.94 364 PHE B CA 1
ATOM 6201 C C . PHE B 1 364 ? 16.078 19.5 15.281 1 96.94 364 PHE B C 1
ATOM 6203 O O . PHE B 1 364 ? 14.914 19.422 15.672 1 96.94 364 PHE B O 1
ATOM 6210 N N . VAL B 1 365 ? 16.969 18.547 15.5 1 94.06 365 VAL B N 1
ATOM 6211 C CA . VAL B 1 365 ? 16.594 17.281 16.141 1 94.06 365 VAL B CA 1
ATOM 6212 C C . VAL B 1 365 ? 16.266 17.531 17.609 1 94.06 365 VAL B C 1
ATOM 6214 O O . VAL B 1 365 ? 15.43 16.844 18.188 1 94.06 365 VAL B O 1
ATOM 6217 N N . SER B 1 366 ? 16.859 18.5 18.188 1 89.12 366 SER B N 1
ATOM 6218 C CA . SER B 1 366 ? 16.672 18.766 19.609 1 89.12 366 SER B CA 1
ATOM 6219 C C . SER B 1 366 ? 15.453 19.656 19.844 1 89.12 366 SER B C 1
ATOM 6221 O O . SER B 1 366 ? 15.125 19.984 20.984 1 89.12 366 SER B O 1
ATOM 6223 N N . CYS B 1 367 ? 14.875 20.031 18.75 1 85.81 367 CYS B N 1
ATOM 6224 C CA . CYS B 1 367 ? 13.805 21.016 18.859 1 85.81 367 CYS B CA 1
ATOM 6225 C C . CYS B 1 367 ? 12.609 20.438 19.609 1 85.81 367 CYS B C 1
ATOM 6227 O O . CYS B 1 367 ? 11.828 21.188 20.203 1 85.81 367 CYS B O 1
ATOM 6229 N N . CYS B 1 368 ? 12.492 19.094 19.547 1 85.12 368 CYS B N 1
ATOM 6230 C CA . CYS B 1 368 ? 11.148 18.594 19.797 1 85.12 368 CYS B CA 1
ATOM 6231 C C . CYS B 1 368 ? 11.172 17.422 20.766 1 85.12 368 CYS B C 1
ATOM 6233 O O . CYS B 1 368 ? 10.398 16.469 20.625 1 85.12 368 CYS B O 1
ATOM 6235 N N . ASP B 1 369 ? 12 17.531 21.688 1 87.94 369 ASP B N 1
ATOM 6236 C CA . ASP B 1 369 ? 12.133 16.406 22.609 1 87.94 369 ASP B CA 1
ATOM 6237 C C . ASP B 1 369 ? 10.812 16.125 23.312 1 87.94 369 ASP B C 1
ATOM 6239 O O . ASP B 1 369 ? 10.477 14.961 23.547 1 87.94 369 ASP B O 1
ATOM 6243 N N . ASP B 1 370 ? 10.102 17.172 23.656 1 90.56 370 ASP B N 1
ATOM 6244 C CA . ASP B 1 370 ? 8.844 17.047 24.391 1 90.56 370 ASP B CA 1
ATOM 6245 C C . ASP B 1 370 ? 7.777 16.359 23.531 1 90.56 370 ASP B C 1
ATOM 6247 O O . ASP B 1 370 ? 6.742 15.938 24.047 1 90.56 370 ASP B O 1
ATOM 6251 N N . TYR B 1 371 ? 8.008 16.188 22.266 1 94.38 371 TYR B N 1
ATOM 6252 C CA . TYR B 1 371 ? 6.977 15.711 21.359 1 94.38 371 TYR B CA 1
ATOM 6253 C C . TYR B 1 371 ? 7.355 14.359 20.781 1 94.38 371 TYR B C 1
ATOM 6255 O O . TYR B 1 371 ? 6.664 13.844 19.891 1 94.38 371 TYR B O 1
ATOM 6263 N N . LEU B 1 372 ? 8.43 13.773 21.234 1 93 372 LEU B N 1
ATOM 6264 C CA . LEU B 1 372 ? 8.914 12.508 20.688 1 93 372 LEU B CA 1
ATOM 6265 C C . LEU B 1 372 ? 8.484 11.336 21.562 1 93 372 LEU B C 1
ATOM 6267 O O . LEU B 1 372 ? 8.492 11.43 22.781 1 93 372 LEU B O 1
ATOM 6271 N N . GLU B 1 373 ? 8.07 10.281 20.844 1 87.56 373 GLU B N 1
ATOM 6272 C CA . GLU B 1 373 ? 7.84 9.016 21.531 1 87.56 373 GLU B CA 1
ATOM 6273 C C . GLU B 1 373 ? 9.062 8.102 21.438 1 87.56 373 GLU B C 1
ATOM 6275 O O . GLU B 1 373 ? 9.195 7.332 20.484 1 87.56 373 GLU B O 1
ATOM 6280 N N . TYR B 1 374 ? 9.844 8.078 22.453 1 81.62 374 TYR B N 1
ATOM 6281 C CA . TYR B 1 374 ? 11.094 7.332 22.422 1 81.62 374 TYR B CA 1
ATOM 6282 C C . TYR B 1 374 ? 10.844 5.832 22.516 1 81.62 374 TYR B C 1
ATOM 6284 O O . TYR B 1 374 ? 11.562 5.039 21.906 1 81.62 374 TYR B O 1
ATOM 6292 N N . VAL B 1 375 ? 9.828 5.52 23.25 1 79.38 375 VAL B N 1
ATOM 6293 C CA . VAL B 1 375 ? 9.375 4.137 23.359 1 79.38 375 VAL B CA 1
ATOM 6294 C C . VAL B 1 375 ? 7.938 4.02 22.875 1 79.38 375 VAL B C 1
ATOM 6296 O O . VAL B 1 375 ? 7.012 4.52 23.5 1 79.38 375 VAL B O 1
ATOM 6299 N N . PRO B 1 376 ? 7.828 3.326 21.828 1 81.12 376 PRO B N 1
ATOM 6300 C CA . PRO B 1 376 ? 6.484 3.238 21.25 1 81.12 376 PRO B CA 1
ATOM 6301 C C . PRO B 1 376 ? 5.441 2.75 22.25 1 81.12 376 PRO B C 1
ATOM 6303 O O . PRO B 1 376 ? 5.633 1.708 22.891 1 81.12 376 PRO B O 1
ATOM 6306 N N . GLY B 1 377 ? 4.441 3.564 22.391 1 80.88 377 GLY B N 1
ATOM 6307 C CA . GLY B 1 377 ? 3.314 3.166 23.219 1 80.88 377 GLY B CA 1
ATOM 6308 C C . GLY B 1 377 ? 3.459 3.588 24.672 1 80.88 377 GLY B C 1
ATOM 6309 O O . GLY B 1 377 ? 2.512 3.484 25.453 1 80.88 377 GLY B O 1
ATOM 6310 N N . ALA B 1 378 ? 4.543 4.062 25.078 1 82.5 378 ALA B N 1
ATOM 6311 C CA . ALA B 1 378 ? 4.801 4.418 26.469 1 82.5 378 ALA B CA 1
ATOM 6312 C C . ALA B 1 378 ? 3.855 5.523 26.938 1 82.5 378 ALA B C 1
ATOM 6314 O O . ALA B 1 378 ? 3.377 5.496 28.078 1 82.5 378 ALA B O 1
ATOM 6315 N N . SER B 1 379 ? 3.582 6.473 26.078 1 86 379 SER B N 1
ATOM 6316 C CA . SER B 1 379 ? 2.748 7.613 26.453 1 86 379 SER B CA 1
ATOM 6317 C C . SER B 1 379 ? 1.3 7.191 26.672 1 86 379 SER B C 1
ATOM 6319 O O . SER B 1 379 ? 0.51 7.945 27.25 1 86 379 SER B O 1
ATOM 6321 N N . CYS B 1 380 ? 0.96 6.004 26.188 1 86 380 CYS B N 1
ATOM 6322 C CA . CYS B 1 380 ? -0.422 5.543 26.266 1 86 380 CYS B CA 1
ATOM 6323 C C . CYS B 1 380 ? -0.659 4.742 27.547 1 86 380 CYS B C 1
ATOM 6325 O O . CYS B 1 380 ? -1.795 4.371 27.844 1 86 380 CYS B O 1
ATOM 6327 N N . LEU B 1 381 ? 0.47 4.5 28.219 1 79.88 381 LEU B N 1
ATOM 6328 C CA . LEU B 1 381 ? 0.327 3.73 29.453 1 79.88 381 LEU B CA 1
ATOM 6329 C C . LEU B 1 381 ? -0.255 4.594 30.562 1 79.88 381 LEU B C 1
ATOM 6331 O O . LEU B 1 381 ? 0.037 5.789 30.641 1 79.88 381 LEU B O 1
ATOM 6335 N N . GLY B 1 382 ? -1.239 4.121 31.328 1 68.31 382 GLY B N 1
ATOM 6336 C CA . GLY B 1 382 ? -1.939 4.848 32.375 1 68.31 382 GLY B CA 1
ATOM 6337 C C . GLY B 1 382 ? -1.009 5.418 33.438 1 68.31 382 GLY B C 1
ATOM 6338 O O . GLY B 1 382 ? 0.177 5.082 33.469 1 68.31 382 GLY B O 1
ATOM 6339 N N . GLN B 1 383 ? -1.423 6.461 34.125 1 60.38 383 GLN B N 1
ATOM 6340 C CA . GLN B 1 383 ? -0.682 7.18 35.156 1 60.38 383 GLN B CA 1
ATOM 6341 C C . GLN B 1 383 ? 0.002 6.211 36.125 1 60.38 383 GLN B C 1
ATOM 6343 O O . GLN B 1 383 ? 1.095 6.488 36.625 1 60.38 383 GLN B O 1
ATOM 6348 N N . ASN B 1 384 ? -0.683 5.16 36.469 1 50.53 384 ASN B N 1
ATOM 6349 C CA . ASN B 1 384 ? -0.133 4.254 37.5 1 50.53 384 ASN B CA 1
ATOM 6350 C C . ASN B 1 384 ? 0.976 3.383 36.906 1 50.53 384 ASN B C 1
ATOM 6352 O O . ASN B 1 384 ? 1.538 2.539 37.594 1 50.53 384 ASN B O 1
ATOM 6356 N N . SER B 1 385 ? 1.079 3.512 35.688 1 53.12 385 SER B N 1
ATOM 6357 C CA . SER B 1 385 ? 2.111 2.65 35.125 1 53.12 385 SER B CA 1
ATOM 6358 C C . SER B 1 385 ? 3.484 3.309 35.188 1 53.12 385 SER B C 1
ATOM 6360 O O . SER B 1 385 ? 3.787 4.215 34.406 1 53.12 385 SER B O 1
ATOM 6362 N N . ASP B 1 386 ? 4.031 3.543 36.281 1 46.5 386 ASP B N 1
ATOM 6363 C CA . ASP B 1 386 ? 5.297 4.148 36.688 1 46.5 386 ASP B CA 1
ATOM 6364 C C . ASP B 1 386 ? 6.418 3.768 35.719 1 46.5 386 ASP B C 1
ATOM 6366 O O . ASP B 1 386 ? 7.352 4.543 35.531 1 46.5 386 ASP B O 1
ATOM 6370 N N . VAL B 1 387 ? 6.473 2.584 35.281 1 46.78 387 VAL B N 1
ATOM 6371 C CA . VAL B 1 387 ? 7.707 2 34.75 1 46.78 387 VAL B CA 1
ATOM 6372 C C . VAL B 1 387 ? 8.086 2.672 33.438 1 46.78 387 VAL B C 1
ATOM 6374 O O . VAL B 1 387 ? 9.242 3.066 33.25 1 46.78 387 VAL B O 1
ATOM 6377 N N . LEU B 1 388 ? 7.301 2.736 32.469 1 48.72 388 LEU B N 1
ATOM 6378 C CA . LEU B 1 388 ? 7.711 3.043 31.094 1 48.72 388 LEU B CA 1
ATOM 6379 C C . LEU B 1 388 ? 7.688 4.547 30.844 1 48.72 388 LEU B C 1
ATOM 6381 O O . LEU B 1 388 ? 8.383 5.047 29.953 1 48.72 388 LEU B O 1
ATOM 6385 N N . GLU B 1 389 ? 6.91 5.328 31.562 1 48.31 389 GLU B N 1
ATOM 6386 C CA . GLU B 1 389 ? 6.984 6.781 31.469 1 48.31 389 GLU B CA 1
ATOM 6387 C C . GLU B 1 389 ? 8.344 7.297 31.938 1 48.31 389 GLU B C 1
ATOM 6389 O O . GLU B 1 389 ? 8.867 8.273 31.391 1 48.31 389 GLU B O 1
ATOM 6394 N N . GLU B 1 390 ? 8.852 6.641 32.906 1 46.91 390 GLU B N 1
ATOM 6395 C CA . GLU B 1 390 ? 10.211 6.969 33.312 1 46.91 390 GLU B CA 1
ATOM 6396 C C . GLU B 1 390 ? 11.219 6.711 32.219 1 46.91 390 GLU B C 1
ATOM 6398 O O . GLU B 1 390 ? 12.18 7.469 32.031 1 46.91 390 GLU B O 1
ATOM 6403 N N . GLY B 1 391 ? 11.016 5.715 31.484 1 43.88 391 GLY B N 1
ATOM 6404 C CA . GLY B 1 391 ? 11.93 5.461 30.375 1 43.88 391 GLY B CA 1
ATOM 6405 C C . GLY B 1 391 ? 11.93 6.559 29.328 1 43.88 391 GLY B C 1
ATOM 6406 O O . GLY B 1 391 ? 12.992 6.965 28.859 1 43.88 391 GLY B O 1
ATOM 6407 N N . ASN B 1 392 ? 10.781 7.051 29.047 1 47.41 392 ASN B N 1
ATOM 6408 C CA . ASN B 1 392 ? 10.703 8.219 28.172 1 47.41 392 ASN B CA 1
ATOM 6409 C C . ASN B 1 392 ? 11.297 9.453 28.828 1 47.41 392 ASN B C 1
ATOM 6411 O O . ASN B 1 392 ? 11.969 10.258 28.172 1 47.41 392 ASN B O 1
ATOM 6415 N N . SER B 1 393 ? 11.031 9.586 30.141 1 47.97 393 SER B N 1
ATOM 6416 C CA . SER B 1 393 ? 11.586 10.703 30.891 1 47.97 393 SER B CA 1
ATOM 6417 C C . SER B 1 393 ? 13.094 10.578 31.047 1 47.97 393 SER B C 1
ATOM 6419 O O . SER B 1 393 ? 13.82 11.562 30.922 1 47.97 393 SER B O 1
ATOM 6421 N N . LEU B 1 394 ? 13.508 9.406 31.312 1 43.22 394 LEU B N 1
ATOM 6422 C CA . LEU B 1 394 ? 14.938 9.195 31.5 1 43.22 394 LEU B CA 1
ATOM 6423 C C . LEU B 1 394 ? 15.672 9.32 30.172 1 43.22 394 LEU B C 1
ATOM 6425 O O . LEU B 1 394 ? 16.766 9.906 30.109 1 43.22 394 LEU B O 1
ATOM 6429 N N . LYS B 1 395 ? 15.125 8.75 29.188 1 47.94 395 LYS B N 1
ATOM 6430 C CA . LYS B 1 395 ? 15.805 8.859 27.906 1 47.94 395 LYS B CA 1
ATOM 6431 C C . LYS B 1 395 ? 15.711 10.273 27.344 1 47.94 395 LYS B C 1
ATOM 6433 O O . LYS B 1 395 ? 16.609 10.742 26.656 1 47.94 395 LYS B O 1
ATOM 6438 N N . ARG B 1 396 ? 14.734 11.047 27.828 1 45.72 396 ARG B N 1
ATOM 6439 C CA . ARG B 1 396 ? 14.656 12.477 27.547 1 45.72 396 ARG B CA 1
ATOM 6440 C C . ARG B 1 396 ? 15.766 13.242 28.25 1 45.72 396 ARG B C 1
ATOM 6442 O O . ARG B 1 396 ? 16.391 14.125 27.672 1 45.72 396 ARG B O 1
ATOM 6449 N N . LYS B 1 397 ? 16.109 12.852 29.5 1 48.44 397 LYS B N 1
ATOM 6450 C CA . LYS B 1 397 ? 17.156 13.461 30.297 1 48.44 397 LYS B CA 1
ATOM 6451 C C . LYS B 1 397 ? 18.547 13.023 29.812 1 48.44 397 LYS B C 1
ATOM 6453 O O . LYS B 1 397 ? 19.484 13.812 29.812 1 48.44 397 LYS B O 1
ATOM 6458 N N . ARG B 1 398 ? 18.734 11.789 29.469 1 42.44 398 ARG B N 1
ATOM 6459 C CA . ARG B 1 398 ? 20.078 11.344 29.078 1 42.44 398 ARG B CA 1
ATOM 6460 C C . ARG B 1 398 ? 20.484 11.953 27.734 1 42.44 398 ARG B C 1
ATOM 6462 O O . ARG B 1 398 ? 21.672 12.219 27.516 1 42.44 398 ARG B O 1
ATOM 6469 N N . ARG B 1 399 ? 19.734 12.07 26.828 1 45.06 399 ARG B N 1
ATOM 6470 C CA . ARG B 1 399 ? 20.125 12.664 25.562 1 45.06 399 ARG B CA 1
ATOM 6471 C C . ARG B 1 399 ? 20.344 14.164 25.703 1 45.06 399 ARG B C 1
ATOM 6473 O O . ARG B 1 399 ? 21.078 14.773 24.906 1 45.06 399 ARG B O 1
ATOM 6480 N N . THR B 1 400 ? 19.75 14.742 26.656 1 36.28 400 THR B N 1
ATOM 6481 C CA . THR B 1 400 ? 20.203 16.094 26.953 1 36.28 400 THR B CA 1
ATOM 6482 C C . THR B 1 400 ? 21.641 16.094 27.438 1 36.28 400 THR B C 1
ATOM 6484 O O . THR B 1 400 ? 22.375 17.062 27.234 1 36.28 400 THR B O 1
ATOM 6487 N N . LYS B 1 401 ? 22.031 15.039 28.109 1 39.16 401 LYS B N 1
ATOM 6488 C CA . LYS B 1 401 ? 23.406 15.023 28.578 1 39.16 401 LYS B CA 1
ATOM 6489 C C . LYS B 1 401 ? 24.375 14.688 27.453 1 39.16 401 LYS B C 1
ATOM 6491 O O . LYS B 1 401 ? 25.516 15.141 27.438 1 39.16 401 LYS B O 1
ATOM 6496 N N . ARG B 1 402 ? 24.062 13.773 26.641 1 40.12 402 ARG B N 1
ATOM 6497 C CA . ARG B 1 402 ? 25.047 13.43 25.609 1 40.12 402 ARG B CA 1
ATOM 6498 C C . ARG B 1 402 ? 25.234 14.578 24.641 1 40.12 402 ARG B C 1
ATOM 6500 O O . ARG B 1 402 ? 26.312 14.734 24.062 1 40.12 402 ARG B O 1
ATOM 6507 N N . TYR B 1 403 ? 24.25 15.227 24.312 1 31.34 403 TYR B N 1
ATOM 6508 C CA . TYR B 1 403 ? 24.453 16.375 23.438 1 31.34 403 TYR B CA 1
ATOM 6509 C C . TYR B 1 403 ? 25.078 17.531 24.203 1 31.34 403 TYR B C 1
ATOM 6511 O O . TYR B 1 403 ? 25.609 18.469 23.609 1 31.34 403 TYR B O 1
ATOM 6519 N N . ALA B 1 404 ? 25.062 17.5 25.453 1 32.47 404 ALA B N 1
ATOM 6520 C CA . ALA B 1 404 ? 25.812 18.516 26.188 1 32.47 404 ALA B CA 1
ATOM 6521 C C . ALA B 1 404 ? 27.312 18.266 26.094 1 32.47 404 ALA B C 1
ATOM 6523 O O . ALA B 1 404 ? 28.125 19.141 26.422 1 32.47 404 ALA B O 1
ATOM 6524 N N . GLY B 1 405 ? 27.672 17.016 25.828 1 28.28 405 GLY B N 1
ATOM 6525 C CA . GLY B 1 405 ? 29.109 16.844 25.859 1 28.28 405 GLY B CA 1
ATOM 6526 C C . GLY B 1 405 ? 29.797 17.469 24.656 1 28.28 405 GLY B C 1
ATOM 6527 O O . GLY B 1 405 ? 31.031 17.375 24.531 1 28.28 405 GLY B O 1
ATOM 6528 N N . TYR B 1 406 ? 29.156 17.562 23.578 1 25.84 406 TYR B N 1
ATOM 6529 C CA . TYR B 1 406 ? 29.969 18.188 22.547 1 25.84 406 TYR B CA 1
ATOM 6530 C C . TYR B 1 406 ? 30.188 19.672 22.844 1 25.84 406 TYR B C 1
ATOM 6532 O O . TYR B 1 406 ? 30.562 20.438 21.953 1 25.84 406 TYR B O 1
ATOM 6540 N N . GLU B 1 407 ? 30.062 20.109 24.078 1 21.19 407 GLU B N 1
ATOM 6541 C CA . GLU B 1 407 ? 30.844 21.328 24.25 1 21.19 407 GLU B CA 1
ATOM 6542 C C . GLU B 1 407 ? 32.344 21.016 24.266 1 21.19 407 GLU B C 1
ATOM 6544 O O . GLU B 1 407 ? 32.781 20.016 24.844 1 21.19 407 GLU B O 1
#

Radius of gyration: 32.17 Å; Cα contacts (8 Å, |Δi|>4): 1415; chains: 2; bounding box: 131×132×94 Å

Sequence (814 aa):
MLRAALSILGVIYLASTAVQAQKANRTLIFANVLFRHGARAPSAQFTNASYAEKFPRGLGELSDQGIENSYKLGRFLGVRYVDSGFLNKKLICKEMYFRSVKLSRCLMTAAIVGSAMFEGHGKNLHVPVLTEETNENLLNYDMHSCVREKELLQEICPTYNSFDEHKSWPLFEDFVYNCLNISNPIFDKYPFKTIEAYINQFKNGIALPKVLADNYDTVMKTYTQVGHFITGTGMYHDPRKMRMKFGNLMMALMKNVKNRWSCYKNGKNCAHKLRRFVAYSTQDWILSGVMESLGVLNSTVTYTKYPEYNSMIIIEMYDNGGKPEIKMFYKKDEVITAENEMLDVTKLIRNCPKDQDYCPLEKFVSCCDDYLEYVPGASCLGQNSDVLEEGNSLKRKRRTKRYAGYEMLRAALSILGVIYLASTAVQAQKANRTLIFANVLFRHGARAPSAQFTNASYAEKFPRGLGELSDQGIENSYKLGRFLGVRYVDSGFLNKKLICKEMYFRSVKLSRCLMTAAIVGSAMFEGHGKNLHVPVLTEETNENLLNYDMHSCVREKELLQEICPTYNSFDEHKSWPLFEDFVYNCLNISNPIFDKYPFKTIEAYINQFKNGIALPKVLADNYDTVMKTYTQVGHFITGTGMYHDPRKMRMKFGNLMMALMKNVKNRWSCYKNGKNCAHKLRRFVAYSTQDWILSGVMESLGVLNSTVTYTKYPEYNSMIIIEMYDNGGKPEIKMFYKKDEVITAENEMLDVTKLIRNCPKDQDYCPLEKFVSCCDDYLEYVPGASCLGQNSDVLEEGNSLKRKRRTKRYAGYE

pLDDT: mean 85.77, std 19.54, range [20.88, 98.81]